Protein AF-A7RXZ3-F1 (afdb_monomer_lite)

Sequence (1093 aa):
VVTPAEFVRKFGGTRVIEKVLIANNGIAAVKCMRSIRRWAYELIGNEKAIKFITMVTPEDLRANAEYIKMADHYSLVPGGSNNNNYANVDLILDVAKRIPVQAVWAGWGHASENPKLPDLLSKNNITFIGPPAEAMWSLGDKIASTIIAQTVGIPTLPWSGSGLVIENHTEVLEQGGVLTVPDELYDQASMNEVTDGLKIARSIGYPVMIKASEGGGGKGIRKANNDDEFTNFFRQVQIEVPSSPIFIMKVAEHSRHLEVQLLVDEYGNAVSLFGRDCSVQRRHQKIIEEAPAAVAKPETLRKMEEDAINLAKVVGYVSAGTVEYLYNPDDDKYFFLELNPRLQVEHPCTEFIADVNLPAAQLQVAMGVPLHRIKDIRVLYGKSAYGSDNIVFEPPPPYKKPKGHVIATRITAENPDEGFKPSSGTVQELNFRSMKDVWGYFSVAASGGLHEYADSQFGHLFAWGEDREDARRNIVLALKEISIRGDFRTTVEYLIKLLEKDSFKSNRFSTNWLDSLIAEREQTEKPEPILGVIAGAIHVADATITKRFANYRDALERGQILPEDCLGNSVDVELIYEGYKYCLTATRLGPNSFFLLMNGSFVEIETHRLSDGGLLLSFEGHSHTSYMKEQIDSYRMTIGGMTWVFQKQNDPTVLRAPSAGKLIGYLVEDGGHVFQGETYAEIEVMKMVMPLTVTESGCLHYVKGGGAVLDPGTKVATLELDDPSRVTQAQLYTGTFPVSETNSIQKGMKLHQVYQIAKENLQNVMDGYCVDEPYLTPRLEENVDVLLKSLRNPALPLLELKEMISSIAGRIPLSVEDAIKRHLANYASNLTSLLSQFPSQQIANVVDAHASTLTKREERDAFFLNTQGIVQLVQRYRNGVRGHLKAVVLALLRKYLQSEILFNEGNFEKCVILLRAQSKSKDLSSVVSTVFSHVNVSKKNKLAITLIDRLCGYEPGLSDELHSILQELTHLNRQEHAKVALRARQALLASQQPSYERRHNQIESLFLSAVDIMGSQFSPESLQKLIYSETAIFDVLPSFFYHKNEAVRKAALEVYVRRSYQAYELTTLYHEMLNENVFIVEFQFSLPSSHPN

Organism: Nematostella vectensis (NCBI:txid45351)

Secondary structure (DSSP, 8-state):
--SHHHHHHHHT-S----EEEE---HHHHHHHHHHHHHHHHHHHS-GGGSEEEEEE-HHHHHTT-HHHHHSSEEEE---SSGGGTTT-HHHHHHHHHHTT-SEEE--SSTTTT-THHHHHHHTTT-EESS--HHHHHHHHSHHHHHHHHHHTT--B-SBTTTT---TTHHHHHHTTPPP---HHHHHHH-B-SHHHHHHHHHHH-SSEEEEETT--TTTTEEEESSHHHHHHHHHHHHHHSTT--EEEEEPPSS-EEEEEEEEE-TTS-EEEEEEEEEEEEETTEEEEEEES-TTS-HHHHHHHHHHHHHHHHHTT--EEEEEEEEEETTTTEEEEEEEESS--TTHHHHHHHHT--HHHHHHHHHTT--GGG-HHHHHHTTS-TT-------SSPPS-PPPSSEEEEEEEESEEGGGTSEE--EEEEEEE----SSEEEEES--TT-EE-TTS-SEEEEEEEEESSHHHHHHHHHHHHHH-EEEESS--SHHHHHHHHHSHHHHTT---TTHHHHHHHTT-PPPPPPHHHHHHHHHHHHHHHHHHHHHHHHHHHHHTT----GGGS-SEEEEEEEETTEEEEEEEEEEETTEEEEEETTEEEEEEEEE-TTS-EEEEETTEEEEEEEEE-SSEEEEEETTEEEEEEP---TTEEE-SS-EEEEEESS-TT-EE-TT-EEEEEEETTEEEEEEPSS-EEEEE-S-TT-EE-TT-EEEEEEES-GGG---PEEP-PPPP---TTTTTTT--HHHHHHHHHHHHHHHHTT--PPTTTHHHHHHHHHHHHHHHHH-THHHHHHHHHHHHHHTTTS-HHHHHHHHHHHHHHHHTTT-TT----HHHHHHHHHHHHHH--SHHHHHHHHHHHHHHHHHHHHTTTHHHHHHHHHHHHHHHHHHHHHGGGSSS-HHHHHHHHHHHS-TT-HHHHHHHHHHHHTHHHHHHHHHHHHHHHHTT-SS--HHHHHHHHHHHT--SGGGHHHHHHHHHHHHHHHSPPHHHHHHHHHHHHHHHS-TT-S---HHHHHHHHS-SS--TTTGGGGGG-SSHHHHHHHHHHHHHHHTTTSEEEEEEEEEEETTEEEEEEEEE--TTS--

Foldseek 3Di:
DQAQVVVCVQLVFDFGFQEEEELDAFPQLVLLLVLQLVVCCVPNVGSNSHAYEYEDEPQCVQLVWPSCVSHPYYDYFYDDALCRGSQPLVVSVVVCVVVVGQEYEHFDDRNQLPLVNLVSCVVVNHFYLFWHSQLSVCFLFQLNLQQLLVQVPFFAFQKQLPPRHDPCLVVCVVVVHADDDDPVSSVSQFDPDLVVVLVSCVVSDDFKWKAFRPAPPLWLIDTDGDSVSSSVSNVVSCVRDPPTTIMMGYDDPQWWKKKWKWAAAQVLDIFTLAMKTQFAAASNHGFKMKPHPVLADPVLRLVVRVSVSVSCRNRSTHAIKMWIWIAHSVVRDIHTRGIGRHHDPCCVQSCQQQVDSRSNSSVCSSSRRHQCSCQSSCVSVVHHSHDDDDDDPPPPPDDDGTQFMKMKGFKFLFDLLVVGDHDWWAWQDWDFDDDPFKDKDFRHHHGGIGDPNDGRGGMMMMGGDNYPVRNLVRVLVRLLPIDTDIPTDICSLVVNVVSPDPCNVVVNGGSCRNVVCSVVVDDRDDPDCVVVVVQVVCVVLVVQQVVLLVVQLVCVLVVHHDDLVSNAQKDWDWWFAPLAIWTWIWGDLFPFKIWIDGLNAIDIWGWDQDPSRWIWIQALNDTKIKDWDDDPQWIWMAISNRIGITGDDDFLQFQWDQAWFAWQAFPADAQGKDAAQDFGTWGQDPNDIDTRGRHATATKHADDHHGDTHHHRHGGIGGDHPDPVPGSNRHYDNDHPDPRVSCVVVVPDDLLRLLVVLLVSLVSVLLQRADDPPVQQVSLLVSLVSNLVSLVQQCNLLVQVVVLLVVLPPLADPQLSVQVVVLSVVLVVCRPPPPRFRPLVSNVCSLVVVLVVDPDPVVSVSSCVSCVSSNVSSVCQVVHSVSNSVVSLLVSLVSNLVLQVLVQDDDPSVSLVVVCVPDDSPPSSVSSSSSSSVSNLLSSLSSLLSSLCVVLVPDQADDPSLLVSLVSLLPRDDPSSVSNNVSSVVSNVVNVAGDLVVLLVVVVVLQVVQQDPVGDDGDVVSCVCLLPPPDPCVVRLVVQCPDPDPSSVVSSVVSVVCNVQVQWAWPDWDWDDPDPPDIDIDTDTHHPPPDPD

InterPro domains:
  IPR000089 Biotin/lipoyl attachment [PF00364] (654-719)
  IPR001882 Biotin-binding site [PS00188] (677-694)
  IPR005479 Carbamoyl phosphate synthase, ATP-binding domain [PF02786] (190-372)
  IPR005479 Carbamoyl phosphate synthase, ATP-binding domain [PS00866] (206-220)
  IPR005479 Carbamoyl phosphate synthase, ATP-binding domain [PS00867] (336-343)
  IPR005481 Biotin carboxylase-like, N-terminal domain [PF00289] (17-136)
  IPR005482 Biotin carboxylase, C-terminal [PF02785] (409-515)
  IPR005482 Biotin carboxylase, C-terminal [SM00878] (408-515)
  IPR011053 Single hybrid motif [SSF51230] (645-716)
  IPR011054 Rudiment single hybrid motif [SSF51246] (403-517)
  IPR011761 ATP-grasp fold [PS50975] (170-367)
  IPR011764 Biotin carboxylation domain [PS50979] (16-519)
  IPR013537 Acetyl-CoA carboxylase, central domain [PF08326] (720-1091)
  IPR013815 ATP-grasp fold, subdomain 1 [G3DSA:3.30.1490.20] (191-252)
  IPR016185 Pre-ATP-grasp domain superfamily [SSF52440] (5-139)
  IPR049074 Acetyl-CoA carboxylase, BT domain [PF21385] (529-646)
  IPR049076 Acetyl-CoA carboxylase [PTHR45728] (4-1092)

Structure (mmCIF, N/CA/C/O backbone):
data_AF-A7RXZ3-F1
#
_entry.id   AF-A7RXZ3-F1
#
loop_
_atom_site.group_PDB
_atom_site.id
_atom_site.type_symbol
_atom_site.label_atom_id
_atom_site.label_alt_id
_atom_site.label_comp_id
_atom_site.label_asym_id
_atom_site.label_entity_id
_atom_site.label_seq_id
_atom_site.pdbx_PDB_ins_code
_atom_site.Cartn_x
_atom_site.Cartn_y
_atom_site.Cartn_z
_atom_site.occupancy
_atom_site.B_iso_or_equiv
_atom_site.auth_seq_id
_atom_site.auth_comp_id
_atom_site.auth_asym_id
_atom_site.auth_atom_id
_atom_site.pdbx_PDB_model_num
ATOM 1 N N . VAL A 1 1 ? 9.336 29.667 -29.980 1.00 62.78 1 VAL A N 1
ATOM 2 C CA . VAL A 1 1 ? 8.964 28.490 -30.786 1.00 62.78 1 VAL A CA 1
ATOM 3 C C . VAL A 1 1 ? 7.537 28.210 -30.411 1.00 62.78 1 VAL A C 1
ATOM 5 O O . VAL A 1 1 ? 7.308 28.004 -29.231 1.00 62.78 1 VAL A O 1
ATOM 8 N N . VAL A 1 2 ? 6.601 28.344 -31.344 1.00 79.62 2 VAL A N 1
ATOM 9 C CA . VAL A 1 2 ? 5.163 28.253 -31.044 1.00 79.62 2 VAL A CA 1
ATOM 10 C C . VAL A 1 2 ? 4.591 26.904 -31.495 1.00 79.62 2 VAL A C 1
ATOM 12 O O . VAL A 1 2 ? 3.573 26.461 -30.972 1.00 79.62 2 VAL A O 1
ATOM 15 N N . THR A 1 3 ? 5.263 26.208 -32.421 1.00 91.06 3 THR A N 1
ATOM 16 C CA . THR A 1 3 ? 4.826 24.905 -32.956 1.00 91.06 3 THR A CA 1
ATOM 17 C C . THR A 1 3 ? 5.983 23.899 -33.075 1.00 91.06 3 THR A C 1
ATOM 19 O O . THR A 1 3 ? 7.146 24.314 -33.163 1.00 91.06 3 THR A O 1
ATOM 22 N N . PRO A 1 4 ? 5.699 22.580 -33.137 1.00 92.12 4 PRO A N 1
ATOM 23 C CA . PRO A 1 4 ? 6.713 21.562 -33.433 1.00 92.12 4 PRO A CA 1
ATOM 24 C C . PRO A 1 4 ? 7.442 21.803 -34.765 1.00 92.12 4 PRO A C 1
ATOM 26 O O . PRO A 1 4 ? 8.654 21.633 -34.843 1.00 92.12 4 PRO A O 1
ATOM 29 N N . ALA A 1 5 ? 6.752 22.282 -35.804 1.00 93.56 5 ALA A N 1
ATOM 30 C CA . ALA A 1 5 ? 7.385 22.595 -37.088 1.00 93.56 5 ALA A CA 1
ATOM 31 C C . ALA A 1 5 ? 8.440 23.714 -36.976 1.00 93.56 5 ALA A C 1
ATOM 33 O O . ALA A 1 5 ? 9.544 23.612 -37.517 1.00 93.56 5 ALA A O 1
ATOM 34 N N . GLU A 1 6 ? 8.131 24.781 -36.232 1.00 93.06 6 GLU A N 1
ATOM 35 C CA . GLU A 1 6 ? 9.102 25.840 -35.950 1.00 93.06 6 GLU A CA 1
ATOM 36 C C . GLU A 1 6 ? 10.270 25.346 -35.099 1.00 93.06 6 GLU A C 1
ATOM 38 O O . GLU A 1 6 ? 11.397 25.804 -35.304 1.00 93.06 6 GLU A O 1
ATOM 43 N N . PHE A 1 7 ? 10.004 24.436 -34.155 1.00 94.31 7 PHE A N 1
ATOM 44 C CA . PHE A 1 7 ? 11.029 23.814 -33.322 1.00 94.31 7 PHE A CA 1
ATOM 45 C C . PHE A 1 7 ? 12.054 23.103 -34.204 1.00 94.31 7 PHE A C 1
ATOM 47 O O . PHE A 1 7 ? 13.232 23.459 -34.191 1.00 94.31 7 PHE A O 1
ATOM 54 N N . VAL A 1 8 ? 11.587 22.169 -35.031 1.00 95.00 8 VAL A N 1
ATOM 55 C CA . VAL A 1 8 ? 12.424 21.355 -35.918 1.00 95.00 8 VAL A CA 1
ATOM 56 C C . VAL A 1 8 ? 13.293 22.248 -36.800 1.00 95.00 8 VAL A C 1
ATOM 58 O O . VAL A 1 8 ? 14.517 22.132 -36.774 1.00 95.00 8 VAL A O 1
ATOM 61 N N . ARG A 1 9 ? 12.698 23.243 -37.470 1.00 93.50 9 ARG A N 1
ATOM 62 C CA . ARG A 1 9 ? 13.451 24.195 -38.301 1.00 93.50 9 ARG A CA 1
ATOM 63 C C . ARG A 1 9 ? 14.494 24.983 -37.503 1.00 93.50 9 ARG A C 1
ATOM 65 O O . ARG A 1 9 ? 15.607 25.182 -37.978 1.00 93.50 9 ARG A O 1
ATOM 72 N N . LYS A 1 10 ? 14.152 25.456 -36.299 1.00 92.44 10 LYS A N 1
ATOM 73 C CA . LYS A 1 10 ? 15.067 26.254 -35.467 1.00 92.44 10 LYS A CA 1
ATOM 74 C C . LYS A 1 10 ? 16.266 25.433 -34.995 1.00 92.44 10 LYS A C 1
ATOM 76 O O . LYS A 1 10 ? 17.381 25.956 -34.963 1.00 92.44 10 LYS A O 1
ATOM 81 N N . PHE A 1 11 ? 16.045 24.179 -34.611 1.00 93.62 11 PHE A N 1
ATOM 82 C CA . PHE A 1 11 ? 17.070 23.310 -34.032 1.00 93.62 11 PHE A CA 1
ATOM 83 C C . PHE A 1 11 ? 17.788 22.424 -35.060 1.00 93.62 11 PHE A C 1
ATOM 85 O O . PHE A 1 11 ? 18.705 21.704 -34.685 1.00 93.62 11 PHE A O 1
ATOM 92 N N . GLY A 1 12 ? 17.470 22.564 -36.352 1.00 92.50 12 GLY A N 1
ATOM 93 C CA . GLY A 1 12 ? 18.158 21.861 -37.438 1.00 92.50 12 GLY A CA 1
ATOM 94 C C . GLY A 1 12 ? 17.688 20.421 -37.633 1.00 92.50 12 GLY A C 1
ATOM 95 O O . GLY A 1 12 ? 18.461 19.602 -38.107 1.00 92.50 12 GLY A O 1
ATOM 96 N N . GLY A 1 13 ? 16.451 20.114 -37.241 1.00 93.94 13 GLY A N 1
ATOM 97 C CA . GLY A 1 13 ? 15.816 18.839 -37.547 1.00 93.94 13 GLY A CA 1
ATOM 98 C C . GLY A 1 13 ? 15.315 18.769 -38.991 1.00 93.94 13 GLY A C 1
ATOM 99 O O . GLY A 1 13 ? 15.098 19.792 -39.645 1.00 93.94 13 GLY A O 1
ATOM 100 N N . THR A 1 14 ? 15.106 17.549 -39.476 1.00 95.50 14 THR A N 1
ATOM 101 C CA . THR A 1 14 ? 14.719 17.253 -40.863 1.00 95.50 14 THR A CA 1
ATOM 102 C C . THR A 1 14 ? 13.252 16.861 -41.004 1.00 95.50 14 THR A C 1
ATOM 104 O O . THR A 1 14 ? 12.706 16.953 -42.103 1.00 95.50 14 THR A O 1
ATOM 107 N N . ARG A 1 15 ? 12.583 16.462 -39.912 1.00 95.44 15 ARG A N 1
ATOM 108 C CA . ARG A 1 15 ? 11.189 16.003 -39.952 1.00 95.44 15 ARG A CA 1
ATOM 109 C C . ARG A 1 15 ? 10.349 16.489 -38.783 1.00 95.44 15 ARG A C 1
ATOM 111 O O . ARG A 1 15 ? 10.803 16.567 -37.647 1.00 95.44 15 ARG A O 1
ATOM 118 N N . VAL A 1 16 ? 9.092 16.806 -39.084 1.00 96.69 16 VAL A N 1
ATOM 119 C CA . VAL A 1 16 ? 8.122 17.312 -38.110 1.00 96.69 16 VAL A CA 1
ATOM 120 C C . VAL A 1 16 ? 7.291 16.155 -37.568 1.00 96.69 16 VAL A C 1
ATOM 122 O O . VAL A 1 16 ? 6.593 15.484 -38.323 1.00 96.69 16 VAL A O 1
ATOM 125 N N . ILE A 1 17 ? 7.342 15.952 -36.251 1.00 97.50 17 ILE A N 1
ATOM 126 C CA . ILE A 1 17 ? 6.517 14.970 -35.542 1.00 97.50 17 ILE A CA 1
ATOM 127 C C . ILE A 1 17 ? 5.537 15.731 -34.646 1.00 97.50 17 ILE A C 1
ATOM 129 O O . ILE A 1 17 ? 5.952 16.439 -33.732 1.00 97.50 17 ILE A O 1
ATOM 133 N N . GLU A 1 18 ? 4.237 15.591 -34.903 1.00 96.12 18 GLU A N 1
ATOM 134 C CA . GLU A 1 18 ? 3.174 16.222 -34.099 1.00 96.12 18 GLU A CA 1
ATOM 135 C C . GLU A 1 18 ? 2.288 15.191 -33.396 1.00 96.12 18 GLU A C 1
ATOM 137 O O . GLU A 1 18 ? 1.652 15.501 -32.391 1.00 96.12 18 GLU A O 1
ATOM 142 N N . LYS A 1 19 ? 2.231 13.965 -33.923 1.00 97.69 19 LYS A N 1
ATOM 143 C CA . LYS A 1 19 ? 1.463 12.843 -33.390 1.00 97.69 19 LYS A CA 1
ATOM 144 C C . LYS A 1 19 ? 2.342 11.609 -33.261 1.00 97.69 19 LYS A C 1
ATOM 146 O O . LYS A 1 19 ? 2.956 11.180 -34.243 1.00 97.69 19 LYS A O 1
ATOM 151 N N . VAL A 1 20 ? 2.327 11.018 -32.073 1.00 98.44 20 VAL A N 1
ATOM 152 C CA . VAL A 1 20 ? 3.065 9.799 -31.740 1.00 98.44 20 VAL A CA 1
ATOM 153 C C . VAL A 1 20 ? 2.078 8.706 -31.346 1.00 98.44 20 VAL A C 1
ATOM 155 O O . VAL A 1 20 ? 1.262 8.908 -30.445 1.00 98.44 20 VAL A O 1
ATOM 158 N N . LEU A 1 21 ? 2.158 7.550 -32.005 1.00 98.50 21 LEU A N 1
ATOM 159 C CA . LEU A 1 21 ? 1.506 6.324 -31.548 1.00 98.50 21 LEU A CA 1
ATOM 160 C C . LEU A 1 21 ? 2.396 5.640 -30.510 1.00 98.50 21 LEU A C 1
ATOM 162 O O . LEU A 1 21 ? 3.550 5.325 -30.786 1.00 98.50 21 LEU A O 1
ATOM 166 N N . ILE A 1 22 ? 1.856 5.389 -29.326 1.00 98.31 22 ILE A N 1
ATOM 167 C CA . ILE A 1 22 ? 2.495 4.594 -28.284 1.00 98.31 22 ILE A CA 1
ATOM 168 C C . ILE A 1 22 ? 2.041 3.144 -28.465 1.00 98.31 22 ILE A C 1
ATOM 170 O O . ILE A 1 22 ? 0.891 2.803 -28.178 1.00 98.31 22 ILE A O 1
ATOM 174 N N . ALA A 1 23 ? 2.959 2.300 -28.933 1.00 97.44 23 ALA A N 1
ATOM 175 C CA . ALA A 1 23 ? 2.780 0.856 -29.073 1.00 97.44 23 ALA A CA 1
ATOM 176 C C . ALA A 1 23 ? 3.193 0.131 -27.778 1.00 97.44 23 ALA A C 1
ATOM 178 O O . ALA A 1 23 ? 4.020 -0.775 -27.785 1.00 97.44 23 ALA A O 1
ATOM 179 N N . ASN A 1 24 ? 2.679 0.606 -26.643 1.00 96.81 24 ASN A N 1
ATOM 180 C CA . ASN A 1 24 ? 2.992 0.098 -25.309 1.00 96.81 24 ASN A CA 1
ATOM 181 C C . ASN A 1 24 ? 1.876 0.488 -24.320 1.00 96.81 24 ASN A C 1
ATOM 183 O O . ASN A 1 24 ? 1.022 1.319 -24.637 1.00 96.81 24 ASN A O 1
ATOM 187 N N . ASN A 1 25 ? 1.907 -0.070 -23.115 1.00 95.06 25 ASN A N 1
ATOM 188 C CA . ASN A 1 25 ? 0.961 0.181 -22.034 1.00 95.06 25 ASN A CA 1
ATOM 189 C C . ASN A 1 25 ? 1.684 0.487 -20.707 1.00 95.06 25 ASN A C 1
ATOM 191 O O . ASN A 1 25 ? 2.870 0.833 -20.676 1.00 95.06 25 ASN A O 1
ATOM 195 N N . GLY A 1 26 ? 0.935 0.434 -19.602 1.00 92.44 26 GLY A N 1
ATOM 196 C CA . GLY A 1 26 ? 1.469 0.504 -18.245 1.00 92.44 26 GLY A CA 1
ATOM 197 C C . GLY A 1 26 ? 2.374 1.713 -17.977 1.00 92.44 26 GLY A C 1
ATOM 198 O O . GLY A 1 26 ? 2.076 2.850 -18.351 1.00 92.44 26 GLY A O 1
ATOM 199 N N . ILE A 1 27 ? 3.490 1.455 -17.294 1.00 92.69 27 ILE A N 1
ATOM 200 C CA . ILE A 1 27 ? 4.454 2.475 -16.869 1.00 92.69 27 ILE A CA 1
ATOM 201 C C . ILE A 1 27 ? 5.117 3.180 -18.062 1.00 92.69 27 ILE A C 1
ATOM 203 O O . ILE A 1 27 ? 5.321 4.397 -18.020 1.00 92.69 27 ILE A O 1
ATOM 207 N N . ALA A 1 28 ? 5.454 2.433 -19.118 1.00 94.94 28 ALA A N 1
ATOM 208 C CA . ALA A 1 28 ? 6.181 2.950 -20.274 1.00 94.94 28 ALA A CA 1
ATOM 209 C C . ALA A 1 28 ? 5.428 4.104 -20.935 1.00 94.94 28 ALA A C 1
ATOM 211 O O . ALA A 1 28 ? 5.975 5.196 -21.122 1.00 94.94 28 ALA A O 1
ATOM 212 N N . ALA A 1 29 ? 4.141 3.883 -21.203 1.00 96.38 29 ALA A N 1
ATOM 213 C CA . ALA A 1 29 ? 3.266 4.881 -21.795 1.00 96.38 29 ALA A CA 1
ATOM 214 C C . ALA A 1 29 ? 3.134 6.132 -20.903 1.00 96.38 29 ALA A C 1
ATOM 216 O O . ALA A 1 29 ? 3.285 7.256 -21.391 1.00 96.38 29 ALA A O 1
ATOM 217 N N . VAL A 1 30 ? 2.927 5.953 -19.589 1.00 95.75 30 VAL A N 1
ATOM 218 C CA . VAL A 1 30 ? 2.845 7.064 -18.619 1.00 95.75 30 VAL A CA 1
ATOM 219 C C . VAL A 1 30 ? 4.130 7.895 -18.630 1.00 95.75 30 VAL A C 1
ATOM 221 O O . VAL A 1 30 ? 4.079 9.124 -18.748 1.00 95.75 30 VAL A O 1
ATOM 224 N N . LYS A 1 31 ? 5.294 7.244 -18.524 1.00 95.88 31 LYS A N 1
ATOM 225 C CA . LYS A 1 31 ? 6.580 7.942 -18.434 1.00 95.88 31 LYS A CA 1
ATOM 226 C C . LYS A 1 31 ? 6.924 8.664 -19.733 1.00 95.88 31 LYS A C 1
ATOM 228 O O . LYS A 1 31 ? 7.345 9.821 -19.666 1.00 95.88 31 LYS A O 1
ATOM 233 N N . CYS A 1 32 ? 6.697 8.047 -20.893 1.00 96.88 32 CYS A N 1
ATOM 234 C CA . CYS A 1 32 ? 6.908 8.683 -22.194 1.00 96.88 32 CYS A CA 1
ATOM 235 C C . CYS A 1 32 ? 6.096 9.979 -22.319 1.00 96.88 32 CYS A C 1
ATOM 237 O O . CYS A 1 32 ? 6.667 11.056 -22.510 1.00 96.88 32 CYS A O 1
ATOM 239 N N . MET A 1 33 ? 4.779 9.896 -22.090 1.00 97.19 33 MET A N 1
ATOM 240 C CA . MET A 1 33 ? 3.888 11.052 -22.187 1.00 97.19 33 MET A CA 1
ATOM 241 C C . MET A 1 33 ? 4.270 12.156 -21.203 1.00 97.19 33 MET A C 1
ATOM 243 O O . MET A 1 33 ? 4.397 13.304 -21.618 1.00 97.19 33 MET A O 1
ATOM 247 N N . ARG A 1 34 ? 4.512 11.848 -19.919 1.00 95.94 34 ARG A N 1
ATOM 248 C CA . ARG A 1 34 ? 4.915 12.877 -18.937 1.00 95.94 34 ARG A CA 1
ATOM 249 C C . ARG A 1 34 ? 6.196 13.588 -19.354 1.00 95.94 34 ARG A C 1
ATOM 251 O O . ARG A 1 34 ? 6.270 14.811 -19.276 1.00 95.94 34 ARG A O 1
ATOM 258 N N . SER A 1 35 ? 7.187 12.827 -19.805 1.00 96.94 35 SER A N 1
ATOM 259 C CA . SER A 1 35 ? 8.514 13.358 -20.119 1.00 96.94 35 SER A CA 1
ATOM 260 C C . SER A 1 35 ? 8.471 14.259 -21.351 1.00 96.94 35 SER A C 1
ATOM 262 O O . SER A 1 35 ? 8.951 15.391 -21.297 1.00 96.94 35 SER A O 1
ATOM 264 N N . ILE A 1 36 ? 7.818 13.819 -22.429 1.00 97.81 36 ILE A N 1
ATOM 265 C CA . ILE A 1 36 ? 7.684 14.625 -23.646 1.00 97.81 36 ILE A CA 1
ATOM 266 C C . ILE A 1 36 ? 6.763 15.827 -23.411 1.00 97.81 36 ILE A C 1
ATOM 268 O O . ILE A 1 36 ? 7.091 16.920 -23.858 1.00 97.81 36 ILE A O 1
ATOM 272 N N . ARG A 1 37 ? 5.647 15.683 -22.681 1.00 97.56 37 ARG A N 1
ATOM 273 C CA . ARG A 1 37 ? 4.757 16.818 -22.370 1.00 97.56 37 ARG A CA 1
ATOM 274 C C . ARG A 1 37 ? 5.443 17.882 -21.526 1.00 97.56 37 ARG A C 1
ATOM 276 O O . ARG A 1 37 ? 5.297 19.066 -21.818 1.00 97.56 37 ARG A O 1
ATOM 283 N N . ARG A 1 38 ? 6.232 17.474 -20.525 1.00 96.81 38 ARG A N 1
ATOM 284 C CA . ARG A 1 38 ? 7.053 18.394 -19.726 1.00 96.81 38 ARG A CA 1
ATOM 285 C C . ARG A 1 38 ? 8.019 19.169 -20.617 1.00 96.81 38 ARG A C 1
ATOM 287 O O . ARG A 1 38 ? 8.038 20.394 -20.570 1.00 96.81 38 ARG A O 1
ATOM 294 N N . TRP A 1 39 ? 8.765 18.468 -21.467 1.00 96.56 39 TRP A N 1
ATOM 295 C CA . TRP A 1 39 ? 9.676 19.094 -22.426 1.00 96.56 39 TRP A CA 1
ATOM 296 C C . TRP A 1 39 ? 8.951 20.041 -23.397 1.00 96.56 39 TRP A C 1
ATOM 298 O O . TRP A 1 39 ? 9.399 21.165 -23.622 1.00 96.56 39 TRP A O 1
ATOM 308 N N . ALA A 1 40 ? 7.804 19.620 -23.934 1.00 95.94 40 ALA A N 1
ATOM 309 C CA . ALA A 1 40 ? 7.000 20.412 -24.857 1.00 95.94 40 ALA A CA 1
ATOM 310 C C . ALA A 1 40 ? 6.476 21.688 -24.187 1.00 95.94 40 ALA A C 1
ATOM 312 O O . ALA A 1 40 ? 6.526 22.767 -24.776 1.00 95.94 40 ALA A O 1
ATOM 313 N N . TYR A 1 41 ? 6.040 21.600 -22.931 1.00 96.06 41 TYR A N 1
ATOM 314 C CA . TYR A 1 41 ? 5.649 22.768 -22.155 1.00 96.06 41 TYR A CA 1
ATOM 315 C C . TYR A 1 41 ? 6.836 23.706 -21.895 1.00 96.06 41 TYR A C 1
ATOM 317 O O . TYR A 1 41 ? 6.722 24.905 -22.129 1.00 96.06 41 TYR A O 1
ATOM 325 N N . GLU A 1 42 ? 7.994 23.173 -21.497 1.00 93.19 42 GLU A N 1
ATOM 326 C CA . GLU A 1 42 ? 9.195 23.972 -21.224 1.00 93.19 42 GLU A CA 1
ATOM 327 C C . GLU A 1 42 ? 9.748 24.697 -22.466 1.00 93.19 42 GLU A C 1
ATOM 329 O O . GLU A 1 42 ? 10.206 25.834 -22.350 1.00 93.19 42 GLU A O 1
ATOM 334 N N . LEU A 1 43 ? 9.736 24.067 -23.650 1.00 90.75 43 LEU A N 1
ATOM 335 C CA . LEU A 1 43 ? 10.340 24.634 -24.869 1.00 90.75 43 LEU A CA 1
ATOM 336 C C . LEU A 1 43 ? 9.356 25.311 -25.828 1.00 90.75 43 LEU A C 1
ATOM 338 O O . LEU A 1 43 ? 9.737 26.262 -26.519 1.00 90.75 43 LEU A O 1
ATOM 342 N N . ILE A 1 44 ? 8.125 24.807 -25.916 1.00 92.19 44 ILE A N 1
ATOM 343 C CA . ILE A 1 44 ? 7.096 25.272 -26.862 1.00 92.19 44 ILE A CA 1
ATOM 344 C C . ILE A 1 44 ? 6.011 26.080 -26.129 1.00 92.19 44 ILE A C 1
ATOM 346 O O . ILE A 1 44 ? 5.326 26.890 -26.748 1.00 92.19 44 ILE A O 1
ATOM 350 N N . GLY A 1 45 ? 5.867 25.921 -24.808 1.00 92.38 45 GLY A N 1
ATOM 351 C CA . GLY A 1 45 ? 4.828 26.590 -24.013 1.00 92.38 45 GLY A CA 1
ATOM 352 C C . GLY A 1 45 ? 3.468 25.888 -24.055 1.00 92.38 45 GLY A C 1
ATOM 353 O O . GLY A 1 45 ? 2.475 26.448 -23.598 1.00 92.38 45 GLY A O 1
ATOM 354 N N . ASN A 1 46 ? 3.399 24.674 -24.613 1.00 93.19 46 ASN A N 1
ATOM 355 C CA . ASN A 1 46 ? 2.174 23.885 -24.716 1.00 93.19 46 ASN A CA 1
ATOM 356 C C . ASN A 1 46 ? 2.477 22.397 -24.497 1.00 93.19 46 ASN A C 1
ATOM 358 O O . ASN A 1 46 ? 3.131 21.767 -25.327 1.00 93.19 46 ASN A O 1
ATOM 362 N N . GLU A 1 47 ? 1.958 21.818 -23.411 1.00 93.88 47 GLU A N 1
ATOM 363 C CA . GLU A 1 47 ? 2.131 20.390 -23.115 1.00 93.88 47 GLU A CA 1
ATOM 364 C C . GLU A 1 47 ? 1.518 19.477 -24.189 1.00 93.88 47 GLU A C 1
ATOM 366 O O . GLU A 1 47 ? 2.011 18.377 -24.408 1.00 93.88 47 GLU A O 1
ATOM 371 N N . LYS A 1 48 ? 0.491 19.940 -24.913 1.00 94.00 48 LYS A N 1
ATOM 372 C CA . LYS A 1 48 ? -0.177 19.197 -25.994 1.00 94.00 48 LYS A CA 1
ATOM 373 C C . LYS A 1 48 ? 0.380 19.514 -27.381 1.00 94.00 48 LYS A C 1
ATOM 375 O O . LYS A 1 48 ? -0.275 19.226 -28.383 1.00 94.00 48 LYS A O 1
ATOM 380 N N . ALA A 1 49 ? 1.565 20.128 -27.467 1.00 94.88 49 ALA A N 1
ATOM 381 C CA . ALA A 1 49 ? 2.221 20.365 -28.754 1.00 94.88 49 ALA A CA 1
ATOM 382 C C . ALA A 1 49 ? 2.513 19.048 -29.497 1.00 94.88 49 ALA A C 1
ATOM 384 O O . ALA A 1 49 ? 2.466 19.021 -30.723 1.00 94.88 49 ALA A O 1
ATOM 385 N N . ILE A 1 50 ? 2.759 17.966 -28.751 1.00 97.00 50 ILE A N 1
ATOM 386 C CA . ILE A 1 50 ? 2.852 16.598 -29.265 1.00 97.00 50 ILE A CA 1
ATOM 387 C C . ILE A 1 50 ? 1.622 15.830 -28.780 1.00 97.00 50 ILE A C 1
ATOM 389 O O . ILE A 1 50 ? 1.379 15.743 -27.577 1.00 97.00 50 ILE A O 1
ATOM 393 N N . LYS A 1 51 ? 0.841 15.292 -29.717 1.00 97.44 51 LYS A N 1
ATOM 394 C CA . LYS A 1 51 ? -0.365 14.509 -29.436 1.00 97.44 51 LYS A CA 1
ATOM 395 C C . LYS A 1 51 ? -0.026 13.031 -29.326 1.00 97.44 51 LYS A C 1
ATOM 397 O O . LYS A 1 51 ? 0.668 12.489 -30.187 1.00 97.44 51 LYS A O 1
ATOM 402 N N . PHE A 1 52 ? -0.587 12.369 -28.324 1.00 98.38 52 PHE A N 1
ATOM 403 C CA . PHE A 1 52 ? -0.377 10.940 -28.105 1.00 98.38 52 PHE A CA 1
ATOM 404 C C . PHE A 1 52 ? -1.603 10.120 -28.477 1.00 98.38 52 PHE A C 1
ATOM 406 O O . PHE A 1 52 ? -2.713 10.405 -28.025 1.00 98.38 52 PHE A O 1
ATOM 413 N N . ILE A 1 53 ? -1.371 9.091 -29.289 1.00 98.00 53 ILE A N 1
ATOM 414 C CA . ILE A 1 53 ? -2.333 8.044 -29.612 1.00 98.00 53 ILE A CA 1
ATOM 415 C C . ILE A 1 53 ? -1.867 6.788 -28.882 1.00 98.00 53 ILE A C 1
ATOM 417 O O . ILE A 1 53 ? -0.706 6.415 -29.018 1.00 98.00 53 ILE A O 1
ATOM 421 N N . THR A 1 54 ? -2.730 6.124 -28.123 1.00 97.81 54 THR A N 1
ATOM 422 C CA . THR A 1 54 ? -2.379 4.875 -27.427 1.00 97.81 54 THR A CA 1
ATOM 423 C C . THR A 1 54 ? -3.185 3.697 -27.956 1.00 97.81 54 THR A C 1
ATOM 425 O O . THR A 1 54 ? -4.354 3.834 -28.319 1.00 97.81 54 THR A O 1
ATOM 428 N N . MET A 1 55 ? -2.564 2.522 -28.012 1.00 97.94 55 MET A N 1
ATOM 429 C CA . MET A 1 55 ? -3.282 1.255 -28.174 1.00 97.94 55 MET A CA 1
ATOM 430 C C . MET A 1 55 ? -3.848 0.838 -26.815 1.00 97.94 55 MET A C 1
ATOM 432 O O . MET A 1 55 ? -3.172 1.022 -25.808 1.00 97.94 55 MET A O 1
ATOM 436 N N . VAL A 1 56 ? -5.082 0.329 -26.775 1.00 97.69 56 VAL A N 1
ATOM 437 C CA . VAL A 1 56 ? -5.763 -0.018 -25.517 1.00 97.69 56 VAL A CA 1
ATOM 438 C C . VAL A 1 56 ? -6.478 -1.356 -25.639 1.00 97.69 56 VAL A C 1
ATOM 440 O O . VAL A 1 56 ? -7.366 -1.519 -26.481 1.00 97.69 56 VAL A O 1
ATOM 443 N N . THR A 1 57 ? -6.107 -2.306 -24.784 1.00 96.12 57 THR A N 1
ATOM 444 C CA . THR A 1 57 ? -6.791 -3.599 -24.661 1.00 96.12 57 THR A CA 1
ATOM 445 C C . THR A 1 57 ? -8.065 -3.482 -23.807 1.00 96.12 57 THR A C 1
ATOM 447 O O . THR A 1 57 ? -8.170 -2.580 -22.964 1.00 96.12 57 THR A O 1
ATOM 450 N N . PRO A 1 58 ? -9.056 -4.379 -23.976 1.00 93.94 58 PRO A N 1
ATOM 451 C CA . PRO A 1 58 ? -10.219 -4.453 -23.090 1.00 93.94 58 PRO A CA 1
ATOM 452 C C . PRO A 1 58 ? -9.853 -4.618 -21.607 1.00 93.94 58 PRO A C 1
ATOM 454 O O . PRO A 1 58 ? -10.569 -4.125 -20.734 1.00 93.94 58 PRO A O 1
ATOM 457 N N . GLU A 1 59 ? -8.756 -5.314 -21.320 1.00 88.62 59 GLU A N 1
ATOM 458 C CA . GLU A 1 59 ? -8.244 -5.580 -19.981 1.00 88.62 59 GLU A CA 1
ATOM 459 C C . GLU A 1 59 ? -7.639 -4.322 -19.348 1.00 88.62 59 GLU A C 1
ATOM 461 O O . GLU A 1 59 ? -8.040 -3.966 -18.239 1.00 88.62 59 GLU A O 1
ATOM 466 N N . ASP A 1 60 ? -6.777 -3.589 -20.067 1.00 92.25 60 ASP A N 1
ATOM 467 C CA . ASP A 1 60 ? -6.227 -2.299 -19.614 1.00 92.25 60 ASP A CA 1
ATOM 468 C C . ASP A 1 60 ? -7.346 -1.274 -19.347 1.00 92.25 60 ASP A C 1
ATOM 470 O O . ASP A 1 60 ? -7.300 -0.512 -18.375 1.00 92.25 60 ASP A O 1
ATOM 474 N N . LEU A 1 61 ? -8.383 -1.271 -20.196 1.00 93.62 61 LEU A N 1
ATOM 475 C CA . LEU A 1 61 ? -9.542 -0.393 -20.042 1.00 93.62 61 LEU A CA 1
ATOM 476 C C . LEU A 1 61 ? -10.352 -0.741 -18.785 1.00 93.62 61 LEU A C 1
ATOM 478 O O . LEU A 1 61 ? -10.712 0.154 -18.021 1.00 93.62 61 LEU A O 1
ATOM 482 N N . ARG A 1 62 ? -10.604 -2.035 -18.539 1.00 88.94 62 ARG A N 1
ATOM 483 C CA . ARG A 1 62 ? -11.301 -2.520 -17.334 1.00 88.94 62 ARG A CA 1
ATOM 484 C C . ARG A 1 62 ? -10.497 -2.249 -16.063 1.00 88.94 62 ARG A C 1
ATOM 486 O O . ARG A 1 62 ? -11.076 -1.908 -15.038 1.00 88.94 62 ARG A O 1
ATOM 493 N N . ALA A 1 63 ? -9.177 -2.377 -16.149 1.00 86.00 63 ALA A N 1
ATOM 494 C CA . ALA A 1 63 ? -8.227 -2.088 -15.081 1.00 86.00 63 ALA A CA 1
ATOM 495 C C . ALA A 1 63 ? -8.068 -0.585 -14.785 1.00 86.00 63 ALA A C 1
ATOM 497 O O . ALA A 1 63 ? -7.418 -0.224 -13.802 1.00 86.00 63 ALA A O 1
ATOM 498 N N . ASN A 1 64 ? -8.676 0.288 -15.600 1.00 92.25 64 ASN A N 1
ATOM 499 C CA . ASN A 1 64 ? -8.617 1.741 -15.465 1.00 92.25 64 ASN A CA 1
ATOM 500 C C . ASN A 1 64 ? -7.175 2.285 -15.525 1.00 92.25 64 ASN A C 1
ATOM 502 O O . ASN A 1 64 ? -6.804 3.165 -14.741 1.00 92.25 64 ASN A O 1
ATOM 506 N N . ALA A 1 65 ? -6.360 1.740 -16.437 1.00 92.00 65 ALA A N 1
ATOM 507 C CA . ALA A 1 65 ? -4.945 2.074 -16.563 1.00 92.00 65 ALA A CA 1
ATOM 508 C C . ALA A 1 65 ? -4.716 3.573 -16.841 1.00 92.00 65 ALA A C 1
ATOM 510 O O . ALA A 1 65 ? -5.380 4.189 -17.679 1.00 92.00 65 ALA A O 1
ATOM 511 N N . GLU A 1 66 ? -3.737 4.170 -16.156 1.00 92.25 66 GLU A N 1
ATOM 512 C CA . GLU A 1 66 ? -3.590 5.632 -16.104 1.00 92.25 66 GLU A CA 1
ATOM 513 C C . GLU A 1 66 ? -3.206 6.248 -17.460 1.00 92.25 66 GLU A C 1
ATOM 515 O O . GLU A 1 66 ? -3.658 7.340 -17.819 1.00 92.25 66 GLU A O 1
ATOM 520 N N . TYR A 1 67 ? -2.431 5.519 -18.267 1.00 95.00 67 TYR A N 1
ATOM 521 C CA . TYR A 1 67 ? -1.989 5.990 -19.581 1.00 95.00 67 TYR A CA 1
ATOM 522 C C . TYR A 1 67 ? -3.160 6.271 -20.542 1.00 95.00 67 TYR A C 1
ATOM 524 O O . TYR A 1 67 ? -3.049 7.139 -21.406 1.00 95.00 67 TYR A O 1
ATOM 532 N N . ILE A 1 68 ? -4.300 5.595 -20.374 1.00 95.50 68 ILE A N 1
ATOM 533 C CA . ILE A 1 68 ? -5.480 5.772 -21.231 1.00 95.50 68 ILE A CA 1
ATOM 534 C C . ILE A 1 68 ? -6.057 7.179 -21.054 1.00 95.50 68 ILE A C 1
ATOM 536 O O . ILE A 1 68 ? -6.369 7.852 -22.032 1.00 95.50 68 ILE A O 1
ATOM 540 N N . LYS A 1 69 ? -6.154 7.647 -19.803 1.00 92.62 69 LYS A N 1
ATOM 541 C CA . LYS A 1 69 ? -6.665 8.987 -19.462 1.00 92.62 69 LYS A CA 1
ATOM 542 C C . LYS A 1 69 ? -5.691 10.088 -19.855 1.00 92.62 69 LYS A C 1
ATOM 544 O O . LYS A 1 69 ? -6.096 11.217 -20.116 1.00 92.62 69 LYS A O 1
ATOM 549 N N . MET A 1 70 ? -4.400 9.764 -19.851 1.00 93.88 70 MET A N 1
ATOM 550 C CA . MET A 1 70 ? -3.358 10.702 -20.232 1.00 93.88 70 MET A CA 1
ATOM 551 C C . MET A 1 70 ? -3.302 10.921 -21.742 1.00 93.88 70 MET A C 1
ATOM 553 O O . MET A 1 70 ? -2.959 12.027 -22.154 1.00 93.88 70 MET A O 1
ATOM 557 N N . ALA A 1 71 ? -3.603 9.914 -22.560 1.00 95.81 71 ALA A N 1
ATOM 558 C CA . ALA A 1 71 ? -3.531 10.016 -24.013 1.00 95.81 71 ALA A CA 1
ATOM 559 C C . ALA A 1 71 ? -4.501 11.068 -24.580 1.00 95.81 71 ALA A C 1
ATOM 561 O O . ALA A 1 71 ? -5.567 11.324 -24.025 1.00 95.81 71 ALA A O 1
ATOM 562 N N . ASP A 1 72 ? -4.143 11.683 -25.711 1.00 97.00 72 ASP A N 1
ATOM 563 C CA . ASP A 1 72 ? -5.042 12.608 -26.416 1.00 97.00 72 ASP A CA 1
ATOM 564 C C . ASP A 1 72 ? -6.094 11.851 -27.240 1.00 97.00 72 ASP A C 1
ATOM 566 O O . ASP A 1 72 ? -7.183 12.363 -27.503 1.00 97.00 72 ASP A O 1
ATOM 570 N N . HIS A 1 73 ? -5.763 10.628 -27.654 1.00 96.38 73 HIS A N 1
ATOM 571 C CA . HIS A 1 73 ? -6.645 9.713 -28.360 1.00 96.38 73 HIS A CA 1
ATOM 572 C C . HIS A 1 73 ? -6.246 8.263 -28.057 1.00 96.38 73 HIS A C 1
ATOM 574 O O . HIS A 1 73 ? -5.075 7.982 -27.812 1.00 96.38 73 HIS A O 1
ATOM 580 N N . TYR A 1 74 ? -7.195 7.332 -28.113 1.00 96.00 74 TYR A N 1
ATOM 581 C CA . TYR A 1 74 ? -6.922 5.907 -27.938 1.00 96.00 74 TYR A CA 1
ATOM 582 C C . TYR A 1 74 ? -7.567 5.082 -29.053 1.00 96.00 74 TYR A C 1
ATOM 584 O O . TYR A 1 74 ? -8.610 5.450 -29.592 1.00 96.00 74 TYR A O 1
ATOM 592 N N . SER A 1 75 ? -6.948 3.952 -29.381 1.00 96.44 75 SER A N 1
ATOM 593 C CA . SER A 1 75 ? -7.439 2.969 -30.341 1.00 96.44 75 SER A CA 1
ATOM 594 C C . SER A 1 75 ? -7.612 1.630 -29.639 1.00 96.44 75 SER A C 1
ATOM 596 O O . SER A 1 75 ? -6.642 1.073 -29.126 1.00 96.44 75 SER A O 1
ATOM 598 N N . LEU A 1 76 ? -8.832 1.091 -29.653 1.00 97.00 76 LEU A N 1
ATOM 599 C CA . LEU A 1 76 ? -9.092 -0.251 -29.134 1.00 97.00 76 LEU A CA 1
ATOM 600 C C . LEU A 1 76 ? -8.404 -1.305 -30.009 1.00 97.00 76 LEU A C 1
ATOM 602 O O . LEU A 1 76 ? -8.455 -1.228 -31.241 1.00 97.00 76 LEU A O 1
ATOM 606 N N . VAL A 1 77 ? -7.769 -2.275 -29.356 1.00 96.75 77 VAL A N 1
ATOM 607 C CA . VAL A 1 77 ? -7.057 -3.400 -29.980 1.00 96.75 77 VAL A CA 1
ATOM 608 C C . VAL A 1 77 ? -7.496 -4.724 -29.340 1.00 96.75 77 VAL A C 1
ATOM 610 O O . VAL A 1 77 ? -8.104 -4.697 -28.268 1.00 96.75 77 VAL A O 1
ATOM 613 N N . PRO A 1 78 ? -7.242 -5.886 -29.970 1.00 95.62 78 PRO A N 1
ATOM 614 C CA . PRO A 1 78 ? -7.604 -7.182 -29.397 1.00 95.62 78 PRO A CA 1
ATOM 615 C C . PRO A 1 78 ? -6.995 -7.415 -28.004 1.00 95.62 78 PRO A C 1
ATOM 617 O O . PRO A 1 78 ? -5.863 -7.014 -27.737 1.00 95.62 78 PRO A O 1
ATOM 620 N N . GLY A 1 79 ? -7.745 -8.077 -27.120 1.00 89.38 79 GLY A N 1
ATOM 621 C CA . GLY A 1 79 ? -7.274 -8.472 -25.787 1.00 89.38 79 GLY A CA 1
ATOM 622 C C . GLY A 1 79 ? -6.398 -9.728 -25.791 1.00 89.38 79 GLY A C 1
ATOM 623 O O . GLY A 1 79 ? -5.951 -10.207 -26.841 1.00 89.38 79 GLY A O 1
ATOM 624 N N . GLY A 1 80 ? -6.182 -10.294 -24.607 1.00 83.62 80 GLY A N 1
ATOM 625 C CA . GLY A 1 80 ? -5.334 -11.470 -24.419 1.00 83.62 80 GLY A CA 1
ATOM 626 C C . GLY A 1 80 ? -3.832 -11.164 -24.420 1.00 83.62 80 GLY A C 1
ATOM 627 O O . GLY A 1 80 ? -3.391 -10.073 -24.056 1.00 83.62 80 GLY A O 1
ATOM 628 N N . SER A 1 81 ? -3.029 -12.152 -24.827 1.00 79.50 81 SER A N 1
ATOM 629 C CA . SER A 1 81 ? -1.566 -12.051 -24.827 1.00 79.50 81 SER A CA 1
ATOM 630 C C . SER A 1 81 ? -1.037 -10.968 -25.773 1.00 79.50 81 SER A C 1
ATOM 632 O O . SER A 1 81 ? -1.669 -10.602 -26.767 1.00 79.50 81 SER A O 1
ATOM 634 N N . ASN A 1 82 ? 0.171 -10.477 -25.483 1.00 82.62 82 ASN A N 1
ATOM 635 C CA . ASN A 1 82 ? 0.756 -9.340 -26.192 1.00 82.62 82 ASN A CA 1
ATOM 636 C C . ASN A 1 82 ? 0.954 -9.557 -27.706 1.00 82.62 82 ASN A C 1
ATOM 638 O O . ASN A 1 82 ? 0.887 -8.597 -28.475 1.00 82.62 82 ASN A O 1
ATOM 642 N N . ASN A 1 83 ? 1.123 -10.806 -28.152 1.00 86.12 83 ASN A N 1
ATOM 643 C CA . ASN A 1 83 ? 1.223 -11.187 -29.568 1.00 86.12 83 ASN A CA 1
ATOM 644 C C . ASN A 1 83 ? -0.011 -10.797 -30.398 1.00 86.12 83 ASN A C 1
ATOM 646 O O . ASN A 1 83 ? 0.086 -10.675 -31.616 1.00 86.12 83 ASN A O 1
ATOM 650 N N . ASN A 1 84 ? -1.161 -10.582 -29.756 1.00 88.50 84 ASN A N 1
ATOM 651 C CA . ASN A 1 84 ? -2.383 -10.138 -30.423 1.00 88.50 84 ASN A CA 1
ATOM 652 C C . ASN A 1 84 ? -2.475 -8.609 -30.539 1.00 88.50 84 ASN A C 1
ATOM 654 O O . ASN A 1 84 ? -3.290 -8.112 -31.314 1.00 88.50 84 ASN A O 1
ATOM 658 N N . ASN A 1 85 ? -1.682 -7.867 -29.756 1.00 95.38 85 ASN A N 1
ATOM 659 C CA . ASN A 1 85 ? -1.806 -6.419 -29.590 1.00 95.38 85 ASN A CA 1
ATOM 660 C C . ASN A 1 85 ? -0.459 -5.676 -29.656 1.00 95.38 85 ASN A C 1
ATOM 662 O O . ASN A 1 85 ? -0.006 -5.348 -30.748 1.00 95.38 85 ASN A O 1
ATOM 666 N N . TYR A 1 86 ? 0.174 -5.374 -28.521 1.00 94.88 86 TYR A N 1
ATOM 667 C CA . TYR A 1 86 ? 1.355 -4.513 -28.416 1.00 94.88 86 TYR A CA 1
ATOM 668 C C . TYR A 1 86 ? 2.614 -5.109 -29.058 1.00 94.88 86 TYR A C 1
ATOM 670 O O . TYR A 1 86 ? 3.540 -4.369 -29.379 1.00 94.88 86 TYR A O 1
ATOM 678 N N . ALA A 1 87 ? 2.678 -6.433 -29.236 1.00 92.31 87 ALA A N 1
ATOM 679 C CA . ALA A 1 87 ? 3.771 -7.109 -29.939 1.00 92.31 87 ALA A CA 1
ATOM 680 C C . ALA A 1 87 ? 3.435 -7.422 -31.412 1.00 92.31 87 ALA A C 1
ATOM 682 O O . ALA A 1 87 ? 4.289 -7.912 -32.152 1.00 92.31 87 ALA A O 1
ATOM 683 N N . ASN A 1 88 ? 2.206 -7.136 -31.857 1.00 96.44 88 ASN A N 1
ATOM 684 C CA . ASN A 1 88 ? 1.759 -7.408 -33.218 1.00 96.44 88 ASN A CA 1
ATOM 685 C C . ASN A 1 88 ? 2.149 -6.259 -34.157 1.00 96.44 88 ASN A C 1
ATOM 687 O O . ASN A 1 88 ? 1.464 -5.240 -34.242 1.00 96.44 88 ASN A O 1
ATOM 691 N N . VAL A 1 89 ? 3.257 -6.438 -34.874 1.00 97.06 89 VAL A N 1
ATOM 692 C CA . VAL A 1 89 ? 3.815 -5.416 -35.769 1.00 97.06 89 VAL A CA 1
ATOM 693 C C . VAL A 1 89 ? 2.841 -5.010 -36.882 1.00 97.06 89 VAL A C 1
ATOM 695 O O . VAL A 1 89 ? 2.691 -3.817 -37.150 1.00 97.06 89 VAL A O 1
ATOM 698 N N . ASP A 1 90 ? 2.146 -5.970 -37.496 1.00 97.06 90 ASP A N 1
ATOM 699 C CA . ASP A 1 90 ? 1.190 -5.696 -38.575 1.00 97.06 90 ASP A CA 1
ATOM 700 C C . ASP A 1 90 ? 0.003 -4.863 -38.077 1.00 97.06 90 ASP A C 1
ATOM 702 O O . ASP A 1 90 ? -0.419 -3.909 -38.733 1.00 97.06 90 ASP A O 1
ATOM 706 N N . LEU A 1 91 ? -0.494 -5.170 -36.875 1.00 97.50 91 LEU A N 1
ATOM 707 C CA . LEU A 1 91 ? -1.551 -4.396 -36.231 1.00 97.50 91 LEU A CA 1
ATOM 708 C C . LEU A 1 91 ? -1.080 -2.987 -35.853 1.00 97.50 91 LEU A C 1
ATOM 710 O O . LEU A 1 91 ? -1.824 -2.029 -36.050 1.00 97.50 91 LEU A O 1
ATOM 714 N N . ILE A 1 92 ? 0.135 -2.835 -35.314 1.00 97.94 92 ILE A N 1
ATOM 715 C CA . ILE A 1 92 ? 0.695 -1.512 -34.992 1.00 97.94 92 ILE A CA 1
ATOM 716 C C . ILE A 1 92 ? 0.747 -0.651 -36.258 1.00 97.94 92 ILE A C 1
ATOM 718 O O . ILE A 1 92 ? 0.340 0.513 -36.230 1.00 97.94 92 ILE A O 1
ATOM 722 N N . LEU A 1 93 ? 1.197 -1.227 -37.377 1.00 97.56 93 LEU A N 1
ATOM 723 C CA . LEU A 1 93 ? 1.223 -0.551 -38.671 1.00 97.56 93 LEU A CA 1
ATOM 724 C C . LEU A 1 93 ? -0.187 -0.184 -39.156 1.00 97.56 93 LEU A C 1
ATOM 726 O O . LEU A 1 93 ? -0.391 0.939 -39.617 1.00 97.56 93 LEU A O 1
ATOM 730 N N . ASP A 1 94 ? -1.156 -1.097 -39.051 1.00 97.12 94 ASP A N 1
ATOM 731 C CA . ASP A 1 94 ? -2.556 -0.830 -39.406 1.00 97.12 94 ASP A CA 1
ATOM 732 C C . ASP A 1 94 ? -3.130 0.340 -38.595 1.00 97.12 94 ASP A C 1
ATOM 734 O O . ASP A 1 94 ? -3.664 1.296 -39.162 1.00 97.12 94 ASP A O 1
ATOM 738 N N . VAL A 1 95 ? -2.932 0.336 -37.273 1.00 96.88 95 VAL A N 1
ATOM 739 C CA . VAL A 1 95 ? -3.376 1.421 -36.386 1.00 96.88 95 VAL A CA 1
ATOM 740 C C . VAL A 1 95 ? -2.703 2.743 -36.761 1.00 96.88 95 VAL A C 1
ATOM 742 O O . VAL A 1 95 ? -3.390 3.764 -36.853 1.00 96.88 95 VAL A O 1
ATOM 745 N N . ALA A 1 96 ? -1.394 2.730 -37.028 1.00 96.69 96 ALA A N 1
ATOM 746 C CA . ALA A 1 96 ? -0.629 3.912 -37.422 1.00 96.69 96 ALA A CA 1
ATOM 747 C C . ALA A 1 96 ? -1.049 4.482 -38.792 1.00 96.69 96 ALA A C 1
ATOM 749 O O . ALA A 1 96 ? -0.920 5.684 -39.031 1.00 96.69 96 ALA A O 1
ATOM 750 N N . LYS A 1 97 ? -1.575 3.639 -39.690 1.00 95.44 97 LYS A N 1
ATOM 751 C CA . LYS A 1 97 ? -2.153 4.056 -40.978 1.00 95.44 97 LYS A CA 1
ATOM 752 C C . LYS A 1 97 ? -3.575 4.582 -40.828 1.00 95.44 97 LYS A C 1
ATOM 754 O O . LYS A 1 97 ? -3.908 5.622 -41.394 1.00 95.44 97 LYS A O 1
ATOM 759 N N . ARG A 1 98 ? -4.416 3.874 -40.066 1.00 94.31 98 ARG A N 1
ATOM 760 C CA . ARG A 1 98 ? -5.821 4.232 -39.824 1.00 94.31 98 ARG A CA 1
ATOM 761 C C . ARG A 1 98 ? -5.941 5.567 -39.100 1.00 94.31 98 ARG A C 1
ATOM 763 O O . ARG A 1 98 ? -6.798 6.382 -39.436 1.00 94.31 98 ARG A O 1
ATOM 770 N N . ILE A 1 99 ? -5.078 5.788 -38.113 1.00 93.62 99 ILE A N 1
ATOM 771 C CA . ILE A 1 99 ? -4.927 7.061 -37.418 1.00 93.62 99 ILE A CA 1
ATOM 772 C C . ILE A 1 99 ? -3.576 7.621 -37.858 1.00 93.62 99 ILE A C 1
ATOM 774 O O . ILE A 1 99 ? -2.570 7.241 -37.269 1.00 93.62 99 ILE A O 1
ATOM 778 N N . PRO A 1 100 ? -3.524 8.504 -38.872 1.00 91.06 100 PRO A N 1
ATOM 779 C CA . PRO A 1 100 ? -2.260 8.928 -39.460 1.00 91.06 100 PRO A CA 1
ATOM 780 C C . PRO A 1 100 ? -1.399 9.646 -38.415 1.00 91.06 100 PRO A C 1
ATOM 782 O O . PRO A 1 100 ? -1.677 10.795 -38.031 1.00 91.06 100 PRO A O 1
ATOM 785 N N . VAL A 1 101 ? -0.369 8.936 -37.955 1.00 96.94 101 VAL A N 1
ATOM 786 C CA . VAL A 1 101 ? 0.687 9.404 -37.051 1.00 96.94 101 VAL A CA 1
ATOM 787 C C . VAL A 1 101 ? 1.987 9.597 -37.825 1.00 96.94 101 VAL A C 1
ATOM 789 O O . VAL A 1 101 ? 2.204 8.959 -38.850 1.00 96.94 101 VAL A O 1
ATOM 792 N N . GLN A 1 102 ? 2.856 10.485 -37.343 1.00 97.88 102 GLN A N 1
ATOM 793 C CA . GLN A 1 102 ? 4.174 10.687 -37.959 1.00 97.88 102 GLN A CA 1
ATOM 794 C C . GLN A 1 102 ? 5.219 9.747 -37.370 1.00 97.88 102 GLN A C 1
ATOM 796 O O . GLN A 1 102 ? 6.208 9.448 -38.034 1.00 97.88 102 GLN A O 1
ATOM 801 N N . ALA A 1 103 ? 5.012 9.293 -36.131 1.00 98.06 103 ALA A N 1
ATOM 802 C CA . ALA A 1 103 ? 5.965 8.427 -35.471 1.00 98.06 103 ALA A CA 1
ATOM 803 C C . ALA A 1 103 ? 5.323 7.398 -34.535 1.00 98.06 103 ALA A C 1
ATOM 805 O O . ALA A 1 103 ? 4.220 7.606 -34.024 1.00 98.06 103 ALA A O 1
ATOM 806 N N . VAL A 1 104 ? 6.050 6.310 -34.285 1.00 98.50 104 VAL A N 1
ATOM 807 C CA . VAL A 1 104 ? 5.694 5.259 -33.323 1.00 98.50 104 VAL A CA 1
ATOM 808 C C . VAL A 1 104 ? 6.776 5.159 -32.253 1.00 98.50 104 VAL A C 1
ATOM 810 O O . VAL A 1 104 ? 7.964 5.097 -32.567 1.00 98.50 104 VAL A O 1
ATOM 813 N N . TRP A 1 105 ? 6.363 5.115 -30.990 1.00 98.50 105 TRP A N 1
ATOM 814 C CA . TRP A 1 105 ? 7.225 4.846 -29.843 1.00 98.50 105 TRP A CA 1
ATOM 815 C C . TRP A 1 105 ? 6.837 3.509 -29.213 1.00 98.50 105 TRP A C 1
ATOM 817 O O . TRP A 1 105 ? 5.684 3.320 -28.822 1.00 98.50 105 TRP A O 1
ATOM 827 N N . ALA A 1 106 ? 7.796 2.590 -29.106 1.00 96.31 106 ALA A N 1
ATOM 828 C CA . ALA A 1 106 ? 7.575 1.259 -28.538 1.00 96.31 106 ALA A CA 1
ATOM 829 C C . ALA A 1 106 ? 8.092 1.111 -27.097 1.00 96.31 106 ALA A C 1
ATOM 831 O O . ALA A 1 106 ? 7.697 0.177 -26.410 1.00 96.31 106 ALA A O 1
ATOM 832 N N . GLY A 1 107 ? 8.929 2.028 -26.601 1.00 94.69 107 GLY A N 1
ATOM 833 C CA . GLY A 1 107 ? 9.456 1.960 -25.235 1.00 94.69 107 GLY A CA 1
ATOM 834 C C . GLY A 1 107 ? 10.268 0.692 -24.981 1.00 94.69 107 GLY A C 1
ATOM 835 O O . GLY A 1 107 ? 11.282 0.484 -25.639 1.00 94.69 107 GLY A O 1
ATOM 836 N N . TRP A 1 108 ? 9.822 -0.130 -24.028 1.00 92.25 108 TRP A N 1
ATOM 837 C CA . TRP A 1 108 ? 10.420 -1.425 -23.695 1.00 92.25 108 TRP A CA 1
ATOM 838 C C . TRP A 1 108 ? 9.385 -2.547 -23.642 1.00 92.25 108 TRP A C 1
ATOM 840 O O . TRP A 1 108 ? 8.222 -2.315 -23.310 1.00 92.25 108 TRP A O 1
ATOM 850 N N . GLY A 1 109 ? 9.834 -3.772 -23.908 1.00 88.25 109 GLY A N 1
ATOM 851 C CA . GLY A 1 109 ? 8.958 -4.932 -24.026 1.00 88.25 109 GLY A CA 1
ATOM 852 C C . GLY A 1 109 ? 8.117 -4.900 -25.304 1.00 88.25 109 GLY A C 1
ATOM 853 O O . GLY A 1 109 ? 8.215 -3.995 -26.134 1.00 88.25 109 GLY A O 1
ATOM 854 N N . HIS A 1 110 ? 7.263 -5.909 -25.466 1.00 92.44 110 HIS A N 1
ATOM 855 C CA . HIS A 1 110 ? 6.409 -6.058 -26.648 1.00 92.44 110 HIS A CA 1
ATOM 856 C C . HIS A 1 110 ? 7.217 -6.021 -27.960 1.00 92.44 110 HIS A C 1
ATOM 858 O O . HIS A 1 110 ? 8.143 -6.809 -28.118 1.00 92.44 110 HIS A O 1
ATOM 864 N N . ALA A 1 111 ? 6.888 -5.130 -28.902 1.00 93.06 111 ALA A N 1
ATOM 865 C CA . ALA A 1 111 ? 7.595 -4.989 -30.175 1.00 93.06 111 ALA A CA 1
ATOM 866 C C . ALA A 1 111 ? 8.839 -4.071 -30.121 1.00 93.06 111 ALA A C 1
ATOM 868 O O . ALA A 1 111 ? 9.376 -3.737 -31.176 1.00 93.06 111 ALA A O 1
ATOM 869 N N . SER A 1 112 ? 9.308 -3.640 -28.940 1.00 91.62 112 SER A N 1
ATOM 870 C CA . SER A 1 112 ? 10.415 -2.671 -28.826 1.00 91.62 112 SER A CA 1
ATOM 871 C C . SER A 1 112 ? 11.751 -3.148 -29.399 1.00 91.62 112 SER A C 1
ATOM 873 O O . SER A 1 112 ? 12.568 -2.320 -29.780 1.00 91.62 112 SER A O 1
ATOM 875 N N . GLU A 1 113 ? 11.972 -4.462 -29.426 1.00 88.38 113 GLU A N 1
ATOM 876 C CA . GLU A 1 113 ? 13.202 -5.108 -29.912 1.00 88.38 113 GLU A CA 1
ATOM 877 C C . GLU A 1 113 ? 12.963 -5.880 -31.224 1.00 88.38 113 GLU A C 1
ATOM 879 O O . GLU A 1 113 ? 13.812 -6.647 -31.660 1.00 88.38 113 GLU A O 1
ATOM 884 N N . ASN A 1 114 ? 11.793 -5.719 -31.857 1.00 90.12 114 ASN A N 1
ATOM 885 C CA . ASN A 1 114 ? 11.461 -6.444 -33.081 1.00 90.12 114 ASN A CA 1
ATOM 886 C C . ASN A 1 114 ? 11.870 -5.629 -34.324 1.00 90.12 114 ASN A C 1
ATOM 888 O O . ASN A 1 114 ? 11.170 -4.663 -34.650 1.00 90.12 114 ASN A O 1
ATOM 892 N N . PRO A 1 115 ? 12.912 -6.031 -35.082 1.00 92.25 115 PRO A N 1
ATOM 893 C CA . PRO A 1 115 ? 13.425 -5.255 -36.215 1.00 92.25 115 PRO A CA 1
ATOM 894 C C . PRO A 1 115 ? 12.417 -5.110 -37.365 1.00 92.25 115 PRO A C 1
ATOM 896 O O . PRO A 1 115 ? 12.517 -4.174 -38.160 1.00 92.25 115 PRO A O 1
ATOM 899 N N . LYS A 1 116 ? 11.383 -5.965 -37.433 1.00 94.50 116 LYS A N 1
ATOM 900 C CA . LYS A 1 116 ? 10.303 -5.832 -38.426 1.00 94.50 116 LYS A CA 1
ATOM 901 C C . LYS A 1 116 ? 9.488 -4.552 -38.234 1.00 94.50 116 LYS A C 1
ATOM 903 O O . LYS A 1 116 ? 8.944 -4.034 -39.206 1.00 94.50 116 LYS A O 1
ATOM 908 N N . LEU A 1 117 ? 9.391 -4.037 -37.005 1.00 95.69 117 LEU A N 1
ATOM 909 C CA . LEU A 1 117 ? 8.627 -2.826 -36.710 1.00 95.69 117 LEU A CA 1
ATOM 910 C C . LEU A 1 117 ? 9.225 -1.578 -37.382 1.00 95.69 117 LEU A C 1
ATOM 912 O O . LEU A 1 117 ? 8.519 -0.975 -38.193 1.00 95.69 117 LEU A O 1
ATOM 916 N N . PRO A 1 118 ? 10.486 -1.178 -37.120 1.00 96.25 118 PRO A N 1
ATOM 917 C CA . PRO A 1 118 ? 11.084 -0.043 -37.816 1.00 96.25 118 PRO A CA 1
ATOM 918 C C . PRO A 1 118 ? 11.153 -0.245 -39.337 1.00 96.25 118 PRO A C 1
ATOM 920 O O . PRO A 1 118 ? 10.907 0.712 -40.072 1.00 96.25 118 PRO A O 1
ATOM 923 N N . ASP A 1 119 ? 11.411 -1.466 -39.821 1.00 96.06 119 ASP A N 1
ATOM 924 C CA . ASP A 1 119 ? 11.444 -1.766 -41.261 1.00 96.06 119 ASP A CA 1
ATOM 925 C C . ASP A 1 119 ? 10.095 -1.467 -41.939 1.00 96.06 119 ASP A C 1
ATOM 927 O O . ASP A 1 119 ? 10.023 -0.655 -42.869 1.00 96.06 119 ASP A O 1
ATOM 931 N N . LEU A 1 120 ? 8.999 -2.044 -41.430 1.00 96.31 120 LEU A N 1
ATOM 932 C CA . LEU A 1 120 ? 7.666 -1.836 -41.996 1.00 96.31 120 LEU A CA 1
ATOM 933 C C . LEU A 1 120 ? 7.172 -0.394 -41.839 1.00 96.31 120 LEU A C 1
ATOM 935 O O . LEU A 1 120 ? 6.522 0.124 -42.750 1.00 96.31 120 LEU A O 1
ATOM 939 N N . LEU A 1 121 ? 7.475 0.273 -40.724 1.00 96.94 121 LEU A N 1
ATOM 940 C CA . LEU A 1 121 ? 7.118 1.681 -40.538 1.00 96.94 121 LEU A CA 1
ATOM 941 C C . LEU A 1 121 ? 7.848 2.581 -41.546 1.00 96.94 121 LEU A C 1
ATOM 943 O O . LEU A 1 121 ? 7.200 3.415 -42.187 1.00 96.94 121 LEU A O 1
ATOM 947 N N . SER A 1 122 ? 9.151 2.360 -41.768 1.00 94.62 122 SER A N 1
ATOM 948 C CA . SER A 1 122 ? 9.947 3.152 -42.718 1.00 94.62 122 SER A CA 1
ATOM 949 C C . SER A 1 122 ? 9.425 3.026 -44.155 1.00 94.62 122 SER A C 1
ATOM 951 O O . SER A 1 122 ? 9.220 4.039 -44.825 1.00 94.62 122 SER A O 1
ATOM 953 N N . LYS A 1 123 ? 9.065 1.805 -44.585 1.00 95.81 123 LYS A N 1
ATOM 954 C CA . LYS A 1 123 ? 8.451 1.515 -45.897 1.00 95.81 123 LYS A CA 1
ATOM 955 C C . LYS A 1 123 ? 7.117 2.234 -46.114 1.00 95.81 123 LYS A C 1
ATOM 957 O O . LYS A 1 123 ? 6.649 2.339 -47.244 1.00 95.81 123 LYS A O 1
ATOM 962 N N . ASN A 1 124 ? 6.496 2.726 -45.042 1.00 95.81 124 ASN A N 1
ATOM 963 C CA . ASN A 1 124 ? 5.231 3.451 -45.064 1.00 95.81 124 ASN A CA 1
ATOM 964 C C . ASN A 1 124 ? 5.373 4.925 -44.640 1.00 95.81 124 ASN A C 1
ATOM 966 O O . ASN A 1 124 ? 4.365 5.565 -44.348 1.00 95.81 124 ASN A O 1
ATOM 970 N N . ASN A 1 125 ? 6.593 5.478 -44.647 1.00 95.38 125 ASN A N 1
ATOM 971 C CA . ASN A 1 125 ? 6.899 6.865 -44.272 1.00 95.38 125 ASN A CA 1
ATOM 972 C C . ASN A 1 125 ? 6.473 7.240 -42.839 1.00 95.38 125 ASN A C 1
ATOM 974 O O . ASN A 1 125 ? 6.098 8.384 -42.578 1.00 95.38 125 ASN A O 1
ATOM 978 N N . ILE A 1 126 ? 6.525 6.285 -41.908 1.00 97.62 126 ILE A N 1
ATOM 979 C CA . ILE A 1 126 ? 6.279 6.514 -40.481 1.00 97.62 126 ILE A CA 1
ATOM 980 C C . ILE A 1 126 ? 7.608 6.349 -39.742 1.00 97.62 126 ILE A C 1
ATOM 982 O O . ILE A 1 126 ? 8.293 5.340 -39.889 1.00 97.62 126 ILE A O 1
ATOM 986 N N . THR A 1 127 ? 7.995 7.343 -38.944 1.00 97.50 127 THR A N 1
ATOM 987 C CA . THR A 1 127 ? 9.264 7.318 -38.208 1.00 97.50 127 THR A CA 1
ATOM 988 C C . THR A 1 127 ? 9.166 6.414 -36.980 1.00 97.50 127 THR A C 1
ATOM 990 O O . THR A 1 127 ? 8.248 6.533 -36.170 1.00 97.50 127 THR A O 1
ATOM 993 N N . PHE A 1 128 ? 10.140 5.534 -36.780 1.00 98.00 128 PHE A N 1
ATOM 994 C CA . PHE A 1 128 ? 10.281 4.821 -35.516 1.00 98.00 128 PHE A CA 1
ATOM 995 C C . PHE A 1 128 ? 11.133 5.642 -34.541 1.00 98.00 128 PHE A C 1
ATOM 997 O O . PHE A 1 128 ? 12.205 6.121 -34.901 1.00 98.00 128 PHE A O 1
ATOM 1004 N N . ILE A 1 129 ? 10.661 5.834 -33.307 1.00 97.88 129 ILE A N 1
ATOM 1005 C CA . ILE A 1 129 ? 11.416 6.530 -32.256 1.00 97.88 129 ILE A CA 1
ATOM 1006 C C . ILE A 1 129 ? 12.300 5.507 -31.529 1.00 97.88 129 ILE A C 1
ATOM 1008 O O . ILE A 1 129 ? 11.994 5.067 -30.421 1.00 97.88 129 ILE A O 1
ATOM 1012 N N . GLY A 1 130 ? 13.396 5.121 -32.175 1.00 95.75 130 GLY A N 1
ATOM 1013 C CA . GLY A 1 130 ? 14.322 4.075 -31.740 1.00 95.75 130 GLY A CA 1
ATOM 1014 C C . GLY A 1 130 ? 15.372 3.793 -32.823 1.00 95.75 130 GLY A C 1
ATOM 1015 O O . GLY A 1 130 ? 15.424 4.543 -33.801 1.00 95.75 130 GLY A O 1
ATOM 1016 N N . PRO A 1 131 ? 16.203 2.752 -32.667 1.00 95.19 131 PRO A N 1
ATOM 1017 C CA . PRO A 1 131 ? 17.187 2.394 -33.683 1.00 95.19 131 PRO A CA 1
ATOM 1018 C C . PRO A 1 131 ? 16.527 1.829 -34.955 1.00 95.19 131 PRO A C 1
ATOM 1020 O O . PRO A 1 131 ? 15.424 1.273 -34.886 1.00 95.19 131 PRO A O 1
ATOM 1023 N N . PRO A 1 132 ? 17.182 1.953 -36.125 1.00 93.88 132 PRO A N 1
ATOM 1024 C CA . PRO A 1 132 ? 16.721 1.337 -37.369 1.00 93.88 132 PRO A CA 1
ATOM 1025 C C . PRO A 1 132 ? 16.798 -0.197 -37.310 1.00 93.88 132 PRO A C 1
ATOM 1027 O O . PRO A 1 132 ? 17.472 -0.760 -36.451 1.00 93.88 132 PRO A O 1
ATOM 1030 N N . ALA A 1 133 ? 16.126 -0.876 -38.247 1.00 93.12 133 ALA A N 1
ATOM 1031 C CA . ALA A 1 133 ? 16.007 -2.338 -38.266 1.00 93.12 133 ALA A CA 1
ATOM 1032 C C . ALA A 1 133 ? 17.362 -3.066 -38.283 1.00 93.12 133 ALA A C 1
ATOM 1034 O O . ALA A 1 133 ? 17.551 -4.003 -37.513 1.00 93.12 133 ALA A O 1
ATOM 1035 N N . GLU A 1 134 ? 18.304 -2.610 -39.113 1.00 89.31 134 GLU A N 1
ATOM 1036 C CA . GLU A 1 134 ? 19.645 -3.203 -39.215 1.00 89.31 134 GLU A CA 1
ATOM 1037 C C . GLU A 1 134 ? 20.420 -3.074 -37.899 1.00 89.31 134 GLU A C 1
ATOM 1039 O O . GLU A 1 134 ? 20.880 -4.076 -37.362 1.00 89.31 134 GLU A O 1
ATOM 1044 N N . ALA A 1 135 ? 20.482 -1.872 -37.313 1.00 90.69 135 ALA A N 1
ATOM 1045 C CA . ALA A 1 135 ? 21.151 -1.655 -36.028 1.00 90.69 135 ALA A CA 1
ATOM 1046 C C . ALA A 1 135 ? 20.473 -2.424 -34.881 1.00 90.69 135 ALA A C 1
ATOM 1048 O O . ALA A 1 135 ? 21.150 -2.949 -33.999 1.00 90.69 135 ALA A O 1
ATOM 1049 N N . MET A 1 136 ? 19.137 -2.505 -34.893 1.00 90.62 136 MET A N 1
ATOM 1050 C CA . MET A 1 136 ? 18.361 -3.258 -33.907 1.00 90.62 136 MET A CA 1
ATOM 1051 C C . MET A 1 136 ? 18.658 -4.758 -33.979 1.00 90.62 136 MET A C 1
ATOM 1053 O O . MET A 1 136 ? 18.779 -5.386 -32.934 1.00 90.62 136 MET A O 1
ATOM 1057 N N . TRP A 1 137 ? 18.803 -5.328 -35.178 1.00 87.81 137 TRP A N 1
ATOM 1058 C CA . TRP A 1 137 ? 19.167 -6.735 -35.343 1.00 87.81 137 TRP A CA 1
ATOM 1059 C C . TRP A 1 137 ? 20.633 -6.990 -34.974 1.00 87.81 137 TRP A C 1
ATOM 1061 O O . TRP A 1 137 ? 20.901 -7.824 -34.113 1.00 87.81 137 TRP A O 1
ATOM 1071 N N . SER A 1 138 ? 21.566 -6.212 -35.541 1.00 85.38 138 SER A N 1
ATOM 1072 C CA . SER A 1 138 ? 23.013 -6.378 -35.333 1.00 85.38 138 SER A CA 1
ATOM 1073 C C . SER A 1 138 ? 23.428 -6.299 -33.862 1.00 85.38 138 SER A C 1
ATOM 1075 O O . SER A 1 138 ? 24.396 -6.940 -33.463 1.00 85.38 138 SER A O 1
ATOM 1077 N N . LEU A 1 139 ? 22.719 -5.507 -33.053 1.00 80.00 139 LEU A N 1
ATOM 1078 C CA . LEU A 1 139 ? 23.034 -5.322 -31.636 1.00 80.00 139 LEU A CA 1
ATOM 1079 C C . LEU A 1 139 ? 22.061 -5.992 -30.667 1.00 80.00 139 LEU A C 1
ATOM 1081 O O . LEU A 1 139 ? 22.447 -6.258 -29.531 1.00 80.00 139 LEU A O 1
ATOM 1085 N N . GLY A 1 140 ? 20.815 -6.225 -31.083 1.00 76.00 140 GLY A N 1
ATOM 1086 C CA . GLY A 1 140 ? 19.811 -6.884 -30.251 1.00 76.00 140 GLY A CA 1
ATOM 1087 C C . GLY A 1 140 ? 20.015 -8.394 -30.171 1.00 76.00 140 GLY A C 1
ATOM 1088 O O . GLY A 1 140 ? 19.716 -8.997 -29.143 1.00 76.00 140 GLY A O 1
ATOM 1089 N N . ASP A 1 141 ? 20.560 -9.010 -31.223 1.00 85.12 141 ASP A N 1
ATOM 1090 C CA . ASP A 1 141 ? 20.963 -10.412 -31.186 1.00 85.12 141 ASP A CA 1
ATOM 1091 C C . ASP A 1 141 ? 22.281 -10.581 -30.403 1.00 85.12 141 ASP A C 1
ATOM 1093 O O . ASP A 1 141 ? 23.282 -9.903 -30.651 1.00 85.12 141 ASP A O 1
ATOM 1097 N N . LYS A 1 142 ? 22.293 -11.497 -29.429 1.00 87.44 142 LYS A N 1
ATOM 1098 C CA . LYS A 1 142 ? 23.429 -11.696 -28.511 1.00 87.44 142 LYS A CA 1
ATOM 1099 C C . LYS A 1 142 ? 24.654 -12.277 -29.207 1.00 87.44 142 LYS A C 1
ATOM 1101 O O . LYS A 1 142 ? 25.774 -11.954 -28.821 1.00 87.44 142 LYS A O 1
ATOM 1106 N N . ILE A 1 143 ? 24.468 -13.117 -30.218 1.00 91.25 143 ILE A N 1
ATOM 1107 C CA . ILE A 1 143 ? 25.567 -13.705 -30.983 1.00 91.25 143 ILE A CA 1
ATOM 1108 C C . ILE A 1 143 ? 26.182 -12.627 -31.877 1.00 91.25 143 ILE A C 1
ATOM 1110 O O . ILE A 1 143 ? 27.386 -12.370 -31.794 1.00 91.25 143 ILE A O 1
ATOM 1114 N N . ALA A 1 144 ? 25.350 -11.947 -32.671 1.00 91.06 144 ALA A N 1
ATOM 1115 C CA . ALA A 1 144 ? 25.796 -10.909 -33.593 1.00 91.06 144 ALA A CA 1
ATOM 1116 C C . ALA A 1 144 ? 26.488 -9.754 -32.852 1.00 91.06 144 ALA A C 1
ATOM 1118 O O . ALA A 1 144 ? 27.611 -9.374 -33.195 1.00 91.06 144 ALA A O 1
ATOM 1119 N N . SER A 1 145 ? 25.876 -9.259 -31.773 1.00 91.00 145 SER A N 1
ATOM 1120 C CA . SER A 1 145 ? 26.432 -8.163 -30.974 1.00 91.00 145 SER A CA 1
ATOM 1121 C C . SER A 1 145 ? 27.768 -8.523 -30.330 1.00 91.00 145 SER A C 1
ATOM 1123 O O . SER A 1 145 ? 28.675 -7.691 -30.304 1.00 91.00 145 SER A O 1
ATOM 1125 N N . THR A 1 146 ? 27.942 -9.769 -29.877 1.00 93.00 146 THR A N 1
ATOM 1126 C CA . THR A 1 146 ? 29.207 -10.220 -29.281 1.00 93.00 146 THR A CA 1
ATOM 1127 C C . THR A 1 146 ? 30.318 -10.337 -30.330 1.00 93.00 146 THR A C 1
ATOM 1129 O O . THR A 1 146 ? 31.454 -9.959 -30.049 1.00 93.00 146 THR A O 1
ATOM 1132 N N . ILE A 1 147 ? 30.018 -10.785 -31.556 1.00 94.00 147 ILE A N 1
ATOM 1133 C CA . ILE A 1 147 ? 30.993 -10.803 -32.666 1.00 94.00 147 ILE A CA 1
ATOM 1134 C C . ILE A 1 147 ? 31.433 -9.377 -33.023 1.00 94.00 147 ILE A C 1
ATOM 1136 O O . ILE A 1 147 ? 32.626 -9.120 -33.208 1.00 94.00 147 ILE A O 1
ATOM 1140 N N . ILE A 1 148 ? 30.494 -8.429 -33.077 1.00 92.94 148 ILE A N 1
ATOM 1141 C CA . ILE A 1 148 ? 30.805 -7.019 -33.345 1.00 92.94 148 ILE A CA 1
ATOM 1142 C C . ILE A 1 148 ? 31.659 -6.441 -32.211 1.00 92.94 148 ILE A C 1
ATOM 1144 O O . ILE A 1 148 ? 32.682 -5.819 -32.489 1.00 92.94 148 ILE A O 1
ATOM 1148 N N . ALA A 1 149 ? 31.306 -6.706 -30.949 1.00 93.81 149 ALA A N 1
ATOM 1149 C CA . ALA A 1 149 ? 32.087 -6.286 -29.787 1.00 93.81 149 ALA A CA 1
ATOM 1150 C C . ALA A 1 149 ? 33.537 -6.809 -29.848 1.00 93.81 149 ALA A C 1
ATOM 1152 O O . ALA A 1 149 ? 34.473 -6.029 -29.674 1.00 93.81 149 ALA A O 1
ATOM 1153 N N . GLN A 1 150 ? 33.737 -8.090 -30.190 1.00 94.31 150 GLN A N 1
ATOM 1154 C CA . GLN A 1 150 ? 35.074 -8.672 -30.393 1.00 94.31 150 GLN A CA 1
ATOM 1155 C C . GLN A 1 150 ? 35.830 -8.006 -31.544 1.00 94.31 150 GLN A C 1
ATOM 1157 O O . GLN A 1 150 ? 37.021 -7.727 -31.415 1.00 94.31 150 GLN A O 1
ATOM 1162 N N . THR A 1 151 ? 35.139 -7.730 -32.653 1.00 92.94 151 THR A N 1
ATOM 1163 C CA . THR A 1 151 ? 35.719 -7.093 -33.845 1.00 92.94 151 THR A CA 1
ATOM 1164 C C . THR A 1 151 ? 36.292 -5.714 -33.517 1.00 92.94 151 THR A C 1
ATOM 1166 O O . THR A 1 151 ? 37.359 -5.363 -34.009 1.00 92.94 151 THR A O 1
ATOM 1169 N N . VAL A 1 152 ? 35.630 -4.954 -32.640 1.00 91.44 152 VAL A N 1
ATOM 1170 C CA . VAL A 1 152 ? 36.086 -3.616 -32.221 1.00 91.44 152 VAL A CA 1
ATOM 1171 C C . VAL A 1 152 ? 36.924 -3.617 -30.935 1.00 91.44 152 VAL A C 1
ATOM 1173 O O . VAL A 1 152 ? 37.221 -2.555 -30.392 1.00 91.44 152 VAL A O 1
ATOM 1176 N N . GLY A 1 153 ? 37.345 -4.795 -30.462 1.00 92.50 153 GLY A N 1
ATOM 1177 C CA . GLY A 1 153 ? 38.283 -4.947 -29.346 1.00 92.50 153 GLY A CA 1
ATOM 1178 C C . GLY A 1 153 ? 37.680 -4.804 -27.945 1.00 92.50 153 GLY A C 1
ATOM 1179 O O . GLY A 1 153 ? 38.434 -4.663 -26.979 1.00 92.50 153 GLY A O 1
ATOM 1180 N N . ILE A 1 154 ? 36.353 -4.859 -27.809 1.00 94.75 154 ILE A N 1
ATOM 1181 C CA . ILE A 1 154 ? 35.671 -4.807 -26.510 1.00 94.75 154 ILE A CA 1
ATOM 1182 C C . ILE A 1 154 ? 35.768 -6.192 -25.850 1.00 94.75 154 ILE A C 1
ATOM 1184 O O . ILE A 1 154 ? 35.450 -7.197 -26.494 1.00 94.75 154 ILE A O 1
ATOM 1188 N N . PRO A 1 155 ? 36.190 -6.293 -24.576 1.00 94.56 155 PRO A N 1
ATOM 1189 C CA . PRO A 1 155 ? 36.321 -7.583 -23.905 1.00 94.56 155 PRO A CA 1
ATOM 1190 C C . PRO A 1 155 ? 34.983 -8.326 -23.808 1.00 94.56 155 PRO A C 1
ATOM 1192 O O . PRO A 1 155 ? 33.991 -7.759 -23.361 1.00 94.56 155 PRO A O 1
ATOM 1195 N N . THR A 1 156 ? 34.963 -9.616 -24.137 1.00 94.69 156 THR A N 1
ATOM 1196 C CA . THR A 1 156 ? 33.803 -10.511 -23.987 1.00 94.69 156 THR A CA 1
ATOM 1197 C C . THR A 1 156 ? 34.165 -11.692 -23.086 1.00 94.69 156 THR A C 1
ATOM 1199 O O . THR A 1 156 ? 35.337 -12.053 -22.945 1.00 94.69 156 THR A O 1
ATOM 1202 N N . LEU A 1 157 ? 33.172 -12.297 -22.426 1.00 92.75 157 LEU A N 1
ATOM 1203 C CA . LEU A 1 157 ? 33.403 -13.545 -21.691 1.00 92.75 157 LEU A CA 1
ATOM 1204 C C . LEU A 1 157 ? 33.700 -14.691 -22.665 1.00 92.75 157 LEU A C 1
ATOM 1206 O O . LEU A 1 157 ? 33.176 -14.675 -23.776 1.00 92.75 157 LEU A O 1
ATOM 1210 N N . PRO A 1 158 ? 34.455 -15.726 -22.252 1.00 94.69 158 PRO A N 1
ATOM 1211 C CA . PRO A 1 158 ? 34.618 -16.928 -23.062 1.00 94.69 158 PRO A CA 1
ATOM 1212 C C . PRO A 1 158 ? 33.260 -17.529 -23.447 1.00 94.69 158 PRO A C 1
ATOM 1214 O O . PRO A 1 158 ? 32.418 -17.777 -22.579 1.00 94.69 158 PRO A O 1
ATOM 1217 N N . TRP A 1 159 ? 33.041 -17.760 -24.736 1.00 95.19 159 TRP A N 1
ATOM 1218 C CA . TRP A 1 159 ? 31.784 -18.249 -25.295 1.00 95.19 159 TRP A CA 1
ATOM 1219 C C . TRP A 1 159 ? 32.024 -19.047 -26.585 1.00 95.19 159 TRP A C 1
ATOM 1221 O O . TRP A 1 159 ? 33.155 -19.142 -27.060 1.00 95.19 159 TRP A O 1
ATOM 1231 N N . SER A 1 160 ? 30.978 -19.654 -27.147 1.00 94.06 160 SER A N 1
ATOM 1232 C CA . SER A 1 160 ? 31.073 -20.511 -28.339 1.00 94.06 160 SER A CA 1
ATOM 1233 C C . SER A 1 160 ? 31.648 -19.805 -29.571 1.00 94.06 160 SER A C 1
ATOM 1235 O O . SER A 1 160 ? 32.291 -20.462 -30.381 1.00 94.06 160 SER A O 1
ATOM 1237 N N . GLY A 1 161 ? 31.478 -18.485 -29.685 1.00 93.06 161 GLY A N 1
ATOM 1238 C CA . GLY A 1 161 ? 32.054 -17.654 -30.747 1.00 93.06 161 GLY A CA 1
ATOM 1239 C C . GLY A 1 161 ? 33.319 -16.880 -30.350 1.00 93.06 161 GLY A C 1
ATOM 1240 O O . GLY A 1 161 ? 33.651 -15.875 -30.986 1.00 93.06 161 GLY A O 1
ATOM 1241 N N . SER A 1 162 ? 34.021 -17.278 -29.283 1.00 93.75 162 SER A N 1
ATOM 1242 C CA . SER A 1 162 ? 35.261 -16.608 -28.873 1.00 93.75 162 SER A CA 1
ATOM 1243 C C . SER A 1 162 ? 36.318 -16.632 -29.981 1.00 93.75 162 SER A C 1
ATOM 1245 O O . SER A 1 162 ? 36.714 -17.695 -30.449 1.00 93.75 162 SER A O 1
ATOM 1247 N N . GLY A 1 163 ? 36.812 -15.449 -30.358 1.00 90.69 163 GLY A N 1
ATOM 1248 C CA . GLY A 1 163 ? 37.827 -15.274 -31.406 1.00 90.69 163 GLY A CA 1
ATOM 1249 C C . GLY A 1 163 ? 37.269 -15.017 -32.809 1.00 90.69 163 GLY A C 1
ATOM 1250 O O . GLY A 1 163 ? 38.047 -14.705 -33.706 1.00 90.69 163 GLY A O 1
ATOM 1251 N N . LEU A 1 164 ? 35.948 -15.088 -32.999 1.00 93.06 164 LEU A N 1
ATOM 1252 C CA . LEU A 1 164 ? 35.304 -14.714 -34.258 1.00 93.06 164 LEU A CA 1
ATOM 1253 C C . LEU A 1 164 ? 35.288 -13.187 -34.420 1.00 93.06 164 LEU A C 1
ATOM 1255 O O . LEU A 1 164 ? 34.759 -12.468 -33.566 1.00 93.06 164 LEU A O 1
ATOM 1259 N N . VAL A 1 165 ? 35.866 -12.700 -35.517 1.00 91.81 165 VAL A N 1
ATOM 1260 C CA . VAL A 1 165 ? 35.946 -11.276 -35.876 1.00 91.81 165 VAL A CA 1
ATOM 1261 C C . VAL A 1 165 ? 35.651 -11.088 -37.362 1.00 91.81 165 VAL A C 1
ATOM 1263 O O . VAL A 1 165 ? 35.892 -11.985 -38.168 1.00 91.81 165 VAL A O 1
ATOM 1266 N N . ILE A 1 166 ? 35.140 -9.918 -37.739 1.00 90.25 166 ILE A N 1
ATOM 1267 C CA . ILE A 1 166 ? 34.878 -9.577 -39.143 1.00 90.25 166 ILE A CA 1
ATOM 1268 C C . ILE A 1 166 ? 36.196 -9.120 -39.787 1.00 90.25 166 ILE A C 1
ATOM 1270 O O . ILE A 1 166 ? 36.699 -8.052 -39.458 1.00 90.25 166 ILE A O 1
ATOM 1274 N N . GLU A 1 167 ? 36.777 -9.896 -40.706 1.00 83.31 167 GLU A N 1
ATOM 1275 C CA . GLU A 1 167 ? 38.132 -9.630 -41.235 1.00 83.31 167 GLU A CA 1
ATOM 1276 C C . GLU A 1 167 ? 38.265 -8.274 -41.962 1.00 83.31 167 GLU A C 1
ATOM 1278 O O . GLU A 1 167 ? 39.228 -7.550 -41.725 1.00 83.31 167 GLU A O 1
ATOM 1283 N N . ASN A 1 168 ? 37.264 -7.865 -42.754 1.00 80.31 168 ASN A N 1
ATOM 1284 C CA . ASN A 1 168 ? 37.296 -6.627 -43.559 1.00 80.31 168 ASN A CA 1
ATOM 1285 C C . ASN A 1 168 ? 36.707 -5.389 -42.844 1.00 80.31 168 ASN A C 1
ATOM 1287 O O . ASN A 1 168 ? 36.327 -4.413 -43.492 1.00 80.31 168 ASN A O 1
ATOM 1291 N N . HIS A 1 169 ? 36.572 -5.418 -41.514 1.00 82.38 169 HIS A N 1
ATOM 1292 C CA . HIS A 1 169 ? 35.879 -4.366 -40.756 1.00 82.38 169 HIS A CA 1
ATOM 1293 C C . HIS A 1 169 ? 36.508 -2.971 -40.911 1.00 82.38 169 HIS A C 1
ATOM 1295 O O . HIS A 1 169 ? 35.780 -1.984 -40.994 1.00 82.38 169 HIS A O 1
ATOM 1301 N N . THR A 1 170 ? 37.837 -2.870 -40.982 1.00 81.00 170 THR A N 1
ATOM 1302 C CA . THR A 1 170 ? 38.552 -1.594 -41.151 1.00 81.00 170 THR A CA 1
ATOM 1303 C C . THR A 1 170 ? 38.216 -0.917 -42.475 1.00 81.00 170 THR A C 1
ATOM 1305 O O . THR A 1 170 ? 37.888 0.265 -42.482 1.00 81.00 170 THR A O 1
ATOM 1308 N N . GLU A 1 171 ? 38.216 -1.662 -43.581 1.00 81.56 171 GLU A N 1
ATOM 1309 C CA . GLU A 1 171 ? 37.891 -1.123 -44.908 1.00 81.56 171 GLU A CA 1
ATOM 1310 C C . GLU A 1 171 ? 36.432 -0.648 -44.991 1.00 81.56 171 GLU A C 1
ATOM 1312 O O . GLU A 1 171 ? 36.152 0.405 -45.563 1.00 81.56 171 GLU A O 1
ATOM 1317 N N . VAL A 1 172 ? 35.500 -1.394 -44.383 1.00 81.62 172 VAL A N 1
ATOM 1318 C CA . VAL A 1 172 ? 34.072 -1.030 -44.336 1.00 81.62 172 VAL A CA 1
ATOM 1319 C C . VAL A 1 172 ? 33.865 0.274 -43.566 1.00 81.62 172 VAL A C 1
ATOM 1321 O O . VAL A 1 172 ? 33.152 1.163 -44.036 1.00 81.62 172 VAL A O 1
ATOM 1324 N N . LEU A 1 173 ? 34.513 0.415 -42.408 1.00 81.38 173 LEU A N 1
ATOM 1325 C CA . LEU A 1 173 ? 34.408 1.611 -41.572 1.00 81.38 173 LEU A CA 1
ATOM 1326 C C . LEU A 1 173 ? 35.077 2.833 -42.223 1.00 81.38 173 LEU A C 1
ATOM 1328 O O . LEU A 1 173 ? 34.523 3.929 -42.168 1.00 81.38 173 LEU A O 1
ATOM 1332 N N . GLU A 1 174 ? 36.223 2.660 -42.893 1.00 80.88 174 GLU A N 1
ATOM 1333 C CA . GLU A 1 174 ? 36.899 3.734 -43.641 1.00 80.88 174 GLU A CA 1
ATOM 1334 C C . GLU A 1 174 ? 36.066 4.247 -44.827 1.00 80.88 174 GLU A C 1
ATOM 1336 O O . GLU A 1 174 ? 36.120 5.431 -45.163 1.00 80.88 174 GLU A O 1
ATOM 1341 N N . GLN A 1 175 ? 35.247 3.382 -45.431 1.00 79.88 175 GLN A N 1
ATOM 1342 C CA . GLN A 1 175 ? 34.289 3.750 -46.480 1.00 79.88 175 GLN A CA 1
ATOM 1343 C C . GLN A 1 175 ? 32.991 4.371 -45.930 1.00 79.88 175 GLN A C 1
ATOM 1345 O O . GLN A 1 175 ? 32.109 4.735 -46.709 1.00 79.88 175 GLN A O 1
ATOM 1350 N N . GLY A 1 176 ? 32.867 4.522 -44.606 1.00 71.81 176 GLY A N 1
ATOM 1351 C CA . GLY A 1 176 ? 31.674 5.055 -43.944 1.00 71.81 176 GLY A CA 1
ATOM 1352 C C . GLY A 1 176 ? 30.495 4.078 -43.895 1.00 71.81 176 GLY A C 1
ATOM 1353 O O . GLY A 1 176 ? 29.357 4.511 -43.720 1.00 71.81 176 GLY A O 1
ATOM 1354 N N . GLY A 1 177 ? 30.749 2.780 -44.087 1.00 79.38 177 GLY A N 1
ATOM 1355 C CA . GLY A 1 177 ? 29.756 1.717 -43.954 1.00 79.38 177 GLY A CA 1
ATOM 1356 C C . GLY A 1 177 ? 29.509 1.310 -42.498 1.00 79.38 177 GLY A C 1
ATOM 1357 O O . GLY A 1 177 ? 30.277 1.648 -41.598 1.00 79.38 177 GLY A O 1
ATOM 1358 N N . VAL A 1 178 ? 28.433 0.554 -42.277 1.00 84.56 178 VAL A N 1
ATOM 1359 C CA . VAL A 1 178 ? 28.104 -0.066 -40.983 1.00 84.56 178 VAL A CA 1
ATOM 1360 C C . VAL A 1 178 ? 28.495 -1.542 -40.982 1.00 84.56 178 VAL A C 1
ATOM 1362 O O . VAL A 1 178 ? 28.422 -2.218 -42.010 1.00 84.56 178 VAL A O 1
ATOM 1365 N N . LEU A 1 179 ? 28.905 -2.058 -39.826 1.00 86.88 179 LEU A N 1
ATOM 1366 C CA . LEU A 1 179 ? 29.233 -3.467 -39.653 1.00 86.88 179 LEU A CA 1
ATOM 1367 C C . LEU A 1 179 ? 27.960 -4.312 -39.582 1.00 86.88 179 LEU A C 1
ATOM 1369 O O . LEU A 1 179 ? 27.045 -4.041 -38.804 1.00 86.88 179 LEU A O 1
ATOM 1373 N N . THR A 1 180 ? 27.944 -5.378 -40.375 1.00 85.31 180 THR A N 1
ATOM 1374 C CA . THR A 1 180 ? 26.930 -6.434 -40.355 1.00 85.31 180 THR A CA 1
ATOM 1375 C C . THR A 1 180 ? 27.638 -7.773 -40.208 1.00 85.31 180 THR A C 1
ATOM 1377 O O . THR A 1 180 ? 28.737 -7.960 -40.734 1.00 85.31 180 THR A O 1
ATOM 1380 N N . VAL A 1 181 ? 27.049 -8.689 -39.440 1.00 88.12 181 VAL A N 1
ATOM 1381 C CA . VAL A 1 181 ? 27.630 -10.018 -39.215 1.00 88.12 181 VAL A CA 1
ATOM 1382 C C . VAL A 1 181 ? 27.212 -10.937 -40.366 1.00 88.12 181 VAL A C 1
ATOM 1384 O O . VAL A 1 181 ? 26.013 -11.113 -40.566 1.00 88.12 181 VAL A O 1
ATOM 1387 N N . PRO A 1 182 ? 28.158 -11.521 -41.123 1.00 89.81 182 PRO A N 1
ATOM 1388 C CA . PRO A 1 182 ? 27.849 -12.526 -42.137 1.00 89.81 182 PRO A CA 1
ATOM 1389 C C . PRO A 1 182 ? 27.233 -13.788 -41.521 1.00 89.81 182 PRO A C 1
ATOM 1391 O O . PRO A 1 182 ? 27.709 -14.250 -40.481 1.00 89.81 182 PRO A O 1
ATOM 1394 N N . ASP A 1 183 ? 26.263 -14.396 -42.211 1.00 88.38 183 ASP A N 1
ATOM 1395 C CA . ASP A 1 183 ? 25.580 -15.622 -41.760 1.00 88.38 183 ASP A CA 1
ATOM 1396 C C . ASP A 1 183 ? 26.568 -16.759 -41.440 1.00 88.38 183 ASP A C 1
ATOM 1398 O O . ASP A 1 183 ? 26.411 -17.460 -40.449 1.00 88.38 183 ASP A O 1
ATOM 1402 N N . GLU A 1 184 ? 27.658 -16.889 -42.204 1.00 89.56 184 GLU A N 1
ATOM 1403 C CA . GLU A 1 184 ? 28.684 -17.913 -41.959 1.00 89.56 184 GLU A CA 1
ATOM 1404 C C . GLU A 1 184 ? 29.382 -17.748 -40.595 1.00 89.56 184 GLU A C 1
ATOM 1406 O O . GLU A 1 184 ? 29.613 -18.735 -39.896 1.00 89.56 184 GLU A O 1
ATOM 1411 N N . LEU A 1 185 ? 29.694 -16.511 -40.183 1.00 90.06 185 LEU A N 1
ATOM 1412 C CA . LEU A 1 185 ? 30.285 -16.238 -38.864 1.00 90.06 185 LEU A CA 1
ATOM 1413 C C . LEU A 1 185 ? 29.259 -16.430 -37.743 1.00 90.06 185 LEU A C 1
ATOM 1415 O O . LEU A 1 185 ? 29.599 -16.913 -36.662 1.00 90.06 185 LEU A O 1
ATOM 1419 N N . TYR A 1 186 ? 28.007 -16.067 -38.008 1.00 90.69 186 TYR A N 1
ATOM 1420 C CA . TYR A 1 186 ? 26.899 -16.260 -37.083 1.00 90.69 186 TYR A CA 1
ATOM 1421 C C . TYR A 1 186 ? 26.639 -17.753 -36.807 1.00 90.69 186 TYR A C 1
ATOM 1423 O O . TYR A 1 186 ? 26.527 -18.173 -35.650 1.00 90.69 186 TYR A O 1
ATOM 1431 N N . ASP A 1 187 ? 26.616 -18.573 -37.857 1.00 90.00 187 ASP A N 1
ATOM 1432 C CA . ASP A 1 187 ? 26.388 -20.015 -37.778 1.00 90.00 187 ASP A CA 1
ATOM 1433 C C . ASP A 1 187 ? 27.524 -20.737 -37.044 1.00 90.00 187 ASP A C 1
ATOM 1435 O O . ASP A 1 187 ? 27.267 -21.653 -36.265 1.00 90.00 187 ASP A O 1
ATOM 1439 N N . GLN A 1 188 ? 28.778 -20.295 -37.209 1.00 89.62 188 GLN A N 1
ATOM 1440 C CA . GLN A 1 188 ? 29.928 -20.855 -36.481 1.00 89.62 188 GLN A CA 1
ATOM 1441 C C . GLN A 1 188 ? 29.824 -20.674 -34.960 1.00 89.62 188 GLN A C 1
ATOM 1443 O O . GLN A 1 188 ? 30.282 -21.528 -34.198 1.00 89.62 188 GLN A O 1
ATOM 1448 N N . ALA A 1 189 ? 29.221 -19.575 -34.504 1.00 89.31 189 ALA A N 1
ATOM 1449 C CA . ALA A 1 189 ? 29.007 -19.309 -33.085 1.00 89.31 189 ALA A CA 1
ATOM 1450 C C . ALA A 1 189 ? 27.789 -20.053 -32.503 1.00 89.31 189 ALA A C 1
ATOM 1452 O O . ALA A 1 189 ? 27.670 -20.178 -31.275 1.00 89.31 189 ALA A O 1
ATOM 1453 N N . SER A 1 190 ? 26.900 -20.537 -33.375 1.00 91.69 190 SER A N 1
ATOM 1454 C CA . SER A 1 190 ? 25.600 -21.120 -33.051 1.00 91.69 190 SER A CA 1
ATOM 1455 C C . SER A 1 190 ? 25.673 -22.641 -32.896 1.00 91.69 190 SER A C 1
ATOM 1457 O O . SER A 1 190 ? 26.199 -23.370 -33.731 1.00 91.69 190 SER A O 1
ATOM 1459 N N . MET A 1 191 ? 25.110 -23.151 -31.807 1.00 90.94 191 MET A N 1
ATOM 1460 C CA . MET A 1 191 ? 25.077 -24.562 -31.443 1.00 90.94 191 MET A CA 1
ATOM 1461 C C . MET A 1 191 ? 23.705 -25.144 -31.780 1.00 90.94 191 MET A C 1
ATOM 1463 O O . MET A 1 191 ? 22.719 -24.871 -31.098 1.00 90.94 191 MET A O 1
ATOM 1467 N N . ASN A 1 192 ? 23.649 -25.987 -32.808 1.00 84.00 192 ASN A N 1
ATOM 1468 C CA . ASN A 1 192 ? 22.407 -26.651 -33.220 1.00 84.00 192 ASN A CA 1
ATOM 1469 C C . ASN A 1 192 ? 22.202 -28.000 -32.513 1.00 84.00 192 ASN A C 1
ATOM 1471 O O . ASN A 1 192 ? 21.076 -28.382 -32.198 1.00 84.00 192 ASN A O 1
ATOM 1475 N N . GLU A 1 193 ? 23.300 -28.696 -32.211 1.00 88.31 193 GLU A N 1
ATOM 1476 C CA . GLU A 1 193 ? 23.293 -30.038 -31.632 1.00 88.31 193 GLU A CA 1
ATOM 1477 C C . GLU A 1 193 ? 23.881 -30.050 -30.217 1.00 88.31 193 GLU A C 1
ATOM 1479 O O . GLU A 1 193 ? 24.925 -29.451 -29.940 1.00 88.31 193 GLU A O 1
ATOM 1484 N N . VAL A 1 194 ? 23.253 -30.818 -29.318 1.00 91.00 194 VAL A N 1
ATOM 1485 C CA . VAL A 1 194 ? 23.697 -30.964 -27.916 1.00 91.00 194 VAL A CA 1
ATOM 1486 C C . VAL A 1 194 ? 25.145 -31.465 -27.839 1.00 91.00 194 VAL A C 1
ATOM 1488 O O . VAL A 1 194 ? 25.894 -31.080 -26.942 1.00 91.00 194 VAL A O 1
ATOM 1491 N N . THR A 1 195 ? 25.558 -32.323 -28.779 1.00 91.19 195 THR A N 1
ATOM 1492 C CA . THR A 1 195 ? 26.906 -32.908 -28.818 1.00 91.19 195 THR A CA 1
ATOM 1493 C C . THR A 1 195 ? 27.994 -31.873 -29.052 1.00 91.19 195 THR A C 1
ATOM 1495 O O . THR A 1 195 ? 29.061 -31.971 -28.447 1.00 91.19 195 THR A O 1
ATOM 1498 N N . ASP A 1 196 ? 27.742 -30.891 -29.916 1.00 89.50 196 ASP A N 1
ATOM 1499 C CA . ASP A 1 196 ? 28.706 -29.828 -30.196 1.00 89.50 196 ASP A CA 1
ATOM 1500 C C . ASP A 1 196 ? 28.706 -28.806 -29.065 1.00 89.50 196 ASP A C 1
ATOM 1502 O O . ASP A 1 196 ? 29.775 -28.410 -28.594 1.00 89.50 196 ASP A O 1
ATOM 1506 N N . GLY A 1 197 ? 27.525 -28.531 -28.503 1.00 90.69 197 GLY A N 1
ATOM 1507 C CA . GLY A 1 197 ? 27.410 -27.734 -27.293 1.00 90.69 197 GLY A CA 1
ATOM 1508 C C . GLY A 1 197 ? 28.207 -28.302 -26.110 1.00 90.69 197 GLY A C 1
ATOM 1509 O O . GLY A 1 197 ? 28.946 -27.569 -25.460 1.00 90.69 197 GLY A O 1
ATOM 1510 N N . LEU A 1 198 ? 28.155 -29.616 -25.867 1.00 93.00 198 LEU A N 1
ATOM 1511 C CA . LEU A 1 198 ? 28.932 -30.271 -24.803 1.00 93.00 198 LEU A CA 1
ATOM 1512 C C . LEU A 1 198 ? 30.450 -30.133 -24.995 1.00 93.00 198 LEU A C 1
ATOM 1514 O O . LEU A 1 198 ? 31.178 -29.916 -24.025 1.00 93.00 198 LEU A O 1
ATOM 1518 N N . LYS A 1 199 ? 30.953 -30.253 -26.233 1.00 92.81 199 LYS A N 1
ATOM 1519 C CA . LYS A 1 199 ? 32.390 -30.075 -26.522 1.00 92.81 199 LYS A CA 1
ATOM 1520 C C . LYS A 1 199 ? 32.837 -28.657 -26.170 1.00 92.81 199 LYS A C 1
ATOM 1522 O O . LYS A 1 199 ? 33.853 -28.484 -25.498 1.00 92.81 199 LYS A O 1
ATOM 1527 N N . ILE A 1 200 ? 32.054 -27.661 -26.582 1.00 92.94 200 ILE A N 1
ATOM 1528 C CA . ILE A 1 200 ? 32.326 -26.252 -26.297 1.00 92.94 200 ILE A CA 1
ATOM 1529 C C . ILE A 1 200 ? 32.204 -25.954 -24.798 1.00 92.94 200 ILE A C 1
ATOM 1531 O O . ILE A 1 200 ? 33.089 -25.311 -24.236 1.00 92.94 200 ILE A O 1
ATOM 1535 N N . ALA A 1 201 ? 31.184 -26.481 -24.116 1.00 93.62 201 ALA A N 1
ATOM 1536 C CA . ALA A 1 201 ? 31.015 -26.331 -22.671 1.00 93.62 201 ALA A CA 1
ATOM 1537 C C . ALA A 1 201 ? 32.231 -26.852 -21.886 1.00 93.62 201 ALA A C 1
ATOM 1539 O O . ALA A 1 201 ? 32.712 -26.179 -20.974 1.00 93.62 201 ALA A O 1
ATOM 1540 N N . ARG A 1 202 ? 32.790 -28.005 -22.284 1.00 93.44 202 ARG A N 1
ATOM 1541 C CA . ARG A 1 202 ? 34.028 -28.552 -21.700 1.00 93.44 202 ARG A CA 1
ATOM 1542 C C . ARG A 1 202 ? 35.254 -27.683 -21.986 1.00 93.44 202 ARG A C 1
ATOM 1544 O O . ARG A 1 202 ? 36.100 -27.549 -21.109 1.00 93.44 202 ARG A O 1
ATOM 1551 N N . SER A 1 203 ? 35.338 -27.084 -23.177 1.00 93.75 203 SER A N 1
ATOM 1552 C CA . SER A 1 203 ? 36.430 -26.173 -23.553 1.00 93.75 203 SER A CA 1
ATOM 1553 C C . SER A 1 203 ? 36.393 -24.853 -22.777 1.00 93.75 203 SER A C 1
ATOM 1555 O O . SER A 1 203 ? 37.434 -24.364 -22.350 1.00 93.75 203 SER A O 1
ATOM 1557 N N . ILE A 1 204 ? 35.204 -24.273 -22.589 1.00 94.12 204 ILE A N 1
ATOM 1558 C CA . ILE A 1 204 ? 34.990 -23.059 -21.783 1.00 94.12 204 ILE A CA 1
ATOM 1559 C C . ILE A 1 204 ? 35.194 -23.360 -20.285 1.00 94.12 204 ILE A C 1
ATOM 1561 O O . ILE A 1 204 ? 35.679 -22.523 -19.519 1.00 94.12 204 ILE A O 1
ATOM 1565 N N . GLY A 1 205 ? 34.824 -24.572 -19.869 1.00 93.88 205 GLY A N 1
ATOM 1566 C CA . GLY A 1 205 ? 34.861 -25.048 -18.495 1.00 93.88 205 GLY A CA 1
ATOM 1567 C C . GLY A 1 205 ? 33.619 -24.637 -17.703 1.00 93.88 205 GLY A C 1
ATOM 1568 O O . GLY A 1 205 ? 33.144 -23.503 -17.784 1.00 93.88 205 GLY A O 1
ATOM 1569 N N . TYR A 1 206 ? 33.117 -25.544 -16.868 1.00 91.25 206 TYR A N 1
ATOM 1570 C CA . TYR A 1 206 ? 31.954 -25.296 -16.015 1.00 91.25 206 TYR A CA 1
ATOM 1571 C C . TYR A 1 206 ? 32.242 -24.298 -14.872 1.00 91.25 206 TYR A C 1
ATOM 1573 O O . TYR A 1 206 ? 33.406 -24.113 -14.500 1.00 91.25 206 TYR A O 1
ATOM 1581 N N . PRO A 1 207 ? 31.210 -23.628 -14.326 1.00 93.44 207 PRO A N 1
ATOM 1582 C CA . PRO A 1 207 ? 29.829 -23.607 -14.820 1.00 93.44 207 PRO A CA 1
ATOM 1583 C C . PRO A 1 207 ? 29.666 -22.750 -16.095 1.00 93.44 207 PRO A C 1
ATOM 1585 O O . PRO A 1 207 ? 30.393 -21.774 -16.301 1.00 93.44 207 PRO A O 1
ATOM 1588 N N . VAL A 1 208 ? 28.704 -23.119 -16.950 1.00 94.00 208 VAL A N 1
ATOM 1589 C CA . VAL A 1 208 ? 28.383 -22.425 -18.217 1.00 94.00 208 VAL A CA 1
ATOM 1590 C C . VAL A 1 208 ? 26.901 -22.050 -18.289 1.00 94.00 208 VAL A C 1
ATOM 1592 O O . VAL A 1 208 ? 26.055 -22.691 -17.665 1.00 94.00 208 VAL A O 1
ATOM 1595 N N . MET A 1 209 ? 26.581 -21.011 -19.059 1.00 91.88 209 MET A N 1
ATOM 1596 C CA . MET A 1 209 ? 25.216 -20.632 -19.416 1.00 91.88 209 MET A CA 1
ATOM 1597 C C . MET A 1 209 ? 24.907 -21.084 -20.839 1.00 91.88 209 MET A C 1
ATOM 1599 O O . MET A 1 209 ? 25.656 -20.781 -21.765 1.00 91.88 209 MET A O 1
ATOM 1603 N N . ILE A 1 210 ? 23.767 -21.742 -21.001 1.00 92.62 210 ILE A N 1
ATOM 1604 C CA . ILE A 1 210 ? 23.140 -22.056 -22.282 1.00 92.62 210 ILE A CA 1
ATOM 1605 C C . ILE A 1 210 ? 22.117 -20.959 -22.549 1.00 92.62 210 ILE A C 1
ATOM 1607 O O . ILE A 1 210 ? 21.258 -20.722 -21.695 1.00 92.62 210 ILE A O 1
ATOM 1611 N N . LYS A 1 211 ? 22.222 -20.269 -23.686 1.00 90.44 211 LYS A N 1
ATOM 1612 C CA . LYS A 1 211 ? 21.359 -19.134 -24.022 1.00 90.44 211 LYS A CA 1
ATOM 1613 C C . LYS A 1 211 ? 20.837 -19.255 -25.448 1.00 90.44 211 LYS A C 1
ATOM 1615 O O . LYS A 1 211 ? 21.624 -19.441 -26.367 1.00 90.44 211 LYS A O 1
ATOM 1620 N N . ALA A 1 212 ? 19.531 -19.102 -25.628 1.00 88.12 212 ALA A N 1
ATOM 1621 C CA . ALA A 1 212 ? 18.945 -18.802 -26.929 1.00 88.12 212 ALA A CA 1
ATOM 1622 C C . ALA A 1 212 ? 19.227 -17.335 -27.294 1.00 88.12 212 ALA A C 1
ATOM 1624 O O . ALA A 1 212 ? 19.129 -16.453 -26.432 1.00 88.12 212 ALA A O 1
ATOM 1625 N N . SER A 1 213 ? 19.570 -17.069 -28.553 1.00 84.50 213 SER A N 1
ATOM 1626 C CA . SER A 1 213 ? 19.920 -15.724 -29.016 1.00 84.50 213 SER A CA 1
ATOM 1627 C C . SER A 1 213 ? 18.715 -14.782 -29.013 1.00 84.50 213 SER A C 1
ATOM 1629 O O . SER A 1 213 ? 18.800 -13.657 -28.529 1.00 84.50 213 SER A O 1
ATOM 1631 N N . GLU A 1 214 ? 17.550 -15.291 -29.419 1.00 76.81 214 GLU A N 1
ATOM 1632 C CA . GLU A 1 214 ? 16.284 -14.541 -29.490 1.00 76.81 214 GLU A CA 1
ATOM 1633 C C . GLU A 1 214 ? 15.489 -14.600 -28.166 1.00 76.81 214 GLU A C 1
ATOM 1635 O O . GLU A 1 214 ? 14.333 -14.181 -28.075 1.00 76.81 214 GLU A O 1
ATOM 1640 N N . GLY A 1 215 ? 16.096 -15.151 -27.109 1.00 65.50 215 GLY A N 1
ATOM 1641 C CA . GLY A 1 215 ? 15.503 -15.250 -25.780 1.00 65.50 215 GLY A CA 1
ATOM 1642 C C . GLY A 1 215 ? 15.515 -13.909 -25.041 1.00 65.50 215 GLY A C 1
ATOM 1643 O O . GLY A 1 215 ? 16.520 -13.536 -24.426 1.00 65.50 215 GLY A O 1
ATOM 1644 N N . GLY A 1 216 ? 14.388 -13.192 -25.067 1.00 59.31 216 GLY A N 1
ATOM 1645 C CA . GLY A 1 216 ? 14.171 -11.960 -24.298 1.00 59.31 216 GLY A CA 1
ATOM 1646 C C . GLY A 1 216 ? 13.709 -12.211 -22.853 1.00 59.31 216 GLY A C 1
ATOM 1647 O O . GLY A 1 216 ? 12.985 -13.169 -22.570 1.00 59.31 216 GLY A O 1
ATOM 1648 N N . GLY A 1 217 ? 14.106 -11.338 -21.917 1.00 57.75 217 GLY A N 1
ATOM 1649 C CA . GLY A 1 217 ? 13.559 -11.305 -20.548 1.00 57.75 217 GLY A CA 1
ATOM 1650 C C . GLY A 1 217 ? 13.803 -12.562 -19.698 1.00 57.75 217 GLY A C 1
ATOM 1651 O O . GLY A 1 217 ? 12.947 -12.931 -18.900 1.00 57.75 217 GLY A O 1
ATOM 1652 N N . GLY A 1 218 ? 14.937 -13.246 -19.887 1.00 61.97 218 GLY A N 1
ATOM 1653 C CA . GLY A 1 218 ? 15.303 -14.450 -19.125 1.00 61.97 218 GLY A CA 1
ATOM 1654 C C . GLY A 1 218 ? 14.810 -15.776 -19.717 1.00 61.97 218 GLY A C 1
ATOM 1655 O O . GLY A 1 218 ? 15.156 -16.834 -19.189 1.00 61.97 218 GLY A O 1
ATOM 1656 N N . LYS A 1 219 ? 14.045 -15.744 -20.818 1.00 66.31 219 LYS A N 1
ATOM 1657 C CA . LYS A 1 219 ? 13.604 -16.950 -21.532 1.00 66.31 219 LYS A CA 1
ATOM 1658 C C . LYS A 1 219 ? 14.740 -17.598 -22.314 1.00 66.31 219 LYS A C 1
ATOM 1660 O O . LYS A 1 219 ? 15.559 -16.906 -22.912 1.00 66.31 219 LYS A O 1
ATOM 1665 N N . GLY A 1 220 ? 14.770 -18.927 -22.328 1.00 79.69 220 GLY A N 1
ATOM 1666 C CA . GLY A 1 220 ? 15.780 -19.700 -23.056 1.00 79.69 220 GLY A CA 1
ATOM 1667 C C . GLY A 1 220 ? 17.182 -19.593 -22.452 1.00 79.69 220 GLY A C 1
ATOM 1668 O O . GLY A 1 220 ? 18.169 -19.688 -23.174 1.00 79.69 220 GLY A O 1
ATOM 1669 N N . ILE A 1 221 ? 17.283 -19.366 -21.139 1.00 85.56 221 ILE A N 1
ATOM 1670 C CA . ILE A 1 221 ? 18.552 -19.253 -20.413 1.00 85.56 221 ILE A CA 1
ATOM 1671 C C . ILE A 1 221 ? 18.615 -20.331 -19.328 1.00 85.56 221 ILE A C 1
ATOM 1673 O O . ILE A 1 221 ? 17.689 -20.464 -18.525 1.00 85.56 221 ILE A O 1
ATOM 1677 N N . ARG A 1 222 ? 19.704 -21.105 -19.273 1.00 88.19 222 ARG A N 1
ATOM 1678 C CA . ARG A 1 222 ? 19.946 -22.108 -18.221 1.00 88.19 222 ARG A CA 1
ATOM 1679 C C . ARG A 1 222 ? 21.409 -22.138 -17.795 1.00 88.19 222 ARG A C 1
ATOM 1681 O O . ARG A 1 222 ? 22.297 -22.095 -18.638 1.00 88.19 222 ARG A O 1
ATOM 1688 N N . LYS A 1 223 ? 21.653 -22.264 -16.490 1.00 90.12 223 LYS A N 1
ATOM 1689 C CA . LYS A 1 223 ? 22.984 -22.519 -15.923 1.00 90.12 223 LYS A CA 1
ATOM 1690 C C . LYS A 1 223 ? 23.198 -24.026 -15.814 1.00 90.12 223 LYS A C 1
ATOM 1692 O O . LYS A 1 223 ? 22.381 -24.693 -15.192 1.00 90.12 223 LYS A O 1
ATOM 1697 N N . ALA A 1 224 ? 24.292 -24.537 -16.366 1.00 92.31 224 ALA A N 1
ATOM 1698 C CA . ALA A 1 224 ? 24.714 -25.926 -16.211 1.00 92.31 224 ALA A CA 1
ATOM 1699 C C . ALA A 1 224 ? 26.031 -25.989 -15.430 1.00 92.31 224 ALA A C 1
ATOM 1701 O O . ALA A 1 224 ? 26.974 -25.252 -15.737 1.00 92.31 224 ALA A O 1
ATOM 1702 N N . ASN A 1 225 ? 26.105 -26.870 -14.431 1.00 93.06 225 ASN A N 1
ATOM 1703 C CA . ASN A 1 225 ? 27.310 -27.067 -13.618 1.00 93.06 225 ASN A CA 1
ATOM 1704 C C . ASN A 1 225 ? 28.133 -28.289 -14.052 1.00 93.06 225 ASN A C 1
ATOM 1706 O O . ASN A 1 225 ? 29.288 -28.421 -13.657 1.00 93.06 225 ASN A O 1
ATOM 1710 N N . ASN A 1 226 ? 27.544 -29.185 -14.844 1.00 94.75 226 ASN A N 1
ATOM 1711 C CA . ASN A 1 226 ? 28.160 -30.416 -15.333 1.00 94.75 226 ASN A CA 1
ATOM 1712 C C . ASN A 1 226 ? 27.500 -30.874 -16.651 1.00 94.75 226 ASN A C 1
ATOM 1714 O O . ASN A 1 226 ? 26.513 -30.287 -17.100 1.00 94.75 226 ASN A O 1
ATOM 1718 N N . ASP A 1 227 ? 28.047 -31.933 -17.254 1.00 94.88 227 ASP A N 1
ATOM 1719 C CA . ASP A 1 227 ? 27.599 -32.479 -18.545 1.00 94.88 227 ASP A CA 1
ATOM 1720 C C . ASP A 1 227 ? 26.156 -33.030 -18.523 1.00 94.88 227 ASP A C 1
ATOM 1722 O O . ASP A 1 227 ? 25.422 -32.893 -19.509 1.00 94.88 227 ASP A O 1
ATOM 1726 N N . ASP A 1 228 ? 25.729 -33.632 -17.408 1.00 91.81 228 ASP A N 1
ATOM 1727 C CA . ASP A 1 228 ? 24.395 -34.235 -17.278 1.00 91.81 228 ASP A CA 1
ATOM 1728 C C . ASP A 1 228 ? 23.308 -33.151 -17.243 1.00 91.81 228 ASP A C 1
ATOM 1730 O O . ASP A 1 228 ? 22.316 -33.208 -17.979 1.00 91.81 228 ASP A O 1
ATOM 1734 N N . GLU A 1 229 ? 23.529 -32.112 -16.431 1.00 93.06 229 GLU A N 1
ATOM 1735 C CA . GLU A 1 229 ? 22.696 -30.910 -16.397 1.00 93.06 229 GLU A CA 1
ATOM 1736 C C . GLU A 1 229 ? 22.671 -30.219 -17.759 1.00 93.06 229 GLU A C 1
ATOM 1738 O O . GLU A 1 229 ? 21.596 -29.867 -18.246 1.00 93.06 229 GLU A O 1
ATOM 1743 N N . PHE A 1 230 ? 23.834 -30.070 -18.403 1.00 94.81 230 PHE A N 1
ATOM 1744 C CA . PHE A 1 230 ? 23.949 -29.412 -19.701 1.00 94.81 230 PHE A CA 1
ATOM 1745 C C . PHE A 1 230 ? 23.057 -30.077 -20.753 1.00 94.81 230 PHE A C 1
ATOM 1747 O O . PHE A 1 230 ? 22.289 -29.398 -21.433 1.00 94.81 230 PHE A O 1
ATOM 1754 N N . THR A 1 231 ? 23.102 -31.407 -20.850 1.00 92.38 231 THR A N 1
ATOM 1755 C CA . THR A 1 231 ? 22.320 -32.181 -21.828 1.00 92.38 231 THR A CA 1
ATOM 1756 C C . THR A 1 231 ? 20.817 -31.944 -21.669 1.00 92.38 231 THR A C 1
ATOM 1758 O O . THR A 1 231 ? 20.098 -31.743 -22.653 1.00 92.38 231 THR A O 1
ATOM 1761 N N . ASN A 1 232 ? 20.334 -31.939 -20.426 1.00 92.06 232 ASN A N 1
ATOM 1762 C CA . ASN A 1 232 ? 18.924 -31.714 -20.121 1.00 92.06 232 ASN A CA 1
ATOM 1763 C C . ASN A 1 232 ? 18.519 -30.257 -20.363 1.00 92.06 232 ASN A C 1
ATOM 1765 O O . ASN A 1 232 ? 17.496 -29.990 -20.996 1.00 92.06 232 ASN A O 1
ATOM 1769 N N . PHE A 1 233 ? 19.326 -29.310 -19.889 1.00 93.00 233 PHE A N 1
ATOM 1770 C CA . PHE A 1 233 ? 19.042 -27.886 -19.998 1.00 93.00 233 PHE A CA 1
ATOM 1771 C C . PHE A 1 233 ? 19.132 -27.366 -21.432 1.00 93.00 233 PHE A C 1
ATOM 1773 O O . PHE A 1 233 ? 18.321 -26.522 -21.801 1.00 93.00 233 PHE A O 1
ATOM 1780 N N . PHE A 1 234 ? 20.016 -27.911 -22.269 1.00 92.75 234 PHE A N 1
ATOM 1781 C CA . PHE A 1 234 ? 20.072 -27.567 -23.691 1.00 92.75 234 PHE A CA 1
ATOM 1782 C C . PHE A 1 234 ? 18.756 -27.899 -24.399 1.00 92.75 234 PHE A C 1
ATOM 1784 O O . PHE A 1 234 ? 18.175 -27.050 -25.071 1.00 92.75 234 PHE A O 1
ATOM 1791 N N . ARG A 1 235 ? 18.223 -29.107 -24.173 1.00 89.75 235 ARG A N 1
ATOM 1792 C CA . ARG A 1 235 ? 16.923 -29.522 -24.725 1.00 89.75 235 ARG A CA 1
ATOM 1793 C C . ARG A 1 235 ? 15.778 -28.663 -24.198 1.00 89.75 235 ARG A C 1
ATOM 1795 O O . ARG A 1 235 ? 14.874 -28.326 -24.953 1.00 89.75 235 ARG A O 1
ATOM 1802 N N . GLN A 1 236 ? 15.813 -28.287 -22.918 1.00 87.19 236 GLN A N 1
ATOM 1803 C CA . GLN A 1 236 ? 14.820 -27.364 -22.363 1.00 87.19 236 GLN A CA 1
ATOM 1804 C C . GLN A 1 236 ? 14.860 -26.004 -23.062 1.00 87.19 236 GLN A C 1
ATOM 1806 O O . GLN A 1 236 ? 13.800 -25.486 -23.391 1.00 87.19 236 GLN A O 1
ATOM 1811 N N . VAL A 1 237 ? 16.049 -25.452 -23.323 1.00 87.50 237 VAL A N 1
ATOM 1812 C CA . VAL A 1 237 ? 16.196 -24.185 -24.057 1.00 87.50 237 VAL A CA 1
ATOM 1813 C C . VAL A 1 237 ? 15.654 -24.311 -25.485 1.00 87.50 237 VAL A C 1
ATOM 1815 O O . VAL A 1 237 ? 14.899 -23.439 -25.904 1.00 87.50 237 VAL A O 1
ATOM 1818 N N . GLN A 1 238 ? 15.936 -25.415 -26.191 1.00 87.12 238 GLN A N 1
ATOM 1819 C CA . GLN A 1 238 ? 15.383 -25.676 -27.532 1.00 87.12 238 GLN A CA 1
ATOM 1820 C C . GLN A 1 238 ? 13.849 -25.747 -27.548 1.00 87.12 238 GLN A C 1
ATOM 1822 O O . GLN A 1 238 ? 13.216 -25.281 -28.490 1.00 87.12 238 GLN A O 1
ATOM 1827 N N . ILE A 1 239 ? 13.244 -26.348 -26.521 1.00 85.62 239 ILE A N 1
ATOM 1828 C CA . ILE A 1 239 ? 11.783 -26.438 -26.397 1.00 85.62 239 ILE A CA 1
ATOM 1829 C C . ILE A 1 239 ? 11.185 -25.075 -26.028 1.00 85.62 239 ILE A C 1
ATOM 1831 O O . ILE A 1 239 ? 10.115 -24.718 -26.514 1.00 85.62 239 ILE A O 1
ATOM 1835 N N . GLU A 1 240 ? 11.854 -24.328 -25.149 1.00 80.38 240 GLU A N 1
ATOM 1836 C CA . GLU A 1 240 ? 11.378 -23.039 -24.646 1.00 80.38 240 GLU A CA 1
ATOM 1837 C C . GLU A 1 240 ? 11.417 -21.947 -25.718 1.00 80.38 240 GLU A C 1
ATOM 1839 O O . GLU A 1 240 ? 10.488 -21.141 -25.802 1.00 80.38 240 GLU A O 1
ATOM 1844 N N . VAL A 1 241 ? 12.467 -21.935 -26.543 1.00 80.94 241 VAL A N 1
ATOM 1845 C CA . VAL A 1 241 ? 12.617 -21.011 -27.671 1.00 80.94 241 VAL A CA 1
ATOM 1846 C C . VAL A 1 241 ? 12.894 -21.818 -28.946 1.00 80.94 241 VAL A C 1
ATOM 1848 O O . VAL A 1 241 ? 14.047 -21.944 -29.369 1.00 80.94 241 VAL A O 1
ATOM 1851 N N . PRO A 1 242 ? 11.846 -22.399 -29.562 1.00 79.81 242 PRO A N 1
ATOM 1852 C CA . PRO A 1 242 ? 11.994 -23.185 -30.780 1.00 79.81 242 PRO A CA 1
ATOM 1853 C C . PRO A 1 242 ? 12.647 -22.365 -31.890 1.00 79.81 242 PRO A C 1
ATOM 1855 O O . PRO A 1 242 ? 12.369 -21.176 -32.023 1.00 79.81 242 PRO A O 1
ATOM 1858 N N . SER A 1 243 ? 13.478 -23.012 -32.712 1.00 82.31 243 SER A N 1
ATOM 1859 C CA . SER A 1 243 ? 14.196 -22.424 -33.861 1.00 82.31 243 SER A CA 1
ATOM 1860 C C . SER A 1 243 ? 15.193 -21.298 -33.561 1.00 82.31 243 SER A C 1
ATOM 1862 O O . SER A 1 243 ? 15.876 -20.869 -34.485 1.00 82.31 243 SER A O 1
ATOM 1864 N N . SER A 1 244 ? 15.334 -20.861 -32.306 1.00 86.69 244 SER A N 1
ATOM 1865 C CA . SER A 1 244 ? 16.325 -19.846 -31.960 1.00 86.69 244 SER A CA 1
ATOM 1866 C C . SER A 1 244 ? 17.730 -20.456 -31.877 1.00 86.69 244 SER A C 1
ATOM 1868 O O . SER A 1 244 ? 17.899 -21.505 -31.243 1.00 86.69 244 SER A O 1
ATOM 1870 N N . PRO A 1 245 ? 18.746 -19.804 -32.465 1.00 90.69 245 PRO A N 1
ATOM 1871 C CA . PRO A 1 245 ? 20.142 -20.198 -32.317 1.00 90.69 245 PRO A CA 1
ATOM 1872 C C . PRO A 1 245 ? 20.556 -20.228 -30.844 1.00 90.69 245 PRO A C 1
ATOM 1874 O O . PRO A 1 245 ? 20.254 -19.307 -30.083 1.00 90.69 245 PRO A O 1
ATOM 1877 N N . ILE A 1 246 ? 21.246 -21.289 -30.424 1.00 92.62 246 ILE A N 1
ATOM 1878 C CA . ILE A 1 246 ? 21.732 -21.434 -29.047 1.00 92.62 246 ILE A CA 1
ATOM 1879 C C . ILE A 1 246 ? 23.228 -21.174 -29.017 1.00 92.62 246 ILE A C 1
ATOM 1881 O O . ILE A 1 246 ? 23.969 -21.705 -29.828 1.00 92.62 246 ILE A O 1
ATOM 1885 N N . PHE A 1 247 ? 23.704 -20.425 -28.036 1.00 93.75 247 PHE A N 1
ATOM 1886 C CA . PHE A 1 247 ? 25.126 -20.237 -27.796 1.00 93.75 247 PHE A CA 1
ATOM 1887 C C . PHE A 1 247 ? 25.460 -20.517 -26.330 1.00 93.75 247 PHE A C 1
ATOM 1889 O O . PHE A 1 247 ? 24.587 -20.560 -25.454 1.00 93.75 247 PHE A O 1
ATOM 1896 N N . ILE A 1 248 ? 26.742 -20.755 -26.061 1.00 94.38 248 ILE A N 1
ATOM 1897 C CA . ILE A 1 248 ? 27.221 -21.143 -24.732 1.00 94.38 248 ILE A CA 1
ATOM 1898 C C . ILE A 1 248 ? 28.221 -20.108 -24.274 1.00 94.38 248 ILE A C 1
ATOM 1900 O O . ILE A 1 248 ? 29.150 -19.801 -25.009 1.00 94.38 248 ILE A O 1
ATOM 1904 N N . MET A 1 249 ? 28.061 -19.598 -23.059 1.00 93.19 249 MET A N 1
ATOM 1905 C CA . MET A 1 249 ? 28.987 -18.629 -22.478 1.00 93.19 249 MET A CA 1
ATOM 1906 C C . MET A 1 249 ? 29.397 -19.020 -21.062 1.00 93.19 249 MET A C 1
ATOM 1908 O O . MET A 1 249 ? 28.648 -19.677 -20.337 1.00 93.19 249 MET A O 1
ATOM 1912 N N . LYS A 1 250 ? 30.589 -18.601 -20.645 1.00 94.00 250 LYS A N 1
ATOM 1913 C CA . LYS A 1 250 ? 31.078 -18.780 -19.280 1.00 94.00 250 LYS A CA 1
ATOM 1914 C C . LYS A 1 250 ? 30.177 -18.035 -18.294 1.00 94.00 250 LYS A C 1
ATOM 1916 O O . LYS A 1 250 ? 29.757 -16.908 -18.550 1.00 94.00 250 LYS A O 1
ATOM 1921 N N . VAL A 1 251 ? 29.904 -18.644 -17.141 1.00 89.06 251 VAL A N 1
ATOM 1922 C CA . VAL A 1 251 ? 29.272 -17.932 -16.021 1.00 89.06 251 VAL A CA 1
ATOM 1923 C C . VAL A 1 251 ? 30.313 -17.021 -15.372 1.00 89.06 251 VAL A C 1
ATOM 1925 O O . VAL A 1 251 ? 31.352 -17.502 -14.925 1.00 89.06 251 VAL A O 1
ATOM 1928 N N . ALA A 1 252 ? 30.026 -15.722 -15.285 1.00 85.38 252 ALA A N 1
ATOM 1929 C CA . ALA A 1 252 ? 30.790 -14.816 -14.433 1.00 85.38 252 ALA A CA 1
ATOM 1930 C C . ALA A 1 252 ? 30.313 -14.955 -12.984 1.00 85.38 252 ALA A C 1
ATOM 1932 O O . ALA A 1 252 ? 29.149 -14.694 -12.675 1.00 85.38 252 ALA A O 1
ATOM 1933 N N . GLU A 1 253 ? 31.207 -15.379 -12.099 1.00 80.75 253 GLU A N 1
ATOM 1934 C CA . GLU A 1 253 ? 30.938 -15.449 -10.665 1.00 80.75 253 GLU A CA 1
ATOM 1935 C C . GLU A 1 253 ? 31.313 -14.125 -9.993 1.00 80.75 253 GLU A C 1
ATOM 1937 O O . GLU A 1 253 ? 32.212 -13.423 -10.449 1.00 80.75 253 GLU A O 1
ATOM 1942 N N . HIS A 1 254 ? 30.595 -13.767 -8.924 1.00 81.31 254 HIS A N 1
ATOM 1943 C CA . HIS A 1 254 ? 30.837 -12.562 -8.116 1.00 81.31 254 HIS A CA 1
ATOM 1944 C C . HIS A 1 254 ? 30.851 -11.224 -8.882 1.00 81.31 254 HIS A C 1
ATOM 1946 O O . HIS A 1 254 ? 31.358 -10.223 -8.381 1.00 81.31 254 HIS A O 1
ATOM 1952 N N . SER A 1 255 ? 30.228 -11.166 -10.061 1.00 91.44 255 SER A N 1
ATOM 1953 C CA . SER A 1 255 ? 30.197 -9.952 -10.871 1.00 91.44 255 SER A CA 1
ATOM 1954 C C . SER A 1 255 ? 29.089 -8.977 -10.465 1.00 91.44 255 SER A C 1
ATOM 1956 O O . SER A 1 255 ? 28.054 -9.328 -9.883 1.00 91.44 255 SER A O 1
ATOM 1958 N N . ARG A 1 256 ? 29.321 -7.719 -10.821 1.00 95.12 256 ARG A N 1
ATOM 1959 C CA . ARG A 1 256 ? 28.357 -6.628 -10.895 1.00 95.12 256 ARG A CA 1
ATOM 1960 C C . ARG A 1 256 ? 27.791 -6.561 -12.304 1.00 95.12 256 ARG A C 1
ATOM 1962 O O . ARG A 1 256 ? 28.500 -6.822 -13.273 1.00 95.12 256 ARG A O 1
ATOM 1969 N N . HIS A 1 257 ? 26.529 -6.182 -12.405 1.00 95.75 257 HIS A N 1
ATOM 1970 C CA . HIS A 1 257 ? 25.884 -5.866 -13.668 1.00 95.75 257 HIS A CA 1
ATOM 1971 C C . HIS A 1 257 ? 25.865 -4.346 -13.804 1.00 95.75 257 HIS A C 1
ATOM 1973 O O . HIS A 1 257 ? 25.090 -3.671 -13.123 1.00 95.75 257 HIS A O 1
ATOM 1979 N N . LEU A 1 258 ? 26.748 -3.820 -14.647 1.00 97.38 258 LEU A N 1
ATOM 1980 C CA . LEU A 1 258 ? 26.889 -2.390 -14.890 1.00 97.38 258 LEU A CA 1
ATOM 1981 C C . LEU A 1 258 ? 26.404 -2.048 -16.289 1.00 97.38 258 LEU A C 1
ATOM 1983 O O . LEU A 1 258 ? 26.506 -2.852 -17.205 1.00 97.38 258 LEU A O 1
ATOM 1987 N N . GLU A 1 259 ? 25.924 -0.832 -16.464 1.00 97.44 259 GLU A N 1
ATOM 1988 C CA . GLU A 1 259 ? 25.362 -0.386 -17.730 1.00 97.44 259 GLU A CA 1
ATOM 1989 C C . GLU A 1 259 ? 25.904 0.975 -18.113 1.00 97.44 259 GLU A C 1
ATOM 1991 O O . GLU A 1 259 ? 26.190 1.780 -17.233 1.00 97.44 259 GLU A O 1
ATOM 1996 N N . VAL A 1 260 ? 25.964 1.266 -19.408 1.00 97.00 260 VAL A N 1
ATOM 1997 C CA . VAL A 1 260 ? 26.229 2.606 -19.936 1.00 97.00 260 VAL A CA 1
ATOM 1998 C C . VAL A 1 260 ? 25.029 3.061 -20.753 1.00 97.00 260 VAL A C 1
ATOM 2000 O O . VAL A 1 260 ? 24.627 2.403 -21.715 1.00 97.00 260 VAL A O 1
ATOM 2003 N N . GLN A 1 261 ? 24.464 4.214 -20.388 1.00 97.56 261 GLN A N 1
ATOM 2004 C CA . GLN A 1 261 ? 23.403 4.836 -21.171 1.00 97.56 261 GLN A CA 1
ATOM 2005 C C . GLN A 1 261 ? 24.003 5.535 -22.387 1.00 97.56 261 GLN A C 1
ATOM 2007 O O . GLN A 1 261 ? 24.817 6.445 -22.239 1.00 97.56 261 GLN A O 1
ATOM 2012 N N . LEU A 1 262 ? 23.526 5.179 -23.574 1.00 95.94 262 LEU A N 1
ATOM 2013 C CA . LEU A 1 262 ? 23.894 5.828 -24.825 1.00 95.94 262 LEU A CA 1
ATOM 2014 C C . LEU A 1 262 ? 22.762 6.701 -25.355 1.00 95.94 262 LEU A C 1
ATOM 2016 O O . LEU A 1 262 ? 21.578 6.396 -25.169 1.00 95.94 262 LEU A O 1
ATOM 2020 N N . LEU A 1 263 ? 23.142 7.764 -26.055 1.00 96.94 263 LEU A N 1
ATOM 2021 C CA . LEU A 1 263 ? 22.261 8.546 -26.910 1.00 96.94 263 LEU A CA 1
ATOM 2022 C C . LEU A 1 263 ? 22.999 8.868 -28.211 1.00 96.94 263 LEU A C 1
ATOM 2024 O O . LEU A 1 263 ? 24.099 9.418 -28.175 1.00 96.94 263 LEU A O 1
ATOM 2028 N N . VAL A 1 264 ? 22.389 8.527 -29.344 1.00 96.56 264 VAL A N 1
ATOM 2029 C CA . VAL A 1 264 ? 23.007 8.652 -30.671 1.00 96.56 264 VAL A CA 1
ATOM 2030 C C . VAL A 1 264 ? 22.062 9.381 -31.621 1.00 96.56 264 VAL A C 1
ATOM 2032 O O . VAL A 1 264 ? 20.863 9.094 -31.621 1.00 96.56 264 VAL A O 1
ATOM 2035 N N . ASP A 1 265 ? 22.569 10.342 -32.397 1.00 96.19 265 ASP A N 1
ATOM 2036 C CA . ASP A 1 265 ? 21.800 10.995 -33.464 1.00 96.19 265 ASP A CA 1
ATOM 2037 C C . ASP A 1 265 ? 21.976 10.316 -34.830 1.00 96.19 265 ASP A C 1
ATOM 2039 O O . ASP A 1 265 ? 22.764 9.394 -35.004 1.00 96.19 265 ASP A O 1
ATOM 2043 N N . GLU A 1 266 ? 21.233 10.788 -35.830 1.00 93.94 266 GLU A N 1
ATOM 2044 C CA . GLU A 1 266 ? 21.256 10.234 -37.193 1.00 93.94 266 GLU A CA 1
ATOM 2045 C C . GLU A 1 266 ? 22.507 10.603 -38.000 1.00 93.94 266 GLU A C 1
ATOM 2047 O O . GLU A 1 266 ? 22.639 10.206 -39.154 1.00 93.94 266 GLU A O 1
ATOM 2052 N N . TYR A 1 267 ? 23.408 11.393 -37.416 1.00 92.81 267 TYR A N 1
ATOM 2053 C CA . TYR A 1 267 ? 24.605 11.911 -38.072 1.00 92.81 267 TYR A CA 1
ATOM 2054 C C . TYR A 1 267 ? 25.878 11.216 -37.568 1.00 92.81 267 TYR A C 1
ATOM 2056 O O . TYR A 1 267 ? 26.982 11.673 -37.860 1.00 92.81 267 TYR A O 1
ATOM 2064 N N . GLY A 1 268 ? 25.729 10.134 -36.795 1.00 87.69 268 GLY A N 1
ATOM 2065 C CA . GLY A 1 268 ? 26.834 9.358 -36.234 1.00 87.69 268 GLY A CA 1
ATOM 2066 C C . GLY A 1 268 ? 27.452 9.962 -34.970 1.00 87.69 268 GLY A C 1
ATOM 2067 O O . GLY A 1 268 ? 28.488 9.477 -34.509 1.00 87.69 268 GLY A O 1
ATOM 2068 N N . ASN A 1 269 ? 26.851 11.004 -34.379 1.00 92.69 269 ASN A N 1
ATOM 2069 C CA . ASN A 1 269 ? 27.297 11.505 -33.081 1.00 92.69 269 ASN A CA 1
ATOM 2070 C C . ASN A 1 269 ? 26.690 10.642 -31.976 1.00 92.69 269 ASN A C 1
ATOM 2072 O O . ASN A 1 269 ? 25.470 10.516 -31.889 1.00 92.69 269 ASN A O 1
ATOM 2076 N N . ALA A 1 270 ? 27.537 10.113 -31.098 1.00 93.06 270 ALA A N 1
ATOM 2077 C CA . ALA A 1 270 ? 27.148 9.283 -29.965 1.00 93.06 270 ALA A CA 1
ATOM 2078 C C . ALA A 1 270 ? 27.740 9.851 -28.670 1.00 93.06 270 ALA A C 1
ATOM 2080 O O . ALA A 1 270 ? 28.875 10.331 -28.661 1.00 93.06 270 ALA A O 1
ATOM 2081 N N . VAL A 1 271 ? 26.971 9.800 -27.582 1.00 93.44 271 VAL A N 1
ATOM 2082 C CA . VAL A 1 271 ? 27.414 10.214 -26.242 1.00 93.44 271 VAL A CA 1
ATOM 2083 C C . VAL A 1 271 ? 27.018 9.187 -25.185 1.00 93.44 271 VAL A C 1
ATOM 2085 O O . VAL A 1 271 ? 25.949 8.577 -25.276 1.00 93.44 271 VAL A O 1
ATOM 2088 N N . SER A 1 272 ? 27.859 9.043 -24.159 1.00 93.62 272 SER A N 1
ATOM 2089 C CA . SER A 1 272 ? 27.519 8.369 -22.906 1.00 93.62 272 SER A CA 1
ATOM 2090 C C . SER A 1 272 ? 26.830 9.351 -21.951 1.00 93.62 272 SER A C 1
ATOM 2092 O O . SER A 1 272 ? 27.178 10.531 -21.873 1.00 93.62 272 SER A O 1
ATOM 2094 N N . LEU A 1 273 ? 25.834 8.873 -21.207 1.00 93.56 273 LEU A N 1
ATOM 2095 C CA . LEU A 1 273 ? 25.118 9.632 -20.176 1.00 93.56 273 LEU A CA 1
ATOM 2096 C C . LEU A 1 273 ? 25.347 8.995 -18.802 1.00 93.56 273 LEU A C 1
ATOM 2098 O O . LEU A 1 273 ? 24.404 8.781 -18.045 1.00 93.56 273 LEU A O 1
ATOM 2102 N N . PHE A 1 274 ? 26.611 8.692 -18.494 1.00 93.88 274 PHE A N 1
ATOM 2103 C CA . PHE A 1 274 ? 27.030 7.907 -17.330 1.00 93.88 274 PHE A CA 1
ATOM 2104 C C . PHE A 1 274 ? 26.503 6.464 -17.347 1.00 93.88 274 PHE A C 1
ATOM 2106 O O . PHE A 1 274 ? 25.850 6.010 -18.295 1.00 93.88 274 PHE A O 1
ATOM 2113 N N . GLY A 1 275 ? 26.807 5.738 -16.271 1.00 92.31 275 GLY A N 1
ATOM 2114 C CA . GLY A 1 275 ? 26.397 4.356 -16.090 1.00 92.31 275 GLY A CA 1
ATOM 2115 C C . GLY A 1 275 ? 25.448 4.104 -14.926 1.00 92.31 275 GLY A C 1
ATOM 2116 O O . GLY A 1 275 ? 25.276 4.949 -14.044 1.00 92.31 275 GLY A O 1
ATOM 2117 N N . ARG A 1 276 ? 24.856 2.911 -14.925 1.00 97.81 276 ARG A N 1
ATOM 2118 C CA . ARG A 1 276 ? 23.993 2.388 -13.860 1.00 97.81 276 ARG A CA 1
ATOM 2119 C C . ARG A 1 276 ? 24.574 1.107 -13.276 1.00 97.81 276 ARG A C 1
ATOM 2121 O O . ARG A 1 276 ? 25.325 0.402 -13.944 1.00 97.81 276 ARG A O 1
ATOM 2128 N N . ASP A 1 277 ? 24.225 0.819 -12.032 1.00 97.38 277 ASP A N 1
ATOM 2129 C CA . ASP A 1 277 ? 24.479 -0.462 -11.384 1.00 97.38 277 ASP A CA 1
ATOM 2130 C C . ASP A 1 277 ? 23.144 -1.157 -11.117 1.00 97.38 277 ASP A C 1
ATOM 2132 O O . ASP A 1 277 ? 22.333 -0.700 -10.311 1.00 97.38 277 ASP A O 1
ATOM 2136 N N . CYS A 1 278 ? 22.924 -2.264 -11.816 1.00 96.19 278 CYS A N 1
ATOM 2137 C CA . CYS A 1 278 ? 21.707 -3.063 -11.753 1.00 96.19 278 CYS A CA 1
ATOM 2138 C C . CYS A 1 278 ? 21.996 -4.443 -11.155 1.00 96.19 278 CYS A C 1
ATOM 2140 O O . CYS A 1 278 ? 21.338 -5.419 -11.509 1.00 96.19 278 CYS A O 1
ATOM 2142 N N . SER A 1 279 ? 23.009 -4.555 -10.287 1.00 95.81 279 SER A N 1
ATOM 2143 C CA . SER A 1 279 ? 23.473 -5.845 -9.762 1.00 95.81 279 SER A CA 1
ATOM 2144 C C . SER A 1 279 ? 22.476 -6.529 -8.827 1.00 95.81 279 SER A C 1
ATOM 2146 O O . SER A 1 279 ? 22.563 -7.738 -8.649 1.00 95.81 279 SER A O 1
ATOM 2148 N N . VAL A 1 280 ? 21.532 -5.808 -8.213 1.00 95.31 280 VAL A N 1
ATOM 2149 C CA . VAL A 1 280 ? 20.507 -6.438 -7.366 1.00 95.31 280 VAL A CA 1
ATOM 2150 C C . VAL A 1 280 ? 19.406 -7.016 -8.254 1.00 95.31 280 VAL A C 1
ATOM 2152 O O . VAL A 1 280 ? 18.463 -6.324 -8.650 1.00 95.31 280 VAL A O 1
ATOM 2155 N N . GLN A 1 281 ? 19.542 -8.305 -8.561 1.00 91.06 281 GLN A N 1
ATOM 2156 C CA . GLN A 1 281 ? 18.645 -9.043 -9.446 1.00 91.06 281 GLN A CA 1
ATOM 2157 C C . GLN A 1 281 ? 18.129 -10.310 -8.771 1.00 91.06 281 GLN A C 1
ATOM 2159 O O . GLN A 1 281 ? 18.840 -10.937 -7.995 1.00 91.06 281 GLN A O 1
ATOM 2164 N N . ARG A 1 282 ? 16.898 -10.703 -9.092 1.00 85.38 282 ARG A N 1
ATOM 2165 C CA . ARG A 1 282 ? 16.302 -11.978 -8.684 1.00 85.38 282 ARG A CA 1
ATOM 2166 C C . ARG A 1 282 ? 15.970 -12.779 -9.925 1.00 85.38 282 ARG A C 1
ATOM 2168 O O . ARG A 1 282 ? 15.129 -12.327 -10.701 1.00 85.38 282 ARG A O 1
ATOM 2175 N N . ARG A 1 283 ? 16.558 -13.964 -10.111 1.00 76.56 283 ARG A N 1
ATOM 2176 C CA . ARG A 1 283 ? 16.330 -14.796 -11.311 1.00 76.56 283 ARG A CA 1
ATOM 2177 C C . ARG A 1 283 ? 16.434 -13.973 -12.605 1.00 76.56 283 ARG A C 1
ATOM 2179 O O . ARG A 1 283 ? 15.585 -14.076 -13.486 1.00 76.56 283 ARG A O 1
ATOM 2186 N N . HIS A 1 284 ? 17.451 -13.111 -12.672 1.00 76.25 284 HIS A N 1
ATOM 2187 C CA . HIS A 1 284 ? 17.715 -12.172 -13.774 1.00 76.25 284 HIS A CA 1
ATOM 2188 C C . HIS A 1 284 ? 16.698 -11.028 -13.965 1.00 76.25 284 HIS A C 1
ATOM 2190 O O . HIS A 1 284 ? 16.787 -10.284 -14.938 1.00 76.25 284 HIS A O 1
ATOM 2196 N N . GLN A 1 285 ? 15.762 -10.826 -13.036 1.00 81.31 285 GLN A N 1
ATOM 2197 C CA . GLN A 1 285 ? 14.903 -9.643 -12.995 1.00 81.31 285 GLN A CA 1
ATOM 2198 C C . GLN A 1 285 ? 15.540 -8.569 -12.111 1.00 81.31 285 GLN A C 1
ATOM 2200 O O . GLN A 1 285 ? 15.841 -8.827 -10.947 1.00 81.31 285 GLN A O 1
ATOM 2205 N N . LYS A 1 286 ? 15.743 -7.364 -12.647 1.00 92.56 286 LYS A N 1
ATOM 2206 C CA . LYS A 1 286 ? 16.283 -6.212 -11.904 1.00 92.56 286 LYS A CA 1
ATOM 2207 C C . LYS A 1 286 ? 15.263 -5.726 -10.871 1.00 92.56 286 LYS A C 1
ATOM 2209 O O . LYS A 1 286 ? 14.076 -5.678 -11.181 1.00 92.56 286 LYS A O 1
ATOM 2214 N N . ILE A 1 287 ? 15.716 -5.410 -9.657 1.00 94.00 287 ILE A N 1
ATOM 2215 C CA . ILE A 1 287 ? 14.848 -5.026 -8.526 1.00 94.00 287 ILE A CA 1
ATOM 2216 C C . ILE A 1 287 ? 15.234 -3.661 -7.945 1.00 94.00 287 ILE A C 1
ATOM 2218 O O . ILE A 1 287 ? 14.350 -2.851 -7.651 1.00 94.00 287 ILE A O 1
ATOM 2222 N N . ILE A 1 288 ? 16.539 -3.440 -7.755 1.00 97.38 288 ILE A N 1
ATOM 2223 C CA . ILE A 1 288 ? 17.115 -2.176 -7.285 1.00 97.38 288 ILE A CA 1
ATOM 2224 C C . ILE A 1 288 ? 18.167 -1.746 -8.300 1.00 97.38 288 ILE A C 1
ATOM 2226 O O . ILE A 1 288 ? 19.050 -2.532 -8.658 1.00 97.38 288 ILE A O 1
ATOM 2230 N N . GLU A 1 289 ? 18.078 -0.497 -8.731 1.00 97.38 289 GLU A N 1
ATOM 2231 C CA . GLU A 1 289 ? 18.974 0.106 -9.706 1.00 97.38 289 GLU A CA 1
ATOM 2232 C C . GLU A 1 289 ? 19.570 1.389 -9.139 1.00 97.38 289 GLU A C 1
ATOM 2234 O O . GLU A 1 289 ? 18.880 2.181 -8.499 1.00 97.38 289 GLU A O 1
ATOM 2239 N N . GLU A 1 290 ? 20.852 1.624 -9.393 1.00 97.31 290 GLU A N 1
ATOM 2240 C CA . GLU A 1 290 ? 21.546 2.812 -8.906 1.00 97.31 290 GLU A CA 1
ATOM 2241 C C . GLU A 1 290 ? 22.254 3.561 -10.033 1.00 97.31 290 GLU A C 1
ATOM 2243 O O . GLU A 1 290 ? 22.700 2.959 -11.007 1.00 97.31 290 GLU A O 1
ATOM 2248 N N . ALA A 1 291 ? 22.393 4.879 -9.899 1.00 96.94 291 ALA A N 1
ATOM 2249 C CA . ALA A 1 291 ? 23.196 5.695 -10.804 1.00 96.94 291 ALA A CA 1
ATOM 2250 C C . ALA A 1 291 ? 23.904 6.821 -10.030 1.00 96.94 291 ALA A C 1
ATOM 2252 O O . ALA A 1 291 ? 23.240 7.514 -9.259 1.00 96.94 291 ALA A O 1
ATOM 2253 N N . PRO A 1 292 ? 25.206 7.076 -10.252 1.00 95.25 292 PRO A N 1
ATOM 2254 C CA . PRO A 1 292 ? 26.121 6.367 -11.154 1.00 95.25 292 PRO A CA 1
ATOM 2255 C C . PRO A 1 292 ? 26.554 4.977 -10.641 1.00 95.25 292 PRO A C 1
ATOM 2257 O O . PRO A 1 292 ? 26.334 4.624 -9.483 1.00 95.25 292 PRO A O 1
ATOM 2260 N N . ALA A 1 293 ? 27.257 4.214 -11.483 1.00 93.31 293 ALA A N 1
ATOM 2261 C CA . ALA A 1 293 ? 27.912 2.952 -11.122 1.00 93.31 293 ALA A CA 1
ATOM 2262 C C . ALA A 1 293 ? 29.113 3.149 -10.163 1.00 93.31 293 ALA A C 1
ATOM 2264 O O . ALA A 1 293 ? 30.274 3.068 -10.556 1.00 93.31 293 ALA A O 1
ATOM 2265 N N . ALA A 1 294 ? 28.838 3.401 -8.880 1.00 91.19 294 ALA A N 1
ATOM 2266 C CA . ALA A 1 294 ? 29.837 3.795 -7.876 1.00 91.19 294 ALA A CA 1
ATOM 2267 C C . ALA A 1 294 ? 30.876 2.714 -7.498 1.00 91.19 294 ALA A C 1
ATOM 2269 O O . ALA A 1 294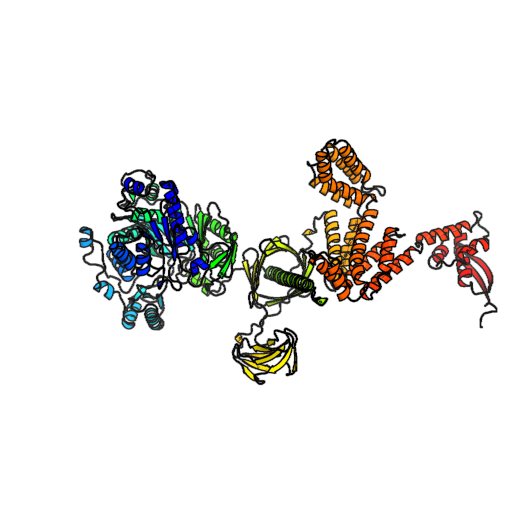 ? 31.844 3.020 -6.805 1.00 91.19 294 ALA A O 1
ATOM 2270 N N . VAL A 1 295 ? 30.672 1.454 -7.901 1.00 93.88 295 VAL A N 1
ATOM 2271 C CA . VAL A 1 295 ? 31.558 0.323 -7.559 1.00 93.88 295 VAL A CA 1
ATOM 2272 C C . VAL A 1 295 ? 32.821 0.252 -8.429 1.00 93.88 295 VAL A C 1
ATOM 2274 O O . VAL A 1 295 ? 33.839 -0.278 -7.985 1.00 93.88 295 VAL A O 1
ATOM 2277 N N . ALA A 1 296 ? 32.769 0.772 -9.657 1.00 92.69 296 ALA A N 1
ATOM 2278 C CA . ALA A 1 296 ? 33.884 0.724 -10.598 1.00 92.69 296 ALA A CA 1
ATOM 2279 C C . ALA A 1 296 ? 34.780 1.963 -10.477 1.00 92.69 296 ALA A C 1
ATOM 2281 O O . ALA A 1 296 ? 34.327 3.058 -10.132 1.00 92.69 296 ALA A O 1
ATOM 2282 N N . LYS A 1 297 ? 36.075 1.803 -10.774 1.00 92.44 297 LYS A N 1
ATOM 2283 C CA . LYS A 1 297 ? 37.014 2.932 -10.767 1.00 92.44 297 LYS A CA 1
ATOM 2284 C C . LYS A 1 297 ? 36.690 3.907 -11.912 1.00 92.44 297 LYS A C 1
ATOM 2286 O O . LYS A 1 297 ? 36.277 3.464 -12.984 1.00 92.44 297 LYS A O 1
ATOM 2291 N N . PRO A 1 298 ? 36.935 5.223 -11.750 1.00 89.81 298 PRO A N 1
ATOM 2292 C CA . PRO A 1 298 ? 36.630 6.214 -12.788 1.00 89.81 298 PRO A CA 1
ATOM 2293 C C . PRO A 1 298 ? 37.307 5.958 -14.144 1.00 89.81 298 PRO A C 1
ATOM 2295 O O . PRO A 1 298 ? 36.740 6.281 -15.183 1.00 89.81 298 PRO A O 1
ATOM 2298 N N . GLU A 1 299 ? 38.513 5.384 -14.145 1.00 90.44 299 GLU A N 1
ATOM 2299 C CA . GLU A 1 299 ? 39.244 5.034 -15.373 1.00 90.44 299 GLU A CA 1
ATOM 2300 C C . GLU A 1 299 ? 38.575 3.870 -16.111 1.00 90.44 299 GLU A C 1
ATOM 2302 O O . GLU A 1 299 ? 38.353 3.953 -17.318 1.00 90.44 299 GLU A O 1
ATOM 2307 N N . THR A 1 300 ? 38.181 2.828 -15.375 1.00 93.38 300 THR A N 1
ATOM 2308 C CA . THR A 1 300 ? 37.445 1.678 -15.907 1.00 93.38 300 THR A CA 1
ATOM 2309 C C . THR A 1 300 ? 36.093 2.108 -16.473 1.00 93.38 300 THR A C 1
ATOM 2311 O O . THR A 1 300 ? 35.768 1.750 -17.601 1.00 93.38 300 THR A O 1
ATOM 2314 N N . LEU A 1 301 ? 35.346 2.950 -15.746 1.00 91.62 301 LEU A N 1
ATOM 2315 C CA . LEU A 1 301 ? 34.075 3.511 -16.222 1.00 91.62 301 LEU A CA 1
ATOM 2316 C C . LEU A 1 301 ? 34.244 4.314 -17.510 1.00 91.62 301 LEU A C 1
ATOM 2318 O O . LEU A 1 301 ? 33.471 4.125 -18.443 1.00 91.62 301 LEU A O 1
ATOM 2322 N N . ARG A 1 302 ? 35.272 5.168 -17.596 1.00 89.56 302 ARG A N 1
ATOM 2323 C CA . ARG A 1 302 ? 35.554 5.914 -18.829 1.00 89.56 302 ARG A CA 1
ATOM 2324 C C . ARG A 1 302 ? 35.789 4.965 -19.999 1.00 89.56 302 ARG A C 1
ATOM 2326 O O . ARG A 1 302 ? 35.237 5.186 -21.069 1.00 89.56 302 ARG A O 1
ATOM 2333 N N . LYS A 1 303 ? 36.567 3.903 -19.789 1.00 92.81 303 LYS A N 1
ATOM 2334 C CA . LYS A 1 303 ? 36.821 2.923 -20.842 1.00 92.81 303 LYS A CA 1
ATOM 2335 C C . LYS A 1 303 ? 35.535 2.204 -21.270 1.00 92.81 303 LYS A C 1
ATOM 2337 O O . LYS A 1 303 ? 35.305 2.043 -22.456 1.00 92.81 303 LYS A O 1
ATOM 2342 N N . MET A 1 304 ? 34.673 1.828 -20.323 1.00 94.50 304 MET A N 1
ATOM 2343 C CA . MET A 1 304 ? 33.360 1.238 -20.628 1.00 94.50 304 MET A CA 1
ATOM 2344 C C . MET A 1 304 ? 32.470 2.191 -21.441 1.00 94.50 304 MET A C 1
ATOM 2346 O O . MET A 1 304 ? 31.726 1.745 -22.314 1.00 94.50 304 MET A O 1
ATOM 2350 N N . GLU A 1 305 ? 32.528 3.495 -21.152 1.00 93.06 305 GLU A N 1
ATOM 2351 C CA . GLU A 1 305 ? 31.812 4.526 -21.906 1.00 93.06 305 GLU A CA 1
ATOM 2352 C C . GLU A 1 305 ? 32.367 4.703 -23.326 1.00 93.06 305 GLU A C 1
ATOM 2354 O O . GLU A 1 305 ? 31.586 4.767 -24.273 1.00 93.06 305 GLU A O 1
ATOM 2359 N N . GLU A 1 306 ? 33.693 4.740 -23.482 1.00 92.75 306 GLU A N 1
ATOM 2360 C CA . GLU A 1 306 ? 34.377 4.798 -24.782 1.00 92.75 306 GLU A CA 1
ATOM 2361 C C . GLU A 1 306 ? 34.034 3.582 -25.651 1.00 92.75 306 GLU A C 1
ATOM 2363 O O . GLU A 1 306 ? 33.611 3.742 -26.798 1.00 92.75 306 GLU A O 1
ATOM 2368 N N . ASP A 1 307 ? 34.125 2.381 -25.079 1.00 94.69 307 ASP A N 1
ATOM 2369 C CA . ASP A 1 307 ? 33.779 1.123 -25.739 1.00 94.69 307 ASP A CA 1
ATOM 2370 C C . ASP A 1 307 ? 32.299 1.102 -26.160 1.00 94.69 307 ASP A C 1
ATOM 2372 O O . ASP A 1 307 ? 31.971 0.727 -27.287 1.00 94.69 307 ASP A O 1
ATOM 2376 N N . ALA A 1 308 ? 31.394 1.585 -25.299 1.00 94.38 308 ALA A N 1
ATOM 2377 C CA . ALA A 1 308 ? 29.966 1.651 -25.604 1.00 94.38 308 ALA A CA 1
ATOM 2378 C C . ALA A 1 308 ? 29.657 2.637 -26.747 1.00 94.38 308 ALA A C 1
ATOM 2380 O O . ALA A 1 308 ? 28.846 2.338 -27.626 1.00 94.38 308 ALA A O 1
ATOM 2381 N N . ILE A 1 309 ? 30.311 3.805 -26.759 1.00 93.06 309 ILE A N 1
ATOM 2382 C CA . ILE A 1 309 ? 30.189 4.800 -27.836 1.00 93.06 309 ILE A CA 1
ATOM 2383 C C . ILE A 1 309 ? 30.695 4.214 -29.156 1.00 93.06 309 ILE A C 1
ATOM 2385 O O . ILE A 1 309 ? 30.008 4.326 -30.174 1.00 93.06 309 ILE A O 1
ATOM 2389 N N . ASN A 1 310 ? 31.865 3.569 -29.138 1.00 92.00 310 ASN A N 1
ATOM 2390 C CA . ASN A 1 310 ? 32.453 2.950 -30.321 1.00 92.00 310 ASN A CA 1
ATOM 2391 C C . ASN A 1 310 ? 31.525 1.871 -30.900 1.00 92.00 310 ASN A C 1
ATOM 2393 O O . ASN A 1 310 ? 31.206 1.900 -32.089 1.00 92.00 310 ASN A O 1
ATOM 2397 N N . LEU A 1 311 ? 30.998 0.987 -30.043 1.00 92.81 311 LEU A N 1
ATOM 2398 C CA . LEU A 1 311 ? 30.070 -0.074 -30.440 1.00 92.81 311 LEU A CA 1
ATOM 2399 C C . LEU A 1 311 ? 28.817 0.469 -31.141 1.00 92.81 311 LEU A C 1
ATOM 2401 O O . LEU A 1 311 ? 28.393 -0.062 -32.164 1.00 92.81 311 LEU A O 1
ATOM 2405 N N . ALA A 1 312 ? 28.229 1.545 -30.617 1.00 92.25 312 ALA A N 1
ATOM 2406 C CA . ALA A 1 312 ? 27.034 2.137 -31.208 1.00 92.25 312 ALA A CA 1
ATOM 2407 C C . ALA A 1 312 ? 27.301 2.848 -32.544 1.00 92.25 312 ALA A C 1
ATOM 2409 O O . ALA A 1 312 ? 26.422 2.885 -33.406 1.00 92.25 312 ALA A O 1
ATOM 2410 N N . LYS A 1 313 ? 28.506 3.387 -32.748 1.00 90.38 313 LYS A N 1
ATOM 2411 C CA . LYS A 1 313 ? 28.887 4.031 -34.011 1.00 90.38 313 LYS A CA 1
ATOM 2412 C C . LYS A 1 313 ? 29.072 3.033 -35.144 1.00 90.38 313 LYS A C 1
ATOM 2414 O O . LYS A 1 313 ? 28.534 3.252 -36.227 1.00 90.38 313 LYS A O 1
ATOM 2419 N N . VAL A 1 314 ? 29.791 1.936 -34.898 1.00 91.25 314 VAL A N 1
ATOM 2420 C CA . VAL A 1 314 ? 30.160 0.979 -35.959 1.00 91.25 314 VAL A CA 1
ATOM 2421 C C . VAL A 1 314 ? 28.965 0.261 -36.588 1.00 91.25 314 VAL A C 1
ATOM 2423 O O . VAL A 1 314 ? 29.065 -0.246 -37.697 1.00 91.25 314 VAL A O 1
ATOM 2426 N N . VAL A 1 315 ? 27.821 0.249 -35.912 1.00 90.06 315 VAL A N 1
ATOM 2427 C CA . VAL A 1 315 ? 26.553 -0.350 -36.367 1.00 90.06 315 VAL A CA 1
ATOM 2428 C C . VAL A 1 315 ? 25.499 0.682 -36.781 1.00 90.06 315 VAL A C 1
ATOM 2430 O O . VAL A 1 315 ? 24.360 0.314 -37.055 1.00 90.06 315 VAL A O 1
ATOM 2433 N N . GLY A 1 316 ? 25.841 1.976 -36.787 1.00 91.62 316 GLY A N 1
ATOM 2434 C CA . GLY A 1 316 ? 24.899 3.041 -37.142 1.00 91.62 316 GLY A CA 1
ATOM 2435 C C . GLY A 1 316 ? 23.685 3.117 -36.210 1.00 91.62 316 GLY A C 1
ATOM 2436 O O . GLY A 1 316 ? 22.555 3.290 -36.670 1.00 91.62 316 GLY A O 1
ATOM 2437 N N . TYR A 1 317 ? 23.893 2.946 -34.901 1.00 94.69 317 TYR A N 1
ATOM 2438 C CA . TYR A 1 317 ? 22.817 3.033 -33.917 1.00 94.69 317 TYR A CA 1
ATOM 2439 C C . TYR A 1 317 ? 22.205 4.442 -33.883 1.00 94.69 317 TYR A C 1
ATOM 2441 O O . TYR A 1 317 ? 22.885 5.435 -34.119 1.00 94.69 317 TYR A O 1
ATOM 2449 N N . VAL A 1 318 ? 20.916 4.546 -33.553 1.00 95.88 318 VAL A N 1
ATOM 2450 C CA . VAL A 1 318 ? 20.190 5.823 -33.440 1.00 95.88 318 VAL A CA 1
ATOM 2451 C C . VAL A 1 318 ? 19.271 5.760 -32.225 1.00 95.88 318 VAL A C 1
ATOM 2453 O O . VAL A 1 318 ? 18.740 4.698 -31.905 1.00 95.88 318 VAL A O 1
ATOM 2456 N N . SER A 1 319 ? 19.019 6.908 -31.589 1.00 96.75 319 SER A N 1
ATOM 2457 C CA . SER A 1 319 ? 18.178 7.060 -30.394 1.00 96.75 319 SER A CA 1
ATOM 2458 C C . SER A 1 319 ? 18.896 6.627 -29.107 1.00 96.75 319 SER A C 1
ATOM 2460 O O . SER A 1 319 ? 20.124 6.623 -29.025 1.00 96.75 319 SER A O 1
ATOM 2462 N N . ALA A 1 320 ? 18.129 6.363 -28.049 1.00 96.62 320 ALA A N 1
ATOM 2463 C CA . ALA A 1 320 ? 18.647 5.862 -26.782 1.00 96.62 320 ALA A CA 1
ATOM 2464 C C . ALA A 1 320 ? 18.915 4.350 -26.856 1.00 96.62 320 ALA A C 1
ATOM 2466 O O . ALA A 1 320 ? 18.121 3.598 -27.424 1.00 96.62 320 ALA A O 1
ATOM 2467 N N . GLY A 1 321 ? 20.013 3.910 -26.251 1.00 95.12 321 GLY A N 1
ATOM 2468 C CA . GLY A 1 321 ? 20.382 2.500 -26.115 1.00 95.12 321 GLY A CA 1
ATOM 2469 C C . GLY A 1 321 ? 21.126 2.268 -24.810 1.00 95.12 321 GLY A C 1
ATOM 2470 O O . GLY A 1 321 ? 21.512 3.224 -24.135 1.00 95.12 321 GLY A O 1
ATOM 2471 N N . THR A 1 322 ? 21.294 1.018 -24.405 1.00 96.62 322 THR A N 1
ATOM 2472 C CA . THR A 1 322 ? 22.070 0.688 -23.203 1.00 96.62 322 THR A CA 1
ATOM 2473 C C . THR A 1 322 ? 23.020 -0.451 -23.503 1.00 96.62 322 THR A C 1
ATOM 2475 O O . THR A 1 322 ? 22.570 -1.508 -23.929 1.00 96.62 322 THR A O 1
ATOM 2478 N N . VAL A 1 323 ? 24.310 -0.234 -23.258 1.00 96.50 323 VAL A N 1
ATOM 2479 C CA . VAL A 1 323 ? 25.305 -1.309 -23.271 1.00 96.50 323 VAL A CA 1
ATOM 2480 C C . VAL A 1 323 ? 25.416 -1.873 -21.867 1.00 96.50 323 VAL A C 1
ATOM 2482 O O . VAL A 1 323 ? 25.650 -1.121 -20.921 1.00 96.50 323 VAL A O 1
ATOM 2485 N N . GLU A 1 324 ? 25.240 -3.180 -21.740 1.00 95.75 324 GLU A N 1
ATOM 2486 C CA . GLU A 1 324 ? 25.347 -3.908 -20.483 1.00 95.75 324 GLU A CA 1
ATOM 2487 C C . GLU A 1 324 ? 26.701 -4.620 -20.398 1.00 95.75 324 GLU A C 1
ATOM 2489 O O . GLU A 1 324 ? 27.191 -5.216 -21.361 1.00 95.75 324 GLU A O 1
ATOM 2494 N N . TYR A 1 325 ? 27.299 -4.572 -19.213 1.00 96.06 325 TYR A N 1
ATOM 2495 C CA . TYR A 1 325 ? 28.592 -5.149 -18.893 1.00 96.06 325 TYR A CA 1
ATOM 2496 C C . TYR A 1 325 ? 28.517 -5.970 -17.605 1.00 96.06 325 TYR A C 1
ATOM 2498 O O . TYR A 1 325 ? 27.823 -5.628 -16.645 1.00 96.06 325 TYR A O 1
ATOM 2506 N N . LEU A 1 326 ? 29.320 -7.027 -17.545 1.00 95.19 326 LEU A N 1
ATOM 2507 C CA . LEU A 1 326 ? 29.632 -7.746 -16.316 1.00 95.19 326 LEU A CA 1
ATOM 2508 C C . LEU A 1 326 ? 30.986 -7.268 -15.804 1.00 95.19 326 LEU A C 1
ATOM 2510 O O . LEU A 1 326 ? 31.997 -7.474 -16.465 1.00 95.19 326 LEU A O 1
ATOM 2514 N N . TYR A 1 327 ? 31.005 -6.640 -14.633 1.00 95.56 327 TYR A N 1
ATOM 2515 C CA . TYR A 1 327 ? 32.205 -6.089 -14.006 1.00 95.56 327 TYR A CA 1
ATOM 2516 C C . TYR A 1 327 ? 32.589 -6.900 -12.773 1.00 95.56 327 TYR A C 1
ATOM 2518 O O . TYR A 1 327 ? 31.750 -7.145 -11.912 1.00 95.56 327 TYR A O 1
ATOM 2526 N N . ASN A 1 328 ? 33.848 -7.301 -12.659 1.00 93.88 328 ASN A N 1
ATOM 2527 C CA . ASN A 1 328 ? 34.377 -7.948 -11.470 1.00 93.88 328 ASN A CA 1
ATOM 2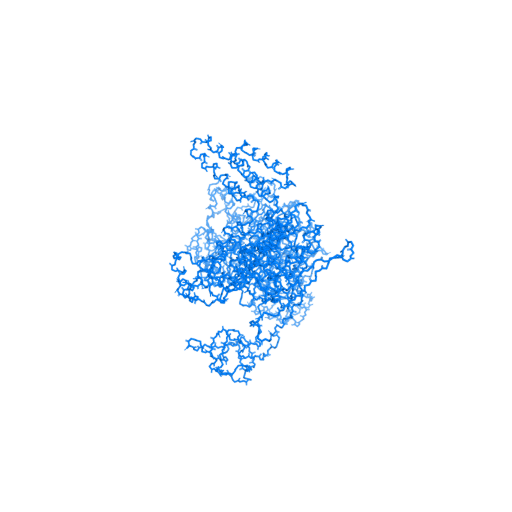528 C C . ASN A 1 328 ? 35.151 -6.926 -10.615 1.00 93.88 328 ASN A C 1
ATOM 2530 O O . ASN A 1 328 ? 36.197 -6.439 -11.051 1.00 93.88 328 ASN A O 1
ATOM 2534 N N . PRO A 1 329 ? 34.676 -6.604 -9.396 1.00 91.31 329 PRO A N 1
ATOM 2535 C CA . PRO A 1 329 ? 35.362 -5.664 -8.513 1.00 91.31 329 PRO A CA 1
ATOM 2536 C C . PRO A 1 329 ? 36.749 -6.127 -8.047 1.00 91.31 329 PRO A C 1
ATOM 2538 O O . PRO A 1 329 ? 37.573 -5.276 -7.715 1.00 91.31 329 PRO A O 1
ATOM 2541 N N . ASP A 1 330 ? 37.006 -7.440 -8.007 1.00 90.38 330 ASP A N 1
ATOM 2542 C CA . ASP A 1 330 ? 38.233 -7.995 -7.422 1.00 90.38 330 ASP A CA 1
ATOM 2543 C C . ASP A 1 330 ? 39.457 -7.814 -8.332 1.00 90.38 330 ASP A C 1
ATOM 2545 O O . ASP A 1 330 ? 40.554 -7.528 -7.847 1.00 90.38 330 ASP A O 1
ATOM 2549 N N . ASP A 1 331 ? 39.283 -7.959 -9.650 1.00 90.50 331 ASP A N 1
ATOM 2550 C CA . ASP A 1 331 ? 40.353 -7.808 -10.644 1.00 90.50 331 ASP A CA 1
ATOM 2551 C C . ASP A 1 331 ? 40.170 -6.611 -11.592 1.00 90.50 331 ASP A C 1
ATOM 2553 O O . ASP A 1 331 ? 40.997 -6.421 -12.484 1.00 90.50 331 ASP A O 1
ATOM 2557 N N . ASP A 1 332 ? 39.144 -5.778 -11.360 1.00 93.12 332 ASP A N 1
ATOM 2558 C CA . ASP A 1 332 ? 38.851 -4.531 -12.090 1.00 93.12 332 ASP A CA 1
ATOM 2559 C C . ASP A 1 332 ? 38.700 -4.743 -13.607 1.00 93.12 332 ASP A C 1
ATOM 2561 O O . ASP A 1 332 ? 39.105 -3.916 -14.427 1.00 93.12 332 ASP A O 1
ATOM 2565 N N . LYS A 1 333 ? 38.121 -5.887 -13.992 1.00 93.75 333 LYS A N 1
ATOM 2566 C CA . LYS A 1 333 ? 37.811 -6.223 -15.387 1.00 93.75 333 LYS A CA 1
ATOM 2567 C C . LYS A 1 333 ? 36.319 -6.159 -15.645 1.00 93.75 333 LYS A C 1
ATOM 2569 O O . LYS A 1 333 ? 35.513 -6.553 -14.806 1.00 93.75 333 LYS A O 1
ATOM 2574 N N . TYR A 1 334 ? 35.959 -5.721 -16.844 1.00 95.69 334 TYR A N 1
ATOM 2575 C CA . TYR A 1 334 ? 34.596 -5.797 -17.350 1.00 95.69 334 TYR A CA 1
ATOM 2576 C C . TYR A 1 334 ? 34.547 -6.584 -18.654 1.00 95.69 334 TYR A C 1
ATOM 2578 O O . TYR A 1 334 ? 35.538 -6.671 -19.378 1.00 95.69 334 TYR A O 1
ATOM 2586 N N . PHE A 1 335 ? 33.375 -7.135 -18.941 1.00 95.56 335 PHE A N 1
ATOM 2587 C CA . PHE A 1 335 ? 33.086 -7.890 -20.149 1.00 95.56 335 PHE A CA 1
ATOM 2588 C C . PHE A 1 335 ? 31.728 -7.463 -20.693 1.00 95.56 335 PHE A C 1
ATOM 2590 O O . PHE A 1 335 ? 30.773 -7.337 -19.927 1.00 95.56 335 PHE A O 1
ATOM 2597 N N . PHE A 1 336 ? 31.641 -7.236 -21.997 1.00 95.38 336 PHE A N 1
ATOM 2598 C CA . PHE A 1 336 ? 30.397 -6.961 -22.702 1.00 95.38 336 PHE A CA 1
ATOM 2599 C C . PHE A 1 336 ? 29.411 -8.118 -22.524 1.00 95.38 336 PHE A C 1
ATOM 2601 O O . PHE A 1 336 ? 29.795 -9.291 -22.590 1.00 95.38 336 PHE A O 1
ATOM 2608 N N . LEU A 1 337 ? 28.149 -7.772 -22.270 1.00 90.31 337 LEU A N 1
ATOM 2609 C CA . LEU A 1 337 ? 27.053 -8.720 -22.122 1.00 90.31 337 LEU A CA 1
ATOM 2610 C C . LEU A 1 337 ? 26.093 -8.646 -23.310 1.00 90.31 337 LEU A C 1
ATOM 2612 O O . LEU A 1 337 ? 25.862 -9.664 -23.956 1.00 90.31 337 LEU A O 1
ATOM 2616 N N . GLU A 1 338 ? 25.524 -7.467 -23.554 1.00 90.19 338 GLU A N 1
ATOM 2617 C CA . GLU A 1 338 ? 24.606 -7.185 -24.660 1.00 90.19 338 GLU A CA 1
ATOM 2618 C C . GLU A 1 338 ? 24.429 -5.668 -24.836 1.00 90.19 338 GLU A C 1
ATOM 2620 O O . GLU A 1 338 ? 24.820 -4.876 -23.973 1.00 90.19 338 GLU A O 1
ATOM 2625 N N . LEU A 1 339 ? 23.811 -5.251 -25.943 1.00 91.56 339 LEU A N 1
ATOM 2626 C CA . LEU A 1 339 ? 23.297 -3.895 -26.107 1.00 91.56 339 LEU A CA 1
ATOM 2627 C C . LEU A 1 339 ? 21.786 -3.975 -26.286 1.00 91.56 339 LEU A C 1
ATOM 2629 O O . LEU A 1 339 ? 21.292 -4.469 -27.291 1.00 91.56 339 LEU A O 1
ATOM 2633 N N . ASN A 1 340 ? 21.046 -3.439 -25.322 1.00 92.25 340 ASN A N 1
ATOM 2634 C CA . ASN A 1 340 ? 19.594 -3.394 -25.374 1.00 92.25 340 ASN A CA 1
ATOM 2635 C C . ASN A 1 340 ? 19.135 -2.252 -26.304 1.00 92.25 340 ASN A C 1
ATOM 2637 O O . ASN A 1 340 ? 19.335 -1.079 -25.948 1.00 92.25 340 ASN A O 1
ATOM 2641 N N . PRO A 1 341 ? 18.522 -2.545 -27.478 1.00 93.19 341 PRO A N 1
ATOM 2642 C CA . PRO A 1 341 ? 18.285 -1.568 -28.542 1.00 93.19 341 PRO A CA 1
ATOM 2643 C C . PRO A 1 341 ? 17.028 -0.711 -28.286 1.00 93.19 341 PRO A C 1
ATOM 2645 O O . PRO A 1 341 ? 16.182 -0.500 -29.157 1.00 93.19 341 PRO A O 1
ATOM 2648 N N . ARG A 1 342 ? 16.860 -0.258 -27.042 1.00 93.75 342 ARG A N 1
ATOM 2649 C CA . ARG A 1 342 ? 15.668 0.434 -26.551 1.00 93.75 342 ARG A CA 1
ATOM 2650 C C . ARG A 1 342 ? 15.962 1.292 -25.324 1.00 93.75 342 ARG A C 1
ATOM 2652 O O . ARG A 1 342 ? 17.014 1.194 -24.695 1.00 93.75 342 ARG A O 1
ATOM 2659 N N . LEU A 1 343 ? 14.975 2.096 -24.933 1.00 95.44 343 LEU A N 1
ATOM 2660 C CA . LEU A 1 343 ? 14.985 2.764 -23.634 1.00 95.44 343 LEU A CA 1
ATOM 2661 C C . LEU A 1 343 ? 14.696 1.740 -22.526 1.00 95.44 343 LEU A C 1
ATOM 2663 O O . LEU A 1 343 ? 13.758 0.954 -22.640 1.00 95.44 343 LEU A O 1
ATOM 2667 N N . GLN A 1 344 ? 15.468 1.751 -21.445 1.00 94.81 344 GLN A N 1
ATOM 2668 C CA . GLN A 1 344 ? 15.218 0.893 -20.283 1.00 94.81 344 GLN A CA 1
ATOM 2669 C C . GLN A 1 344 ? 14.235 1.528 -19.287 1.00 94.81 344 GLN A C 1
ATOM 2671 O O . GLN A 1 344 ? 14.031 2.742 -19.290 1.00 94.81 344 GLN A O 1
ATOM 2676 N N . VAL A 1 345 ? 13.610 0.729 -18.416 1.00 95.00 345 VAL A N 1
ATOM 2677 C CA . VAL A 1 345 ? 12.600 1.233 -17.461 1.00 95.00 345 VAL A CA 1
ATOM 2678 C C . VAL A 1 345 ? 13.232 2.086 -16.351 1.00 95.00 345 VAL A C 1
ATOM 2680 O O . VAL A 1 345 ? 12.636 3.059 -15.893 1.00 95.00 345 VAL A O 1
ATOM 2683 N N . GLU A 1 346 ? 14.473 1.777 -15.989 1.00 96.31 346 GLU A N 1
ATOM 2684 C CA . GLU A 1 346 ? 15.336 2.442 -15.010 1.00 96.31 346 GLU A CA 1
ATOM 2685 C C . GLU A 1 346 ? 16.055 3.694 -15.553 1.00 96.31 346 GLU A C 1
ATOM 2687 O O . GLU A 1 346 ? 16.812 4.345 -14.832 1.00 96.31 346 GLU A O 1
ATOM 2692 N N . HIS A 1 347 ? 15.773 4.107 -16.797 1.00 96.88 347 HIS A N 1
ATOM 2693 C CA . HIS A 1 347 ? 16.343 5.321 -17.393 1.00 96.88 347 HIS A CA 1
ATOM 2694 C C . HIS A 1 347 ? 16.229 6.600 -16.536 1.00 96.88 347 HIS A C 1
ATOM 2696 O O . HIS A 1 347 ? 17.137 7.429 -16.638 1.00 96.88 347 HIS A O 1
ATOM 2702 N N . PRO A 1 348 ? 15.203 6.808 -15.675 1.00 96.69 348 PRO A N 1
ATOM 2703 C CA . PRO A 1 348 ? 15.138 8.018 -14.866 1.00 96.69 348 PRO A CA 1
ATOM 2704 C C . PRO A 1 348 ? 16.272 8.139 -13.846 1.00 96.69 348 PRO A C 1
ATOM 2706 O O . PRO A 1 348 ? 16.598 9.257 -13.460 1.00 96.69 348 PRO A O 1
ATOM 2709 N N . CYS A 1 349 ? 16.933 7.039 -13.464 1.00 96.62 349 CYS A N 1
ATOM 2710 C CA . CYS A 1 349 ? 18.163 7.112 -12.672 1.00 96.62 349 CYS A CA 1
ATOM 2711 C C . CYS A 1 349 ? 19.217 7.960 -13.390 1.00 96.62 349 CYS A C 1
ATOM 2713 O O . CYS A 1 349 ? 19.788 8.884 -12.812 1.00 96.62 349 CYS A O 1
ATOM 2715 N N . THR A 1 350 ? 19.408 7.692 -14.684 1.00 96.69 350 THR A N 1
ATOM 2716 C CA . THR A 1 350 ? 20.309 8.453 -15.547 1.00 96.69 350 THR A CA 1
ATOM 2717 C C . THR A 1 350 ? 19.801 9.870 -15.800 1.00 96.69 350 THR A C 1
ATOM 2719 O O . THR A 1 350 ? 20.593 10.808 -15.732 1.00 96.69 350 THR A O 1
ATOM 2722 N N . GLU A 1 351 ? 18.499 10.057 -16.051 1.00 96.00 351 GLU A N 1
ATOM 2723 C CA . GLU A 1 351 ? 17.936 11.392 -16.317 1.00 96.00 351 GLU A CA 1
ATOM 2724 C C . GLU A 1 351 ? 18.266 12.398 -15.210 1.00 96.00 351 GLU A C 1
ATOM 2726 O O . GLU A 1 351 ? 18.549 13.554 -15.506 1.00 96.00 351 GLU A O 1
ATOM 2731 N N . PHE A 1 352 ? 18.270 11.967 -13.946 1.00 92.94 352 PHE A N 1
ATOM 2732 C CA . PHE A 1 352 ? 18.546 12.837 -12.801 1.00 92.94 352 PHE A CA 1
ATOM 2733 C C . PHE A 1 352 ? 20.025 13.198 -12.661 1.00 92.94 352 PHE A C 1
ATOM 2735 O O . PHE A 1 352 ? 20.352 14.370 -12.471 1.00 92.94 352 PHE A O 1
ATOM 2742 N N . ILE A 1 353 ? 20.927 12.220 -12.781 1.00 94.25 353 ILE A N 1
ATOM 2743 C CA . ILE A 1 353 ? 22.367 12.492 -12.649 1.00 94.25 353 ILE A CA 1
ATOM 2744 C C . ILE A 1 353 ? 22.942 13.217 -13.874 1.00 94.25 353 ILE A C 1
ATOM 2746 O O . ILE A 1 353 ? 23.930 13.944 -13.739 1.00 94.25 353 ILE A O 1
ATOM 2750 N N . ALA A 1 354 ? 22.319 13.038 -15.047 1.00 93.62 354 ALA A N 1
ATOM 2751 C CA . ALA A 1 354 ? 22.699 13.680 -16.302 1.00 93.62 354 ALA A CA 1
ATOM 2752 C C . ALA A 1 354 ? 21.932 14.980 -16.582 1.00 93.62 354 ALA A C 1
ATOM 2754 O O . ALA A 1 354 ? 22.418 15.801 -17.357 1.00 93.62 354 ALA A O 1
ATOM 2755 N N . ASP A 1 355 ? 20.780 15.198 -15.939 1.00 93.44 355 ASP A N 1
ATOM 2756 C CA . ASP A 1 355 ? 19.852 16.301 -16.233 1.00 93.44 355 ASP A CA 1
ATOM 2757 C C . ASP A 1 355 ? 19.394 16.284 -17.705 1.00 93.44 355 ASP A C 1
ATOM 2759 O O . ASP A 1 355 ? 19.403 17.297 -18.404 1.00 93.44 355 ASP A O 1
ATOM 2763 N N . VAL A 1 356 ? 19.050 15.084 -18.189 1.00 95.81 356 VAL A N 1
ATOM 2764 C CA . VAL A 1 356 ? 18.637 14.822 -19.576 1.00 95.81 356 VAL A CA 1
ATOM 2765 C C . VAL A 1 356 ? 17.286 14.135 -19.597 1.00 95.81 356 VAL A C 1
ATOM 2767 O O . VAL A 1 356 ? 17.135 13.054 -19.043 1.00 95.81 356 VAL A O 1
ATOM 2770 N N . ASN A 1 357 ? 16.310 14.721 -20.288 1.00 97.56 357 ASN A N 1
ATOM 2771 C CA . ASN A 1 357 ? 15.019 14.086 -20.523 1.00 97.56 357 ASN A CA 1
ATOM 2772 C C . ASN A 1 357 ? 15.127 13.101 -21.696 1.00 97.56 357 ASN A C 1
ATOM 2774 O O . ASN A 1 357 ? 15.101 13.498 -22.864 1.00 97.56 357 ASN A O 1
ATOM 2778 N N . LEU A 1 358 ? 15.257 11.811 -21.391 1.00 97.94 358 LEU A N 1
ATOM 2779 C CA . LEU A 1 358 ? 15.583 10.781 -22.375 1.00 97.94 358 LEU A CA 1
ATOM 2780 C C . LEU A 1 358 ? 14.461 10.560 -23.402 1.00 97.94 358 LEU A C 1
ATOM 2782 O O . LEU A 1 358 ? 14.768 10.615 -24.593 1.00 97.94 358 LEU A O 1
ATOM 2786 N N . PRO A 1 359 ? 13.171 10.399 -23.036 1.00 98.12 359 PRO A N 1
ATOM 2787 C CA . PRO A 1 359 ? 12.105 10.276 -24.033 1.00 98.12 359 PRO A CA 1
ATOM 2788 C C . PRO A 1 359 ? 11.991 11.499 -24.955 1.00 98.12 359 PRO A C 1
ATOM 2790 O O . PRO A 1 359 ? 11.738 11.356 -26.152 1.00 98.12 359 PRO A O 1
ATOM 2793 N N . ALA A 1 360 ? 12.210 12.711 -24.432 1.00 97.88 360 ALA A N 1
ATOM 2794 C CA . ALA A 1 360 ? 12.230 13.915 -25.258 1.00 97.88 360 ALA A CA 1
ATOM 2795 C C . ALA A 1 360 ? 13.474 13.992 -26.154 1.00 97.88 360 ALA A C 1
ATOM 2797 O O . ALA A 1 360 ? 13.389 14.490 -27.278 1.00 97.88 360 ALA A O 1
ATOM 2798 N N . ALA A 1 361 ? 14.628 13.513 -25.688 1.00 98.06 361 ALA A N 1
ATOM 2799 C CA . ALA A 1 361 ? 15.832 13.398 -26.503 1.00 98.06 361 ALA A CA 1
ATOM 2800 C C . ALA A 1 361 ? 15.631 12.392 -27.647 1.00 98.06 361 ALA A C 1
ATOM 2802 O O . ALA A 1 361 ? 15.940 12.722 -28.789 1.00 98.06 361 ALA A O 1
ATOM 2803 N N . GLN A 1 362 ? 15.013 11.233 -27.382 1.00 98.25 362 GLN A N 1
ATOM 2804 C CA . GLN A 1 362 ? 14.639 10.268 -28.422 1.00 98.25 362 GLN A CA 1
ATOM 2805 C C . GLN A 1 362 ? 13.721 10.899 -29.478 1.00 98.25 362 GLN A C 1
ATOM 2807 O O . GLN A 1 362 ? 13.947 10.724 -30.672 1.00 98.25 362 GLN A O 1
ATOM 2812 N N . LEU A 1 363 ? 12.707 11.666 -29.054 1.00 98.19 363 LEU A N 1
ATOM 2813 C CA . LEU A 1 363 ? 11.812 12.371 -29.975 1.00 98.19 363 LEU A CA 1
ATOM 2814 C C . LEU A 1 363 ? 12.568 13.391 -30.840 1.00 98.19 363 LEU A C 1
ATOM 2816 O O . LEU A 1 363 ? 12.338 13.457 -32.043 1.00 98.19 363 LEU A O 1
ATOM 2820 N N . GLN A 1 364 ? 13.463 14.182 -30.246 1.00 98.06 364 GLN A N 1
ATOM 2821 C CA . GLN A 1 364 ? 14.262 15.175 -30.971 1.00 98.06 364 GLN A CA 1
ATOM 2822 C C . GLN A 1 364 ? 15.206 14.514 -31.982 1.00 98.06 364 GLN A C 1
ATOM 2824 O O . GLN A 1 364 ? 15.269 14.958 -33.128 1.00 98.06 364 GLN A O 1
ATOM 2829 N N . VAL A 1 365 ? 15.875 13.425 -31.596 1.00 97.94 365 VAL A N 1
ATOM 2830 C CA . VAL A 1 365 ? 16.686 12.613 -32.514 1.00 97.94 365 VAL A CA 1
ATOM 2831 C C . VAL A 1 365 ? 15.825 12.074 -33.655 1.00 97.94 365 VAL A C 1
ATOM 2833 O O . VAL A 1 365 ? 16.190 12.228 -34.814 1.00 97.94 365 VAL A O 1
ATOM 2836 N N . ALA A 1 366 ? 14.638 11.540 -33.356 1.00 97.56 366 ALA A N 1
ATOM 2837 C CA . ALA A 1 366 ? 13.704 11.069 -34.375 1.00 97.56 366 ALA A CA 1
ATOM 2838 C C . ALA A 1 366 ? 13.175 12.203 -35.274 1.00 97.56 366 ALA A C 1
ATOM 2840 O O . ALA A 1 366 ? 12.811 11.949 -36.416 1.00 97.56 366 ALA A O 1
ATOM 2841 N N . MET A 1 367 ? 13.162 13.459 -34.814 1.00 97.88 367 MET A N 1
ATOM 2842 C CA . MET A 1 367 ? 12.912 14.647 -35.648 1.00 97.88 367 MET A CA 1
ATOM 2843 C C . MET A 1 367 ? 14.123 15.042 -36.524 1.00 97.88 367 MET A C 1
ATOM 2845 O O . MET A 1 367 ? 14.044 16.006 -37.292 1.00 97.88 367 MET A O 1
ATOM 2849 N N . GLY A 1 368 ? 15.243 14.326 -36.421 1.00 97.31 368 GLY A N 1
ATOM 2850 C CA . GLY A 1 368 ? 16.508 14.611 -37.096 1.00 97.31 368 GLY A CA 1
ATOM 2851 C C . GLY A 1 368 ? 17.319 15.728 -36.436 1.00 97.31 368 GLY A C 1
ATOM 2852 O O . GLY A 1 368 ? 18.175 16.321 -37.088 1.00 97.31 368 GLY A O 1
ATOM 2853 N N . VAL A 1 369 ? 17.031 16.098 -35.183 1.00 97.12 369 VAL A N 1
ATOM 2854 C CA . VAL A 1 369 ? 17.799 17.132 -34.470 1.00 97.12 369 VAL A CA 1
ATOM 2855 C C . VAL A 1 369 ? 19.150 16.546 -34.035 1.00 97.12 369 VAL A C 1
ATOM 2857 O O . VAL A 1 369 ? 19.156 15.548 -33.313 1.00 97.12 369 VAL A O 1
ATOM 2860 N N . PRO A 1 370 ? 20.291 17.152 -34.416 1.00 96.50 370 PRO A N 1
ATOM 2861 C CA . PRO A 1 370 ? 21.608 16.649 -34.025 1.00 96.50 370 PRO A CA 1
ATOM 2862 C C . PRO A 1 370 ? 21.882 16.863 -32.527 1.00 96.50 370 PRO A C 1
ATOM 2864 O O . PRO A 1 370 ? 21.416 17.844 -31.935 1.00 96.50 370 PRO A O 1
ATOM 2867 N N . LEU A 1 371 ? 22.694 15.995 -31.909 1.00 95.62 371 LEU A N 1
ATOM 2868 C CA . LEU A 1 371 ? 22.938 15.982 -30.456 1.00 95.62 371 LEU A CA 1
ATOM 2869 C C . LEU A 1 371 ? 23.403 17.336 -29.917 1.00 95.62 371 LEU A C 1
ATOM 2871 O O . LEU A 1 371 ? 22.927 17.798 -28.879 1.00 95.62 371 LEU A O 1
ATOM 2875 N N . HIS A 1 372 ? 24.284 18.026 -30.647 1.00 95.00 372 HIS A N 1
ATOM 2876 C CA . HIS A 1 372 ? 24.812 19.329 -30.234 1.00 95.00 372 HIS A CA 1
ATOM 2877 C C . HIS A 1 372 ? 23.751 20.446 -30.211 1.00 95.00 372 HIS A C 1
ATOM 2879 O O . HIS A 1 372 ? 24.050 21.561 -29.783 1.00 95.00 372 HIS A O 1
ATOM 2885 N N . ARG A 1 373 ? 22.520 20.185 -30.671 1.00 95.75 373 ARG A N 1
ATOM 2886 C CA . ARG A 1 373 ? 21.379 21.116 -30.659 1.00 95.75 373 ARG A CA 1
ATOM 2887 C C . ARG A 1 373 ? 20.314 20.745 -29.628 1.00 95.75 373 ARG A C 1
ATOM 2889 O O . ARG A 1 373 ? 19.440 21.571 -29.367 1.00 95.75 373 ARG A O 1
ATOM 2896 N N . ILE A 1 374 ? 20.410 19.573 -29.000 1.00 96.12 374 ILE A N 1
ATOM 2897 C CA . ILE A 1 374 ? 19.517 19.159 -27.913 1.00 96.12 374 ILE A CA 1
ATOM 2898 C C . ILE A 1 374 ? 19.891 19.935 -26.646 1.00 96.12 374 ILE A C 1
ATOM 2900 O O . ILE A 1 374 ? 21.007 19.807 -26.143 1.00 96.12 374 ILE A O 1
ATOM 2904 N N . LYS A 1 375 ? 18.952 20.737 -26.124 1.00 94.69 375 LYS A N 1
ATOM 2905 C CA . LYS A 1 375 ? 19.137 21.611 -24.946 1.00 94.69 375 LYS A CA 1
ATOM 2906 C C . LYS A 1 375 ? 19.869 20.900 -23.805 1.00 94.69 375 LYS A C 1
ATOM 2908 O O . LYS A 1 375 ? 20.868 21.416 -23.309 1.00 94.69 375 LYS A O 1
ATOM 2913 N N . ASP A 1 376 ? 19.375 19.731 -23.419 1.00 95.00 376 ASP A N 1
ATOM 2914 C CA . ASP A 1 376 ? 19.846 19.014 -22.237 1.00 95.00 376 ASP A CA 1
ATOM 2915 C C . ASP A 1 376 ? 21.290 18.520 -22.417 1.00 95.00 376 ASP A C 1
ATOM 2917 O O . ASP A 1 376 ? 22.134 18.728 -21.548 1.00 95.00 376 ASP A O 1
ATOM 2921 N N . ILE A 1 377 ? 21.624 17.998 -23.604 1.00 94.44 377 ILE A N 1
ATOM 2922 C CA . ILE A 1 377 ? 22.996 17.607 -23.959 1.00 94.44 377 ILE A CA 1
ATOM 2923 C C . ILE A 1 377 ? 23.921 18.823 -23.949 1.00 94.44 377 ILE A C 1
ATOM 2925 O O . ILE A 1 377 ? 25.017 18.775 -23.400 1.00 94.44 377 ILE A O 1
ATOM 2929 N N . ARG A 1 378 ? 23.486 19.966 -24.482 1.00 93.31 378 ARG A N 1
ATOM 2930 C CA . ARG A 1 378 ? 24.301 21.189 -24.449 1.00 93.31 378 ARG A CA 1
ATOM 2931 C C . ARG A 1 378 ? 24.617 21.623 -23.020 1.00 93.31 378 ARG A C 1
ATOM 2933 O O . ARG A 1 378 ? 25.769 21.948 -22.730 1.00 93.31 378 ARG A O 1
ATOM 2940 N N . VAL A 1 379 ? 23.624 21.599 -22.132 1.00 92.38 379 VAL A N 1
ATOM 2941 C CA . VAL A 1 379 ? 23.795 21.945 -20.714 1.00 92.38 379 VAL A CA 1
ATOM 2942 C C . VAL A 1 379 ? 24.720 20.948 -20.015 1.00 92.38 379 VAL A C 1
ATOM 2944 O O . VAL A 1 379 ? 25.652 21.377 -19.334 1.00 92.38 379 VAL A O 1
ATOM 2947 N N . LEU A 1 380 ? 24.549 19.642 -20.250 1.00 90.62 380 LEU A N 1
ATOM 2948 C CA . LEU A 1 380 ? 25.454 18.598 -19.756 1.00 90.62 380 LEU A CA 1
ATOM 2949 C C . LEU A 1 380 ? 26.904 18.853 -20.202 1.00 90.62 380 LEU A C 1
ATOM 2951 O O . LEU A 1 380 ? 27.853 18.709 -19.426 1.00 90.62 380 LEU A O 1
ATOM 2955 N N . TYR A 1 381 ? 27.095 19.325 -21.435 1.00 89.44 381 TYR A N 1
ATOM 2956 C CA . TYR A 1 381 ? 28.405 19.677 -21.981 1.00 89.44 381 TYR A CA 1
ATOM 2957 C C . TYR A 1 381 ? 28.904 21.080 -21.576 1.00 89.44 381 TYR A C 1
ATOM 2959 O O . TYR A 1 381 ? 30.015 21.454 -21.947 1.00 89.44 381 TYR A O 1
ATOM 2967 N N . GLY A 1 382 ? 28.179 21.814 -20.723 1.00 88.75 382 GLY A N 1
ATOM 2968 C CA . GLY A 1 382 ? 28.578 23.134 -20.212 1.00 88.75 382 GLY A CA 1
ATOM 2969 C C . GLY A 1 382 ? 28.434 24.264 -21.235 1.00 88.75 382 GLY A C 1
ATOM 2970 O O . GLY A 1 382 ? 29.071 25.309 -21.111 1.00 88.75 382 GLY A O 1
ATOM 2971 N N . LYS A 1 383 ? 27.626 24.051 -22.276 1.00 91.81 383 LYS A N 1
ATOM 2972 C CA . LYS A 1 383 ? 27.339 25.020 -23.335 1.00 91.81 383 LYS A CA 1
ATOM 2973 C C . LYS A 1 383 ? 26.027 25.754 -23.066 1.00 91.81 383 LYS A C 1
ATOM 2975 O O . LYS A 1 383 ? 25.168 25.292 -22.321 1.00 91.81 383 LYS A O 1
ATOM 2980 N N . SER A 1 384 ? 25.845 26.902 -23.723 1.00 93.50 384 SER A N 1
ATOM 2981 C CA . SER A 1 384 ? 24.579 27.644 -23.659 1.00 93.50 384 SER A CA 1
ATOM 2982 C C . SER A 1 384 ? 23.430 26.798 -24.212 1.00 93.50 384 SER A C 1
ATOM 2984 O O . SER A 1 384 ? 23.518 26.320 -25.347 1.00 93.50 384 SER A O 1
ATOM 2986 N N . ALA A 1 385 ? 22.347 26.670 -23.442 1.00 91.00 385 ALA A N 1
ATOM 2987 C CA . ALA A 1 385 ? 21.169 25.848 -23.738 1.00 91.00 385 ALA A CA 1
ATOM 2988 C C . ALA A 1 385 ? 20.583 26.055 -25.149 1.00 91.00 385 ALA A C 1
ATOM 2990 O O . ALA A 1 385 ? 20.112 25.106 -25.767 1.00 91.00 385 ALA A O 1
ATOM 2991 N N . TYR A 1 386 ? 20.643 27.282 -25.677 1.00 89.81 386 TYR A N 1
ATOM 2992 C CA . TYR A 1 386 ? 20.054 27.656 -26.972 1.00 89.81 386 TYR A CA 1
ATOM 2993 C C . TYR A 1 386 ? 21.083 28.064 -28.031 1.00 89.81 386 TYR A C 1
ATOM 2995 O O . TYR A 1 386 ? 20.709 28.604 -29.072 1.00 89.81 386 TYR A O 1
ATOM 3003 N N . GLY A 1 387 ? 22.373 27.849 -27.764 1.00 90.75 387 GLY A N 1
ATOM 3004 C CA . GLY A 1 387 ? 23.421 28.104 -28.748 1.00 90.75 387 GLY A CA 1
ATOM 3005 C C . GLY A 1 387 ? 23.354 27.142 -29.940 1.00 90.75 387 GLY A C 1
ATOM 3006 O O . GLY A 1 387 ? 22.676 26.114 -29.911 1.00 90.75 387 GLY A O 1
ATOM 3007 N N . SER A 1 388 ? 24.073 27.490 -31.001 1.00 91.31 388 SER A N 1
ATOM 3008 C CA . SER A 1 388 ? 24.198 26.683 -32.219 1.00 91.31 388 SER A CA 1
ATOM 3009 C C . SER A 1 388 ? 25.640 26.281 -32.522 1.00 91.31 388 SER A C 1
ATOM 3011 O O . SER A 1 388 ? 25.888 25.709 -33.579 1.00 91.31 388 SER A O 1
ATOM 3013 N N . ASP A 1 389 ? 26.588 26.585 -31.628 1.00 91.56 389 ASP A N 1
ATOM 3014 C CA . ASP A 1 389 ? 27.969 26.126 -31.759 1.00 91.56 389 ASP A CA 1
ATOM 3015 C C . ASP A 1 389 ? 28.021 24.597 -31.759 1.00 91.56 389 ASP A C 1
ATOM 3017 O O . ASP A 1 389 ? 27.248 23.930 -31.056 1.00 91.56 389 ASP A O 1
ATOM 3021 N N . ASN A 1 390 ? 28.918 24.059 -32.584 1.00 88.12 390 ASN A N 1
ATOM 3022 C CA . ASN A 1 390 ? 29.149 22.628 -32.642 1.00 88.12 390 ASN A CA 1
ATOM 3023 C C . ASN A 1 390 ? 29.827 22.150 -31.347 1.00 88.12 390 ASN A C 1
ATOM 3025 O O . ASN A 1 390 ? 30.604 22.888 -30.733 1.00 88.12 390 ASN A O 1
ATOM 3029 N N . ILE A 1 391 ? 29.525 20.923 -30.933 1.00 88.88 391 ILE A N 1
ATOM 3030 C CA . ILE A 1 391 ? 30.151 20.278 -29.779 1.00 88.88 391 ILE A CA 1
ATOM 3031 C C . ILE A 1 391 ? 30.961 19.110 -30.316 1.00 88.88 391 ILE A C 1
ATOM 3033 O O . ILE A 1 391 ? 30.419 18.219 -30.959 1.00 88.88 391 ILE A O 1
ATOM 3037 N N . VAL A 1 392 ? 32.263 19.134 -30.054 1.00 85.19 392 VAL A N 1
ATOM 3038 C CA . VAL A 1 392 ? 33.122 17.985 -30.310 1.00 85.19 392 VAL A CA 1
ATOM 3039 C C . VAL A 1 392 ? 32.919 17.016 -29.151 1.00 85.19 392 VAL A C 1
ATOM 3041 O O . VAL A 1 392 ? 33.253 17.337 -28.011 1.00 85.19 392 VAL A O 1
ATOM 3044 N N . PHE A 1 393 ? 32.312 15.869 -29.442 1.00 85.69 393 PHE A N 1
ATOM 3045 C CA . PHE A 1 393 ? 32.076 14.813 -28.457 1.00 85.69 393 PHE A CA 1
ATOM 3046 C C . PHE A 1 393 ? 33.297 13.897 -28.275 1.00 85.69 393 PHE A C 1
ATOM 3048 O O . PHE A 1 393 ? 33.344 13.163 -27.292 1.00 85.69 393 PHE A O 1
ATOM 3055 N N . GLU A 1 394 ? 34.282 13.976 -29.184 1.00 73.75 394 GLU A N 1
ATOM 3056 C CA . GLU A 1 394 ? 35.445 13.084 -29.236 1.00 73.75 394 GLU A CA 1
ATOM 3057 C C . GLU A 1 394 ? 36.800 13.817 -29.254 1.00 73.75 394 GLU A C 1
ATOM 3059 O O . GLU A 1 394 ? 36.999 14.720 -30.069 1.00 73.75 394 GLU A O 1
ATOM 3064 N N . PRO A 1 395 ? 37.768 13.404 -28.414 1.00 67.62 395 PRO A N 1
ATOM 3065 C CA . PRO A 1 395 ? 37.630 12.390 -27.365 1.00 67.62 395 PRO A CA 1
ATOM 3066 C C . PRO A 1 395 ? 36.642 12.847 -26.274 1.00 67.62 395 PRO A C 1
ATOM 3068 O O . PRO A 1 395 ? 36.413 14.056 -26.135 1.00 67.62 395 PRO A O 1
ATOM 3071 N N . PRO A 1 396 ? 36.039 11.912 -25.516 1.00 65.12 396 PRO A N 1
ATOM 3072 C CA . PRO A 1 396 ? 35.117 12.272 -24.450 1.00 65.12 396 PRO A CA 1
ATOM 3073 C C . PRO A 1 396 ? 35.777 13.281 -23.496 1.00 65.12 396 PRO A C 1
ATOM 3075 O O . PRO A 1 396 ? 36.965 13.160 -23.174 1.00 65.12 396 PRO A O 1
ATOM 3078 N N . PRO A 1 397 ? 35.045 14.323 -23.059 1.00 65.38 397 PRO A N 1
ATOM 3079 C CA . PRO A 1 397 ? 35.606 15.352 -22.193 1.00 65.38 397 PRO A CA 1
ATOM 3080 C C . PRO A 1 397 ? 36.092 14.748 -20.860 1.00 65.38 397 PRO A C 1
ATOM 3082 O O . PRO A 1 397 ? 35.636 13.670 -20.470 1.00 65.38 397 PRO A O 1
ATOM 3085 N N . PRO A 1 398 ? 36.982 15.435 -20.111 1.00 64.94 398 PRO A N 1
ATOM 3086 C CA . PRO A 1 398 ? 37.425 14.964 -18.799 1.00 64.94 398 PRO A CA 1
ATOM 3087 C C . PRO A 1 398 ? 36.223 14.603 -17.915 1.00 64.94 398 PRO A C 1
ATOM 3089 O O . PRO A 1 398 ? 35.229 15.334 -17.898 1.00 64.94 398 PRO A O 1
ATOM 3092 N N . TYR A 1 399 ? 36.332 13.462 -17.216 1.00 64.12 399 TYR A N 1
ATOM 3093 C CA . TYR A 1 399 ? 35.219 12.805 -16.511 1.00 64.12 399 TYR A CA 1
ATOM 3094 C C . TYR A 1 399 ? 34.454 13.814 -15.657 1.00 64.12 399 TYR A C 1
ATOM 3096 O O . TYR A 1 399 ? 34.995 14.383 -14.703 1.00 64.12 399 TYR A O 1
ATOM 3104 N N . LYS A 1 400 ? 33.200 14.065 -16.036 1.00 69.25 400 LYS A N 1
ATOM 3105 C CA . LYS A 1 400 ? 32.347 15.009 -15.326 1.00 69.25 400 LYS A CA 1
ATOM 3106 C C . LYS A 1 400 ? 31.755 14.312 -14.120 1.00 69.25 400 LYS A C 1
ATOM 3108 O O . LYS A 1 400 ? 31.254 13.199 -14.219 1.00 69.25 400 LYS A O 1
ATOM 3113 N N . LYS A 1 401 ? 31.800 14.980 -12.971 1.00 79.12 401 LYS A N 1
ATOM 3114 C CA . LYS A 1 401 ? 31.184 14.442 -11.765 1.00 79.12 401 LYS A CA 1
ATOM 3115 C C . LYS A 1 401 ? 29.656 14.394 -11.971 1.00 79.12 401 LYS A C 1
ATOM 3117 O O . LYS A 1 401 ? 29.088 15.440 -12.298 1.00 79.12 401 LYS A O 1
ATOM 3122 N N . PRO A 1 402 ? 29.002 13.233 -11.799 1.00 87.56 402 PRO A N 1
ATOM 3123 C CA . PRO A 1 402 ? 27.546 13.137 -11.861 1.00 87.56 402 PRO A CA 1
ATOM 3124 C C . PRO A 1 402 ? 26.897 14.020 -10.787 1.00 87.56 402 PRO A C 1
ATOM 3126 O O . PRO A 1 402 ? 27.487 14.273 -9.729 1.00 87.56 402 PRO A O 1
ATOM 3129 N N . LYS A 1 403 ? 25.688 14.526 -11.064 1.00 90.12 403 LYS A N 1
ATOM 3130 C CA . LYS A 1 403 ? 24.944 15.403 -10.146 1.00 90.12 403 LYS A CA 1
ATOM 3131 C C . LYS A 1 403 ? 24.257 14.585 -9.042 1.00 90.12 403 LYS A C 1
ATOM 3133 O O . LYS A 1 403 ? 23.051 14.358 -9.094 1.00 90.12 403 LYS A O 1
ATOM 3138 N N . GLY A 1 404 ? 25.027 14.170 -8.040 1.00 94.44 404 GLY A N 1
ATOM 3139 C CA . GLY A 1 404 ? 24.543 13.352 -6.922 1.00 94.44 404 GLY A CA 1
ATOM 3140 C C . GLY A 1 404 ? 24.429 11.868 -7.276 1.00 94.44 404 GLY A C 1
ATOM 3141 O O . GLY A 1 404 ? 25.095 11.393 -8.199 1.00 94.44 404 GLY A O 1
ATOM 3142 N N . HIS A 1 405 ? 23.588 11.150 -6.534 1.00 97.31 405 HIS A N 1
ATOM 3143 C CA . HIS A 1 405 ? 23.333 9.716 -6.682 1.00 97.31 405 HIS A CA 1
ATOM 3144 C C . HIS A 1 405 ? 21.829 9.443 -6.673 1.00 97.31 405 HIS A C 1
ATOM 3146 O O . HIS A 1 405 ? 21.070 10.147 -6.008 1.00 97.31 405 HIS A O 1
ATOM 3152 N N . VAL A 1 406 ? 21.394 8.417 -7.395 1.00 98.12 406 VAL A N 1
ATOM 3153 C CA . VAL A 1 406 ? 20.002 7.969 -7.435 1.00 98.12 406 VAL A CA 1
ATOM 3154 C C . VAL A 1 406 ? 19.935 6.488 -7.119 1.00 98.12 406 VAL A C 1
ATOM 3156 O O . VAL A 1 406 ? 20.691 5.704 -7.686 1.00 98.12 406 VAL A O 1
ATOM 3159 N N . ILE A 1 407 ? 19.003 6.112 -6.246 1.00 98.31 407 ILE A N 1
ATOM 3160 C CA . ILE A 1 407 ? 18.600 4.725 -6.017 1.00 98.31 407 ILE A CA 1
ATOM 3161 C C . ILE A 1 407 ? 17.138 4.593 -6.417 1.00 98.31 407 ILE A C 1
ATOM 3163 O O . ILE A 1 407 ? 16.282 5.350 -5.952 1.00 98.31 407 ILE A O 1
ATOM 3167 N N . ALA A 1 408 ? 16.856 3.624 -7.274 1.00 97.94 408 ALA A N 1
ATOM 3168 C CA . ALA A 1 408 ? 15.522 3.275 -7.703 1.00 97.94 408 ALA A CA 1
ATOM 3169 C C . ALA A 1 408 ? 15.124 1.891 -7.208 1.00 97.94 408 ALA A C 1
ATOM 3171 O O . ALA A 1 408 ? 15.962 1.021 -6.978 1.00 97.94 408 ALA A O 1
ATOM 3172 N N . THR A 1 409 ? 13.822 1.712 -7.009 1.00 97.75 409 THR A N 1
ATOM 3173 C CA . THR A 1 409 ? 13.243 0.436 -6.593 1.00 97.75 409 THR A CA 1
ATOM 3174 C C . THR A 1 409 ? 11.990 0.133 -7.397 1.00 97.75 409 THR A C 1
ATOM 3176 O O . THR A 1 409 ? 11.087 0.972 -7.533 1.00 97.75 409 THR A O 1
ATOM 3179 N N . ARG A 1 410 ? 11.915 -1.093 -7.918 1.00 96.12 410 ARG A N 1
ATOM 3180 C CA . ARG A 1 410 ? 10.728 -1.590 -8.616 1.00 96.12 410 ARG A CA 1
ATOM 3181 C C . ARG A 1 410 ? 9.685 -2.061 -7.619 1.00 96.12 410 ARG A C 1
ATOM 3183 O O . ARG A 1 410 ? 9.940 -2.956 -6.819 1.00 96.12 410 ARG A O 1
ATOM 3190 N N . ILE A 1 411 ? 8.485 -1.500 -7.713 1.00 95.00 411 ILE A N 1
ATOM 3191 C CA . ILE A 1 411 ? 7.350 -1.923 -6.895 1.00 95.00 411 ILE A CA 1
ATOM 3192 C C . ILE A 1 411 ? 6.521 -2.914 -7.708 1.00 95.00 411 ILE A C 1
ATOM 3194 O O . ILE A 1 411 ? 5.888 -2.541 -8.703 1.00 95.00 411 ILE A O 1
ATOM 3198 N N . THR A 1 412 ? 6.552 -4.180 -7.290 1.00 91.12 412 THR A N 1
ATOM 3199 C CA . THR A 1 412 ? 5.896 -5.293 -7.987 1.00 91.12 412 THR A CA 1
ATOM 3200 C C . THR A 1 412 ? 4.741 -5.874 -7.175 1.00 91.12 412 THR A C 1
ATOM 3202 O O . THR A 1 412 ? 4.728 -5.799 -5.945 1.00 91.12 412 THR A O 1
ATOM 3205 N N . ALA A 1 413 ? 3.759 -6.452 -7.867 1.00 86.94 413 ALA A N 1
ATOM 3206 C CA . ALA A 1 413 ? 2.619 -7.173 -7.304 1.00 86.94 413 ALA A CA 1
ATOM 3207 C C . ALA A 1 413 ? 2.957 -8.654 -7.051 1.00 86.94 413 ALA A C 1
ATOM 3209 O O . ALA A 1 413 ? 2.252 -9.565 -7.490 1.00 86.94 413 ALA A O 1
ATOM 3210 N N . GLU A 1 414 ? 4.091 -8.898 -6.400 1.00 83.44 414 GLU A N 1
ATOM 3211 C CA . GLU A 1 414 ? 4.622 -10.231 -6.118 1.00 83.44 414 GLU A CA 1
ATOM 3212 C C . GLU A 1 414 ? 4.616 -10.491 -4.614 1.00 83.44 414 GLU A C 1
ATOM 3214 O O . GLU A 1 414 ? 4.815 -9.571 -3.821 1.00 83.44 414 GLU A O 1
ATOM 3219 N N . ASN A 1 415 ? 4.408 -11.747 -4.215 1.00 81.31 415 ASN A N 1
ATOM 3220 C CA . ASN A 1 415 ? 4.416 -12.147 -2.809 1.00 81.31 415 ASN A CA 1
ATOM 3221 C C . ASN A 1 415 ? 5.767 -12.779 -2.406 1.00 81.31 415 ASN A C 1
ATOM 3223 O O . ASN A 1 415 ? 5.990 -13.943 -2.756 1.00 81.31 415 ASN A O 1
ATOM 3227 N N . PRO A 1 416 ? 6.645 -12.086 -1.648 1.00 80.94 416 PRO A N 1
ATOM 3228 C CA . PRO A 1 416 ? 7.924 -12.646 -1.197 1.00 80.94 416 PRO A CA 1
ATOM 3229 C C . PRO A 1 416 ? 7.779 -13.963 -0.421 1.00 80.94 416 PRO A C 1
ATOM 3231 O O . PRO A 1 416 ? 8.574 -14.879 -0.626 1.00 80.94 416 PRO A O 1
ATOM 3234 N N . ASP A 1 417 ? 6.722 -14.099 0.389 1.00 74.56 417 ASP A N 1
ATOM 3235 C CA . ASP A 1 417 ? 6.485 -15.276 1.240 1.00 74.56 417 ASP A CA 1
ATOM 3236 C C . ASP A 1 417 ? 6.148 -16.541 0.429 1.00 74.56 417 ASP A C 1
ATOM 3238 O O . ASP A 1 417 ? 6.377 -17.658 0.883 1.00 74.56 417 ASP A O 1
ATOM 3242 N N . GLU A 1 418 ? 5.623 -16.380 -0.789 1.00 69.56 418 GLU A N 1
ATOM 3243 C CA . GLU A 1 418 ? 5.270 -17.482 -1.697 1.00 69.56 418 GLU A CA 1
ATOM 3244 C C . GLU A 1 418 ? 6.302 -17.670 -2.820 1.00 69.56 418 GLU A C 1
ATOM 3246 O O . GLU A 1 418 ? 5.993 -18.197 -3.893 1.00 69.56 418 GLU A O 1
ATOM 3251 N N . GLY A 1 419 ? 7.540 -17.221 -2.603 1.00 70.88 419 GLY A N 1
ATOM 3252 C CA . GLY A 1 419 ? 8.600 -17.311 -3.606 1.00 70.88 419 GLY A CA 1
ATOM 3253 C C . GLY A 1 419 ? 8.404 -16.339 -4.771 1.00 70.88 419 GLY A C 1
ATOM 3254 O O . GLY A 1 419 ? 8.764 -16.660 -5.903 1.00 70.88 419 GLY A O 1
ATOM 3255 N N . PHE A 1 420 ? 7.840 -15.162 -4.482 1.00 74.62 420 PHE A N 1
ATOM 3256 C CA . PHE A 1 420 ? 7.593 -14.063 -5.418 1.00 74.62 420 PHE A CA 1
ATOM 3257 C C . PHE A 1 420 ? 6.639 -14.392 -6.568 1.00 74.62 420 PHE A C 1
ATOM 3259 O O . PHE A 1 420 ? 6.797 -13.906 -7.687 1.00 74.62 420 PHE A O 1
ATOM 3266 N N . LYS A 1 421 ? 5.608 -15.197 -6.298 1.00 69.25 421 LYS A N 1
ATOM 3267 C CA . LYS A 1 421 ? 4.525 -15.399 -7.266 1.00 69.25 421 LYS A CA 1
ATOM 3268 C C . LYS A 1 421 ? 3.801 -14.070 -7.535 1.00 69.25 421 LYS A C 1
ATOM 3270 O O . LYS A 1 421 ? 3.417 -13.402 -6.567 1.00 69.25 421 LYS A O 1
ATOM 3275 N N . PRO A 1 422 ? 3.606 -13.677 -8.807 1.00 71.25 422 PRO A N 1
ATOM 3276 C CA . PRO A 1 422 ? 2.819 -12.500 -9.150 1.00 71.25 422 PRO A CA 1
ATOM 3277 C C . PRO A 1 422 ? 1.334 -12.750 -8.872 1.00 71.25 422 PRO A C 1
ATOM 3279 O O . PRO A 1 422 ? 0.856 -13.884 -8.934 1.00 71.25 422 PRO A O 1
ATOM 3282 N N . SER A 1 423 ? 0.594 -11.695 -8.548 1.00 70.50 423 SER A N 1
ATOM 3283 C CA . SER A 1 423 ? -0.844 -11.758 -8.282 1.00 70.50 423 SER A CA 1
ATOM 3284 C C . SER A 1 423 ? -1.573 -10.585 -8.930 1.00 70.50 423 SER A C 1
ATOM 3286 O O . SER A 1 423 ? -1.118 -9.446 -8.867 1.00 70.50 423 SER A O 1
ATOM 3288 N N . SER A 1 424 ? -2.732 -10.865 -9.520 1.00 73.06 424 SER A N 1
ATOM 3289 C CA . SER A 1 424 ? -3.641 -9.868 -10.089 1.00 73.06 424 SER A CA 1
ATOM 3290 C C . SER A 1 424 ? -4.693 -9.420 -9.070 1.00 73.06 424 SER A C 1
ATOM 3292 O O . SER A 1 424 ? -4.935 -10.086 -8.061 1.00 73.06 424 SER A O 1
ATOM 3294 N N . GLY A 1 425 ? -5.361 -8.303 -9.354 1.00 81.06 425 GLY A N 1
ATOM 3295 C CA . GLY A 1 425 ? -6.519 -7.830 -8.599 1.00 81.06 425 GLY A CA 1
ATOM 3296 C C . GLY A 1 425 ? -6.581 -6.311 -8.461 1.00 81.06 425 GLY A C 1
ATOM 3297 O O . GLY A 1 425 ? -5.818 -5.574 -9.083 1.00 81.06 425 GLY A O 1
ATOM 3298 N N . THR A 1 426 ? -7.533 -5.829 -7.673 1.00 82.62 426 THR A N 1
ATOM 3299 C CA . THR A 1 426 ? -7.851 -4.401 -7.552 1.00 82.62 426 THR A CA 1
ATOM 3300 C C . THR A 1 426 ? -6.964 -3.676 -6.542 1.00 82.62 426 THR A C 1
ATOM 3302 O O . THR A 1 426 ? -6.493 -4.260 -5.562 1.00 82.62 426 THR A O 1
ATOM 3305 N N . VAL A 1 427 ? -6.746 -2.381 -6.777 1.00 86.62 427 VAL A N 1
ATOM 3306 C CA . VAL A 1 427 ? -6.053 -1.470 -5.860 1.00 86.62 427 VAL A CA 1
ATOM 3307 C C . VAL A 1 427 ? -7.093 -0.653 -5.102 1.00 86.62 427 VAL A C 1
ATOM 3309 O O . VAL A 1 427 ? -7.825 0.148 -5.687 1.00 86.62 427 VAL A O 1
ATOM 3312 N N . GLN A 1 428 ? -7.144 -0.850 -3.787 1.00 83.75 428 GLN A N 1
ATOM 3313 C CA . GLN A 1 428 ? -8.055 -0.142 -2.888 1.00 83.75 428 GLN A CA 1
ATOM 3314 C C . GLN A 1 428 ? -7.476 1.214 -2.481 1.00 83.75 428 GLN A C 1
ATOM 3316 O O . GLN A 1 428 ? -8.161 2.230 -2.554 1.00 83.75 428 GLN A O 1
ATOM 3321 N N . GLU A 1 429 ? -6.197 1.237 -2.108 1.00 87.00 429 GLU A N 1
ATOM 3322 C CA . GLU A 1 429 ? -5.468 2.451 -1.761 1.00 87.00 429 GLU A CA 1
ATOM 3323 C C . GLU A 1 429 ? -4.074 2.419 -2.384 1.00 87.00 429 GLU A C 1
ATOM 3325 O O . GLU A 1 429 ? -3.361 1.419 -2.312 1.00 87.00 429 GLU A O 1
ATOM 3330 N N . LEU A 1 430 ? -3.676 3.550 -2.956 1.00 89.56 430 LEU A N 1
ATOM 3331 C CA . LEU A 1 430 ? -2.307 3.829 -3.349 1.00 89.56 430 LEU A CA 1
ATOM 3332 C C . LEU A 1 430 ? -1.998 5.265 -2.936 1.00 89.56 430 LEU A C 1
ATOM 3334 O O . LEU A 1 430 ? -2.423 6.212 -3.597 1.00 89.56 430 LEU A O 1
ATOM 3338 N N . ASN A 1 431 ? -1.285 5.417 -1.826 1.00 89.19 431 ASN A N 1
ATOM 3339 C CA . ASN A 1 431 ? -0.873 6.707 -1.305 1.00 89.19 431 ASN A CA 1
ATOM 3340 C C . ASN A 1 431 ? 0.652 6.759 -1.226 1.00 89.19 431 ASN A C 1
ATOM 3342 O O . ASN A 1 431 ? 1.272 6.134 -0.365 1.00 89.19 431 ASN A O 1
ATOM 3346 N N . PHE A 1 432 ? 1.244 7.513 -2.147 1.00 90.31 432 PHE A N 1
ATOM 3347 C CA . PHE A 1 432 ? 2.669 7.801 -2.170 1.00 90.31 432 PHE A CA 1
ATOM 3348 C C . PHE A 1 432 ? 2.890 9.270 -1.810 1.00 90.31 432 PHE A C 1
ATOM 3350 O O . PHE A 1 432 ? 2.450 10.173 -2.525 1.00 90.31 432 PHE A O 1
ATOM 3357 N N . ARG A 1 433 ? 3.574 9.505 -0.688 1.00 87.00 433 ARG A N 1
ATOM 3358 C CA . ARG A 1 433 ? 3.925 10.845 -0.214 1.00 87.00 433 ARG A CA 1
ATOM 3359 C C . ARG A 1 433 ? 5.235 11.274 -0.860 1.00 87.00 433 ARG A C 1
ATOM 3361 O O . ARG A 1 433 ? 6.311 10.952 -0.370 1.00 87.00 433 ARG A O 1
ATOM 3368 N N . SER A 1 434 ? 5.135 11.983 -1.980 1.00 82.81 434 SER A N 1
ATOM 3369 C CA . SER A 1 434 ? 6.315 12.530 -2.652 1.00 82.81 434 SER A CA 1
ATOM 3370 C C . SER A 1 434 ? 7.086 13.461 -1.717 1.00 82.81 434 SER A C 1
ATOM 3372 O O . SER A 1 434 ? 6.508 14.364 -1.108 1.00 82.81 434 SER A O 1
ATOM 3374 N N . MET A 1 435 ? 8.399 13.272 -1.655 1.00 87.31 435 MET A N 1
ATOM 3375 C CA . MET A 1 435 ? 9.329 14.174 -0.980 1.00 87.31 435 MET A CA 1
ATOM 3376 C C . MET A 1 435 ? 10.071 14.997 -2.037 1.00 87.31 435 MET A C 1
ATOM 3378 O O . MET A 1 435 ? 9.983 14.718 -3.230 1.00 87.31 435 MET A O 1
ATOM 3382 N N . LYS A 1 436 ? 10.816 16.027 -1.626 1.00 86.38 436 LYS A N 1
ATOM 3383 C CA . LYS A 1 436 ? 11.597 16.837 -2.576 1.00 86.38 436 LYS A CA 1
ATOM 3384 C C . LYS A 1 436 ? 12.576 15.975 -3.385 1.00 86.38 436 LYS A C 1
ATOM 3386 O O . LYS A 1 436 ? 12.671 16.137 -4.597 1.00 86.38 436 LYS A O 1
ATOM 3391 N N . ASP A 1 437 ? 13.245 15.052 -2.700 1.00 92.31 437 ASP A N 1
ATOM 3392 C CA . ASP A 1 437 ? 14.305 14.220 -3.268 1.00 92.31 437 ASP A CA 1
ATOM 3393 C C . ASP A 1 437 ? 13.820 12.802 -3.612 1.00 92.31 437 ASP A C 1
ATOM 3395 O O . ASP A 1 437 ? 14.587 12.004 -4.140 1.00 92.31 437 ASP A O 1
ATOM 3399 N N . VAL A 1 438 ? 12.544 12.476 -3.355 1.00 94.56 438 VAL A N 1
ATOM 3400 C CA . VAL A 1 438 ? 11.963 11.161 -3.665 1.00 94.56 438 VAL A CA 1
ATOM 3401 C C . VAL A 1 438 ? 10.667 11.307 -4.435 1.00 94.56 438 VAL A C 1
ATOM 3403 O O . VAL A 1 438 ? 9.713 11.940 -3.984 1.00 94.56 438 VAL A O 1
ATOM 3406 N N . TRP A 1 439 ? 10.609 10.653 -5.585 1.00 92.06 439 TRP A N 1
ATOM 3407 C CA . TRP A 1 439 ? 9.452 10.667 -6.460 1.00 92.06 439 TRP A CA 1
ATOM 3408 C C . TRP A 1 439 ? 9.193 9.271 -7.015 1.00 92.06 439 TRP A C 1
ATOM 3410 O O . TRP A 1 439 ? 10.004 8.355 -6.903 1.00 92.06 439 TRP A O 1
ATOM 3420 N N . GLY A 1 440 ? 8.030 9.100 -7.621 1.00 92.19 440 GLY A N 1
ATOM 3421 C CA . GLY A 1 440 ? 7.646 7.835 -8.205 1.00 92.19 440 GLY A CA 1
ATOM 3422 C C . GLY A 1 440 ? 6.435 7.986 -9.095 1.00 92.19 440 GLY A C 1
ATOM 3423 O O . GLY A 1 440 ? 5.748 9.013 -9.100 1.00 92.19 440 GLY A O 1
ATOM 3424 N N . TYR A 1 441 ? 6.181 6.955 -9.878 1.00 91.56 441 TYR A N 1
ATOM 3425 C CA . TYR A 1 441 ? 4.983 6.857 -10.692 1.00 91.56 441 TYR A CA 1
ATOM 3426 C C . TYR A 1 441 ? 4.469 5.427 -10.680 1.00 91.56 441 TYR A C 1
ATOM 3428 O O . TYR A 1 441 ? 5.218 4.473 -10.468 1.00 91.56 441 TYR A O 1
ATOM 3436 N N . PHE A 1 442 ? 3.174 5.310 -10.941 1.00 92.62 442 PHE A N 1
ATOM 3437 C CA . PHE A 1 442 ? 2.445 4.056 -10.953 1.00 92.62 442 PHE A CA 1
ATOM 3438 C C . PHE A 1 442 ? 1.612 3.979 -12.233 1.00 92.62 442 PHE A C 1
ATOM 3440 O O . PHE A 1 442 ? 1.165 5.009 -12.742 1.00 92.62 442 PHE A O 1
ATOM 3447 N N . SER A 1 443 ? 1.422 2.774 -12.770 1.00 90.06 443 SER A N 1
ATOM 3448 C CA . SER A 1 443 ? 0.548 2.526 -13.929 1.00 90.06 443 SER A CA 1
ATOM 3449 C C . SER A 1 443 ? -0.936 2.452 -13.563 1.00 90.06 443 SER A C 1
ATOM 3451 O O . SER A 1 443 ? -1.795 2.569 -14.440 1.00 90.06 443 SER A O 1
ATOM 3453 N N . VAL A 1 444 ? -1.229 2.279 -12.274 1.00 88.06 444 VAL A N 1
ATOM 3454 C CA . VAL A 1 444 ? -2.570 2.111 -11.708 1.00 88.06 444 VAL A CA 1
ATOM 3455 C C . VAL A 1 444 ? -2.849 3.197 -10.669 1.00 88.06 444 VAL A C 1
ATOM 3457 O O . VAL A 1 444 ? -1.947 3.630 -9.953 1.00 88.06 444 VAL A O 1
ATOM 3460 N N . ALA A 1 445 ? -4.105 3.634 -10.587 1.00 85.50 445 ALA A N 1
ATOM 3461 C CA . ALA A 1 445 ? -4.585 4.585 -9.583 1.00 85.50 445 ALA A CA 1
ATOM 3462 C C . ALA A 1 445 ? -5.430 3.878 -8.506 1.00 85.50 445 ALA A C 1
ATOM 3464 O O . ALA A 1 445 ? -5.788 2.707 -8.653 1.00 85.50 445 ALA A O 1
ATOM 3465 N N . ALA A 1 446 ? -5.805 4.600 -7.443 1.00 78.19 446 ALA A N 1
ATOM 3466 C CA . ALA A 1 446 ? -6.832 4.130 -6.510 1.00 78.19 446 ALA A CA 1
ATOM 3467 C C . ALA A 1 446 ? -8.131 3.849 -7.290 1.00 78.19 446 ALA A C 1
ATOM 3469 O O . ALA A 1 446 ? -8.539 4.698 -8.083 1.00 78.19 446 ALA A O 1
ATOM 3470 N N . SER A 1 447 ? -8.751 2.678 -7.091 1.00 79.81 447 SER A N 1
ATOM 3471 C CA . SER A 1 447 ? -9.855 2.087 -7.889 1.00 79.81 447 SER A CA 1
ATOM 3472 C C . SER A 1 447 ? -9.488 1.441 -9.235 1.00 79.81 447 SER A C 1
ATOM 3474 O O . SER A 1 447 ? -10.377 0.975 -9.947 1.00 79.81 447 SER A O 1
ATOM 3476 N N . GLY A 1 448 ? -8.205 1.390 -9.596 1.00 86.12 448 GLY A N 1
ATOM 3477 C CA . GLY A 1 448 ? -7.720 0.579 -10.714 1.00 86.12 448 GLY A CA 1
ATOM 3478 C C . GLY A 1 448 ? -7.450 -0.873 -10.314 1.00 86.12 448 GLY A C 1
ATOM 3479 O O . GLY A 1 448 ? -7.813 -1.330 -9.227 1.00 86.12 448 GLY A O 1
ATOM 3480 N N . GLY A 1 449 ? -6.766 -1.609 -11.183 1.00 83.81 449 GLY A N 1
ATOM 3481 C CA . GLY A 1 449 ? -6.316 -2.962 -10.876 1.00 83.81 449 GLY A CA 1
ATOM 3482 C C . GLY A 1 449 ? -5.212 -3.448 -11.801 1.00 83.81 449 GLY A C 1
ATOM 3483 O O . GLY A 1 449 ? -4.862 -2.790 -12.774 1.00 83.81 449 GLY A O 1
ATOM 3484 N N . LEU A 1 450 ? -4.675 -4.618 -11.483 1.00 79.50 450 LEU A N 1
ATOM 3485 C CA . LEU A 1 450 ? -3.765 -5.374 -12.333 1.00 79.50 450 LEU A CA 1
ATOM 3486 C C . LEU A 1 450 ? -4.500 -6.602 -12.854 1.00 79.50 450 LEU A C 1
ATOM 3488 O O . LEU A 1 450 ? -5.080 -7.355 -12.071 1.00 79.50 450 LEU A O 1
ATOM 3492 N N . HIS A 1 451 ? -4.484 -6.782 -14.170 1.00 79.00 451 HIS A N 1
ATOM 3493 C CA . HIS A 1 451 ? -5.029 -7.959 -14.843 1.00 79.00 451 HIS A CA 1
ATOM 3494 C C . HIS A 1 451 ? -3.917 -8.976 -15.137 1.00 79.00 451 HIS A C 1
ATOM 3496 O O . HIS A 1 451 ? -2.732 -8.678 -15.015 1.00 79.00 451 HIS A O 1
ATOM 3502 N N . GLU A 1 452 ? -4.296 -10.179 -15.546 1.00 77.38 452 GLU A N 1
ATOM 3503 C CA . GLU A 1 452 ? -3.415 -11.334 -15.747 1.00 77.38 452 GLU A CA 1
ATOM 3504 C C . GLU A 1 452 ? -2.343 -11.155 -16.839 1.00 77.38 452 GLU A C 1
ATOM 3506 O O . GLU A 1 452 ? -1.326 -11.844 -16.822 1.00 77.38 452 GLU A O 1
ATOM 3511 N N . TYR A 1 453 ? -2.557 -10.229 -17.776 1.00 75.81 453 TYR A N 1
ATOM 3512 C CA . TYR A 1 453 ? -1.619 -9.908 -18.863 1.00 75.81 453 TYR A CA 1
ATOM 3513 C C . TYR A 1 453 ? -0.780 -8.649 -18.590 1.00 75.81 453 TYR A C 1
ATOM 3515 O O . TYR A 1 453 ? 0.019 -8.258 -19.440 1.00 75.81 453 TYR A O 1
ATOM 3523 N N . ALA A 1 454 ? -0.991 -7.982 -17.451 1.00 75.06 454 ALA A N 1
ATOM 3524 C CA . ALA A 1 454 ? -0.207 -6.815 -17.066 1.00 75.06 454 ALA A CA 1
ATOM 3525 C C . ALA A 1 454 ? 1.163 -7.234 -16.513 1.00 75.06 454 ALA A C 1
ATOM 3527 O O . ALA A 1 454 ? 1.334 -8.343 -16.006 1.00 75.06 454 ALA A O 1
ATOM 3528 N N . ASP A 1 455 ? 2.134 -6.322 -16.575 1.00 82.06 455 ASP A N 1
ATOM 3529 C CA . ASP A 1 455 ? 3.405 -6.498 -15.871 1.00 82.06 455 ASP A CA 1
ATOM 3530 C C . ASP A 1 455 ? 3.163 -6.543 -14.349 1.00 82.06 455 ASP A C 1
ATOM 3532 O O . ASP A 1 455 ? 2.312 -5.813 -13.826 1.00 82.06 455 ASP A O 1
ATOM 3536 N N . SER A 1 456 ? 3.915 -7.384 -13.629 1.00 82.31 456 SER A N 1
ATOM 3537 C CA . SER A 1 456 ? 3.873 -7.394 -12.167 1.00 82.31 456 SER A CA 1
ATOM 3538 C C . SER A 1 456 ? 4.400 -6.073 -11.606 1.00 82.31 456 SER A C 1
ATOM 3540 O O . SER A 1 456 ? 3.956 -5.653 -10.537 1.00 82.31 456 SER A O 1
ATOM 3542 N N . GLN A 1 457 ? 5.300 -5.383 -12.317 1.00 90.88 457 GLN A N 1
ATOM 3543 C CA . GLN A 1 457 ? 5.731 -4.038 -11.967 1.00 90.88 457 GLN A CA 1
ATOM 3544 C C . GLN A 1 457 ? 4.643 -3.011 -12.295 1.00 90.88 457 GLN A C 1
ATOM 3546 O O . GLN A 1 457 ? 4.413 -2.641 -13.446 1.00 90.88 457 GLN A O 1
ATOM 3551 N N . PHE A 1 458 ? 4.039 -2.455 -11.249 1.00 90.25 458 PHE A N 1
ATOM 3552 C CA . PHE A 1 458 ? 3.025 -1.408 -11.377 1.00 90.25 458 PHE A CA 1
ATOM 3553 C C . PHE A 1 458 ? 3.488 -0.060 -10.824 1.00 90.25 458 PHE A C 1
ATOM 3555 O O . PHE A 1 458 ? 2.804 0.942 -11.027 1.00 90.25 458 PHE A O 1
ATOM 3562 N N . GLY A 1 459 ? 4.649 -0.016 -10.159 1.00 93.44 459 GLY A N 1
ATOM 3563 C CA . GLY A 1 459 ? 5.271 1.208 -9.670 1.00 93.44 459 GLY A CA 1
ATOM 3564 C C . GLY A 1 459 ? 6.789 1.221 -9.815 1.00 93.44 459 GLY A C 1
ATOM 3565 O O . GLY A 1 459 ? 7.450 0.182 -9.883 1.00 93.44 459 GLY A O 1
ATOM 3566 N N . HIS A 1 460 ? 7.349 2.424 -9.849 1.00 95.94 460 HIS A N 1
ATOM 3567 C CA . HIS A 1 460 ? 8.791 2.641 -9.803 1.00 95.94 460 HIS A CA 1
ATOM 3568 C C . HIS A 1 460 ? 9.068 3.888 -8.962 1.00 95.94 460 HIS A C 1
ATOM 3570 O O . HIS A 1 460 ? 8.532 4.963 -9.253 1.00 95.94 460 HIS A O 1
ATOM 3576 N N . LEU A 1 461 ? 9.859 3.728 -7.901 1.00 96.56 461 LEU A N 1
ATOM 3577 C CA . LEU A 1 461 ? 10.275 4.818 -7.023 1.00 96.56 461 LEU A CA 1
ATOM 3578 C C . LEU A 1 461 ? 11.740 5.158 -7.267 1.00 96.56 461 LEU A C 1
ATOM 3580 O O . LEU A 1 461 ? 12.545 4.260 -7.488 1.00 96.56 461 LEU A O 1
ATOM 3584 N N . PHE A 1 462 ? 12.073 6.440 -7.175 1.00 97.19 462 PHE A N 1
ATOM 3585 C CA . PHE A 1 462 ? 13.405 6.990 -7.391 1.00 97.19 462 PHE A CA 1
ATOM 3586 C C . PHE A 1 462 ? 13.717 7.977 -6.269 1.00 97.19 462 PHE A C 1
ATOM 3588 O O . PHE A 1 462 ? 12.969 8.936 -6.060 1.00 97.19 462 PHE A O 1
ATOM 3595 N N . ALA A 1 463 ? 14.828 7.769 -5.574 1.00 97.81 463 ALA A N 1
ATOM 3596 C CA . ALA A 1 463 ? 15.345 8.696 -4.579 1.00 97.81 463 ALA A CA 1
ATOM 3597 C C . ALA A 1 463 ? 16.691 9.246 -5.025 1.00 97.81 463 ALA A C 1
ATOM 3599 O O . ALA A 1 463 ? 17.606 8.484 -5.326 1.00 97.81 463 ALA A O 1
ATOM 3600 N N . TRP A 1 464 ? 16.803 10.564 -5.031 1.00 97.62 464 TRP A N 1
ATOM 3601 C CA . TRP A 1 464 ? 18.039 11.294 -5.243 1.00 97.62 464 TRP A CA 1
ATOM 3602 C C . TRP A 1 464 ? 18.691 11.650 -3.894 1.00 97.62 464 TRP A C 1
ATOM 3604 O O . TRP A 1 464 ? 18.009 11.795 -2.875 1.00 97.62 464 TRP A O 1
ATOM 3614 N N . GLY A 1 465 ? 20.013 11.791 -3.884 1.00 96.81 465 GLY A N 1
ATOM 3615 C CA . GLY A 1 465 ? 20.803 12.279 -2.754 1.00 96.81 465 GLY A CA 1
ATOM 3616 C C . GLY A 1 465 ? 22.131 12.879 -3.216 1.00 96.81 465 GLY A C 1
ATOM 3617 O O . GLY A 1 465 ? 22.541 12.686 -4.364 1.00 96.81 465 GLY A O 1
ATOM 3618 N N . GLU A 1 466 ? 22.819 13.614 -2.337 1.00 94.94 466 GLU A N 1
ATOM 3619 C CA . GLU A 1 466 ? 24.149 14.159 -2.655 1.00 94.94 466 GLU A CA 1
ATOM 3620 C C . GLU A 1 466 ? 25.190 13.042 -2.823 1.00 94.94 466 GLU A C 1
ATOM 3622 O O . GLU A 1 466 ? 26.084 13.136 -3.670 1.00 94.94 466 GLU A O 1
ATOM 3627 N N . ASP A 1 467 ? 25.026 11.960 -2.061 1.00 95.38 467 ASP A N 1
ATOM 3628 C CA . ASP A 1 467 ? 25.770 10.714 -2.176 1.00 95.38 467 ASP A CA 1
ATOM 3629 C C . ASP A 1 467 ? 24.846 9.479 -2.131 1.00 95.38 467 ASP A C 1
ATOM 3631 O O . ASP A 1 467 ? 23.616 9.573 -2.031 1.00 95.38 467 ASP A O 1
ATOM 3635 N N . ARG A 1 468 ? 25.451 8.291 -2.242 1.00 96.38 468 ARG A N 1
ATOM 3636 C CA . ARG A 1 468 ? 24.737 7.009 -2.244 1.00 96.38 468 ARG A CA 1
ATOM 3637 C C . ARG A 1 468 ? 23.977 6.744 -0.942 1.00 96.38 468 ARG A C 1
ATOM 3639 O O . ARG A 1 468 ? 22.890 6.170 -0.984 1.00 96.38 468 ARG A O 1
ATOM 3646 N N . GLU A 1 469 ? 24.533 7.125 0.205 1.00 96.62 469 GLU A N 1
ATOM 3647 C CA . GLU A 1 469 ? 23.921 6.849 1.507 1.00 96.62 469 GLU A CA 1
ATOM 3648 C C . GLU A 1 469 ? 22.738 7.785 1.775 1.00 96.62 469 GLU A C 1
ATOM 3650 O O . GLU A 1 469 ? 21.728 7.358 2.338 1.00 96.62 469 GLU A O 1
ATOM 3655 N N . ASP A 1 470 ? 22.810 9.033 1.315 1.00 96.56 470 ASP A N 1
ATOM 3656 C CA . ASP A 1 470 ? 21.680 9.962 1.306 1.00 96.56 470 ASP A CA 1
ATOM 3657 C C . ASP A 1 470 ? 20.526 9.430 0.455 1.00 96.56 470 ASP A C 1
ATOM 3659 O O . ASP A 1 470 ? 19.400 9.315 0.946 1.00 96.56 470 ASP A O 1
ATOM 3663 N N . ALA A 1 471 ? 20.805 9.007 -0.783 1.00 97.06 471 ALA A N 1
ATOM 3664 C CA . ALA A 1 471 ? 19.797 8.411 -1.660 1.00 97.06 471 ALA A CA 1
ATOM 3665 C C . ALA A 1 471 ? 19.169 7.147 -1.034 1.00 97.06 471 ALA A C 1
ATOM 3667 O O . ALA A 1 471 ? 17.948 6.967 -1.082 1.00 97.06 471 ALA A O 1
ATOM 3668 N N . ARG A 1 472 ? 19.978 6.303 -0.371 1.00 97.44 472 ARG A N 1
ATOM 3669 C CA . ARG A 1 472 ? 19.515 5.104 0.353 1.00 97.44 472 ARG A CA 1
ATOM 3670 C C . ARG A 1 472 ? 18.588 5.452 1.516 1.00 97.44 472 ARG A C 1
ATOM 3672 O O . ARG A 1 472 ? 17.527 4.846 1.661 1.00 97.44 472 ARG A O 1
ATOM 3679 N N . ARG A 1 473 ? 18.965 6.413 2.362 1.00 96.56 473 ARG A N 1
ATOM 3680 C CA . ARG A 1 473 ? 18.127 6.849 3.492 1.00 96.56 473 ARG A CA 1
ATOM 3681 C C . ARG A 1 473 ? 16.803 7.429 3.000 1.00 96.56 473 ARG A C 1
ATOM 3683 O O . ARG A 1 473 ? 15.755 7.073 3.536 1.00 96.56 473 ARG A O 1
ATOM 3690 N N . ASN A 1 474 ? 16.852 8.235 1.943 1.00 96.50 474 ASN A N 1
ATOM 3691 C CA . ASN A 1 474 ? 15.679 8.842 1.325 1.00 96.50 474 ASN A CA 1
ATOM 3692 C C . ASN A 1 474 ? 14.704 7.784 0.779 1.00 96.50 474 ASN A C 1
ATOM 3694 O O . ASN A 1 474 ? 13.515 7.834 1.101 1.00 96.50 474 ASN A O 1
ATOM 3698 N N . ILE A 1 475 ? 15.183 6.785 0.022 1.00 96.75 475 ILE A N 1
ATOM 3699 C CA . ILE A 1 475 ? 14.298 5.732 -0.507 1.00 96.75 475 ILE A CA 1
ATOM 3700 C C . ILE A 1 475 ? 13.707 4.862 0.610 1.00 96.75 475 ILE A C 1
ATOM 3702 O O . ILE A 1 475 ? 12.530 4.516 0.547 1.00 96.75 475 ILE A O 1
ATOM 3706 N N . VAL A 1 476 ? 14.472 4.552 1.666 1.00 95.69 476 VAL A N 1
ATOM 3707 C CA . VAL A 1 476 ? 13.973 3.758 2.805 1.00 95.69 476 VAL A CA 1
ATOM 3708 C C . VAL A 1 476 ? 12.854 4.492 3.541 1.00 95.69 476 VAL A C 1
ATOM 3710 O O . VAL A 1 476 ? 11.840 3.877 3.865 1.00 95.69 476 VAL A O 1
ATOM 3713 N N . LEU A 1 477 ? 13.003 5.798 3.783 1.00 93.62 477 LEU A N 1
ATOM 3714 C CA . LEU A 1 477 ? 11.952 6.605 4.407 1.00 93.62 477 LEU A CA 1
ATOM 3715 C C . LEU A 1 477 ? 10.687 6.639 3.543 1.00 93.62 477 LEU A C 1
ATOM 3717 O O . LEU A 1 477 ? 9.594 6.393 4.047 1.00 93.62 477 LEU A O 1
ATOM 3721 N N . ALA A 1 478 ? 10.832 6.847 2.234 1.00 94.62 478 ALA A N 1
ATOM 3722 C CA . ALA A 1 478 ? 9.693 6.861 1.322 1.00 94.62 478 ALA A CA 1
ATOM 3723 C C . ALA A 1 478 ? 8.981 5.500 1.223 1.00 94.62 478 ALA A C 1
ATOM 3725 O O . ALA A 1 478 ? 7.753 5.455 1.175 1.00 94.62 478 ALA A O 1
ATOM 3726 N N . LEU A 1 479 ? 9.726 4.389 1.238 1.00 93.69 479 LEU A N 1
ATOM 3727 C CA . LEU A 1 479 ? 9.159 3.037 1.270 1.00 93.69 479 LEU A CA 1
ATOM 3728 C C . LEU A 1 479 ? 8.463 2.722 2.603 1.00 93.69 479 LEU A C 1
ATOM 3730 O O . LEU A 1 479 ? 7.505 1.960 2.608 1.00 93.69 479 LEU A O 1
ATOM 3734 N N . LYS A 1 480 ? 8.900 3.299 3.729 1.00 90.75 480 LYS A N 1
ATOM 3735 C CA . LYS A 1 480 ? 8.198 3.161 5.019 1.00 90.75 480 LYS A CA 1
ATOM 3736 C C . LYS A 1 480 ? 6.907 3.987 5.075 1.00 90.75 480 LYS A C 1
ATOM 3738 O O . LYS A 1 480 ? 5.986 3.624 5.800 1.00 90.75 480 LYS A O 1
ATOM 3743 N N . GLU A 1 481 ? 6.829 5.084 4.323 1.00 90.25 481 GLU A N 1
ATOM 3744 C CA . GLU A 1 481 ? 5.655 5.968 4.286 1.00 90.25 481 GLU A CA 1
ATOM 3745 C C . GLU A 1 481 ? 4.630 5.626 3.196 1.00 90.25 481 GLU A C 1
ATOM 3747 O O . GLU A 1 481 ? 3.497 6.119 3.248 1.00 90.25 481 GLU A O 1
ATOM 3752 N N . ILE A 1 482 ? 4.999 4.814 2.200 1.00 90.50 482 ILE A N 1
ATOM 3753 C CA . ILE A 1 482 ? 4.080 4.428 1.129 1.00 90.50 482 ILE A CA 1
ATOM 3754 C C . ILE A 1 482 ? 3.003 3.471 1.658 1.00 90.50 482 ILE A C 1
ATOM 3756 O O . ILE A 1 482 ? 3.298 2.439 2.257 1.00 90.50 482 ILE A O 1
ATOM 3760 N N . SER A 1 483 ? 1.734 3.792 1.397 1.00 88.38 483 SER A N 1
ATOM 3761 C CA . SER A 1 483 ? 0.606 2.899 1.685 1.00 88.38 483 SER A CA 1
ATOM 3762 C C . SER A 1 483 ? 0.074 2.329 0.378 1.00 88.38 483 SER A C 1
ATOM 3764 O O . SER A 1 483 ? -0.451 3.066 -0.460 1.00 88.38 483 SER A O 1
ATOM 3766 N N . ILE A 1 484 ? 0.214 1.015 0.197 1.00 88.94 484 ILE A N 1
ATOM 3767 C CA . ILE A 1 484 ? -0.377 0.288 -0.929 1.00 88.94 484 ILE A CA 1
ATOM 3768 C C . ILE A 1 484 ? -1.273 -0.813 -0.370 1.00 88.94 484 ILE A C 1
ATOM 3770 O O . ILE A 1 484 ? -0.784 -1.791 0.193 1.00 88.94 484 ILE A O 1
ATOM 3774 N N . ARG A 1 485 ? -2.589 -0.667 -0.548 1.00 84.38 485 ARG A N 1
ATOM 3775 C CA . ARG A 1 485 ? -3.588 -1.683 -0.196 1.00 84.38 485 ARG A CA 1
ATOM 3776 C C . ARG A 1 485 ? -4.301 -2.156 -1.454 1.00 84.38 485 ARG A C 1
ATOM 3778 O O . ARG A 1 485 ? -4.882 -1.365 -2.192 1.00 84.38 485 ARG A O 1
ATOM 3785 N N . GLY A 1 486 ? -4.302 -3.460 -1.681 1.00 81.25 486 GLY A N 1
ATOM 3786 C CA . GLY A 1 486 ? -4.969 -4.074 -2.824 1.00 81.25 486 GLY A CA 1
ATOM 3787 C C . GLY A 1 486 ? -5.221 -5.555 -2.607 1.00 81.25 486 GLY A C 1
ATOM 3788 O O . GLY A 1 486 ? -4.959 -6.099 -1.534 1.00 81.25 486 GLY A O 1
ATOM 3789 N N . ASP A 1 487 ? -5.750 -6.227 -3.618 1.00 77.88 487 ASP A N 1
ATOM 3790 C CA . ASP A 1 487 ? -5.980 -7.670 -3.568 1.00 77.88 487 ASP A CA 1
ATOM 3791 C C . ASP A 1 487 ? -4.664 -8.457 -3.537 1.00 77.88 487 ASP A C 1
ATOM 3793 O O . ASP A 1 487 ? -4.544 -9.424 -2.780 1.00 77.88 487 ASP A O 1
ATOM 3797 N N . PHE A 1 488 ? -3.658 -7.976 -4.264 1.00 79.75 488 PHE A N 1
ATOM 3798 C CA . PHE A 1 488 ? -2.316 -8.545 -4.349 1.00 79.75 488 PHE A CA 1
ATOM 3799 C C . PHE A 1 488 ? -1.389 -8.082 -3.210 1.00 79.75 488 PHE A C 1
ATOM 3801 O O . PHE A 1 488 ? -1.704 -7.152 -2.464 1.00 79.75 488 PHE A O 1
ATOM 3808 N N . ARG A 1 489 ? -0.243 -8.760 -3.066 1.00 82.12 489 ARG A N 1
ATOM 3809 C CA . ARG A 1 489 ? 0.857 -8.349 -2.175 1.00 82.12 489 ARG A CA 1
ATOM 3810 C C . ARG A 1 489 ? 1.912 -7.558 -2.933 1.00 82.12 489 ARG A C 1
ATOM 3812 O O . ARG A 1 489 ? 1.969 -7.631 -4.155 1.00 82.12 489 ARG A O 1
ATOM 3819 N N . THR A 1 490 ? 2.735 -6.819 -2.197 1.00 89.19 490 THR A N 1
ATOM 3820 C CA . THR A 1 490 ? 3.825 -6.025 -2.763 1.00 89.19 490 THR A CA 1
ATOM 3821 C C . THR A 1 490 ? 5.172 -6.419 -2.171 1.00 89.19 490 THR A C 1
ATOM 3823 O O . THR A 1 490 ? 5.258 -7.036 -1.109 1.00 89.19 490 THR A O 1
ATOM 3826 N N . THR A 1 491 ? 6.242 -6.024 -2.853 1.00 90.50 491 THR A N 1
ATOM 3827 C CA . THR A 1 491 ? 7.629 -6.278 -2.441 1.00 90.50 491 THR A CA 1
ATOM 3828 C C . THR A 1 491 ? 8.214 -5.211 -1.511 1.00 90.50 491 THR A C 1
ATOM 3830 O O . THR A 1 491 ? 9.360 -5.346 -1.090 1.00 90.50 491 THR A O 1
ATOM 3833 N N . VAL A 1 492 ? 7.443 -4.177 -1.146 1.00 92.56 492 VAL A N 1
ATOM 3834 C CA . VAL A 1 492 ? 7.900 -3.000 -0.375 1.00 92.56 492 VAL A CA 1
ATOM 3835 C C . VAL A 1 492 ? 8.596 -3.385 0.933 1.00 92.56 492 VAL A C 1
ATOM 3837 O O . VAL A 1 492 ? 9.706 -2.924 1.192 1.00 92.56 492 VAL A O 1
ATOM 3840 N N . GLU A 1 493 ? 7.991 -4.267 1.731 1.00 88.88 493 GLU A N 1
ATOM 3841 C CA . GLU A 1 493 ? 8.557 -4.705 3.017 1.00 88.88 493 GLU A CA 1
ATOM 3842 C C . GLU A 1 493 ? 9.922 -5.385 2.835 1.00 88.88 493 GLU A C 1
ATOM 3844 O O . GLU A 1 493 ? 10.874 -5.122 3.572 1.00 88.88 493 GLU A O 1
ATOM 3849 N N . TYR A 1 494 ? 10.040 -6.218 1.799 1.00 90.25 494 TYR A N 1
ATOM 3850 C CA . TYR A 1 494 ? 11.280 -6.919 1.484 1.00 90.25 494 TYR A CA 1
ATOM 3851 C C . TYR A 1 494 ? 12.350 -5.961 0.937 1.00 90.25 494 TYR A C 1
ATOM 3853 O O . TYR A 1 494 ? 13.520 -6.075 1.296 1.00 90.25 494 TYR A O 1
ATOM 3861 N N . LEU A 1 495 ? 11.961 -4.965 0.132 1.00 94.00 495 LEU A N 1
ATOM 3862 C CA . LEU A 1 495 ? 12.862 -3.917 -0.361 1.00 94.00 495 LEU A CA 1
ATOM 3863 C C . LEU A 1 495 ? 13.483 -3.111 0.785 1.00 94.00 495 LEU A C 1
ATOM 3865 O O . LEU A 1 495 ? 14.693 -2.892 0.779 1.00 94.00 495 LEU A O 1
ATOM 3869 N N . ILE A 1 496 ? 12.686 -2.716 1.787 1.00 93.38 496 ILE A N 1
ATOM 3870 C CA . ILE A 1 496 ? 13.185 -2.011 2.982 1.00 93.38 496 ILE A CA 1
ATOM 3871 C C . ILE A 1 496 ? 14.272 -2.845 3.666 1.00 93.38 496 ILE A C 1
ATOM 3873 O O . ILE A 1 496 ? 15.357 -2.331 3.939 1.00 93.38 496 ILE A O 1
ATOM 3877 N N . LYS A 1 497 ? 14.019 -4.145 3.864 1.00 90.94 497 LYS A N 1
ATOM 3878 C CA . LYS A 1 497 ? 14.990 -5.068 4.460 1.00 90.94 497 LYS A CA 1
ATOM 3879 C C . LYS A 1 497 ? 16.290 -5.129 3.653 1.00 90.94 497 LYS A C 1
ATOM 3881 O O . LYS A 1 497 ? 17.369 -5.003 4.230 1.00 90.94 497 LYS A O 1
ATOM 3886 N N . LEU A 1 498 ? 16.206 -5.300 2.330 1.00 93.06 498 LEU A N 1
ATOM 3887 C CA . LEU A 1 498 ? 17.387 -5.361 1.459 1.00 93.06 498 LEU A CA 1
ATOM 3888 C C . LEU A 1 498 ? 18.230 -4.081 1.549 1.00 93.06 498 LEU A C 1
ATOM 3890 O O . LEU A 1 498 ? 19.452 -4.161 1.656 1.00 93.06 498 LEU A O 1
ATOM 3894 N N . LEU A 1 499 ? 17.580 -2.915 1.560 1.00 95.62 499 LEU A N 1
ATOM 3895 C CA . LEU A 1 499 ? 18.229 -1.604 1.655 1.00 95.62 499 LEU A CA 1
ATOM 3896 C C . LEU A 1 499 ? 18.828 -1.315 3.043 1.00 95.62 499 LEU A C 1
ATOM 3898 O O . LEU A 1 499 ? 19.694 -0.444 3.171 1.00 95.62 499 LEU A O 1
ATOM 3902 N N . GLU A 1 500 ? 18.373 -2.001 4.093 1.00 94.56 500 GLU A N 1
ATOM 3903 C CA . GLU A 1 500 ? 18.901 -1.874 5.457 1.00 94.56 500 GLU A CA 1
ATOM 3904 C C . GLU A 1 500 ? 20.002 -2.900 5.787 1.00 94.56 500 GLU A C 1
ATOM 3906 O O . GLU A 1 500 ? 20.676 -2.743 6.809 1.00 94.56 500 GLU A O 1
ATOM 3911 N N . LYS A 1 501 ? 20.275 -3.880 4.912 1.00 93.50 501 LYS A N 1
ATOM 3912 C CA . LYS A 1 501 ? 21.374 -4.842 5.100 1.00 93.50 501 LYS A CA 1
ATOM 3913 C C . LYS A 1 501 ? 22.758 -4.202 5.006 1.00 93.50 501 LYS A C 1
ATOM 3915 O O . LYS A 1 501 ? 23.032 -3.362 4.148 1.00 93.50 501 LYS A O 1
ATOM 3920 N N . ASP A 1 502 ? 23.682 -4.700 5.826 1.00 94.50 502 ASP A N 1
ATOM 3921 C CA . ASP A 1 502 ? 25.069 -4.223 5.856 1.00 94.50 502 ASP A CA 1
ATOM 3922 C C . ASP A 1 502 ? 25.824 -4.487 4.548 1.00 94.50 502 ASP A C 1
ATOM 3924 O O . ASP A 1 502 ? 26.642 -3.666 4.130 1.00 94.50 502 ASP A O 1
ATOM 3928 N N . SER A 1 503 ? 25.510 -5.579 3.844 1.00 93.81 503 SER A N 1
ATOM 3929 C CA . SER A 1 503 ? 26.049 -5.859 2.506 1.00 93.81 503 SER A CA 1
ATOM 3930 C C . SER A 1 503 ? 25.658 -4.777 1.495 1.00 93.81 503 SER A C 1
ATOM 3932 O O . SER A 1 503 ? 26.499 -4.326 0.720 1.00 93.81 503 SER A O 1
ATOM 3934 N N . PHE A 1 504 ? 24.414 -4.287 1.535 1.00 95.62 504 PHE A N 1
ATOM 3935 C CA . PHE A 1 504 ? 23.968 -3.202 0.662 1.00 95.62 504 PHE A CA 1
ATOM 3936 C C . PHE A 1 504 ? 24.568 -1.853 1.081 1.00 95.62 504 PHE A C 1
ATOM 3938 O O . PHE A 1 504 ? 25.071 -1.120 0.228 1.00 95.62 504 PHE A O 1
ATOM 3945 N N . LYS A 1 505 ? 24.594 -1.537 2.384 1.00 95.62 505 LYS A N 1
ATOM 3946 C CA . LYS A 1 505 ? 25.206 -0.304 2.926 1.00 95.62 505 LYS A CA 1
ATOM 3947 C C . LYS A 1 505 ? 26.687 -0.185 2.561 1.00 95.62 505 LYS A C 1
ATOM 3949 O O . LYS A 1 505 ? 27.125 0.854 2.084 1.00 95.62 505 LYS A O 1
ATOM 3954 N N . SER A 1 506 ? 27.441 -1.273 2.711 1.00 94.75 506 SER A N 1
ATOM 3955 C CA . SER A 1 506 ? 28.872 -1.330 2.381 1.00 94.75 506 SER A CA 1
ATOM 3956 C C . SER A 1 506 ? 29.174 -1.494 0.884 1.00 94.75 506 SER A C 1
ATOM 3958 O O . SER A 1 506 ? 30.343 -1.581 0.513 1.00 94.75 506 SER A O 1
ATOM 3960 N N . ASN A 1 507 ? 28.145 -1.524 0.025 1.00 95.00 507 ASN A N 1
ATOM 3961 C CA . ASN A 1 507 ? 28.244 -1.759 -1.420 1.00 95.00 507 ASN A CA 1
ATOM 3962 C C . ASN A 1 507 ? 28.937 -3.092 -1.793 1.00 95.00 507 ASN A C 1
ATOM 3964 O O . ASN A 1 507 ? 29.638 -3.189 -2.797 1.00 95.00 507 ASN A O 1
ATOM 3968 N N . ARG A 1 508 ? 28.743 -4.133 -0.971 1.00 92.38 508 ARG A N 1
ATOM 3969 C CA . ARG A 1 508 ? 29.310 -5.482 -1.133 1.00 92.38 508 ARG A CA 1
ATOM 3970 C C . ARG A 1 508 ? 28.220 -6.485 -1.494 1.00 92.38 508 ARG A C 1
ATOM 3972 O O . ARG A 1 508 ? 27.715 -7.214 -0.644 1.00 92.38 508 ARG A O 1
ATOM 3979 N N . PHE A 1 509 ? 27.847 -6.510 -2.765 1.00 93.38 509 PHE A N 1
ATOM 3980 C CA . PHE A 1 509 ? 26.888 -7.471 -3.314 1.00 93.38 509 PHE A CA 1
ATOM 3981 C C . PHE A 1 509 ? 27.254 -7.834 -4.757 1.00 93.38 509 PHE A C 1
ATOM 3983 O O . PHE A 1 509 ? 28.064 -7.160 -5.389 1.00 93.38 509 PHE A O 1
ATOM 3990 N N . SER A 1 510 ? 26.666 -8.904 -5.275 1.00 93.19 510 SER A N 1
ATOM 3991 C CA . SER A 1 510 ? 26.845 -9.374 -6.653 1.00 93.19 510 SER A CA 1
ATOM 3992 C C . SER A 1 510 ? 25.486 -9.710 -7.260 1.00 93.19 510 SER A C 1
ATOM 3994 O O . SER A 1 510 ? 24.477 -9.698 -6.553 1.00 93.19 510 SER A O 1
ATOM 3996 N N . THR A 1 511 ? 25.466 -10.057 -8.542 1.00 90.19 511 THR A N 1
ATOM 3997 C CA . THR A 1 511 ? 24.263 -10.511 -9.262 1.00 90.19 511 THR A CA 1
ATOM 3998 C C . THR A 1 511 ? 23.545 -11.694 -8.605 1.00 90.19 511 THR A C 1
ATOM 4000 O O . THR A 1 511 ? 22.325 -11.775 -8.686 1.00 90.19 511 THR A O 1
ATOM 4003 N N . ASN A 1 512 ? 24.266 -12.556 -7.880 1.00 88.38 512 ASN A N 1
ATOM 4004 C CA . ASN A 1 512 ? 23.690 -13.714 -7.183 1.00 88.38 512 ASN A CA 1
ATOM 4005 C C . ASN A 1 512 ? 23.257 -13.415 -5.736 1.00 88.38 512 ASN A C 1
ATOM 4007 O O . ASN A 1 512 ? 22.704 -14.289 -5.075 1.00 88.38 512 ASN A O 1
ATOM 4011 N N . TRP A 1 513 ? 23.528 -12.212 -5.211 1.00 91.31 513 TRP A N 1
ATOM 4012 C CA . TRP A 1 513 ? 23.328 -11.897 -3.790 1.00 91.31 513 TRP A CA 1
ATOM 4013 C C . TRP A 1 513 ? 21.882 -12.116 -3.341 1.00 91.31 513 TRP A C 1
ATOM 4015 O O . TRP A 1 513 ? 21.640 -12.792 -2.347 1.00 91.31 513 TRP A O 1
ATOM 4025 N N . LEU A 1 514 ? 20.923 -11.577 -4.092 1.00 89.38 514 LEU A N 1
ATOM 4026 C CA . LEU A 1 514 ? 19.507 -11.670 -3.756 1.00 89.38 514 LEU A CA 1
ATOM 4027 C C . LEU A 1 514 ? 18.968 -13.101 -3.921 1.00 89.38 514 LEU A C 1
ATOM 4029 O O . LEU A 1 514 ? 18.214 -13.564 -3.069 1.00 89.38 514 LEU A O 1
ATOM 4033 N N . ASP A 1 515 ? 19.393 -13.827 -4.957 1.00 86.00 515 ASP A N 1
ATOM 4034 C CA . ASP A 1 515 ? 19.006 -15.230 -5.143 1.00 86.00 515 ASP A CA 1
ATOM 4035 C C . ASP A 1 515 ? 19.508 -16.123 -3.988 1.00 86.00 515 ASP A C 1
ATOM 4037 O O . ASP A 1 515 ? 18.761 -16.987 -3.522 1.00 86.00 515 ASP A O 1
ATOM 4041 N N . SER A 1 516 ? 20.710 -15.868 -3.450 1.00 87.06 516 SER A N 1
ATOM 4042 C CA . SER A 1 516 ? 21.213 -16.556 -2.249 1.00 87.06 516 SER A CA 1
ATOM 4043 C C . SER A 1 516 ? 20.360 -16.270 -1.008 1.00 87.06 516 SER A C 1
ATOM 4045 O O . SER A 1 516 ? 19.990 -17.201 -0.297 1.00 87.06 516 SER A O 1
ATOM 4047 N N . LEU A 1 517 ? 19.968 -15.009 -0.780 1.00 86.12 517 LEU A N 1
ATOM 4048 C CA . LEU A 1 517 ? 19.110 -14.640 0.359 1.00 86.12 517 LEU A CA 1
ATOM 4049 C C . LEU A 1 517 ? 17.733 -15.318 0.306 1.00 86.12 517 LEU A C 1
ATOM 4051 O O . LEU A 1 517 ? 17.155 -15.672 1.335 1.00 86.12 517 LEU A O 1
ATOM 4055 N N . ILE A 1 518 ? 17.194 -15.504 -0.899 1.00 83.62 518 ILE A N 1
ATOM 4056 C CA . ILE A 1 518 ? 15.913 -16.187 -1.105 1.00 83.62 518 ILE A CA 1
ATOM 4057 C C . ILE A 1 518 ? 16.060 -17.691 -0.855 1.00 83.62 518 ILE A C 1
ATOM 4059 O O . ILE A 1 518 ? 15.178 -18.296 -0.242 1.00 83.62 518 ILE A O 1
ATOM 4063 N N . ALA A 1 519 ? 17.171 -18.297 -1.287 1.00 82.88 519 ALA A N 1
ATOM 4064 C CA . ALA A 1 519 ? 17.465 -19.706 -1.025 1.00 82.88 519 ALA A CA 1
ATOM 4065 C C . ALA A 1 519 ? 17.602 -20.002 0.481 1.00 82.88 519 ALA A C 1
ATOM 4067 O O . ALA A 1 519 ? 17.141 -21.044 0.944 1.00 82.88 519 ALA A O 1
ATOM 4068 N N . GLU A 1 520 ? 18.142 -19.054 1.250 1.00 81.94 520 GLU A N 1
ATOM 4069 C CA . GLU A 1 520 ? 18.248 -19.110 2.715 1.00 81.94 520 GLU A CA 1
ATOM 4070 C C . GLU A 1 520 ? 16.899 -18.911 3.443 1.00 81.94 520 GLU A C 1
ATOM 4072 O O . GLU A 1 520 ? 16.834 -19.042 4.664 1.00 81.94 520 GLU A O 1
ATOM 4077 N N . ARG A 1 521 ? 15.801 -18.646 2.711 1.00 71.75 521 ARG A N 1
ATOM 4078 C CA . ARG A 1 521 ? 14.441 -18.393 3.239 1.00 71.75 521 ARG A CA 1
ATOM 4079 C C . ARG A 1 521 ? 14.394 -17.302 4.308 1.00 71.75 521 ARG A C 1
ATOM 4081 O O . ARG A 1 521 ? 13.633 -17.384 5.272 1.00 71.75 521 ARG A O 1
ATOM 4088 N N . GLU A 1 522 ? 15.196 -16.263 4.136 1.00 68.19 522 GLU A N 1
ATOM 4089 C CA . GLU A 1 522 ? 15.346 -15.240 5.157 1.00 68.19 522 GLU A CA 1
ATOM 4090 C C . GLU A 1 522 ? 14.116 -14.312 5.228 1.00 68.19 522 GLU A C 1
ATOM 4092 O O . GLU A 1 522 ? 13.986 -13.352 4.461 1.00 68.19 522 GLU A O 1
ATOM 4097 N N . GLN A 1 523 ? 13.213 -14.577 6.175 1.00 66.56 523 GLN A N 1
ATOM 4098 C CA . GLN A 1 523 ? 11.974 -13.814 6.373 1.00 66.56 523 GLN A CA 1
ATOM 4099 C C . GLN A 1 523 ? 12.223 -12.416 6.956 1.00 66.56 523 GLN A C 1
ATOM 4101 O O . GLN A 1 523 ? 13.247 -12.159 7.592 1.00 66.56 523 GLN A O 1
ATOM 4106 N N . THR A 1 524 ? 11.302 -11.483 6.718 1.00 65.69 524 THR A N 1
ATOM 4107 C CA . THR A 1 524 ? 11.327 -10.151 7.340 1.00 65.69 524 THR A CA 1
ATOM 4108 C C . THR A 1 524 ? 11.176 -10.289 8.854 1.00 65.69 524 THR A C 1
ATOM 4110 O O . THR A 1 524 ? 10.242 -10.947 9.306 1.00 65.69 524 THR A O 1
ATOM 4113 N N . GLU A 1 525 ? 12.081 -9.688 9.634 1.00 64.62 525 GLU A N 1
ATOM 4114 C CA . GLU A 1 525 ? 11.949 -9.659 11.093 1.00 64.62 525 GLU A CA 1
ATOM 4115 C C . GLU A 1 525 ? 10.670 -8.908 11.463 1.00 64.62 525 GLU A C 1
ATOM 4117 O O . GLU A 1 525 ? 10.497 -7.734 11.123 1.00 64.62 525 GLU A O 1
ATOM 4122 N N . LYS A 1 526 ? 9.754 -9.609 12.129 1.00 70.19 526 LYS A N 1
ATOM 4123 C CA . LYS A 1 526 ? 8.517 -9.031 12.640 1.00 70.19 526 LYS A CA 1
ATOM 4124 C C . LYS A 1 526 ? 8.674 -8.731 14.132 1.00 70.19 526 LYS A C 1
ATOM 4126 O O . LYS A 1 526 ? 9.404 -9.445 14.820 1.00 70.19 526 LYS A O 1
ATOM 4131 N N . PRO A 1 527 ? 7.996 -7.688 14.643 1.00 69.94 527 PRO A N 1
ATOM 4132 C CA . PRO A 1 527 ? 7.857 -7.451 16.074 1.00 69.94 527 PRO A CA 1
ATOM 4133 C C . PRO A 1 527 ? 7.284 -8.670 16.804 1.00 69.94 527 PRO A C 1
ATOM 4135 O O . PRO A 1 527 ? 6.826 -9.628 16.183 1.00 69.94 527 PRO A O 1
ATOM 4138 N N . GLU A 1 528 ? 7.248 -8.608 18.133 1.00 77.56 528 GLU A N 1
ATOM 4139 C CA . GLU A 1 528 ? 6.659 -9.673 18.943 1.00 77.56 528 GLU A CA 1
ATOM 4140 C C . GLU A 1 528 ? 5.227 -10.030 18.461 1.00 77.56 528 GLU A C 1
ATOM 4142 O O . GLU A 1 528 ? 4.397 -9.127 18.288 1.00 77.56 528 GLU A O 1
ATOM 4147 N N . PRO A 1 529 ? 4.896 -11.327 18.260 1.00 85.12 529 PRO A N 1
ATOM 4148 C CA . PRO A 1 529 ? 3.625 -11.752 17.662 1.00 85.12 529 PRO A CA 1
ATOM 4149 C C . PRO A 1 529 ? 2.370 -11.282 18.401 1.00 85.12 529 PRO A C 1
ATOM 4151 O O . PRO A 1 529 ? 1.290 -11.224 17.817 1.00 85.12 529 PRO A O 1
ATOM 4154 N N . ILE A 1 530 ? 2.500 -10.937 19.682 1.00 89.38 530 ILE A N 1
ATOM 4155 C CA . ILE A 1 530 ? 1.387 -10.591 20.567 1.00 89.38 530 ILE A CA 1
ATOM 4156 C C . ILE A 1 530 ? 0.620 -9.365 20.064 1.00 89.38 530 ILE A C 1
ATOM 4158 O O . ILE A 1 530 ? -0.609 -9.391 20.068 1.00 89.38 530 ILE A O 1
ATOM 4162 N N . LEU A 1 531 ? 1.301 -8.332 19.551 1.00 90.06 531 LEU A N 1
ATOM 4163 C CA . LEU A 1 531 ? 0.622 -7.174 18.952 1.00 90.06 531 LEU A CA 1
ATOM 4164 C C . LEU A 1 531 ? -0.212 -7.592 17.730 1.00 90.06 531 LEU A C 1
ATOM 4166 O O . LEU A 1 531 ? -1.351 -7.149 17.569 1.00 90.06 531 LEU A O 1
ATOM 4170 N N . GLY A 1 532 ? 0.340 -8.481 16.899 1.00 90.62 532 GLY A N 1
ATOM 4171 C CA . GLY A 1 532 ? -0.363 -9.093 15.776 1.00 90.62 532 GLY A CA 1
ATOM 4172 C C . GLY A 1 532 ? -1.612 -9.851 16.223 1.00 90.62 532 GLY A C 1
ATOM 4173 O O . GLY A 1 532 ? -2.690 -9.665 15.667 1.00 90.62 532 GLY A O 1
ATOM 4174 N N . VAL A 1 533 ? -1.496 -10.670 17.264 1.00 92.69 533 VAL A N 1
ATOM 4175 C CA . VAL A 1 533 ? -2.612 -11.455 17.806 1.00 92.69 533 VAL A CA 1
ATOM 4176 C C . VAL A 1 533 ? -3.695 -10.553 18.413 1.00 92.69 533 VAL A C 1
ATOM 4178 O O . VAL A 1 533 ? -4.876 -10.760 18.138 1.00 92.69 533 VAL A O 1
ATOM 4181 N N . ILE A 1 534 ? -3.315 -9.519 19.173 1.00 92.94 534 ILE A N 1
ATOM 4182 C CA . ILE A 1 534 ? -4.233 -8.525 19.757 1.00 92.94 534 ILE A CA 1
ATOM 4183 C C . ILE A 1 534 ? -5.028 -7.815 18.659 1.00 92.94 534 ILE A C 1
ATOM 4185 O O . ILE A 1 534 ? -6.260 -7.794 18.691 1.00 92.94 534 ILE A O 1
ATOM 4189 N N . ALA A 1 535 ? -4.330 -7.254 17.670 1.00 93.50 535 ALA A N 1
ATOM 4190 C CA . ALA A 1 535 ? -4.963 -6.533 16.574 1.00 93.50 535 ALA A CA 1
ATOM 4191 C C . ALA A 1 535 ? -5.868 -7.458 15.745 1.00 93.50 535 ALA A C 1
ATOM 4193 O O . ALA A 1 535 ? -7.002 -7.090 15.439 1.00 93.50 535 ALA A O 1
ATOM 4194 N N . GLY A 1 536 ? -5.409 -8.678 15.441 1.00 93.44 536 GLY A N 1
ATOM 4195 C CA . GLY A 1 536 ? -6.188 -9.673 14.706 1.00 93.44 536 GLY A CA 1
ATOM 4196 C C . GLY A 1 536 ? -7.467 -10.061 15.447 1.00 93.44 536 GLY A C 1
ATOM 4197 O O . GLY A 1 536 ? -8.544 -10.070 14.851 1.00 93.44 536 GLY A O 1
ATOM 4198 N N . ALA A 1 537 ? -7.373 -10.298 16.759 1.00 94.81 537 ALA A N 1
ATOM 4199 C CA . ALA A 1 537 ? -8.522 -10.642 17.589 1.00 94.81 537 ALA A CA 1
ATOM 4200 C C . ALA A 1 537 ? -9.561 -9.516 17.623 1.00 94.81 537 ALA A C 1
ATOM 4202 O O . ALA A 1 537 ? -10.755 -9.773 17.470 1.00 94.81 537 ALA A O 1
ATOM 4203 N N . ILE A 1 538 ? -9.110 -8.265 17.746 1.00 95.06 538 ILE A N 1
ATOM 4204 C CA . ILE A 1 538 ? -9.987 -7.091 17.722 1.00 95.06 538 ILE A CA 1
ATOM 4205 C C . ILE A 1 538 ? -10.658 -6.930 16.359 1.00 95.06 538 ILE A C 1
ATOM 4207 O O . ILE A 1 538 ? -11.864 -6.714 16.320 1.00 95.06 538 ILE A O 1
ATOM 4211 N N . HIS A 1 539 ? -9.932 -7.069 15.245 1.00 94.69 539 HIS A N 1
ATOM 4212 C CA . HIS A 1 539 ? -10.529 -6.969 13.906 1.00 94.69 539 HIS A CA 1
ATOM 4213 C C . HIS A 1 539 ? -11.612 -8.030 13.680 1.00 94.69 539 HIS A C 1
ATOM 4215 O O . HIS A 1 539 ? -12.704 -7.703 13.210 1.00 94.69 539 HIS A O 1
ATOM 4221 N N . VAL A 1 540 ? -11.344 -9.288 14.046 1.00 93.75 540 VAL A N 1
ATOM 4222 C CA . VAL A 1 540 ? -12.326 -10.381 13.937 1.00 93.75 540 VAL A CA 1
ATOM 4223 C C . VAL A 1 540 ? -13.535 -10.119 14.838 1.00 93.75 540 VAL A C 1
ATOM 4225 O O . VAL A 1 540 ? -14.679 -10.254 14.390 1.00 93.75 540 VAL A O 1
ATOM 4228 N N . ALA A 1 541 ? -13.310 -9.704 16.086 1.00 94.31 541 ALA A N 1
ATOM 4229 C CA . ALA A 1 541 ? -14.378 -9.416 17.036 1.00 94.31 541 ALA A CA 1
ATOM 4230 C C . ALA A 1 541 ? -15.233 -8.219 16.599 1.00 94.31 541 ALA A C 1
ATOM 4232 O O . ALA A 1 541 ? -16.458 -8.313 16.579 1.00 94.31 541 ALA A O 1
ATOM 4233 N N . ASP A 1 542 ? -14.613 -7.115 16.187 1.00 93.75 542 ASP A N 1
ATOM 4234 C CA . ASP A 1 542 ? -15.293 -5.900 15.743 1.00 93.75 542 ASP A CA 1
ATOM 4235 C C . ASP A 1 542 ? -16.109 -6.141 14.465 1.00 93.75 542 ASP A C 1
ATOM 4237 O O . ASP A 1 542 ? -17.277 -5.747 14.393 1.00 93.75 542 ASP A O 1
ATOM 4241 N N . ALA A 1 543 ? -15.557 -6.866 13.485 1.00 91.88 543 ALA A N 1
ATOM 4242 C CA . ALA A 1 543 ? -16.293 -7.274 12.290 1.00 91.88 543 ALA A CA 1
ATOM 4243 C C . ALA A 1 543 ? -17.494 -8.172 12.639 1.00 91.88 543 ALA A C 1
ATOM 4245 O O . ALA A 1 543 ? -18.606 -7.938 12.156 1.00 91.88 543 ALA A O 1
ATOM 4246 N N . THR A 1 544 ? -17.299 -9.156 13.522 1.00 92.25 544 THR A N 1
ATOM 4247 C CA . THR A 1 544 ? -18.346 -10.103 13.937 1.00 92.25 544 THR A CA 1
ATOM 4248 C C . THR A 1 544 ? -19.464 -9.411 14.715 1.00 92.25 544 THR A C 1
ATOM 4250 O O . THR A 1 544 ? -20.639 -9.589 14.392 1.00 92.25 544 THR A O 1
ATOM 4253 N N . ILE A 1 545 ? -19.125 -8.578 15.702 1.00 92.69 545 ILE A N 1
ATOM 4254 C CA . ILE A 1 545 ? -20.094 -7.825 16.510 1.00 92.69 545 ILE A CA 1
ATOM 4255 C C . ILE A 1 545 ? -20.836 -6.821 15.626 1.00 92.69 545 ILE A C 1
ATOM 4257 O O . ILE A 1 545 ? -22.064 -6.775 15.652 1.00 92.69 545 ILE A O 1
ATOM 4261 N N . THR A 1 546 ? -20.133 -6.071 14.773 1.00 91.56 546 THR A N 1
ATOM 4262 C CA . THR A 1 546 ? -20.781 -5.128 13.847 1.00 91.56 546 THR A CA 1
ATOM 4263 C C . THR A 1 546 ? -21.759 -5.849 12.916 1.00 91.56 546 THR A C 1
ATOM 4265 O O . THR A 1 546 ? -22.878 -5.375 12.711 1.00 91.56 546 THR A O 1
ATOM 4268 N N . LYS A 1 547 ? -21.388 -7.031 12.403 1.00 91.56 547 LYS A N 1
ATOM 4269 C CA . LYS A 1 547 ? -22.263 -7.868 11.573 1.00 91.56 547 LYS A CA 1
ATOM 4270 C C . LYS A 1 547 ? -23.480 -8.380 12.347 1.00 91.56 547 LYS A C 1
ATOM 4272 O O . LYS A 1 547 ? -24.577 -8.346 11.803 1.00 91.56 547 LYS A O 1
ATOM 4277 N N . ARG A 1 548 ? -23.331 -8.797 13.611 1.00 92.38 548 ARG A N 1
ATOM 4278 C CA . ARG A 1 548 ? -24.459 -9.196 14.480 1.00 92.38 548 ARG A CA 1
ATOM 4279 C C . ARG A 1 548 ? -25.472 -8.060 14.651 1.00 92.38 548 ARG A C 1
ATOM 4281 O O . ARG A 1 548 ? -26.661 -8.264 14.416 1.00 92.38 548 ARG A O 1
ATOM 4288 N N . PHE A 1 549 ? -25.000 -6.855 14.976 1.00 91.94 549 PHE A N 1
ATOM 4289 C CA . PHE A 1 549 ? -25.858 -5.676 15.140 1.00 91.94 549 PHE A CA 1
ATOM 4290 C C . PHE A 1 549 ? -26.543 -5.269 13.826 1.00 91.94 549 PHE A C 1
ATOM 4292 O O . PHE A 1 549 ? -27.741 -4.981 13.825 1.00 91.94 549 PHE A O 1
ATOM 4299 N N . ALA A 1 550 ? -25.820 -5.291 12.700 1.00 91.62 550 ALA A N 1
ATOM 4300 C CA . ALA A 1 550 ? -26.391 -5.020 11.380 1.00 91.62 550 ALA A CA 1
ATOM 4301 C C . ALA A 1 550 ? -27.447 -6.066 10.987 1.00 91.62 550 ALA A C 1
ATOM 4303 O O . ALA A 1 550 ? -28.554 -5.698 10.607 1.00 91.62 550 ALA A O 1
ATOM 4304 N N . ASN A 1 551 ? -27.158 -7.357 11.171 1.00 91.62 551 ASN A N 1
ATOM 4305 C CA . ASN A 1 551 ? -28.095 -8.444 10.884 1.00 91.62 551 ASN A CA 1
ATOM 4306 C C . ASN A 1 551 ? -29.391 -8.312 11.694 1.00 91.62 551 ASN A C 1
ATOM 4308 O O . ASN A 1 551 ? -30.476 -8.501 11.144 1.00 91.62 551 ASN A O 1
ATOM 4312 N N . TYR A 1 552 ? -29.289 -7.969 12.983 1.00 91.38 552 TYR A N 1
ATOM 4313 C CA . TYR A 1 552 ? -30.459 -7.755 13.833 1.00 91.38 552 TYR A CA 1
ATOM 4314 C C . TYR A 1 552 ? -31.271 -6.540 13.380 1.00 91.38 552 TYR A C 1
ATOM 4316 O O . TYR A 1 552 ? -32.494 -6.619 13.272 1.00 91.38 552 TYR A O 1
ATOM 4324 N N . ARG A 1 553 ? -30.603 -5.426 13.056 1.00 90.81 553 ARG A N 1
ATOM 4325 C CA . ARG A 1 553 ? -31.256 -4.226 12.517 1.00 90.81 553 ARG A CA 1
ATOM 4326 C C . ARG A 1 553 ? -31.997 -4.528 11.214 1.00 90.81 553 ARG A C 1
ATOM 4328 O O . ARG A 1 553 ? -33.157 -4.152 11.081 1.00 90.81 553 ARG A O 1
ATOM 4335 N N . ASP A 1 554 ? -31.353 -5.221 10.282 1.00 89.88 554 ASP A N 1
ATOM 4336 C CA . ASP A 1 554 ? -31.922 -5.528 8.969 1.00 89.88 554 ASP A CA 1
ATOM 4337 C C . ASP A 1 554 ? -33.081 -6.540 9.086 1.00 89.88 554 ASP A C 1
ATOM 4339 O O . ASP A 1 554 ? -34.072 -6.456 8.358 1.00 89.88 554 ASP A O 1
ATOM 4343 N N . ALA A 1 555 ? -33.003 -7.487 10.030 1.00 89.50 555 ALA A N 1
ATOM 4344 C CA . ALA A 1 555 ? -34.124 -8.363 10.373 1.00 89.50 555 ALA A CA 1
ATOM 4345 C C . ALA A 1 555 ? -35.304 -7.562 10.946 1.00 89.50 555 ALA A C 1
ATOM 4347 O O . ALA A 1 555 ? -36.436 -7.715 10.478 1.00 89.50 555 ALA A O 1
ATOM 4348 N N . LEU A 1 556 ? -35.035 -6.643 11.878 1.00 89.12 556 LEU A N 1
ATOM 4349 C CA . LEU A 1 556 ? -36.047 -5.777 12.479 1.00 89.12 556 LEU A CA 1
ATOM 4350 C C . LEU A 1 556 ? -36.702 -4.855 11.441 1.00 89.12 556 LEU A C 1
ATOM 4352 O O . LEU A 1 556 ? -37.913 -4.635 11.484 1.00 89.12 556 LEU A O 1
ATOM 4356 N N . GLU A 1 557 ? -35.938 -4.357 10.466 1.00 87.25 557 GLU A N 1
ATOM 4357 C CA . GLU A 1 557 ? -36.457 -3.579 9.337 1.00 87.25 557 GLU A CA 1
ATOM 4358 C C . GLU A 1 557 ? -37.464 -4.394 8.515 1.00 87.25 557 GLU A C 1
ATOM 4360 O O . GLU A 1 557 ? -38.565 -3.909 8.240 1.00 87.25 557 GLU A O 1
ATOM 4365 N N . ARG A 1 558 ? -37.158 -5.672 8.247 1.00 88.69 558 ARG A N 1
ATOM 4366 C CA . ARG A 1 558 ? -38.076 -6.638 7.613 1.00 88.69 558 ARG A CA 1
ATOM 4367 C C . ARG A 1 558 ? -39.234 -7.086 8.515 1.00 88.69 558 ARG A C 1
ATOM 4369 O O . ARG A 1 558 ? -40.105 -7.823 8.062 1.00 88.69 558 ARG A O 1
ATOM 4376 N N . GLY A 1 559 ? -39.276 -6.643 9.772 1.00 85.38 559 GLY A N 1
ATOM 4377 C CA . GLY A 1 559 ? -40.293 -7.026 10.754 1.00 85.38 559 GLY A CA 1
ATOM 4378 C C . GLY A 1 559 ? -40.085 -8.404 11.379 1.00 85.38 559 GLY A C 1
ATOM 4379 O O . GLY A 1 559 ? -41.023 -8.950 11.950 1.00 85.38 559 GLY A O 1
ATOM 4380 N N . GLN A 1 560 ? -38.876 -8.953 11.275 1.00 86.94 560 GLN A N 1
ATOM 4381 C CA . GLN A 1 560 ? -38.461 -10.192 11.923 1.00 86.94 560 GLN A CA 1
ATOM 4382 C C . GLN A 1 560 ? -37.752 -9.867 13.241 1.00 86.94 560 GLN A C 1
ATOM 4384 O O . GLN A 1 560 ? -36.921 -8.962 13.298 1.00 86.94 560 GLN A O 1
ATOM 4389 N N . ILE A 1 561 ? -38.061 -10.617 14.295 1.00 87.31 561 ILE A N 1
ATOM 4390 C CA . ILE A 1 561 ? -37.390 -10.509 15.594 1.00 87.31 561 ILE A CA 1
ATOM 4391 C C . ILE A 1 561 ? -36.478 -11.720 15.719 1.00 87.31 561 ILE A C 1
ATOM 4393 O O . ILE A 1 561 ? -36.929 -12.852 15.552 1.00 87.31 561 ILE A O 1
ATOM 4397 N N . LEU A 1 562 ? -35.191 -11.473 15.943 1.00 87.88 562 LEU A N 1
ATOM 4398 C CA . LEU A 1 562 ? -34.221 -12.537 16.174 1.00 87.88 562 LEU A CA 1
ATOM 4399 C C . LEU A 1 562 ? -34.155 -12.876 17.675 1.00 87.88 562 LEU A C 1
ATOM 4401 O O . LEU A 1 562 ? -34.518 -12.033 18.497 1.00 87.88 562 LEU A O 1
ATOM 4405 N N . PRO A 1 563 ? -33.671 -14.077 18.040 1.00 85.88 563 PRO A N 1
ATOM 4406 C CA . PRO A 1 563 ? -33.442 -14.453 19.434 1.00 85.88 563 PRO A CA 1
ATOM 4407 C C . PRO A 1 563 ? -32.491 -13.502 20.178 1.00 85.88 563 PRO A C 1
ATOM 4409 O O . PRO A 1 563 ? -31.608 -12.894 19.567 1.00 85.88 563 PRO A O 1
ATOM 4412 N N . GLU A 1 564 ? -32.631 -13.443 21.506 1.00 76.31 564 GLU A N 1
ATOM 4413 C CA . GLU A 1 564 ? -31.832 -12.600 22.416 1.00 76.31 564 GLU A CA 1
ATOM 4414 C C . GLU A 1 564 ? -30.314 -12.827 22.260 1.00 76.31 564 GLU A C 1
ATOM 4416 O O . GLU A 1 564 ? -29.541 -11.869 22.190 1.00 76.31 564 GLU A O 1
ATOM 4421 N N . ASP A 1 565 ? -29.894 -14.081 22.064 1.00 76.38 565 ASP A N 1
ATOM 4422 C CA . ASP A 1 565 ? -28.484 -14.488 21.948 1.00 76.38 565 ASP A CA 1
ATOM 4423 C C . ASP A 1 565 ? -27.776 -13.959 20.686 1.00 76.38 565 ASP A C 1
ATOM 4425 O O . ASP A 1 565 ? -26.548 -13.999 20.576 1.00 76.38 565 ASP A O 1
ATOM 4429 N N . CYS A 1 566 ? -28.527 -13.435 19.711 1.00 83.31 566 CYS A N 1
ATOM 4430 C CA . CYS A 1 566 ? -27.947 -12.895 18.481 1.00 83.31 566 CYS A CA 1
ATOM 4431 C C . CYS A 1 566 ? -27.161 -11.592 18.717 1.00 83.31 566 CYS A C 1
ATOM 4433 O O . CYS A 1 566 ? -26.315 -11.236 17.892 1.00 83.31 566 CYS A O 1
ATOM 4435 N N . LEU A 1 567 ? -27.416 -10.885 19.826 1.00 87.00 567 LEU A N 1
ATOM 4436 C CA . LEU A 1 567 ? -26.797 -9.602 20.181 1.00 87.00 567 LEU A CA 1
ATOM 4437 C C . LEU A 1 567 ? -25.755 -9.745 21.304 1.00 87.00 567 LEU A C 1
ATOM 4439 O O . LEU A 1 567 ? -25.828 -9.092 22.341 1.00 87.00 567 LEU A O 1
ATOM 4443 N N . GLY A 1 568 ? -24.742 -10.583 21.084 1.00 87.69 568 GLY A N 1
ATOM 4444 C CA . GLY A 1 568 ? -23.592 -10.701 21.986 1.00 87.69 568 GLY A CA 1
ATOM 4445 C C . GLY A 1 568 ? -22.474 -9.693 21.688 1.00 87.69 568 GLY A C 1
ATOM 4446 O O . GLY A 1 568 ? -22.101 -9.503 20.527 1.00 87.69 568 GLY A O 1
ATOM 4447 N N . ASN A 1 569 ? -21.880 -9.116 22.739 1.00 92.81 569 ASN A N 1
ATOM 4448 C CA . ASN A 1 569 ? -20.682 -8.262 22.681 1.00 92.81 569 ASN A CA 1
ATOM 4449 C C . ASN A 1 569 ? -19.363 -9.027 22.892 1.00 92.81 569 ASN A C 1
ATOM 4451 O O . ASN A 1 569 ? -18.311 -8.392 22.924 1.00 92.81 569 ASN A O 1
ATOM 4455 N N . SER A 1 570 ? -19.415 -10.354 23.044 1.00 93.31 570 SER A N 1
ATOM 4456 C CA . SER A 1 570 ? -18.247 -11.230 23.183 1.00 93.31 570 SER A CA 1
ATOM 4457 C C . SER A 1 570 ? -18.123 -12.184 21.992 1.00 93.31 570 SER A C 1
ATOM 4459 O O . SER A 1 570 ? -19.130 -12.630 21.420 1.00 93.31 570 SER A O 1
ATOM 4461 N N . VAL A 1 571 ? -16.883 -12.448 21.585 1.00 94.00 571 VAL A N 1
ATOM 4462 C CA . VAL A 1 571 ? -16.523 -13.334 20.476 1.00 94.00 571 VAL A CA 1
ATOM 4463 C C . VAL A 1 571 ? -15.289 -14.135 20.870 1.00 94.00 571 VAL A C 1
ATOM 4465 O O . VAL A 1 571 ? -14.259 -13.553 21.208 1.00 94.00 571 VAL A O 1
ATOM 4468 N N . ASP A 1 572 ? -15.384 -15.457 20.775 1.00 93.38 572 ASP A N 1
ATOM 4469 C CA . ASP A 1 572 ? -14.214 -16.327 20.830 1.00 93.38 572 ASP A CA 1
ATOM 4470 C C . ASP A 1 572 ? -13.518 -16.310 19.469 1.00 93.38 572 ASP A C 1
ATOM 4472 O O . ASP A 1 572 ? -14.135 -16.537 18.424 1.00 93.38 572 ASP A O 1
ATOM 4476 N N . VAL A 1 573 ? -12.234 -15.976 19.488 1.00 92.69 573 VAL A N 1
ATOM 4477 C CA . VAL A 1 573 ? -11.395 -15.795 18.315 1.00 92.69 573 VAL A CA 1
ATOM 4478 C C . VAL A 1 573 ? -10.238 -16.777 18.374 1.00 92.69 573 VAL A C 1
ATOM 4480 O O . VAL A 1 573 ? -9.488 -16.842 19.348 1.00 92.69 573 VAL A O 1
ATOM 4483 N N . GLU A 1 574 ? -10.074 -17.515 17.285 1.00 91.00 574 GLU A N 1
ATOM 4484 C CA . GLU A 1 574 ? -8.970 -18.441 17.093 1.00 91.00 574 GLU A CA 1
ATOM 4485 C C . GLU A 1 574 ? -8.103 -17.956 15.933 1.00 91.00 574 GLU A C 1
ATOM 4487 O O . GLU A 1 574 ? -8.594 -17.748 14.822 1.00 91.00 574 GLU A O 1
ATOM 4492 N N . LEU A 1 575 ? -6.810 -17.769 16.191 1.00 91.00 575 LEU A N 1
ATOM 4493 C CA . LEU A 1 575 ? -5.839 -17.319 15.196 1.00 91.00 575 LEU A CA 1
ATOM 4494 C C . LEU A 1 575 ? -4.646 -18.262 15.198 1.00 91.00 575 LEU A C 1
ATOM 4496 O O . LEU A 1 575 ? -4.073 -18.527 16.253 1.00 91.00 575 LEU A O 1
ATOM 4500 N N . ILE A 1 576 ? -4.248 -18.754 14.028 1.00 90.00 576 ILE A N 1
ATOM 4501 C CA . ILE A 1 576 ? -3.039 -19.568 13.891 1.00 90.00 576 ILE A CA 1
ATOM 4502 C C . ILE A 1 576 ? -1.942 -18.709 13.268 1.00 90.00 576 ILE A C 1
ATOM 4504 O O . ILE A 1 576 ? -2.106 -18.191 12.164 1.00 90.00 576 ILE A O 1
ATOM 4508 N N . TYR A 1 577 ? -0.821 -18.559 13.969 1.00 88.75 577 TYR A N 1
ATOM 4509 C CA . TYR A 1 577 ? 0.341 -17.803 13.506 1.00 88.75 577 TYR A CA 1
ATOM 4510 C C . TYR A 1 577 ? 1.624 -18.576 13.816 1.00 88.75 577 TYR A C 1
ATOM 4512 O O . TYR A 1 577 ? 1.794 -19.053 14.933 1.00 88.75 577 TYR A O 1
ATOM 4520 N N . GLU A 1 578 ? 2.499 -18.741 12.817 1.00 83.69 578 GLU A N 1
ATOM 4521 C CA . GLU A 1 578 ? 3.785 -19.460 12.940 1.00 83.69 578 GLU A CA 1
ATOM 4522 C C . GLU A 1 578 ? 3.677 -20.843 13.619 1.00 83.69 578 GLU A C 1
ATOM 4524 O O . GLU A 1 578 ? 4.532 -21.258 14.395 1.00 83.69 578 GLU A O 1
ATOM 4529 N N . GLY A 1 579 ? 2.598 -21.576 13.327 1.00 82.31 579 GLY A N 1
ATOM 4530 C CA . GLY A 1 579 ? 2.353 -22.907 13.888 1.00 82.31 579 GLY A CA 1
ATOM 4531 C C . GLY A 1 579 ? 1.780 -22.916 15.308 1.00 82.31 579 GLY A C 1
ATOM 4532 O O . GLY A 1 579 ? 1.488 -23.996 15.815 1.00 82.31 579 GLY A O 1
ATOM 4533 N N . TYR A 1 580 ? 1.549 -21.755 15.926 1.00 88.75 580 TYR A N 1
ATOM 4534 C CA . TYR A 1 580 ? 0.873 -21.632 17.215 1.00 88.75 580 TYR A CA 1
ATOM 4535 C C . TYR A 1 580 ? -0.593 -21.221 17.048 1.00 88.75 580 TYR A C 1
ATOM 4537 O O . TYR A 1 580 ? -0.906 -20.261 16.344 1.00 88.75 580 TYR A O 1
ATOM 4545 N N . LYS A 1 581 ? -1.502 -21.933 17.722 1.00 90.19 581 LYS A N 1
ATOM 4546 C CA . LYS A 1 581 ? -2.922 -21.594 17.844 1.00 90.19 581 LYS A CA 1
ATOM 4547 C C . LYS A 1 581 ? -3.124 -20.702 19.067 1.00 90.19 581 LYS A C 1
ATOM 4549 O O . LYS A 1 581 ? -2.960 -21.148 20.201 1.00 90.19 581 LYS A O 1
ATOM 4554 N N . TYR A 1 582 ? -3.539 -19.468 18.829 1.00 92.31 582 TYR A N 1
ATOM 4555 C CA . TYR A 1 582 ? -3.935 -18.507 19.848 1.00 92.31 582 TYR A CA 1
ATOM 4556 C C . TYR A 1 582 ? -5.455 -18.546 20.008 1.00 92.31 582 TYR A C 1
ATOM 4558 O O . TYR A 1 582 ? -6.184 -18.376 19.032 1.00 92.31 582 TYR A O 1
ATOM 4566 N N . CYS A 1 583 ? -5.925 -18.778 21.233 1.00 92.88 583 CYS A N 1
ATOM 4567 C CA . CYS A 1 583 ? -7.346 -18.774 21.579 1.00 92.88 583 CYS A CA 1
ATOM 4568 C C . CYS A 1 583 ? -7.618 -17.580 22.489 1.00 92.88 583 CYS A C 1
ATOM 4570 O O . CYS A 1 583 ? -7.061 -17.502 23.585 1.00 92.88 583 CYS A O 1
ATOM 4572 N N . LEU A 1 584 ? -8.450 -16.652 22.025 1.00 94.25 584 LEU A N 1
ATOM 4573 C CA . LEU A 1 584 ? -8.775 -15.427 22.740 1.00 94.25 584 LEU A CA 1
ATOM 4574 C C . LEU A 1 584 ? -10.282 -15.269 22.858 1.00 94.25 584 LEU A C 1
ATOM 4576 O O . LEU A 1 584 ? -11.006 -15.556 21.914 1.00 94.25 584 LEU A O 1
ATOM 4580 N N . THR A 1 585 ? -10.741 -14.701 23.963 1.00 95.75 585 THR A N 1
ATOM 4581 C CA . THR A 1 585 ? -12.105 -14.175 24.061 1.00 95.75 585 THR A CA 1
ATOM 4582 C C . THR A 1 585 ? -12.030 -12.656 24.011 1.00 95.75 585 THR A C 1
ATOM 4584 O O . THR A 1 585 ? -11.411 -12.025 24.869 1.00 95.75 585 THR A O 1
ATOM 4587 N N . ALA A 1 586 ? -12.642 -12.061 22.993 1.00 96.00 586 ALA A N 1
ATOM 4588 C CA . ALA A 1 586 ? -12.658 -10.625 22.762 1.00 96.00 586 ALA A CA 1
ATOM 4589 C C . ALA A 1 586 ? -14.041 -10.051 23.088 1.00 96.00 586 ALA A C 1
ATOM 4591 O O . ALA A 1 586 ? -15.026 -10.337 22.408 1.00 96.00 586 ALA A O 1
ATOM 4592 N N . THR A 1 587 ? -14.114 -9.220 24.128 1.00 95.69 587 THR A N 1
ATOM 4593 C CA . THR A 1 587 ? -15.353 -8.584 24.592 1.00 95.69 587 THR A CA 1
ATOM 4594 C C . THR A 1 587 ? -15.317 -7.079 24.370 1.00 95.69 587 THR A C 1
ATOM 4596 O O . THR A 1 587 ? -14.408 -6.393 24.830 1.00 95.69 587 THR A O 1
ATOM 4599 N N . ARG A 1 588 ? -16.341 -6.528 23.720 1.00 95.06 588 ARG A N 1
ATOM 4600 C CA . ARG A 1 588 ? -16.507 -5.082 23.556 1.00 95.06 588 ARG A CA 1
ATOM 4601 C C . ARG A 1 588 ? -17.052 -4.459 24.845 1.00 95.06 588 ARG A C 1
ATOM 4603 O O . ARG A 1 588 ? -18.151 -4.804 25.285 1.00 95.06 588 ARG A O 1
ATOM 4610 N N . LEU A 1 589 ? -16.283 -3.542 25.433 1.00 92.06 589 LEU A N 1
ATOM 4611 C CA . LEU A 1 589 ? -16.587 -2.829 26.685 1.00 92.06 589 LEU A CA 1
ATOM 4612 C C . LEU A 1 589 ? -17.299 -1.487 26.468 1.00 92.06 589 LEU A C 1
ATOM 4614 O O . LEU A 1 589 ? -17.849 -0.912 27.405 1.00 92.06 589 LEU A O 1
ATOM 4618 N N . GLY A 1 590 ? -17.293 -0.991 25.239 1.00 90.12 590 GLY A N 1
ATOM 4619 C CA . GLY A 1 590 ? -17.956 0.239 24.842 1.00 90.12 590 GLY A CA 1
ATOM 4620 C C . GLY A 1 590 ? -17.752 0.498 23.351 1.00 90.12 590 GLY A C 1
ATOM 4621 O O . GLY A 1 590 ? -17.266 -0.373 22.624 1.00 90.12 590 GLY A O 1
ATOM 4622 N N . PRO A 1 591 ? -18.088 1.697 22.857 1.00 85.81 591 PRO A N 1
ATOM 4623 C CA . PRO A 1 591 ? -17.908 2.028 21.448 1.00 85.81 591 PRO A CA 1
ATOM 4624 C C . PRO A 1 591 ? -16.458 1.876 20.969 1.00 85.81 591 PRO A C 1
ATOM 4626 O O . PRO A 1 591 ? -16.250 1.361 19.874 1.00 85.81 591 PRO A O 1
ATOM 4629 N N . ASN A 1 592 ? -15.487 2.240 21.813 1.00 88.81 592 ASN A N 1
ATOM 4630 C CA . ASN A 1 592 ? -14.071 2.353 21.449 1.00 88.81 592 ASN A CA 1
ATOM 4631 C C . ASN A 1 592 ? -13.142 1.505 22.334 1.00 88.81 592 ASN A C 1
ATOM 4633 O O . ASN A 1 592 ? -11.954 1.792 22.417 1.00 88.81 592 ASN A O 1
ATOM 4637 N N . SER A 1 593 ? -13.654 0.502 23.049 1.00 91.62 593 SER A N 1
ATOM 4638 C CA . SER A 1 593 ? -12.841 -0.280 23.987 1.00 91.62 593 SER A CA 1
ATOM 4639 C C . SER A 1 593 ? -13.137 -1.772 23.917 1.00 91.62 593 SER A C 1
ATOM 4641 O O . SER A 1 593 ? -14.296 -2.200 23.863 1.00 91.62 593 SER A O 1
ATOM 4643 N N . PHE A 1 594 ? -12.068 -2.564 23.953 1.00 94.06 594 PHE A N 1
ATOM 4644 C CA . PHE A 1 594 ? -12.107 -4.021 23.950 1.00 94.06 594 PHE A CA 1
ATOM 4645 C C . PHE A 1 594 ? -11.322 -4.590 25.129 1.00 94.06 594 PHE A C 1
ATOM 4647 O O . PHE A 1 594 ? -10.271 -4.081 25.507 1.00 94.06 594 PHE A O 1
ATOM 4654 N N . PHE A 1 595 ? -11.848 -5.676 25.680 1.00 93.81 595 PHE A N 1
ATOM 4655 C CA . PHE A 1 595 ? -11.223 -6.526 26.679 1.00 93.81 595 PHE A CA 1
ATOM 4656 C C . PHE A 1 595 ? -10.875 -7.856 26.021 1.00 93.81 595 PHE A C 1
ATOM 4658 O O . PHE A 1 595 ? -11.764 -8.538 25.509 1.00 93.81 595 PHE A O 1
ATOM 4665 N N . LEU A 1 596 ? -9.597 -8.215 26.017 1.00 94.44 596 LEU A N 1
ATOM 4666 C CA . LEU A 1 596 ? -9.113 -9.474 25.465 1.00 94.44 596 LEU A CA 1
ATOM 4667 C C . LEU A 1 596 ? -8.667 -10.386 26.601 1.00 94.44 596 LEU A C 1
ATOM 4669 O O . LEU A 1 596 ? -7.873 -9.971 27.441 1.00 94.44 596 LEU A O 1
ATOM 4673 N N . LEU A 1 597 ? -9.141 -11.627 26.596 1.00 93.94 597 LEU A N 1
ATOM 4674 C CA . LEU A 1 597 ? -8.772 -12.671 27.547 1.00 93.94 597 LEU A CA 1
ATOM 4675 C C . LEU A 1 597 ? -8.019 -13.786 26.818 1.00 93.94 597 LEU A C 1
ATOM 4677 O O . LEU A 1 597 ? -8.509 -14.304 25.819 1.00 93.94 597 LEU A O 1
ATOM 4681 N N . MET A 1 598 ? -6.855 -14.177 27.334 1.00 92.94 598 MET A N 1
ATOM 4682 C CA . MET A 1 598 ? -6.052 -15.289 26.822 1.00 92.94 598 MET A CA 1
ATOM 4683 C C . MET A 1 598 ? -5.338 -15.981 27.985 1.00 92.94 598 MET A C 1
ATOM 4685 O O . MET A 1 598 ? -4.632 -15.335 28.762 1.00 92.94 598 MET A O 1
ATOM 4689 N N . ASN A 1 599 ? -5.513 -17.299 28.116 1.00 90.06 599 ASN A N 1
ATOM 4690 C CA . ASN A 1 599 ? -4.812 -18.139 29.101 1.00 90.06 599 ASN A CA 1
ATOM 4691 C C . ASN A 1 599 ? -4.873 -17.614 30.555 1.00 90.06 599 ASN A C 1
ATOM 4693 O O . ASN A 1 599 ? -3.898 -17.682 31.297 1.00 90.06 599 ASN A O 1
ATOM 4697 N N . GLY A 1 600 ? -6.017 -17.049 30.964 1.00 85.38 600 GLY A N 1
ATOM 4698 C CA . GLY A 1 600 ? -6.223 -16.482 32.307 1.00 85.38 600 GLY A CA 1
ATOM 4699 C C . GLY A 1 600 ? -5.630 -15.082 32.528 1.00 85.38 600 GLY A C 1
ATOM 4700 O O . GLY A 1 600 ? -5.841 -14.496 33.590 1.00 85.38 600 GLY A O 1
ATOM 4701 N N . SER A 1 601 ? -4.942 -14.523 31.530 1.00 91.12 601 SER A N 1
ATOM 4702 C CA . SER A 1 601 ? -4.468 -13.134 31.494 1.00 91.12 601 SER A CA 1
ATOM 4703 C C . SER A 1 601 ? -5.367 -12.268 30.617 1.00 91.12 601 SER A C 1
ATOM 4705 O O . SER A 1 601 ? -5.975 -12.773 29.673 1.00 91.12 601 SER A O 1
ATOM 4707 N N . PHE A 1 602 ? -5.447 -10.967 30.898 1.00 90.88 602 PHE A N 1
ATOM 4708 C CA . PHE A 1 602 ? -6.258 -10.045 30.108 1.00 90.88 602 PHE A CA 1
ATOM 4709 C C . PHE A 1 602 ? -5.525 -8.747 29.776 1.00 90.88 602 PHE A C 1
ATOM 4711 O O . PHE A 1 602 ? -4.609 -8.339 30.487 1.00 90.88 602 PHE A O 1
ATOM 4718 N N . VAL A 1 603 ? -5.968 -8.091 28.706 1.00 90.94 603 VAL A N 1
ATOM 4719 C CA . VAL A 1 603 ? -5.523 -6.755 28.308 1.00 90.94 603 VAL A CA 1
ATOM 4720 C C . VAL A 1 603 ? -6.708 -5.934 27.807 1.00 90.94 603 VAL A C 1
ATOM 4722 O O . VAL A 1 603 ? -7.643 -6.463 27.204 1.00 90.94 603 VAL A O 1
ATOM 4725 N N . GLU A 1 604 ? -6.669 -4.631 28.064 1.00 89.12 604 GLU A N 1
ATOM 4726 C CA . GLU A 1 604 ? -7.647 -3.672 27.559 1.00 89.12 604 GLU A CA 1
ATOM 4727 C C . GLU A 1 604 ? -7.020 -2.779 26.511 1.00 89.12 604 GLU A C 1
ATOM 4729 O O . GLU A 1 604 ? -5.938 -2.232 26.721 1.00 89.12 604 GLU A O 1
ATOM 4734 N N . ILE A 1 605 ? -7.722 -2.632 25.394 1.00 90.88 605 ILE A N 1
ATOM 4735 C CA . ILE A 1 605 ? -7.244 -1.892 24.236 1.00 90.88 605 ILE A CA 1
ATOM 4736 C C . ILE A 1 605 ? -8.295 -0.866 23.846 1.00 90.88 605 ILE A C 1
ATOM 4738 O O . ILE A 1 605 ? -9.472 -1.193 23.659 1.00 90.88 605 ILE A O 1
ATOM 4742 N N . GLU A 1 606 ? -7.853 0.379 23.703 1.00 89.69 606 GLU A N 1
ATOM 4743 C CA . GLU A 1 606 ? -8.652 1.434 23.098 1.00 89.69 606 GLU A CA 1
ATOM 4744 C C . GLU A 1 606 ? -8.513 1.365 21.574 1.00 89.69 606 GLU A C 1
ATOM 4746 O O . GLU A 1 606 ? -7.410 1.253 21.029 1.00 89.69 606 GLU A O 1
ATOM 4751 N N . THR A 1 607 ? -9.649 1.409 20.888 1.00 91.62 607 THR A N 1
ATOM 4752 C CA . THR A 1 607 ? -9.766 1.239 19.442 1.00 91.62 607 THR A CA 1
ATOM 4753 C C . THR A 1 607 ? -10.594 2.366 18.852 1.00 91.62 607 THR A C 1
ATOM 4755 O O . THR A 1 607 ? -11.732 2.577 19.271 1.00 91.62 607 THR A O 1
ATOM 4758 N N . HIS A 1 608 ? -10.091 3.016 17.809 1.00 91.69 608 HIS A N 1
ATOM 4759 C CA . HIS A 1 608 ? -10.851 3.997 17.037 1.00 91.69 608 HIS A CA 1
ATOM 4760 C C . HIS A 1 608 ? -10.953 3.554 15.587 1.00 91.69 608 HIS A C 1
ATOM 4762 O O . HIS A 1 608 ? -9.945 3.256 14.947 1.00 91.69 608 HIS A O 1
ATOM 4768 N N . ARG A 1 609 ? -12.172 3.518 15.048 1.00 90.00 609 ARG A N 1
ATOM 4769 C CA . ARG A 1 609 ? -12.378 3.192 13.637 1.00 90.00 609 ARG A CA 1
ATOM 4770 C C . ARG A 1 609 ? -12.062 4.405 12.765 1.00 90.00 609 ARG A C 1
ATOM 4772 O O . ARG A 1 609 ? -12.616 5.484 12.968 1.00 90.00 609 ARG A O 1
ATOM 4779 N N . LEU A 1 610 ? -11.183 4.209 11.791 1.00 90.44 610 LEU A N 1
ATOM 4780 C CA . LEU A 1 610 ? -10.784 5.221 10.822 1.00 90.44 610 LEU A CA 1
ATOM 4781 C C . LEU A 1 610 ? -11.791 5.292 9.664 1.00 90.44 610 LEU A C 1
ATOM 4783 O O . LEU A 1 610 ? -12.523 4.341 9.380 1.00 90.44 610 LEU A O 1
ATOM 4787 N N . SER A 1 611 ? -11.832 6.435 8.977 1.00 87.56 611 SER A N 1
ATOM 4788 C CA . SER A 1 611 ? -12.754 6.677 7.856 1.00 87.56 611 SER A CA 1
ATOM 4789 C C . SER A 1 611 ? -12.484 5.795 6.634 1.00 87.56 611 SER A C 1
ATOM 4791 O O . SER A 1 611 ? -13.379 5.586 5.820 1.00 87.56 611 SER A O 1
ATOM 4793 N N . ASP A 1 612 ? -11.271 5.267 6.509 1.00 81.12 612 ASP A N 1
ATOM 4794 C CA . ASP A 1 612 ? -10.809 4.403 5.422 1.00 81.12 612 ASP A CA 1
ATOM 4795 C C . ASP A 1 612 ? -10.972 2.899 5.726 1.00 81.12 612 ASP A C 1
ATOM 4797 O O . ASP A 1 612 ? -10.402 2.046 5.038 1.00 81.12 612 ASP A O 1
ATOM 4801 N N . GLY A 1 613 ? -11.726 2.574 6.781 1.00 82.06 613 GLY A N 1
ATOM 4802 C CA . GLY A 1 613 ? -12.025 1.210 7.207 1.00 82.06 613 GLY A CA 1
ATOM 4803 C C . GLY A 1 613 ? -10.973 0.562 8.112 1.00 82.06 613 GLY A C 1
ATOM 4804 O O . GLY A 1 613 ? -11.187 -0.573 8.532 1.00 82.06 613 GLY A O 1
ATOM 4805 N N . GLY A 1 614 ? -9.866 1.243 8.430 1.00 88.12 614 GLY A N 1
ATOM 4806 C CA . GLY A 1 614 ? -8.869 0.756 9.389 1.00 88.12 614 GLY A CA 1
ATOM 4807 C C . GLY A 1 614 ? -9.278 0.900 10.855 1.00 88.12 614 GLY A C 1
ATOM 4808 O O . GLY A 1 614 ? -10.247 1.582 11.193 1.00 88.12 614 GLY A O 1
ATOM 4809 N N . LEU A 1 615 ? -8.486 0.292 11.740 1.00 92.19 615 LEU A N 1
ATOM 4810 C CA . LEU A 1 615 ? -8.560 0.488 13.189 1.00 92.19 615 LEU A CA 1
ATOM 4811 C C . LEU A 1 615 ? -7.262 1.118 13.702 1.00 92.19 615 LEU A C 1
ATOM 4813 O O . LEU A 1 615 ? -6.164 0.656 13.384 1.00 92.19 615 LEU A O 1
ATOM 4817 N N . LEU A 1 616 ? -7.399 2.153 14.527 1.00 93.38 616 LEU A N 1
ATOM 4818 C CA . LEU A 1 616 ? -6.324 2.744 15.312 1.00 93.38 616 LEU A CA 1
ATOM 4819 C C . LEU A 1 616 ? -6.354 2.146 16.719 1.00 93.38 616 LEU A C 1
ATOM 4821 O O . LEU A 1 616 ? -7.322 2.336 17.453 1.00 93.38 616 LEU A O 1
ATOM 4825 N N . LEU A 1 617 ? -5.298 1.424 17.070 1.00 91.25 617 LEU A N 1
ATOM 4826 C CA . LEU A 1 617 ? -5.126 0.721 18.336 1.00 91.25 617 LEU A CA 1
ATOM 4827 C C . LEU A 1 617 ? -4.175 1.509 19.235 1.00 91.25 617 LEU A C 1
ATOM 4829 O O . LEU A 1 617 ? -3.120 1.938 18.766 1.00 91.25 617 LEU A O 1
ATOM 4833 N N . SER A 1 618 ? -4.505 1.646 20.517 1.00 88.75 618 SER A N 1
ATOM 4834 C CA . SER A 1 618 ? -3.555 2.107 21.532 1.00 88.75 618 SER A CA 1
ATOM 4835 C C . SER A 1 618 ? -3.079 0.932 22.385 1.00 88.75 618 SER A C 1
ATOM 4837 O O . SER A 1 618 ? -3.883 0.297 23.065 1.00 88.75 618 SER A O 1
ATOM 4839 N N . PHE A 1 619 ? -1.779 0.637 22.341 1.00 84.69 619 PHE A N 1
ATOM 4840 C CA . PHE A 1 619 ? -1.153 -0.434 23.119 1.00 84.69 619 PHE A CA 1
ATOM 4841 C C . PHE A 1 619 ? 0.203 0.038 23.653 1.00 84.69 619 PHE A C 1
ATOM 4843 O O . PHE A 1 619 ? 0.978 0.644 22.919 1.00 84.69 619 PHE A O 1
ATOM 4850 N N . GLU A 1 620 ? 0.465 -0.174 24.947 1.00 78.06 620 GLU A N 1
ATOM 4851 C CA . GLU A 1 620 ? 1.714 0.232 25.624 1.00 78.06 620 GLU A CA 1
ATOM 4852 C C . GLU A 1 620 ? 2.127 1.700 25.386 1.00 78.06 620 GLU A C 1
ATOM 4854 O O . GLU A 1 620 ? 3.303 2.020 25.234 1.00 78.06 620 GLU A O 1
ATOM 4859 N N . GLY A 1 621 ? 1.153 2.616 25.311 1.00 76.50 621 GLY A N 1
ATOM 4860 C CA . GLY A 1 621 ? 1.395 4.045 25.063 1.00 76.50 621 GLY A CA 1
ATOM 4861 C C . GLY A 1 621 ? 1.713 4.407 23.606 1.00 76.50 621 GLY A C 1
ATOM 4862 O O . GLY A 1 621 ? 1.923 5.581 23.302 1.00 76.50 621 GLY A O 1
ATOM 4863 N N . HIS A 1 622 ? 1.699 3.433 22.696 1.00 83.44 622 HIS A N 1
ATOM 4864 C CA . HIS A 1 622 ? 1.930 3.618 21.268 1.00 83.44 622 HIS A CA 1
ATOM 4865 C C . HIS A 1 622 ? 0.621 3.505 20.485 1.00 83.44 622 HIS A C 1
ATOM 4867 O O . HIS A 1 622 ? -0.327 2.831 20.891 1.00 83.44 622 HIS A O 1
ATOM 4873 N N . SER A 1 623 ? 0.558 4.209 19.354 1.00 90.06 623 SER A N 1
ATOM 4874 C CA . SER A 1 623 ? -0.576 4.162 18.430 1.00 90.06 623 SER A CA 1
ATOM 4875 C C . SER A 1 623 ? -0.215 3.324 17.211 1.00 90.06 623 SER A C 1
ATOM 4877 O O . SER A 1 623 ? 0.769 3.614 16.531 1.00 90.06 623 SER A O 1
ATOM 4879 N N . HIS A 1 624 ? -1.029 2.318 16.911 1.00 90.06 624 HIS A N 1
ATOM 4880 C CA . HIS A 1 624 ? -0.821 1.409 15.790 1.00 90.06 624 HIS A CA 1
ATOM 4881 C C . HIS A 1 624 ? -2.017 1.450 14.845 1.00 90.06 624 HIS A C 1
ATOM 4883 O O . HIS A 1 624 ? -3.150 1.173 15.236 1.00 90.06 624 HIS A O 1
ATOM 4889 N N . THR A 1 625 ? -1.772 1.779 13.580 1.00 91.31 625 THR A N 1
ATOM 4890 C CA . THR A 1 625 ? -2.774 1.645 12.521 1.00 91.31 625 THR A CA 1
ATOM 4891 C C . THR A 1 625 ? -2.782 0.213 12.011 1.00 91.31 625 THR A C 1
ATOM 4893 O O . THR A 1 625 ? -1.728 -0.367 11.737 1.00 91.31 625 THR A O 1
ATOM 4896 N N . SER A 1 626 ? -3.975 -0.367 11.899 1.00 92.25 626 SER A N 1
ATOM 4897 C CA . SER A 1 626 ? -4.158 -1.754 11.488 1.00 92.25 626 SER A CA 1
ATOM 4898 C C . SER A 1 626 ? -5.301 -1.917 10.488 1.00 92.25 626 SER A C 1
ATOM 4900 O O . SER A 1 626 ? -6.361 -1.304 10.623 1.00 92.25 626 SER A O 1
ATOM 4902 N N . TYR A 1 627 ? -5.096 -2.781 9.498 1.00 91.00 627 TYR A N 1
ATOM 4903 C CA . TYR A 1 627 ? -6.075 -3.099 8.458 1.00 91.00 627 TYR A CA 1
ATOM 4904 C C . TYR A 1 627 ? -6.166 -4.603 8.289 1.00 91.00 627 TYR A C 1
ATOM 4906 O O . TYR A 1 627 ? -5.135 -5.234 8.092 1.00 91.00 627 TYR A O 1
ATOM 4914 N N . MET A 1 628 ? -7.369 -5.172 8.299 1.00 90.19 628 MET A N 1
ATOM 4915 C CA . MET A 1 628 ? -7.570 -6.598 8.054 1.00 90.19 628 MET A CA 1
ATOM 4916 C C . MET A 1 628 ? -8.390 -6.823 6.787 1.00 90.19 628 MET A C 1
ATOM 4918 O O . MET A 1 628 ? -9.419 -6.190 6.563 1.00 90.19 628 MET A O 1
ATOM 4922 N N . LYS A 1 629 ? -7.941 -7.778 5.976 1.00 85.81 629 LYS A N 1
ATOM 4923 C CA . LYS A 1 629 ? -8.681 -8.350 4.862 1.00 85.81 629 LYS A CA 1
ATOM 4924 C C . LYS A 1 629 ? -8.866 -9.843 5.103 1.00 85.81 629 LYS A C 1
ATOM 4926 O O . LYS A 1 629 ? -7.901 -10.596 5.223 1.00 85.81 629 LYS A O 1
ATOM 4931 N N . GLU A 1 630 ? -10.119 -10.268 5.139 1.00 84.19 630 GLU A N 1
ATOM 4932 C CA . GLU A 1 630 ? -10.473 -11.678 5.228 1.00 84.19 630 GLU A CA 1
ATOM 4933 C C . GLU A 1 630 ? -10.279 -12.371 3.869 1.00 84.19 630 GLU A C 1
ATOM 4935 O O . GLU A 1 630 ? -10.735 -11.883 2.832 1.00 84.19 630 GLU A O 1
ATOM 4940 N N . GLN A 1 631 ? -9.575 -13.501 3.881 1.00 77.38 631 GLN A N 1
ATOM 4941 C CA . GLN A 1 631 ? -9.464 -14.449 2.775 1.00 77.38 631 GLN A CA 1
ATOM 4942 C C . GLN A 1 631 ? -10.214 -15.742 3.143 1.00 77.38 631 GLN A C 1
ATOM 4944 O O . GLN A 1 631 ? -10.714 -15.887 4.262 1.00 77.38 631 GLN A O 1
ATOM 4949 N N . ILE A 1 632 ? -10.314 -16.682 2.198 1.00 70.94 632 ILE A N 1
ATOM 4950 C CA . ILE A 1 632 ? -11.050 -17.944 2.393 1.00 70.94 632 ILE A CA 1
ATOM 4951 C C . ILE A 1 632 ? -10.465 -18.715 3.587 1.00 70.94 632 ILE A C 1
ATOM 4953 O O . ILE A 1 632 ? -11.176 -18.934 4.566 1.00 70.94 632 ILE A O 1
ATOM 4957 N N . ASP A 1 633 ? -9.155 -18.975 3.566 1.00 75.44 633 ASP A N 1
ATOM 4958 C CA . ASP A 1 633 ? -8.463 -19.801 4.570 1.00 75.44 633 ASP A CA 1
ATOM 4959 C C . ASP A 1 633 ? -7.610 -19.004 5.572 1.00 75.44 633 ASP A C 1
ATOM 4961 O O . ASP A 1 633 ? -6.960 -19.574 6.448 1.00 75.44 633 ASP A O 1
ATOM 4965 N N . SER A 1 634 ? -7.568 -17.674 5.464 1.00 83.94 634 SER A N 1
ATOM 4966 C CA . SER A 1 634 ? -6.722 -16.847 6.331 1.00 83.94 634 SER A CA 1
ATOM 4967 C C . SER A 1 634 ? -7.260 -15.429 6.529 1.00 83.94 634 SER A C 1
ATOM 4969 O O . SER A 1 634 ? -8.141 -14.959 5.809 1.00 83.94 634 SER A O 1
ATOM 4971 N N . TYR A 1 635 ? -6.716 -14.733 7.520 1.00 89.06 635 TYR A N 1
ATOM 4972 C CA . TYR A 1 635 ? -6.852 -13.300 7.721 1.00 89.06 635 TYR A CA 1
ATOM 4973 C C . TYR A 1 635 ? -5.520 -12.637 7.391 1.00 89.06 635 TYR A C 1
ATOM 4975 O O . TYR A 1 635 ? -4.508 -12.879 8.052 1.00 89.06 635 TYR A O 1
ATOM 4983 N N . ARG A 1 636 ? -5.519 -11.774 6.376 1.00 88.38 636 ARG A N 1
ATOM 4984 C CA . ARG A 1 636 ? -4.359 -10.951 6.039 1.00 88.38 636 ARG A CA 1
ATOM 4985 C C . ARG A 1 636 ? -4.514 -9.604 6.716 1.00 88.38 636 ARG A C 1
ATOM 4987 O O . ARG A 1 636 ? -5.461 -8.879 6.427 1.00 88.38 636 ARG A O 1
ATOM 4994 N N . MET A 1 637 ? -3.583 -9.255 7.583 1.00 89.75 637 MET A N 1
ATOM 4995 C CA . MET A 1 637 ? -3.600 -8.000 8.314 1.00 89.75 637 MET A CA 1
ATOM 4996 C C . MET A 1 637 ? -2.330 -7.198 8.043 1.00 89.75 637 MET A C 1
ATOM 4998 O O . MET A 1 637 ? -1.273 -7.771 7.835 1.00 89.75 637 MET A O 1
ATOM 5002 N N . THR A 1 638 ? -2.413 -5.875 8.062 1.00 88.19 638 THR A N 1
ATOM 5003 C CA . THR A 1 638 ? -1.254 -4.983 8.000 1.00 88.19 638 THR A CA 1
ATOM 5004 C C . THR A 1 638 ? -1.256 -4.111 9.247 1.00 88.19 638 THR A C 1
ATOM 5006 O O . THR A 1 638 ? -2.269 -3.471 9.514 1.00 88.19 638 THR A O 1
ATOM 5009 N N . ILE A 1 639 ? -0.157 -4.081 10.005 1.00 87.94 639 ILE A N 1
ATOM 5010 C CA . ILE A 1 639 ? 0.014 -3.254 11.212 1.00 87.94 639 ILE A CA 1
ATOM 5011 C C . ILE A 1 639 ? 1.258 -2.395 11.026 1.00 87.94 639 ILE A C 1
ATOM 5013 O O . ILE A 1 639 ? 2.342 -2.937 10.828 1.00 87.94 639 ILE A O 1
ATOM 5017 N N . GLY A 1 640 ? 1.117 -1.068 11.074 1.00 77.88 640 GLY A N 1
ATOM 5018 C CA . GLY A 1 640 ? 2.264 -0.157 10.945 1.00 77.88 640 GLY A CA 1
ATOM 5019 C C . GLY A 1 640 ? 3.084 -0.358 9.662 1.00 77.88 640 GLY A C 1
ATOM 5020 O O . GLY A 1 640 ? 4.297 -0.185 9.682 1.00 77.88 640 GLY A O 1
ATOM 5021 N N . GLY A 1 641 ? 2.437 -0.777 8.568 1.00 75.75 641 GLY A N 1
ATOM 5022 C CA . GLY A 1 641 ? 3.089 -1.070 7.286 1.00 75.75 641 GLY A CA 1
ATOM 5023 C C . GLY A 1 641 ? 3.675 -2.481 7.146 1.00 75.75 641 GLY A C 1
ATOM 5024 O O . GLY A 1 641 ? 4.198 -2.791 6.085 1.00 75.75 641 GLY A O 1
ATOM 5025 N N . MET A 1 642 ? 3.570 -3.340 8.168 1.00 82.12 642 MET A N 1
ATOM 5026 C CA . MET A 1 642 ? 4.031 -4.736 8.122 1.00 82.12 642 MET A CA 1
ATOM 5027 C C . MET A 1 642 ? 2.871 -5.712 7.949 1.00 82.12 642 MET A C 1
ATOM 5029 O O . MET A 1 642 ? 1.849 -5.577 8.628 1.00 82.12 642 MET A O 1
ATOM 5033 N N . THR A 1 643 ? 3.036 -6.728 7.103 1.00 85.94 643 THR A N 1
ATOM 5034 C CA . THR A 1 643 ? 1.990 -7.709 6.798 1.00 85.94 643 THR A CA 1
ATOM 5035 C C . THR A 1 643 ? 2.068 -8.949 7.694 1.00 85.94 643 THR A C 1
ATOM 5037 O O . THR A 1 643 ? 3.087 -9.629 7.819 1.00 85.94 643 THR A O 1
ATOM 5040 N N . TRP A 1 644 ? 0.926 -9.293 8.273 1.00 86.81 644 TRP A N 1
ATOM 5041 C CA . TRP A 1 644 ? 0.658 -10.437 9.131 1.00 86.81 644 TRP A CA 1
ATOM 5042 C C . TRP A 1 644 ? -0.375 -11.344 8.468 1.00 86.81 644 TRP A C 1
ATOM 5044 O O . TRP A 1 644 ? -1.314 -10.876 7.824 1.00 86.81 644 TRP A O 1
ATOM 5054 N N . VAL A 1 645 ? -0.212 -12.654 8.619 1.00 87.69 645 VAL A N 1
ATOM 5055 C CA . VAL A 1 645 ? -1.112 -13.644 8.022 1.00 87.69 645 VAL A CA 1
ATOM 5056 C C . VAL A 1 645 ? -1.484 -14.634 9.103 1.00 87.69 645 VAL A C 1
ATOM 5058 O O . VAL A 1 645 ? -0.637 -15.401 9.551 1.00 87.69 645 VAL A O 1
ATOM 5061 N N . PHE A 1 646 ? -2.743 -14.607 9.515 1.00 88.75 646 PHE A N 1
ATOM 5062 C CA . PHE A 1 646 ? -3.286 -15.555 10.476 1.00 88.75 646 PHE A CA 1
ATOM 5063 C C . PHE A 1 646 ? -4.067 -16.608 9.715 1.00 88.75 646 PHE A C 1
ATOM 5065 O O . PHE A 1 646 ? -5.037 -16.290 9.032 1.00 88.75 646 PHE A O 1
ATOM 5072 N N . GLN A 1 647 ? -3.651 -17.860 9.803 1.00 84.88 647 GLN A N 1
ATOM 5073 C CA . GLN A 1 647 ? -4.403 -18.955 9.210 1.00 84.88 647 GLN A CA 1
ATOM 5074 C C . GLN A 1 647 ? -5.676 -19.193 10.026 1.00 84.88 647 GLN A C 1
ATOM 5076 O O . GLN A 1 647 ? -5.673 -19.099 11.258 1.00 84.88 647 GLN A O 1
ATOM 5081 N N . LYS A 1 648 ? -6.773 -19.490 9.329 1.00 80.75 648 LYS A N 1
ATOM 5082 C CA . LYS A 1 648 ? -7.978 -20.027 9.957 1.00 80.75 648 LYS A CA 1
ATOM 5083 C C . LYS A 1 648 ? -7.730 -21.498 10.259 1.00 80.75 648 LYS A C 1
ATOM 5085 O O . LYS A 1 648 ? -7.015 -22.173 9.520 1.00 80.75 648 LYS A O 1
ATOM 5090 N N . GLN A 1 649 ? -8.326 -22.009 11.332 1.00 71.00 649 GLN A N 1
ATOM 5091 C CA . GLN A 1 649 ? -8.273 -23.441 11.581 1.00 71.00 649 GLN A CA 1
ATOM 5092 C C . GLN A 1 649 ? -9.013 -24.173 10.455 1.00 71.00 649 GLN A C 1
ATOM 5094 O O . GLN A 1 649 ? -10.238 -24.119 10.372 1.00 71.00 649 GLN A O 1
ATOM 5099 N N . ASN A 1 650 ? -8.257 -24.865 9.610 1.00 66.12 650 ASN A N 1
ATOM 5100 C CA . ASN A 1 650 ? -8.781 -25.768 8.601 1.00 66.12 650 ASN A CA 1
ATOM 5101 C C . ASN A 1 650 ? -8.146 -27.138 8.846 1.00 66.12 650 ASN A C 1
ATOM 5103 O O . ASN A 1 650 ? -6.975 -27.348 8.544 1.00 66.12 650 ASN A O 1
ATOM 5107 N N . ASP A 1 651 ? -8.900 -28.026 9.491 1.00 68.69 651 ASP A N 1
ATOM 5108 C CA . ASP A 1 651 ? -8.509 -29.420 9.677 1.00 68.69 651 ASP A CA 1
ATOM 5109 C C . ASP A 1 651 ? -9.287 -30.265 8.659 1.00 68.69 651 ASP A C 1
ATOM 5111 O O . ASP A 1 651 ? -10.440 -30.621 8.930 1.00 68.69 651 ASP A O 1
ATOM 5115 N N . PRO A 1 652 ? -8.699 -30.566 7.485 1.00 73.06 652 PRO A N 1
ATOM 5116 C CA . PRO A 1 652 ? -9.382 -31.321 6.440 1.00 73.06 652 PRO A CA 1
ATOM 5117 C C . PRO A 1 652 ? -9.695 -32.764 6.861 1.00 73.06 652 PRO A C 1
ATOM 5119 O O . PRO A 1 652 ? -10.545 -33.399 6.242 1.00 73.06 652 PRO A O 1
ATOM 5122 N N . THR A 1 653 ? -9.092 -33.272 7.947 1.00 79.75 653 THR A N 1
ATOM 5123 C CA . THR A 1 653 ? -9.448 -34.585 8.516 1.00 79.75 653 THR A CA 1
ATOM 5124 C C . THR A 1 653 ? -10.803 -34.577 9.218 1.00 79.75 653 THR A C 1
ATOM 5126 O O . THR A 1 653 ? -11.337 -35.630 9.567 1.00 79.75 653 THR A O 1
ATOM 5129 N N . VAL A 1 654 ? -11.385 -33.400 9.461 1.00 83.00 654 VAL A N 1
ATOM 5130 C CA . VAL A 1 654 ? -12.641 -33.241 10.188 1.00 83.00 654 VAL A CA 1
ATOM 5131 C C . VAL A 1 654 ? -13.678 -32.595 9.280 1.00 83.00 654 VAL A C 1
ATOM 5133 O O . VAL A 1 654 ? -13.722 -31.378 9.114 1.00 83.00 654 VAL A O 1
ATOM 5136 N N . LEU A 1 655 ? -14.591 -33.412 8.757 1.00 86.25 655 LEU A N 1
ATOM 5137 C CA . LEU A 1 655 ? -15.683 -32.946 7.912 1.00 86.25 655 LEU A CA 1
ATOM 5138 C C . LEU A 1 655 ? -16.816 -32.404 8.784 1.00 86.25 655 LEU A C 1
ATOM 5140 O O . LEU A 1 655 ? -17.412 -33.121 9.598 1.00 86.25 655 LEU A O 1
ATOM 5144 N N . ARG A 1 656 ? -17.103 -31.110 8.634 1.00 83.56 656 ARG A N 1
ATOM 5145 C CA . ARG A 1 656 ? -18.090 -30.382 9.440 1.00 83.56 656 ARG A CA 1
ATOM 5146 C C . ARG A 1 656 ? -19.291 -29.966 8.604 1.00 83.56 656 ARG A C 1
ATOM 5148 O O . ARG A 1 656 ? -19.153 -29.620 7.435 1.00 83.56 656 ARG A O 1
ATOM 5155 N N . ALA A 1 657 ? -20.468 -29.958 9.222 1.00 78.56 657 ALA A N 1
ATOM 5156 C CA . ALA A 1 657 ? -21.689 -29.474 8.596 1.00 78.56 657 ALA A CA 1
ATOM 5157 C C . ALA A 1 657 ? -21.613 -27.943 8.418 1.00 78.56 657 ALA A C 1
ATOM 5159 O O . ALA A 1 657 ? -21.429 -27.236 9.409 1.00 78.56 657 ALA A O 1
ATOM 5160 N N . PRO A 1 658 ? -21.776 -27.395 7.203 1.00 73.50 658 PRO A N 1
ATOM 5161 C CA . PRO A 1 658 ? -21.749 -25.949 6.972 1.00 73.50 658 PRO A CA 1
ATOM 5162 C C . PRO A 1 658 ? -23.045 -25.252 7.414 1.00 73.50 658 PRO A C 1
ATOM 5164 O O . PRO A 1 658 ? -23.074 -24.035 7.571 1.00 73.50 658 PRO A O 1
ATOM 5167 N N . SER A 1 659 ? -24.125 -26.012 7.605 1.00 70.00 659 SER A N 1
ATOM 5168 C CA . SER A 1 659 ? -25.448 -25.505 7.959 1.00 70.00 659 SER A CA 1
ATOM 5169 C C . SER A 1 659 ? -26.140 -26.444 8.941 1.00 70.00 659 SER A C 1
ATOM 5171 O O . SER A 1 659 ? -25.817 -27.632 9.005 1.00 70.00 659 SER A O 1
ATOM 5173 N N . ALA A 1 660 ? -27.113 -25.905 9.673 1.00 68.50 660 ALA A N 1
ATOM 5174 C CA . ALA A 1 660 ? -27.999 -26.695 10.511 1.00 68.50 660 ALA A CA 1
ATOM 5175 C C . ALA A 1 660 ? -29.007 -27.450 9.634 1.00 68.50 660 ALA A C 1
ATOM 5177 O O . ALA A 1 660 ? -29.564 -26.873 8.696 1.00 68.50 660 ALA A O 1
ATOM 5178 N N . GLY A 1 661 ? -29.272 -28.716 9.935 1.00 72.06 661 GLY A N 1
ATOM 5179 C CA . GLY A 1 661 ? -30.176 -29.542 9.136 1.00 72.06 661 GLY A CA 1
ATOM 5180 C C . GLY A 1 661 ? -30.216 -30.991 9.592 1.00 72.06 661 GLY A C 1
ATOM 5181 O O . GLY A 1 661 ? -29.476 -31.397 10.485 1.00 72.06 661 GLY A O 1
ATOM 5182 N N . LYS A 1 662 ? -31.086 -31.795 8.985 1.00 71.50 662 LYS A N 1
ATOM 5183 C CA . LYS A 1 662 ? -31.137 -33.236 9.256 1.00 71.50 662 LYS A CA 1
ATOM 5184 C C . LYS A 1 662 ? -30.216 -33.967 8.287 1.00 71.50 662 LYS A C 1
ATOM 5186 O O . LYS A 1 662 ? -30.363 -33.806 7.083 1.00 71.50 662 LYS A O 1
ATOM 5191 N N . LEU A 1 663 ? -29.306 -34.801 8.781 1.00 86.94 663 LEU A N 1
ATOM 5192 C CA . LEU A 1 663 ? -28.517 -35.690 7.930 1.00 86.94 663 LEU A CA 1
ATOM 5193 C C . LEU A 1 663 ? -29.446 -36.710 7.271 1.00 86.94 663 LEU A C 1
ATOM 5195 O O . LEU A 1 663 ? -30.014 -37.550 7.964 1.00 86.94 663 LEU A O 1
ATOM 5199 N N . ILE A 1 664 ? -29.633 -36.627 5.955 1.00 84.12 664 ILE A N 1
ATOM 5200 C CA . ILE A 1 664 ? -30.483 -37.568 5.212 1.00 84.12 664 ILE A CA 1
ATOM 5201 C C . ILE A 1 664 ? -29.775 -38.919 5.168 1.00 84.12 664 ILE A C 1
ATOM 5203 O O . ILE A 1 664 ? -30.349 -39.943 5.535 1.00 84.12 664 ILE A O 1
ATOM 5207 N N . GLY A 1 665 ? -28.498 -38.893 4.797 1.00 85.06 665 GLY A N 1
ATOM 5208 C CA . GLY A 1 665 ? -27.649 -40.066 4.704 1.00 85.06 665 GLY A CA 1
ATOM 5209 C C . GLY A 1 665 ? -26.291 -39.725 4.106 1.00 85.06 665 GLY A C 1
ATOM 5210 O O . GLY A 1 665 ? -26.048 -38.598 3.670 1.00 85.06 665 GLY A O 1
ATOM 5211 N N . TYR A 1 666 ? -25.412 -40.717 4.107 1.00 90.88 666 TYR A N 1
ATOM 5212 C CA . TYR A 1 666 ? -24.140 -40.671 3.397 1.00 90.88 666 TYR A CA 1
ATOM 5213 C C . TYR A 1 666 ? -24.319 -41.262 2.003 1.00 90.88 666 TYR A C 1
ATOM 5215 O O . TYR A 1 666 ? -25.090 -42.206 1.827 1.00 90.88 666 TYR A O 1
ATOM 5223 N N . LEU A 1 667 ? -23.613 -40.698 1.028 1.00 89.56 667 LEU A N 1
ATOM 5224 C CA . LEU A 1 667 ? -23.576 -41.195 -0.349 1.00 89.56 667 LEU A CA 1
ATOM 5225 C C . LEU A 1 667 ? -22.445 -42.209 -0.568 1.00 89.56 667 LEU A C 1
ATOM 5227 O O . LEU A 1 667 ? -22.459 -42.938 -1.556 1.00 89.56 667 LEU A O 1
ATOM 5231 N N . VAL A 1 668 ? -21.484 -42.255 0.354 1.00 88.56 668 VAL A N 1
ATOM 5232 C CA . VAL A 1 668 ? -20.283 -43.094 0.299 1.00 88.56 668 VAL A CA 1
ATOM 5233 C C . VAL A 1 668 ? -20.191 -43.876 1.595 1.00 88.56 668 VAL A C 1
ATOM 5235 O O . VAL A 1 668 ? -20.347 -43.260 2.640 1.00 88.56 668 VAL A O 1
ATOM 5238 N N . GLU A 1 669 ? -19.956 -45.190 1.520 1.00 90.44 669 GLU A N 1
ATOM 5239 C CA . GLU A 1 669 ? -19.905 -46.094 2.679 1.00 90.44 669 GLU A CA 1
ATOM 5240 C C . GLU A 1 669 ? -18.793 -45.744 3.688 1.00 90.44 669 GLU A C 1
ATOM 5242 O O . GLU A 1 669 ? -17.810 -45.080 3.359 1.00 90.44 669 GLU A O 1
ATOM 5247 N N . ASP A 1 670 ? -18.940 -46.215 4.930 1.00 91.06 670 ASP A N 1
ATOM 5248 C CA . ASP A 1 670 ? -17.933 -46.039 5.983 1.00 91.06 670 ASP A CA 1
ATOM 5249 C C . ASP A 1 670 ? -16.640 -46.790 5.619 1.00 91.06 670 ASP A C 1
ATOM 5251 O O . ASP A 1 670 ? -16.667 -47.975 5.290 1.00 91.06 670 ASP A O 1
ATOM 5255 N N . GLY A 1 671 ? -15.507 -46.092 5.648 1.00 87.56 671 GLY A N 1
ATOM 5256 C CA . GLY A 1 671 ? -14.221 -46.547 5.111 1.00 87.56 671 GLY A CA 1
ATOM 5257 C C . GLY A 1 671 ? -14.073 -46.396 3.591 1.00 87.56 671 GLY A C 1
ATOM 5258 O O . GLY A 1 671 ? -13.038 -46.778 3.046 1.00 87.56 671 GLY A O 1
ATOM 5259 N N . GLY A 1 672 ? -15.079 -45.860 2.894 1.00 88.94 672 GLY A N 1
ATOM 5260 C CA . GLY A 1 672 ? -15.030 -45.591 1.459 1.00 88.94 672 GLY A CA 1
ATOM 5261 C C . GLY A 1 672 ? -14.112 -44.416 1.119 1.00 88.94 672 GLY A C 1
ATOM 5262 O O . GLY A 1 672 ? -14.046 -43.425 1.848 1.00 88.94 672 GLY A O 1
ATOM 5263 N N . HIS A 1 673 ? -13.397 -44.525 0.000 1.00 92.31 673 HIS A N 1
ATOM 5264 C CA . HIS A 1 673 ? -12.514 -43.467 -0.490 1.00 92.31 673 HIS A CA 1
ATOM 5265 C C . HIS A 1 673 ? -13.312 -42.399 -1.245 1.00 92.31 673 HIS A C 1
ATOM 5267 O O . HIS A 1 673 ? -14.196 -42.737 -2.032 1.00 92.31 673 HIS A O 1
ATOM 5273 N N . VAL A 1 674 ? -13.005 -41.128 -0.989 1.00 91.50 674 VAL A N 1
ATOM 5274 C CA . VAL A 1 674 ? -13.618 -39.962 -1.634 1.00 91.50 674 VAL A CA 1
ATOM 5275 C C . VAL A 1 674 ? -12.551 -39.061 -2.235 1.00 91.50 674 VAL A C 1
ATOM 5277 O O . VAL A 1 674 ? -11.475 -38.882 -1.663 1.00 91.50 674 VAL A O 1
ATOM 5280 N N . PHE A 1 675 ? -12.863 -38.457 -3.378 1.00 90.12 675 PHE A N 1
ATOM 5281 C CA . PHE A 1 675 ? -11.982 -37.518 -4.064 1.00 90.12 675 PHE A CA 1
ATOM 5282 C C . PHE A 1 675 ? -12.325 -36.066 -3.724 1.00 90.12 675 PHE A C 1
ATOM 5284 O O . PHE A 1 675 ? -13.475 -35.718 -3.472 1.00 90.12 675 PHE A O 1
ATOM 5291 N N . GLN A 1 676 ? -11.330 -35.179 -3.759 1.00 89.06 676 GLN A N 1
ATOM 5292 C CA . GLN A 1 676 ? -11.530 -33.739 -3.580 1.00 89.06 676 GLN A CA 1
ATOM 5293 C C . GLN A 1 676 ? -12.699 -33.195 -4.430 1.00 89.06 676 GLN A C 1
ATOM 5295 O O . GLN A 1 676 ? -12.733 -33.355 -5.650 1.00 89.06 676 GLN A O 1
ATOM 5300 N N . GLY A 1 677 ? -13.642 -32.508 -3.777 1.00 84.12 677 GLY A N 1
ATOM 5301 C CA . GLY A 1 677 ? -14.852 -31.950 -4.389 1.00 84.12 677 GLY A CA 1
ATOM 5302 C C . GLY A 1 677 ? -16.022 -32.932 -4.511 1.00 84.12 677 GLY A C 1
ATOM 5303 O O . GLY A 1 677 ? -17.124 -32.517 -4.872 1.00 84.12 677 GLY A O 1
ATOM 5304 N N . GLU A 1 678 ? -15.823 -34.211 -4.189 1.00 90.44 678 GLU A N 1
ATOM 5305 C CA . GLU A 1 678 ? -16.865 -35.233 -4.224 1.00 90.44 678 GLU A CA 1
ATOM 5306 C C . GLU A 1 678 ? -17.853 -35.068 -3.065 1.00 90.44 678 GLU A C 1
ATOM 5308 O O . GLU A 1 678 ? -17.497 -34.654 -1.958 1.00 90.44 678 GLU A O 1
ATOM 5313 N N . THR A 1 679 ? -19.126 -35.369 -3.324 1.00 90.62 679 THR A N 1
ATOM 5314 C CA . THR A 1 679 ? -20.178 -35.297 -2.306 1.00 90.62 679 THR A CA 1
ATOM 5315 C C . THR A 1 679 ? -20.191 -36.582 -1.488 1.00 90.62 679 THR A C 1
ATOM 5317 O O . THR A 1 679 ? -20.416 -37.654 -2.039 1.00 90.62 679 THR A O 1
ATOM 5320 N N . TYR A 1 680 ? -19.997 -36.480 -0.174 1.00 92.62 680 TYR A N 1
ATOM 5321 C CA . TYR A 1 680 ? -19.943 -37.640 0.722 1.00 92.62 680 TYR A CA 1
ATOM 5322 C C . TYR A 1 680 ? -21.245 -37.866 1.501 1.00 92.62 680 TYR A C 1
ATOM 5324 O O . TYR A 1 680 ? -21.524 -38.981 1.940 1.00 92.62 680 TYR A O 1
ATOM 5332 N N . ALA A 1 681 ? -22.055 -36.823 1.689 1.00 91.31 681 ALA A N 1
ATOM 5333 C CA . ALA A 1 681 ? -23.314 -36.896 2.422 1.00 91.31 681 ALA A CA 1
ATOM 5334 C C . ALA A 1 681 ? -24.311 -35.837 1.955 1.00 91.31 681 ALA A C 1
ATOM 5336 O O . ALA A 1 681 ? -23.944 -34.856 1.314 1.00 91.31 681 ALA A O 1
ATOM 5337 N N . GLU A 1 682 ? -25.574 -36.012 2.326 1.00 89.62 682 GLU A N 1
ATOM 5338 C CA . GLU A 1 682 ? -26.643 -35.063 2.034 1.00 89.62 682 GLU A CA 1
ATOM 5339 C C . GLU A 1 682 ? -27.366 -34.651 3.311 1.00 89.62 682 GLU A C 1
ATOM 5341 O O . GLU A 1 682 ? -27.695 -35.482 4.166 1.00 89.62 682 GLU A O 1
ATOM 5346 N N . ILE A 1 683 ? -27.649 -33.355 3.432 1.00 81.06 683 ILE A N 1
ATOM 5347 C CA . ILE A 1 683 ? -28.406 -32.809 4.556 1.00 81.06 683 ILE A CA 1
ATOM 5348 C C . ILE A 1 683 ? -29.672 -32.108 4.070 1.00 81.06 683 ILE A C 1
ATOM 5350 O O . ILE A 1 683 ? -29.685 -31.444 3.037 1.00 81.06 683 ILE A O 1
ATOM 5354 N N . GLU A 1 684 ? -30.752 -32.260 4.829 1.00 69.56 684 GLU A N 1
ATOM 5355 C CA . GLU A 1 684 ? -32.023 -31.587 4.606 1.00 69.56 684 GLU A CA 1
ATOM 5356 C C . GLU A 1 684 ? -32.018 -30.253 5.354 1.00 69.56 684 GLU A C 1
ATOM 5358 O O . GLU A 1 684 ? -32.033 -30.211 6.590 1.00 69.56 684 GLU A O 1
ATOM 5363 N N . VAL A 1 685 ? -32.022 -29.159 4.596 1.00 57.88 685 VAL A N 1
ATOM 5364 C CA . VAL A 1 685 ? -32.099 -27.787 5.107 1.00 57.88 685 VAL A CA 1
ATOM 5365 C C . VAL A 1 685 ? -33.277 -27.112 4.420 1.00 57.88 685 VAL A C 1
ATOM 5367 O O . VAL A 1 685 ? -33.352 -27.069 3.197 1.00 57.88 685 VAL A O 1
ATOM 5370 N N . MET A 1 686 ? -34.242 -26.608 5.193 1.00 54.75 686 MET A N 1
ATOM 5371 C CA . MET A 1 686 ? -35.459 -25.974 4.656 1.00 54.75 686 MET A CA 1
ATOM 5372 C C . MET A 1 686 ? -36.231 -26.834 3.626 1.00 54.75 686 MET A C 1
ATOM 5374 O O . MET A 1 686 ? -36.767 -26.302 2.656 1.00 54.75 686 MET A O 1
ATOM 5378 N N . LYS A 1 687 ? -36.322 -28.157 3.847 1.00 46.59 687 LYS A N 1
ATOM 5379 C CA . LYS A 1 687 ? -36.943 -29.147 2.932 1.00 46.59 687 LYS A CA 1
ATOM 5380 C C . LYS A 1 687 ? -36.250 -29.289 1.570 1.00 46.59 687 LYS A C 1
ATOM 5382 O O . LYS A 1 687 ? -36.824 -29.857 0.643 1.00 46.59 687 LYS A O 1
ATOM 5387 N N . MET A 1 688 ? -35.036 -28.768 1.442 1.00 46.59 688 MET A N 1
ATOM 5388 C CA . MET A 1 688 ? -34.183 -28.952 0.279 1.00 46.59 688 MET A CA 1
ATOM 5389 C C . MET A 1 688 ? -32.988 -29.822 0.643 1.00 46.59 688 MET A C 1
ATOM 5391 O O . MET A 1 688 ? -32.467 -29.752 1.757 1.00 46.59 688 MET A O 1
ATOM 5395 N N . VAL A 1 689 ? -32.562 -30.635 -0.319 1.00 70.69 689 VAL A N 1
ATOM 5396 C CA . VAL A 1 689 ? -31.358 -31.454 -0.209 1.00 70.69 689 VAL A CA 1
ATOM 5397 C C . VAL A 1 689 ? -30.153 -30.576 -0.520 1.00 70.69 689 VAL A C 1
ATOM 5399 O O . VAL A 1 689 ? -30.106 -29.938 -1.573 1.00 70.69 689 VAL A O 1
ATOM 5402 N N . MET A 1 690 ? -29.194 -30.528 0.401 1.00 67.38 690 MET A N 1
ATOM 5403 C CA . MET A 1 690 ? -27.917 -29.852 0.214 1.00 67.38 690 MET A CA 1
ATOM 5404 C C . MET A 1 690 ? -26.778 -30.881 0.259 1.00 67.38 690 MET A C 1
ATOM 5406 O O . MET A 1 690 ? -26.647 -31.586 1.266 1.00 67.38 690 MET A O 1
ATOM 5410 N N . PRO A 1 691 ? -25.951 -30.966 -0.797 1.00 86.88 691 PRO A N 1
ATOM 5411 C CA . PRO A 1 691 ? -24.802 -31.860 -0.823 1.00 86.88 691 PRO A CA 1
ATOM 5412 C C . PRO A 1 691 ? -23.691 -31.352 0.105 1.00 86.88 691 PRO A C 1
ATOM 5414 O O . PRO A 1 691 ? -23.388 -30.157 0.141 1.00 86.88 691 PRO A O 1
ATOM 5417 N N . LEU A 1 692 ? -23.071 -32.268 0.846 1.00 85.44 692 LEU A N 1
ATOM 5418 C CA . LEU A 1 692 ? -21.846 -32.039 1.605 1.00 85.44 692 LEU A CA 1
ATOM 5419 C C . LEU A 1 692 ? -20.658 -32.601 0.828 1.00 85.44 692 LEU A C 1
ATOM 5421 O O . LEU A 1 692 ? -20.579 -33.807 0.604 1.00 85.44 692 LEU A O 1
ATOM 5425 N N . THR A 1 693 ? -19.729 -31.731 0.444 1.00 90.44 693 THR A N 1
ATOM 5426 C CA . THR A 1 693 ? -18.536 -32.088 -0.336 1.00 90.44 693 THR A CA 1
ATOM 5427 C C . THR A 1 693 ? -17.282 -32.163 0.528 1.00 90.44 693 THR A C 1
ATOM 5429 O O . THR A 1 693 ? -17.157 -31.408 1.495 1.00 90.44 693 THR A O 1
ATOM 5432 N N . VAL A 1 694 ? -16.338 -33.034 0.168 1.00 87.44 694 VAL A N 1
ATOM 5433 C CA . VAL A 1 694 ? -15.005 -33.073 0.791 1.00 87.44 694 VAL A CA 1
ATOM 5434 C C . VAL A 1 694 ? -14.047 -32.079 0.137 1.00 87.44 694 VAL A C 1
ATOM 5436 O O . VAL A 1 694 ? -14.109 -31.827 -1.065 1.00 87.44 694 VAL A O 1
ATOM 5439 N N . THR A 1 695 ? -13.155 -31.490 0.929 1.00 81.56 695 THR A N 1
ATOM 5440 C CA . THR A 1 695 ? -12.138 -30.536 0.454 1.00 81.56 695 THR A CA 1
ATOM 5441 C C . THR A 1 695 ? -10.839 -31.207 0.023 1.00 81.56 695 THR A C 1
ATOM 5443 O O . THR A 1 695 ? -10.095 -30.621 -0.755 1.00 81.56 695 THR A O 1
ATOM 5446 N N . GLU A 1 696 ? -10.581 -32.423 0.493 1.00 85.12 696 GLU A N 1
ATOM 5447 C CA . GLU A 1 696 ? -9.379 -33.213 0.238 1.00 85.12 696 GLU A CA 1
ATOM 5448 C C . GLU A 1 696 ? -9.769 -34.671 -0.025 1.00 85.12 696 GLU A C 1
ATOM 5450 O O . GLU A 1 696 ? -10.870 -35.090 0.341 1.00 85.12 696 GLU A O 1
ATOM 5455 N N . SER A 1 697 ? -8.882 -35.427 -0.673 1.00 89.38 697 SER A N 1
ATOM 5456 C CA . SER A 1 697 ? -9.097 -36.852 -0.942 1.00 89.38 697 SER A CA 1
ATOM 5457 C C . SER A 1 697 ? -8.668 -37.718 0.247 1.00 89.38 697 SER A C 1
ATOM 5459 O O . SER A 1 697 ? -7.672 -37.419 0.913 1.00 89.38 697 SER A O 1
ATOM 5461 N N . GLY A 1 698 ? -9.400 -38.799 0.507 1.00 90.50 698 GLY A N 1
ATOM 5462 C CA . GLY A 1 698 ? -9.071 -39.739 1.577 1.00 90.50 698 GLY A CA 1
ATOM 5463 C C . GLY A 1 698 ? -10.180 -40.741 1.884 1.00 90.50 698 GLY A C 1
ATOM 5464 O O . GLY A 1 698 ? -11.222 -40.761 1.232 1.00 90.50 698 GLY A O 1
ATOM 5465 N N . CYS A 1 699 ? -9.971 -41.561 2.911 1.00 91.25 699 CYS A N 1
ATOM 5466 C CA . CYS A 1 699 ? -10.951 -42.530 3.395 1.00 91.25 699 CYS A CA 1
ATOM 5467 C C . CYS A 1 699 ? -11.892 -41.896 4.423 1.00 91.25 699 CYS A C 1
ATOM 5469 O O . CYS A 1 699 ? -11.469 -41.349 5.444 1.00 91.25 699 CYS A O 1
ATOM 5471 N N . LEU A 1 700 ? -13.190 -41.960 4.150 1.00 92.12 700 LEU A N 1
ATOM 5472 C CA . LEU A 1 700 ? -14.234 -41.384 4.981 1.00 92.12 700 LEU A CA 1
ATOM 5473 C C . LEU A 1 700 ? -14.553 -42.299 6.167 1.00 92.12 700 LEU A C 1
ATOM 5475 O O . LEU A 1 700 ? -14.767 -43.489 5.987 1.00 92.12 700 LEU A O 1
ATOM 5479 N N . HIS A 1 701 ? -14.682 -41.736 7.365 1.00 92.00 701 HIS A N 1
ATOM 5480 C CA . HIS A 1 701 ? -15.123 -42.449 8.560 1.00 92.00 701 HIS A CA 1
ATOM 5481 C C . HIS A 1 701 ? -16.292 -41.737 9.229 1.00 92.00 701 HIS A C 1
ATOM 5483 O O . HIS A 1 701 ? -16.206 -40.557 9.583 1.00 92.00 701 HIS A O 1
ATOM 5489 N N . TYR A 1 702 ? -17.402 -42.435 9.424 1.00 92.81 702 TYR A N 1
ATOM 5490 C CA . TYR A 1 702 ? -18.616 -41.829 9.956 1.00 92.81 702 TYR A CA 1
ATOM 5491 C C . TYR A 1 702 ? -18.466 -41.444 11.430 1.00 92.81 702 TYR A C 1
ATOM 5493 O O . TYR A 1 702 ? -17.979 -42.212 12.257 1.00 92.81 702 TYR A O 1
ATOM 5501 N N . VAL A 1 703 ? -18.970 -40.261 11.794 1.00 91.19 703 VAL A N 1
ATOM 5502 C CA . VAL A 1 703 ? -19.065 -39.825 13.202 1.00 91.19 703 VAL A CA 1
ATOM 5503 C C . VAL A 1 703 ? -20.522 -39.660 13.631 1.00 91.19 703 VAL A C 1
ATOM 5505 O O . VAL A 1 703 ? -20.875 -39.959 14.773 1.00 91.19 703 VAL A O 1
ATOM 5508 N N . LYS A 1 704 ? -21.396 -39.197 12.731 1.00 88.06 704 LYS A N 1
ATOM 5509 C CA . LYS A 1 704 ? -22.838 -39.043 12.977 1.00 88.06 704 LYS A CA 1
ATOM 5510 C C . LYS A 1 704 ? -23.632 -40.054 12.165 1.00 88.06 704 LYS A C 1
ATOM 5512 O O . LYS A 1 704 ? -23.390 -40.194 10.976 1.00 88.06 704 LYS A O 1
ATOM 5517 N N . GLY A 1 705 ? -24.604 -40.722 12.785 1.00 84.06 705 GLY A N 1
ATOM 5518 C CA . GLY A 1 705 ? -25.516 -41.627 12.079 1.00 84.06 705 GLY A CA 1
ATOM 5519 C C . GLY A 1 705 ? -26.547 -40.879 11.224 1.00 84.06 705 GLY A C 1
ATOM 5520 O O . GLY A 1 705 ? -26.958 -39.769 11.571 1.00 84.06 705 GLY A O 1
ATOM 5521 N N . GLY A 1 706 ? -26.988 -41.500 10.125 1.00 84.69 706 GLY A N 1
ATOM 5522 C CA . GLY A 1 706 ? -28.067 -40.978 9.281 1.00 84.69 706 GLY A CA 1
ATOM 5523 C C . GLY A 1 706 ? -29.343 -40.707 10.086 1.00 84.69 706 GLY A C 1
ATOM 5524 O O . GLY A 1 706 ? -29.714 -41.472 10.974 1.00 84.69 706 GLY A O 1
ATOM 5525 N N . GLY A 1 707 ? -29.997 -39.584 9.809 1.00 73.38 707 GLY A N 1
ATOM 5526 C CA . GLY A 1 707 ? -31.157 -39.082 10.542 1.00 73.38 707 GLY A CA 1
ATOM 5527 C C . GLY A 1 707 ? -30.834 -38.146 11.711 1.00 73.38 707 GLY A C 1
ATOM 5528 O O . GLY A 1 707 ? -31.767 -37.552 12.257 1.00 73.38 707 GLY A O 1
ATOM 5529 N N . ALA A 1 708 ? -29.559 -37.980 12.083 1.00 80.00 708 ALA A N 1
ATOM 5530 C CA . ALA A 1 708 ? -29.148 -37.051 13.132 1.00 80.00 708 ALA A CA 1
ATOM 5531 C C . ALA A 1 708 ? -29.432 -35.589 12.750 1.00 80.00 708 ALA A C 1
ATOM 5533 O O . ALA A 1 708 ? -29.247 -35.181 11.603 1.00 80.00 708 ALA A O 1
ATOM 5534 N N . VAL A 1 709 ? -29.846 -34.790 13.733 1.00 76.88 709 VAL A N 1
ATOM 5535 C CA . VAL A 1 709 ? -29.913 -33.331 13.595 1.00 76.88 709 VAL A CA 1
ATOM 5536 C C . VAL A 1 709 ? -28.501 -32.775 13.775 1.00 76.88 709 VAL A C 1
ATOM 5538 O O . VAL A 1 709 ? -27.795 -33.152 14.712 1.00 76.88 709 VAL A O 1
ATOM 5541 N N . LEU A 1 710 ? -28.081 -31.932 12.839 1.00 70.19 710 LEU A N 1
ATOM 5542 C CA . LEU A 1 710 ? -26.774 -31.295 12.789 1.00 70.19 710 LEU A CA 1
ATOM 5543 C C . LEU A 1 710 ? -26.932 -29.797 13.045 1.00 70.19 710 LEU A C 1
ATOM 5545 O O . LEU A 1 710 ? -27.828 -29.172 12.479 1.00 70.19 710 LEU A O 1
ATOM 5549 N N . ASP A 1 711 ? -26.017 -29.234 13.828 1.00 60.66 711 ASP A N 1
ATOM 5550 C CA . ASP A 1 711 ? -25.817 -27.789 13.969 1.00 60.66 711 ASP A CA 1
ATOM 5551 C C . ASP A 1 711 ? -24.647 -27.321 13.077 1.00 60.66 711 ASP A C 1
ATOM 5553 O O . ASP A 1 711 ? -23.780 -28.139 12.734 1.00 60.66 711 ASP A O 1
ATOM 5557 N N . PRO A 1 712 ? -24.546 -26.027 12.722 1.00 59.91 712 PRO A N 1
ATOM 5558 C CA . PRO A 1 712 ? -23.406 -25.506 11.970 1.00 59.91 712 PRO A CA 1
ATOM 5559 C C . PRO A 1 712 ? -22.088 -25.785 12.707 1.00 59.91 712 PRO A C 1
ATOM 5561 O O . PRO A 1 712 ? -21.970 -25.558 13.908 1.00 59.91 712 PRO A O 1
ATOM 5564 N N . GLY A 1 713 ? -21.090 -26.306 11.995 1.00 65.19 713 GLY A N 1
ATOM 5565 C CA . GLY A 1 713 ? -19.794 -26.703 12.551 1.00 65.19 713 GLY A CA 1
ATOM 5566 C C . GLY A 1 713 ? -19.767 -28.087 13.216 1.00 65.19 713 GLY A C 1
ATOM 5567 O O . GLY A 1 713 ? -18.685 -28.543 13.610 1.00 65.19 713 GLY A O 1
ATOM 5568 N N . THR A 1 714 ? -20.910 -28.785 13.307 1.00 78.12 714 THR A N 1
ATOM 5569 C CA . THR A 1 714 ? -20.985 -30.153 13.847 1.00 78.12 714 THR A CA 1
ATOM 5570 C C . THR A 1 714 ? -20.114 -31.089 13.024 1.00 78.12 714 THR A C 1
ATOM 5572 O O . THR A 1 714 ? -20.231 -31.137 11.803 1.00 78.12 714 THR A O 1
ATOM 5575 N N . LYS A 1 715 ? -19.261 -31.868 13.692 1.00 86.44 715 LYS A N 1
ATOM 5576 C CA . LYS A 1 715 ? -18.464 -32.922 13.060 1.00 86.44 715 LYS A CA 1
ATOM 5577 C C . LYS A 1 715 ? -19.386 -34.038 12.557 1.00 86.44 715 LYS A C 1
ATOM 5579 O O . LYS A 1 715 ? -20.046 -34.684 13.370 1.00 86.44 715 LYS A O 1
ATOM 5584 N N . VAL A 1 716 ? -19.437 -34.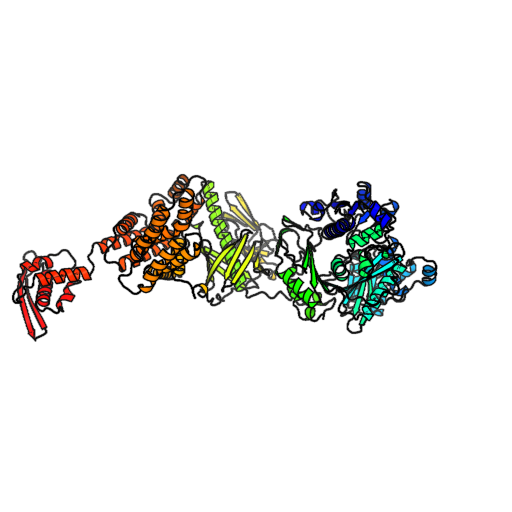224 11.240 1.00 89.75 716 VAL A N 1
ATOM 5585 C CA . VAL A 1 716 ? -20.278 -35.215 10.547 1.00 89.75 716 VAL A CA 1
ATOM 5586 C C . VAL A 1 716 ? -19.496 -36.509 10.346 1.00 89.75 716 VAL A C 1
ATOM 5588 O O . VAL A 1 716 ? -19.956 -37.573 10.751 1.00 89.75 716 VAL A O 1
ATOM 5591 N N . ALA A 1 717 ? -18.279 -36.396 9.815 1.00 89.88 717 ALA A N 1
ATOM 5592 C CA . ALA A 1 717 ? -17.369 -37.503 9.549 1.00 89.88 717 ALA A CA 1
ATOM 5593 C C . ALA A 1 717 ? -15.907 -37.079 9.788 1.00 89.88 717 ALA A C 1
ATOM 5595 O O . ALA A 1 717 ? -15.602 -35.894 9.961 1.00 89.88 717 ALA A O 1
ATOM 5596 N N . THR A 1 718 ? -15.005 -38.050 9.837 1.00 90.56 718 THR A N 1
ATOM 5597 C CA . THR A 1 718 ? -13.559 -37.848 9.703 1.00 90.56 718 THR A CA 1
ATOM 5598 C C . THR A 1 718 ? -13.080 -38.322 8.344 1.00 90.56 718 THR A C 1
ATOM 5600 O O . THR A 1 718 ? -13.720 -39.166 7.730 1.00 90.56 718 THR A O 1
ATOM 5603 N N . LEU A 1 719 ? -11.955 -37.787 7.896 1.00 88.94 719 LEU A N 1
ATOM 5604 C CA . LEU A 1 719 ? -11.291 -38.166 6.662 1.00 88.94 719 LEU A CA 1
ATOM 5605 C C . LEU A 1 719 ? -9.848 -38.565 6.995 1.00 88.94 719 LEU A C 1
ATOM 5607 O O . LEU A 1 719 ? -9.088 -37.755 7.529 1.00 88.94 719 LEU A O 1
ATOM 5611 N N . GLU A 1 720 ? -9.484 -39.812 6.720 1.00 88.38 720 GLU A N 1
ATOM 5612 C CA . GLU A 1 720 ? -8.094 -40.260 6.716 1.00 88.38 720 GLU A CA 1
ATOM 5613 C C . GLU A 1 720 ? -7.485 -39.878 5.365 1.00 88.38 720 GLU A C 1
ATOM 5615 O O . GLU A 1 720 ? -7.822 -40.453 4.335 1.00 88.38 720 GLU A O 1
ATOM 5620 N N . LEU A 1 721 ? -6.659 -38.834 5.359 1.00 85.12 721 LEU A N 1
ATOM 5621 C CA . LEU A 1 721 ? -6.120 -38.253 4.131 1.00 85.12 721 LEU A CA 1
ATOM 5622 C C . LEU A 1 721 ? -5.107 -39.182 3.466 1.00 85.12 721 LEU A C 1
ATOM 5624 O O . LEU A 1 721 ? -4.242 -39.741 4.140 1.00 85.12 721 LEU A O 1
ATOM 5628 N N . ASP A 1 722 ? -5.133 -39.221 2.134 1.00 83.12 722 ASP A N 1
ATOM 5629 C CA . ASP A 1 722 ? -4.102 -39.904 1.339 1.00 83.12 722 ASP A CA 1
ATOM 5630 C C . ASP A 1 722 ? -2.705 -39.298 1.566 1.00 83.12 722 ASP A C 1
ATOM 5632 O O . ASP A 1 722 ? -1.688 -39.986 1.488 1.00 83.12 722 ASP A O 1
ATOM 5636 N N . ASP A 1 723 ? -2.660 -37.994 1.855 1.00 74.25 723 ASP A N 1
ATOM 5637 C CA . ASP A 1 723 ? -1.450 -37.241 2.172 1.00 74.25 723 ASP A CA 1
ATOM 5638 C C . ASP A 1 723 ? -1.546 -36.632 3.586 1.00 74.25 723 ASP A C 1
ATOM 5640 O O . ASP A 1 723 ? -2.054 -35.516 3.762 1.00 74.25 723 ASP A O 1
ATOM 5644 N N . PRO A 1 724 ? -1.026 -37.331 4.614 1.00 66.88 724 PRO A N 1
ATOM 5645 C CA . PRO A 1 724 ? -1.040 -36.855 5.996 1.00 66.88 724 PRO A CA 1
ATOM 5646 C C . PRO A 1 724 ? -0.281 -35.538 6.198 1.00 66.88 724 PRO A C 1
ATOM 5648 O O . PRO A 1 724 ? -0.502 -34.853 7.197 1.00 66.88 724 PRO A O 1
ATOM 5651 N N . SER A 1 725 ? 0.609 -35.159 5.269 1.00 62.84 725 SER A N 1
ATOM 5652 C CA . SER A 1 725 ? 1.394 -33.922 5.367 1.00 62.84 725 SER A CA 1
ATOM 5653 C C . SER A 1 725 ? 0.559 -32.651 5.175 1.00 62.84 725 SER A C 1
ATOM 5655 O O . SER A 1 725 ? 1.014 -31.564 5.534 1.00 62.84 725 SER A O 1
ATOM 5657 N N . ARG A 1 726 ? -0.685 -32.778 4.689 1.00 61.97 726 ARG A N 1
ATOM 5658 C CA . ARG A 1 726 ? -1.642 -31.667 4.554 1.00 61.97 726 ARG A CA 1
ATOM 5659 C C . ARG A 1 726 ? -2.316 -31.256 5.867 1.00 61.97 726 ARG A C 1
ATOM 5661 O O . ARG A 1 726 ? -2.990 -30.229 5.898 1.00 61.97 726 ARG A O 1
ATOM 5668 N N . VAL A 1 727 ? -2.133 -32.014 6.954 1.00 61.50 727 VAL A N 1
ATOM 5669 C CA . VAL A 1 727 ? -2.664 -31.666 8.282 1.00 61.50 727 VAL A CA 1
ATOM 5670 C C . VAL A 1 727 ? -1.679 -30.770 9.026 1.00 61.50 727 VAL A C 1
ATOM 5672 O O . VAL A 1 727 ? -0.724 -31.236 9.647 1.00 61.50 727 VAL A O 1
ATOM 5675 N N . THR A 1 728 ? -1.930 -29.465 9.037 1.00 57.62 728 THR A N 1
ATOM 5676 C CA . THR A 1 728 ? -1.188 -28.528 9.889 1.00 57.62 728 THR A CA 1
ATOM 5677 C C . THR A 1 728 ? -1.751 -28.565 11.316 1.00 57.62 728 THR A C 1
ATOM 5679 O O . THR A 1 728 ? -2.650 -27.802 11.668 1.00 57.62 728 THR A O 1
ATOM 5682 N N . GLN A 1 729 ? -1.241 -29.457 12.174 1.00 63.56 729 GLN A N 1
ATOM 5683 C CA . GLN A 1 729 ? -1.563 -29.421 13.608 1.00 63.56 729 GLN A CA 1
ATOM 5684 C C . GLN A 1 729 ? -0.795 -28.282 14.290 1.00 63.56 729 GLN A C 1
ATOM 5686 O O . GLN A 1 729 ? 0.374 -28.420 14.645 1.00 63.56 729 GLN A O 1
ATOM 5691 N N . ALA A 1 730 ? -1.457 -27.138 14.460 1.00 74.62 730 ALA A N 1
ATOM 5692 C CA . ALA A 1 730 ? -0.909 -26.017 15.214 1.00 74.62 730 ALA A CA 1
ATOM 5693 C C . ALA A 1 730 ? -0.839 -26.342 16.718 1.00 74.62 730 ALA A C 1
ATOM 5695 O O . ALA A 1 730 ? -1.796 -26.858 17.300 1.00 74.62 730 ALA A O 1
ATOM 5696 N N . GLN A 1 731 ? 0.280 -26.012 17.361 1.00 85.56 731 GLN A N 1
ATOM 5697 C CA . GLN A 1 731 ? 0.464 -26.173 18.803 1.00 85.56 731 GLN A CA 1
ATOM 5698 C C . GLN A 1 731 ? -0.319 -25.099 19.557 1.00 85.56 731 GLN A C 1
ATOM 5700 O O . GLN A 1 731 ? -0.292 -23.931 19.184 1.00 85.56 731 GLN A O 1
ATOM 5705 N N . LEU A 1 732 ? -1.012 -25.459 20.637 1.00 86.88 732 LEU A N 1
ATOM 5706 C CA . LEU A 1 732 ? -1.730 -24.470 21.442 1.00 86.88 732 LEU A CA 1
ATOM 5707 C C . LEU A 1 732 ? -0.734 -23.526 22.131 1.00 86.88 732 LEU A C 1
ATOM 5709 O O . LEU A 1 732 ? 0.156 -23.977 22.850 1.00 86.88 732 LEU A O 1
ATOM 5713 N N . TYR A 1 733 ? -0.904 -22.220 21.941 1.00 90.00 733 TYR A N 1
ATOM 5714 C CA . TYR A 1 733 ? -0.113 -21.223 22.650 1.00 90.00 733 TYR A CA 1
ATOM 5715 C C . TYR A 1 733 ? -0.560 -21.135 24.113 1.00 90.00 733 TYR A C 1
ATOM 5717 O O . TYR A 1 733 ? -1.722 -20.842 24.393 1.00 90.00 733 TYR A O 1
ATOM 5725 N N . THR A 1 734 ? 0.364 -21.350 25.052 1.00 89.44 734 THR A N 1
ATOM 5726 C CA . THR A 1 734 ? 0.088 -21.341 26.503 1.00 89.44 734 THR A CA 1
ATOM 5727 C C . THR A 1 734 ? 0.608 -20.096 27.226 1.00 89.44 734 THR A C 1
ATOM 5729 O O . THR A 1 734 ? 0.449 -19.989 28.440 1.00 89.44 734 THR A O 1
ATOM 5732 N N . GLY A 1 735 ? 1.257 -19.166 26.518 1.00 87.25 735 GLY A N 1
ATOM 5733 C CA . GLY A 1 735 ? 1.765 -17.927 27.112 1.00 87.25 735 GLY A CA 1
ATOM 5734 C C . GLY A 1 735 ? 0.649 -16.943 27.475 1.00 87.25 735 GLY A C 1
ATOM 5735 O O . GLY A 1 735 ? -0.483 -17.053 27.003 1.00 87.25 735 GLY A O 1
ATOM 5736 N N . THR A 1 736 ? 0.964 -15.969 28.321 1.00 88.88 736 THR A N 1
ATOM 5737 C CA . THR A 1 736 ? 0.051 -14.888 28.723 1.00 88.88 736 THR A CA 1
ATOM 5738 C C . THR A 1 736 ? 0.393 -13.591 27.997 1.00 88.88 736 THR A C 1
ATOM 5740 O O . THR A 1 736 ? 1.473 -13.470 27.423 1.00 88.88 736 THR A O 1
ATOM 5743 N N . PHE A 1 737 ? -0.493 -12.595 28.051 1.00 86.12 737 PHE A N 1
ATOM 5744 C CA . PHE A 1 737 ? -0.116 -11.241 27.644 1.00 86.12 737 PHE A CA 1
ATOM 5745 C C . PHE A 1 737 ? 1.086 -10.748 28.472 1.00 86.12 737 PHE A C 1
ATOM 5747 O O . PHE A 1 737 ? 1.178 -11.089 29.661 1.00 86.12 737 PHE A O 1
ATOM 5754 N N . PRO A 1 738 ? 2.006 -9.960 27.879 1.00 79.19 738 PRO A N 1
ATOM 5755 C CA . PRO A 1 738 ? 3.069 -9.316 28.632 1.00 79.19 738 PRO A CA 1
ATOM 5756 C C . PRO A 1 738 ? 2.425 -8.432 29.699 1.00 79.19 738 PRO A C 1
ATOM 5758 O O . PRO A 1 738 ? 1.313 -7.928 29.509 1.00 79.19 738 PRO A O 1
ATOM 5761 N N . VAL A 1 739 ? 3.096 -8.281 30.845 1.00 65.69 739 VAL A N 1
ATOM 5762 C CA . VAL A 1 739 ? 2.614 -7.422 31.934 1.00 65.69 739 VAL A CA 1
ATOM 5763 C C . VAL A 1 739 ? 2.656 -5.988 31.433 1.00 65.69 739 VAL A C 1
ATOM 5765 O O . VAL A 1 739 ? 3.645 -5.278 31.591 1.00 65.69 739 VAL A O 1
ATOM 5768 N N . SER A 1 740 ? 1.579 -5.581 30.777 1.00 54.66 740 SER A N 1
ATOM 5769 C CA . SER A 1 740 ? 1.436 -4.229 30.299 1.00 54.66 740 SER A CA 1
ATOM 5770 C C . SER A 1 740 ? 1.365 -3.338 31.532 1.00 54.66 740 SER A C 1
ATOM 5772 O O . SER A 1 740 ? 0.577 -3.582 32.451 1.00 54.66 740 SER A O 1
ATOM 5774 N N . GLU A 1 741 ? 2.159 -2.270 31.563 1.00 49.66 741 GLU A N 1
ATOM 5775 C CA . GLU A 1 741 ? 1.852 -1.118 32.406 1.00 49.66 741 GLU A CA 1
ATOM 5776 C C . GLU A 1 741 ? 0.591 -0.425 31.849 1.00 49.66 741 GLU A C 1
ATOM 5778 O O . GLU A 1 741 ? 0.603 0.766 31.545 1.00 49.66 741 GLU A O 1
ATOM 5783 N N . THR A 1 742 ? -0.522 -1.148 31.699 1.00 46.75 742 THR A N 1
ATOM 5784 C CA . THR A 1 742 ? -1.832 -0.653 31.238 1.00 46.75 742 THR A CA 1
ATOM 5785 C C . THR A 1 742 ? -2.370 0.458 32.149 1.00 46.75 742 THR A C 1
ATOM 5787 O O . THR A 1 742 ? -3.234 1.232 31.753 1.00 46.75 742 THR A O 1
ATOM 5790 N N . ASN A 1 743 ? -1.772 0.635 33.333 1.00 44.91 743 ASN A N 1
ATOM 5791 C CA . ASN A 1 743 ? -2.010 1.754 34.247 1.00 44.91 743 ASN A CA 1
ATOM 5792 C C . ASN A 1 743 ? -1.121 2.994 34.003 1.00 44.91 743 ASN A C 1
ATOM 5794 O O . ASN A 1 743 ? -1.205 3.964 34.758 1.00 44.91 743 ASN A O 1
ATOM 5798 N N . SER A 1 744 ? -0.268 3.014 32.976 1.00 42.97 744 SER A N 1
ATOM 5799 C CA . SER A 1 744 ? 0.590 4.171 32.664 1.00 42.97 744 SER A CA 1
ATOM 5800 C C . SER A 1 744 ? -0.207 5.389 32.184 1.00 42.97 744 SER A C 1
ATOM 5802 O O . SER A 1 744 ? 0.142 6.505 32.555 1.00 42.97 744 SER A O 1
ATOM 5804 N N . ILE A 1 745 ? -1.339 5.204 31.489 1.00 48.50 745 ILE A N 1
ATOM 5805 C CA . ILE A 1 745 ? -2.243 6.316 31.127 1.00 48.50 745 ILE A CA 1
ATOM 5806 C C . ILE A 1 745 ? -2.901 6.922 32.382 1.00 48.50 745 ILE A C 1
ATOM 5808 O O . ILE A 1 745 ? -3.117 8.130 32.444 1.00 48.50 745 ILE A O 1
ATOM 5812 N N . GLN A 1 746 ? -3.153 6.120 33.425 1.00 50.91 746 GLN A N 1
ATOM 5813 C CA . GLN A 1 746 ? -3.677 6.618 34.703 1.00 50.91 746 GLN A CA 1
ATOM 5814 C C . GLN A 1 746 ? -2.617 7.359 35.541 1.00 50.91 746 GLN A C 1
ATOM 5816 O O . GLN A 1 746 ? -2.972 8.205 36.369 1.00 50.91 746 GLN A O 1
ATOM 5821 N N . LYS A 1 747 ? -1.315 7.102 35.324 1.00 51.28 747 LYS A N 1
ATOM 5822 C CA . LYS A 1 747 ? -0.216 7.845 35.968 1.00 51.28 747 LYS A CA 1
ATOM 5823 C C . LYS A 1 747 ? -0.162 9.275 35.409 1.00 51.28 747 LYS A C 1
ATOM 5825 O O . LYS A 1 747 ? 0.514 9.559 34.429 1.00 51.28 747 LYS A O 1
ATOM 5830 N N . GLY A 1 748 ? -0.858 10.195 36.074 1.00 64.94 748 GLY A N 1
ATOM 5831 C CA . GLY A 1 748 ? -0.864 11.628 35.746 1.00 64.94 748 GLY A CA 1
ATOM 5832 C C . GLY A 1 748 ? -2.238 12.198 35.395 1.00 64.94 748 GLY A C 1
ATOM 5833 O O . GLY A 1 748 ? -2.361 13.413 35.219 1.00 64.94 748 GLY A O 1
ATOM 5834 N N . MET A 1 749 ? -3.279 11.360 35.344 1.00 81.00 749 MET A N 1
ATOM 5835 C CA . MET A 1 749 ? -4.648 11.826 35.137 1.00 81.00 749 MET A CA 1
ATOM 5836 C C . MET A 1 749 ? -5.113 12.738 36.268 1.00 81.00 749 MET A C 1
ATOM 5838 O O . MET A 1 749 ? -4.914 12.479 37.458 1.00 81.00 749 MET A O 1
ATOM 5842 N N . LYS A 1 750 ? -5.787 13.822 35.887 1.00 89.44 750 LYS A N 1
ATOM 5843 C CA . LYS A 1 750 ? -6.437 14.720 36.841 1.00 89.44 750 LYS A CA 1
ATOM 5844 C C . LYS A 1 750 ? -7.754 14.101 37.299 1.00 89.44 750 LYS A C 1
ATOM 5846 O O . LYS A 1 750 ? -8.430 13.406 36.550 1.00 89.44 750 LYS A O 1
ATOM 5851 N N . LEU A 1 751 ? -8.175 14.440 38.514 1.00 90.94 751 LEU A N 1
ATOM 5852 C CA . LEU A 1 751 ? -9.383 13.893 39.139 1.00 90.94 751 LEU A CA 1
ATOM 5853 C C . LEU A 1 751 ? -10.657 13.989 38.271 1.00 90.94 751 LEU A C 1
ATOM 5855 O O . LEU A 1 751 ? -11.471 13.073 38.298 1.00 90.94 751 LEU A O 1
ATOM 5859 N N . HIS A 1 752 ? -10.841 15.068 37.498 1.00 90.62 752 HIS A N 1
ATOM 5860 C CA . HIS A 1 752 ? -12.006 15.200 36.610 1.00 90.62 752 HIS A CA 1
ATOM 5861 C C . HIS A 1 752 ? -11.992 14.182 35.463 1.00 90.62 752 HIS A C 1
ATOM 5863 O O . HIS A 1 752 ? -13.049 13.678 35.107 1.00 90.62 752 HIS A O 1
ATOM 5869 N N . GLN A 1 753 ? -10.816 13.828 34.940 1.00 91.06 753 GLN A N 1
ATOM 5870 C CA . GLN A 1 753 ? -10.663 12.814 33.892 1.00 91.06 753 GLN A CA 1
ATOM 5871 C C . GLN A 1 753 ? -10.973 11.425 34.453 1.00 91.06 753 GLN A C 1
ATOM 5873 O O . GLN A 1 753 ? -11.768 10.693 33.874 1.00 91.06 753 GLN A O 1
ATOM 5878 N N . VAL A 1 754 ? -10.437 11.114 35.641 1.00 91.44 754 VAL A N 1
ATOM 5879 C CA . VAL A 1 754 ? -10.742 9.869 36.370 1.00 91.44 754 VAL A CA 1
ATOM 5880 C C . VAL A 1 754 ? -12.249 9.737 36.626 1.00 91.44 754 VAL A C 1
ATOM 5882 O O . VAL A 1 754 ? -12.826 8.673 36.413 1.00 91.44 754 VAL A O 1
ATOM 5885 N N . TYR A 1 755 ? -12.905 10.830 37.030 1.00 92.81 755 TYR A N 1
ATOM 5886 C CA . TYR A 1 755 ? -14.357 10.879 37.199 1.00 92.81 755 TYR A CA 1
ATOM 5887 C C . TYR A 1 755 ? -15.116 10.585 35.897 1.00 92.81 755 TYR A C 1
ATOM 5889 O O . TYR A 1 755 ? -16.047 9.777 35.926 1.00 92.81 755 TYR A O 1
ATOM 5897 N N . GLN A 1 756 ? -14.748 11.219 34.776 1.00 91.19 756 GLN A N 1
ATOM 5898 C CA . GLN A 1 756 ? -15.441 10.997 33.501 1.00 91.19 756 GLN A CA 1
ATOM 5899 C C . GLN A 1 756 ? -15.279 9.555 33.018 1.00 91.19 756 GLN A C 1
ATOM 5901 O O . GLN A 1 756 ? -16.280 8.935 32.681 1.00 91.19 756 GLN A O 1
ATOM 5906 N N . ILE A 1 757 ? -14.075 8.981 33.096 1.00 89.44 757 ILE A N 1
ATOM 5907 C CA . ILE A 1 757 ? -13.818 7.591 32.683 1.00 89.44 757 ILE A CA 1
ATOM 5908 C C . ILE A 1 757 ? -14.636 6.606 33.524 1.00 89.44 757 ILE A C 1
ATOM 5910 O O . ILE A 1 757 ? -15.327 5.749 32.979 1.00 89.44 757 ILE A O 1
ATOM 5914 N N . ALA A 1 758 ? -14.621 6.748 34.855 1.00 92.19 758 ALA A N 1
ATOM 5915 C CA . ALA A 1 758 ? -15.410 5.880 35.730 1.00 92.19 758 ALA A CA 1
ATOM 5916 C C . ALA A 1 758 ? -16.916 6.005 35.438 1.00 92.19 758 ALA A C 1
ATOM 5918 O O . ALA A 1 758 ? -17.641 5.011 35.417 1.00 92.19 758 ALA A O 1
ATOM 5919 N N . LYS A 1 759 ? -17.397 7.224 35.173 1.00 93.25 759 LYS A N 1
ATOM 5920 C CA . LYS A 1 759 ? -18.791 7.469 34.798 1.00 93.25 759 LYS A CA 1
ATOM 5921 C C . LYS A 1 759 ? -19.140 6.832 33.450 1.00 93.25 759 LYS A C 1
ATOM 5923 O O . LYS A 1 759 ? -20.182 6.188 33.365 1.00 93.25 759 LYS A O 1
ATOM 5928 N N . GLU A 1 760 ? -18.305 6.996 32.429 1.00 92.69 760 GLU A N 1
ATOM 5929 C CA . GLU A 1 760 ? -18.503 6.418 31.094 1.00 92.69 760 GLU A CA 1
ATOM 5930 C C . GLU A 1 760 ? -18.496 4.889 31.140 1.00 92.69 760 GLU A C 1
ATOM 5932 O O . GLU A 1 760 ? -19.413 4.263 30.614 1.00 92.69 760 GLU A O 1
ATOM 5937 N N . ASN A 1 761 ? -17.555 4.277 31.864 1.00 91.62 761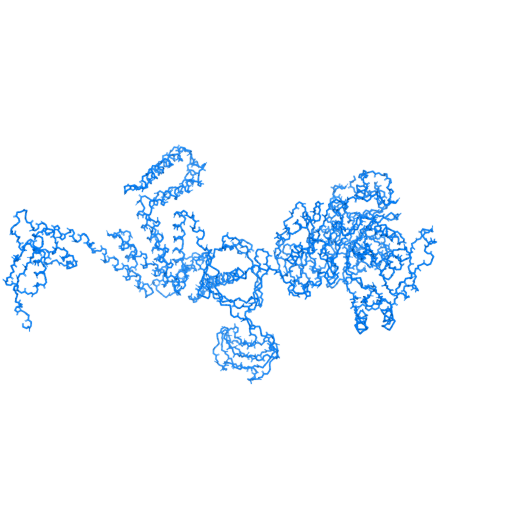 ASN A N 1
ATOM 5938 C CA . ASN A 1 761 ? -17.510 2.827 32.068 1.00 91.62 761 ASN A CA 1
ATOM 5939 C C . ASN A 1 761 ? -18.821 2.293 32.662 1.00 91.62 761 ASN A C 1
ATOM 5941 O O . ASN A 1 761 ? -19.390 1.322 32.167 1.00 91.62 761 ASN A O 1
ATOM 5945 N N . LEU A 1 762 ? -19.342 2.952 33.700 1.00 93.81 762 LEU A N 1
ATOM 5946 C CA . LEU A 1 762 ? -20.604 2.558 34.329 1.00 93.81 762 LEU A CA 1
ATOM 5947 C C . LEU A 1 762 ? -21.817 2.834 33.429 1.00 93.81 762 LEU A C 1
ATOM 5949 O O . LEU A 1 762 ? -22.789 2.080 33.459 1.00 93.81 762 LEU A O 1
ATOM 5953 N N . GLN A 1 763 ? -21.773 3.880 32.600 1.00 94.44 763 GLN A N 1
ATOM 5954 C CA . GLN A 1 763 ? -22.802 4.139 31.593 1.00 94.44 763 GLN A CA 1
ATOM 5955 C C . GLN A 1 763 ? -22.816 3.073 30.493 1.00 94.44 763 GLN A C 1
ATOM 5957 O O . GLN A 1 763 ? -23.911 2.666 30.108 1.00 94.44 763 GLN A O 1
ATOM 5962 N N . ASN A 1 764 ? -21.647 2.601 30.052 1.00 93.94 764 ASN A N 1
ATOM 5963 C CA . ASN A 1 764 ? -21.508 1.525 29.070 1.00 93.94 764 ASN A CA 1
ATOM 5964 C C . ASN A 1 764 ? -22.050 0.196 29.617 1.00 93.94 764 ASN A C 1
ATOM 5966 O O . ASN A 1 764 ? -22.765 -0.512 28.910 1.00 93.94 764 ASN A O 1
ATOM 5970 N N . VAL A 1 765 ? -21.807 -0.101 30.900 1.00 93.62 765 VAL A N 1
ATOM 5971 C CA . VAL A 1 765 ? -22.419 -1.255 31.584 1.00 93.62 765 VAL A CA 1
ATOM 5972 C C . VAL A 1 765 ? -23.945 -1.145 31.573 1.00 93.62 765 VAL A C 1
ATOM 5974 O O . VAL A 1 765 ? -24.625 -2.116 31.248 1.00 93.62 765 VAL A O 1
ATOM 5977 N N . MET A 1 766 ? -24.503 0.038 31.862 1.00 93.38 766 MET A N 1
ATOM 5978 C CA . MET A 1 766 ? -25.954 0.262 31.767 1.00 93.38 766 MET A CA 1
ATOM 5979 C C . MET A 1 766 ? -26.489 0.124 30.331 1.00 93.38 766 MET A C 1
ATOM 5981 O O . MET A 1 766 ? -27.638 -0.275 30.155 1.00 93.38 766 MET A O 1
ATOM 5985 N N . ASP A 1 767 ? -25.672 0.400 29.312 1.00 92.50 767 ASP A N 1
ATOM 5986 C CA . ASP A 1 767 ? -26.007 0.176 27.896 1.00 92.50 767 ASP A CA 1
ATOM 5987 C C . ASP A 1 767 ? -25.879 -1.293 27.460 1.00 92.50 767 ASP A C 1
ATOM 5989 O O . ASP A 1 767 ? -26.274 -1.628 26.349 1.00 92.50 767 ASP A O 1
ATOM 5993 N N . GLY A 1 768 ? -25.387 -2.180 28.332 1.00 91.56 768 GLY A N 1
ATOM 5994 C CA . GLY A 1 768 ? -25.263 -3.620 28.086 1.00 91.56 768 GLY A CA 1
ATOM 5995 C C . GLY A 1 768 ? -23.841 -4.099 27.790 1.00 91.56 768 GLY A C 1
ATOM 5996 O O . GLY A 1 768 ? -23.610 -5.305 27.745 1.00 91.56 768 GLY A O 1
ATOM 5997 N N . TYR A 1 769 ? -22.861 -3.200 27.652 1.00 92.62 769 TYR A N 1
ATOM 5998 C CA . TYR A 1 769 ? -21.467 -3.578 27.406 1.00 92.62 769 TYR A CA 1
ATOM 5999 C C . TYR A 1 769 ? -20.812 -4.097 28.688 1.00 92.62 769 TYR A C 1
ATOM 6001 O O . TYR A 1 769 ? -20.360 -3.329 29.537 1.00 92.62 769 TYR A O 1
ATOM 6009 N N . CYS A 1 770 ? -20.775 -5.418 28.843 1.00 88.88 770 CYS A N 1
ATOM 6010 C CA . CYS A 1 770 ? -20.259 -6.069 30.043 1.00 88.88 770 CYS A CA 1
ATOM 6011 C C . CYS A 1 770 ? -19.366 -7.263 29.698 1.00 88.88 770 CYS A C 1
ATOM 6013 O O . CYS A 1 770 ? -19.646 -7.996 28.749 1.00 88.88 770 CYS A O 1
ATOM 6015 N N . VAL A 1 771 ? -18.351 -7.497 30.530 1.00 89.69 771 VAL A N 1
ATOM 6016 C CA . VAL A 1 771 ? -17.583 -8.754 30.567 1.00 89.69 771 VAL A CA 1
ATOM 6017 C C . VAL A 1 771 ? -18.314 -9.824 31.371 1.00 89.69 771 VAL A C 1
ATOM 6019 O O . VAL A 1 771 ? -19.249 -9.527 32.122 1.00 89.69 771 VAL A O 1
ATOM 6022 N N . ASP A 1 772 ? -17.893 -11.070 31.196 1.00 88.62 772 ASP A N 1
ATOM 6023 C CA . ASP A 1 772 ? -18.382 -12.204 31.972 1.00 88.62 772 ASP A CA 1
ATOM 6024 C C . ASP A 1 772 ? -17.622 -12.365 33.302 1.00 88.62 772 ASP A C 1
ATOM 6026 O O . ASP A 1 772 ? -16.592 -11.732 33.560 1.00 88.62 772 ASP A O 1
ATOM 6030 N N . GLU A 1 773 ? -18.170 -13.188 34.195 1.00 87.38 773 GLU A N 1
ATOM 6031 C CA . GLU A 1 773 ? -17.487 -13.557 35.439 1.00 87.38 773 GLU A CA 1
ATOM 6032 C C . GLU A 1 773 ? -16.269 -14.446 35.151 1.00 87.38 773 GLU A C 1
ATOM 6034 O O . GLU A 1 773 ? -16.318 -15.240 34.210 1.00 87.38 773 GLU A O 1
ATOM 6039 N N . PRO A 1 774 ? -15.182 -14.352 35.945 1.00 90.12 774 PRO A N 1
ATOM 6040 C CA . PRO A 1 774 ? -15.055 -13.689 37.256 1.00 90.12 774 PRO A CA 1
ATOM 6041 C C . PRO A 1 774 ? -14.612 -12.208 37.231 1.00 90.12 774 PRO A C 1
ATOM 6043 O O . PRO A 1 774 ? -14.374 -11.617 38.284 1.00 90.12 774 PRO A O 1
ATOM 6046 N N . TYR A 1 775 ? -14.449 -11.598 36.052 1.00 89.75 775 TYR A N 1
ATOM 6047 C CA . TYR A 1 775 ? -13.841 -10.263 35.914 1.00 89.75 775 TYR A CA 1
ATOM 6048 C C . TYR A 1 775 ? -14.833 -9.107 36.103 1.00 89.75 775 TYR A C 1
ATOM 6050 O O . TYR A 1 775 ? -14.431 -7.979 36.394 1.00 89.75 775 TYR A O 1
ATOM 6058 N N . LEU A 1 776 ? -16.133 -9.375 35.954 1.00 90.19 776 LEU A N 1
ATOM 6059 C CA . LEU A 1 776 ? -17.186 -8.365 36.042 1.00 90.19 776 LEU A CA 1
ATOM 6060 C C . LEU A 1 776 ? -17.279 -7.730 37.434 1.00 90.19 776 LEU A C 1
ATOM 6062 O O . LEU A 1 776 ? -17.207 -6.508 37.554 1.00 90.19 776 LEU A O 1
ATOM 6066 N N . THR A 1 777 ? -17.462 -8.539 38.482 1.00 91.12 777 THR A N 1
ATOM 6067 C CA . THR A 1 777 ? -17.768 -8.020 39.826 1.00 91.12 777 THR A CA 1
ATOM 6068 C C . THR A 1 777 ? -16.647 -7.138 40.401 1.00 91.12 777 THR A C 1
ATOM 6070 O O . THR A 1 777 ? -16.953 -6.000 40.770 1.00 91.12 777 THR A O 1
ATOM 6073 N N . PRO A 1 778 ? -15.362 -7.557 40.406 1.00 90.69 778 PRO A N 1
ATOM 6074 C CA . PRO A 1 778 ? -14.271 -6.722 40.921 1.00 90.69 778 PRO A CA 1
ATOM 6075 C C . PRO A 1 778 ? -14.173 -5.368 40.207 1.00 90.69 778 PRO A C 1
ATOM 6077 O O . PRO A 1 778 ? -13.995 -4.327 40.837 1.00 90.69 778 PRO A O 1
ATOM 6080 N N . ARG A 1 779 ? -14.368 -5.369 38.884 1.00 88.75 779 ARG A N 1
ATOM 6081 C CA . ARG A 1 779 ? -14.297 -4.168 38.050 1.00 88.75 779 ARG A CA 1
ATOM 6082 C C . ARG A 1 779 ? -15.456 -3.206 38.306 1.00 88.75 779 ARG A C 1
ATOM 6084 O O . ARG A 1 779 ? -15.261 -1.989 38.279 1.00 88.75 779 ARG A O 1
ATOM 6091 N N . LEU A 1 780 ? -16.664 -3.723 38.533 1.00 91.06 780 LEU A N 1
ATOM 6092 C CA . LEU A 1 780 ? -17.814 -2.895 38.901 1.00 91.06 780 LEU A CA 1
ATOM 6093 C C . LEU A 1 780 ? -17.590 -2.224 40.255 1.00 91.06 780 LEU A C 1
ATOM 6095 O O . LEU A 1 780 ? -17.808 -1.020 40.373 1.00 91.06 780 LEU A O 1
ATOM 6099 N N . GLU A 1 781 ? -17.128 -2.979 41.252 1.00 90.44 781 GLU A N 1
ATOM 6100 C CA . GLU A 1 781 ? -16.842 -2.445 42.586 1.00 90.44 781 GLU A CA 1
ATOM 6101 C C . GLU A 1 781 ? -15.761 -1.362 42.539 1.00 90.44 781 GLU A C 1
ATOM 6103 O O . GLU A 1 781 ? -15.960 -0.280 43.093 1.00 90.44 781 GLU A O 1
ATOM 6108 N N . GLU A 1 782 ? -14.673 -1.597 41.803 1.00 90.94 782 GLU A N 1
ATOM 6109 C CA . GLU A 1 782 ? -13.608 -0.613 41.611 1.00 90.94 782 GLU A CA 1
ATOM 6110 C C . GLU A 1 782 ? -14.121 0.669 40.940 1.00 90.94 782 GLU A C 1
ATOM 6112 O O . GLU A 1 782 ? -13.925 1.763 41.473 1.00 90.94 782 GLU A O 1
ATOM 6117 N N . ASN A 1 783 ? -14.829 0.564 39.807 1.00 91.19 783 ASN A N 1
ATOM 6118 C CA . ASN A 1 783 ? -15.346 1.739 39.097 1.00 91.19 783 ASN A CA 1
ATOM 6119 C C . ASN A 1 783 ? -16.368 2.519 39.939 1.00 91.19 783 ASN A C 1
ATOM 6121 O O . ASN A 1 783 ? -16.353 3.752 39.929 1.00 91.19 783 ASN A O 1
ATOM 6125 N N . VAL A 1 784 ? -17.239 1.835 40.692 1.00 92.56 784 VAL A N 1
ATOM 6126 C CA . VAL A 1 784 ? -18.194 2.488 41.602 1.00 92.56 784 VAL A CA 1
ATOM 6127 C C . VAL A 1 784 ? -17.461 3.194 42.741 1.00 92.56 784 VAL A C 1
ATOM 6129 O O . VAL A 1 784 ? -17.767 4.350 43.043 1.00 92.56 784 VAL A O 1
ATOM 6132 N N . ASP A 1 785 ? -16.469 2.553 43.354 1.00 90.62 785 ASP A N 1
ATOM 6133 C CA . ASP A 1 785 ? -15.709 3.150 44.450 1.00 90.62 785 ASP A CA 1
ATOM 6134 C C . ASP A 1 785 ? -14.879 4.352 43.966 1.00 90.62 785 ASP A C 1
ATOM 6136 O O . ASP A 1 785 ? -14.848 5.386 44.641 1.00 90.62 785 ASP A O 1
ATOM 6140 N N . VAL A 1 786 ? -14.259 4.271 42.783 1.00 91.38 786 VAL A N 1
ATOM 6141 C CA . VAL A 1 786 ? -13.553 5.393 42.140 1.00 91.38 786 VAL A CA 1
ATOM 6142 C C . VAL A 1 786 ? -14.517 6.534 41.812 1.00 91.38 786 VAL A C 1
ATOM 6144 O O . VAL A 1 786 ? -14.215 7.691 42.127 1.00 91.38 786 VAL A O 1
ATOM 6147 N N . LEU A 1 787 ? -15.695 6.234 41.251 1.00 92.75 787 LEU A N 1
ATOM 6148 C CA . LEU A 1 787 ? -16.729 7.228 40.956 1.00 92.75 787 LEU A CA 1
ATOM 6149 C C . LEU A 1 787 ? -17.147 7.970 42.234 1.00 92.75 787 LEU A C 1
ATOM 6151 O O . LEU A 1 787 ? -17.133 9.201 42.272 1.00 92.75 787 LEU A O 1
ATOM 6155 N N . LEU A 1 788 ? -17.488 7.238 43.298 1.00 89.81 788 LEU A N 1
ATOM 6156 C CA . LEU A 1 788 ? -17.961 7.819 44.555 1.00 89.81 788 LEU A CA 1
ATOM 6157 C C . LEU A 1 788 ? -16.862 8.594 45.290 1.00 89.81 788 LEU A C 1
ATOM 6159 O O . LEU A 1 788 ? -17.134 9.675 45.814 1.00 89.81 788 LEU A O 1
ATOM 6163 N N . LYS A 1 789 ? -15.619 8.094 45.313 1.00 89.81 789 LYS A N 1
ATOM 6164 C CA . LYS A 1 789 ? -14.468 8.824 45.876 1.00 89.81 789 LYS A CA 1
ATOM 6165 C C . LYS A 1 789 ? -14.222 10.131 45.123 1.00 89.81 789 LYS A C 1
ATOM 6167 O O . LYS A 1 789 ? -14.031 11.168 45.758 1.00 89.81 789 LYS A O 1
ATOM 6172 N N . SER A 1 790 ? -14.289 10.098 43.792 1.00 91.31 790 SER A N 1
ATOM 6173 C CA . SER A 1 790 ? -14.094 11.282 42.950 1.00 91.31 790 SER A CA 1
ATOM 6174 C C . SER A 1 790 ? -15.206 12.308 43.153 1.00 91.31 790 SER A C 1
ATOM 6176 O O . SER A 1 790 ? -14.927 13.485 43.367 1.00 91.31 790 SER A O 1
ATOM 6178 N N . LEU A 1 791 ? -16.461 11.852 43.186 1.00 89.31 791 LEU A N 1
ATOM 6179 C CA . LEU A 1 791 ? -17.633 12.695 43.421 1.00 89.31 791 LEU A CA 1
ATOM 6180 C C . LEU A 1 791 ? -17.696 13.287 44.828 1.00 89.31 791 LEU A C 1
ATOM 6182 O O . LEU A 1 791 ? -18.378 14.282 45.002 1.00 89.31 791 LEU A O 1
ATOM 6186 N N . ARG A 1 792 ? -17.035 12.704 45.835 1.00 87.75 792 ARG A N 1
ATOM 6187 C CA . ARG A 1 792 ? -16.966 13.271 47.198 1.00 87.75 792 ARG A CA 1
ATOM 6188 C C . ARG A 1 792 ? -15.864 14.319 47.351 1.00 87.75 792 ARG A C 1
ATOM 6190 O O . ARG A 1 792 ? -15.870 15.058 48.334 1.00 87.75 792 ARG A O 1
ATOM 6197 N N . ASN A 1 793 ? -14.917 14.384 46.418 1.00 88.31 793 ASN A N 1
ATOM 6198 C CA . ASN A 1 793 ? -13.751 15.244 46.535 1.00 88.31 793 ASN A CA 1
ATOM 6199 C C . ASN A 1 793 ? -14.078 16.692 46.097 1.00 88.31 793 ASN A C 1
ATOM 6201 O O . ASN A 1 793 ? -14.442 16.916 44.940 1.00 88.31 793 ASN A O 1
ATOM 6205 N N . PRO A 1 794 ? -13.911 17.700 46.979 1.00 87.62 794 PRO A N 1
ATOM 6206 C CA . PRO A 1 794 ? -14.231 19.097 46.670 1.00 87.62 794 PRO A CA 1
ATOM 6207 C C . PRO A 1 794 ? -13.338 19.714 45.579 1.00 87.62 794 PRO A C 1
ATOM 6209 O O . PRO A 1 794 ? -13.688 20.743 45.006 1.00 87.62 794 PRO A O 1
ATOM 6212 N N . ALA A 1 795 ? -12.209 19.088 45.231 1.00 89.50 795 ALA A N 1
ATOM 6213 C CA . ALA A 1 795 ? -11.357 19.533 44.130 1.00 89.50 795 ALA A CA 1
ATOM 6214 C C . ALA A 1 795 ? -11.955 19.259 42.736 1.00 89.50 795 ALA A C 1
ATOM 6216 O O . ALA A 1 795 ? -11.512 19.870 41.763 1.00 89.50 795 ALA A O 1
ATOM 6217 N N . LEU A 1 796 ? -12.944 18.365 42.609 1.00 91.00 796 LEU A N 1
ATOM 6218 C CA . LEU A 1 796 ? -13.544 18.000 41.321 1.00 91.00 796 LEU A CA 1
ATOM 6219 C C . LEU A 1 796 ? -14.128 19.209 40.551 1.00 91.00 796 LEU A C 1
ATOM 6221 O O . LEU A 1 796 ? -13.656 19.463 39.440 1.00 91.00 796 LEU A O 1
ATOM 6225 N N . PRO A 1 797 ? -15.060 20.012 41.113 1.00 91.19 797 PRO A N 1
ATOM 6226 C CA . PRO A 1 797 ? -15.632 21.163 40.406 1.00 91.19 797 PRO A CA 1
ATOM 6227 C C . PRO A 1 797 ? -14.596 22.246 40.077 1.00 91.19 797 PRO A C 1
ATOM 6229 O O . PRO A 1 797 ? -14.712 22.931 39.062 1.00 91.19 797 PRO A O 1
ATOM 6232 N N . LEU A 1 798 ? -13.556 22.390 40.908 1.00 90.25 798 LEU A N 1
ATOM 6233 C CA . LEU A 1 798 ? -12.438 23.298 40.643 1.00 90.25 798 LEU A CA 1
ATOM 6234 C C . LEU A 1 798 ? -11.692 22.890 39.367 1.00 90.25 798 LEU A C 1
ATOM 6236 O O . LEU A 1 798 ? -11.337 23.749 38.563 1.00 90.25 798 LEU A O 1
ATOM 6240 N N . LEU A 1 799 ? -11.429 21.594 39.196 1.00 91.62 799 LEU A N 1
ATOM 6241 C CA . LEU A 1 799 ? -10.699 21.079 38.043 1.00 91.62 799 LEU A CA 1
ATOM 6242 C C . LEU A 1 799 ? -11.554 21.082 36.769 1.00 91.62 799 LEU A C 1
ATOM 6244 O O . LEU A 1 799 ? -11.043 21.514 35.739 1.00 91.62 799 LEU A O 1
ATOM 6248 N N . GLU A 1 800 ? -12.836 20.703 36.850 1.00 91.50 800 GLU A N 1
ATOM 6249 C CA . GLU A 1 800 ? -13.776 20.797 35.717 1.00 91.50 800 GLU A CA 1
ATOM 6250 C C . GLU A 1 800 ? -13.932 22.250 35.236 1.00 91.50 800 GLU A C 1
ATOM 6252 O O . GLU A 1 800 ? -13.883 22.527 34.037 1.00 91.50 800 GLU A O 1
ATOM 6257 N N . LEU A 1 801 ? -14.069 23.216 36.156 1.00 90.94 801 LEU A N 1
ATOM 6258 C CA . LEU A 1 801 ? -14.195 24.621 35.766 1.00 90.94 801 LEU A CA 1
ATOM 6259 C C . LEU A 1 801 ? -12.889 25.186 35.195 1.00 90.94 801 LEU A C 1
ATOM 6261 O O . LEU A 1 801 ? -12.930 25.960 34.241 1.00 90.94 801 LEU A O 1
ATOM 6265 N N . LYS A 1 802 ? -11.728 24.801 35.743 1.00 90.62 802 LYS A N 1
ATOM 6266 C CA . LYS A 1 802 ? -10.423 25.198 35.190 1.00 90.62 802 LYS A CA 1
ATOM 6267 C C . LYS A 1 802 ? -10.247 24.722 33.749 1.00 90.62 802 LYS A C 1
ATOM 6269 O O . LYS A 1 802 ? -9.775 25.501 32.926 1.00 90.62 802 LYS A O 1
ATOM 6274 N N . GLU A 1 803 ? -10.626 23.482 33.449 1.00 90.75 803 GLU A N 1
ATOM 6275 C CA . GLU A 1 803 ? -10.571 22.929 32.091 1.00 90.75 803 GLU A CA 1
ATOM 6276 C C . GLU A 1 803 ? -11.489 23.702 31.135 1.00 90.75 803 GLU A C 1
ATOM 6278 O O . GLU A 1 803 ? -11.033 24.179 30.094 1.00 90.75 803 GLU A O 1
ATOM 6283 N N . MET A 1 804 ? -12.748 23.936 31.519 1.00 90.00 804 MET A N 1
ATOM 6284 C CA . MET A 1 804 ? -13.678 24.689 30.672 1.00 90.00 804 MET A CA 1
ATOM 6285 C C . MET A 1 804 ? -13.251 26.138 30.449 1.00 90.00 804 MET A C 1
ATOM 6287 O O . MET A 1 804 ? -13.298 26.599 29.313 1.00 90.00 804 MET A O 1
ATOM 6291 N N . ILE A 1 805 ? -12.801 26.852 31.490 1.00 89.50 805 ILE A N 1
ATOM 6292 C CA . ILE A 1 805 ? -12.286 28.224 31.338 1.00 89.50 805 ILE A CA 1
ATOM 6293 C C . ILE A 1 805 ? -11.091 28.230 30.391 1.00 89.50 805 ILE A C 1
ATOM 6295 O O . ILE A 1 805 ? -11.018 29.088 29.519 1.00 89.50 805 ILE A O 1
ATOM 6299 N N . SER A 1 806 ? -10.185 27.258 30.520 1.00 89.50 806 SER A N 1
ATOM 6300 C CA . SER A 1 806 ? -9.051 27.128 29.606 1.00 89.50 806 SER A CA 1
ATOM 6301 C C . SER A 1 806 ? -9.497 26.919 28.155 1.00 89.50 806 SER A C 1
ATOM 6303 O O . SER A 1 806 ? -8.845 27.437 27.255 1.00 89.50 806 SER A O 1
ATOM 6305 N N . SER A 1 807 ? -10.598 26.197 27.915 1.00 89.44 807 SER A N 1
ATOM 6306 C CA . SER A 1 807 ? -11.141 25.958 26.570 1.00 89.44 807 SER A CA 1
ATOM 6307 C C . SER A 1 807 ? -11.850 27.172 25.955 1.00 89.44 807 SER A C 1
ATOM 6309 O O . SER A 1 807 ? -11.965 27.242 24.730 1.00 89.44 807 SER A O 1
ATOM 6311 N N . ILE A 1 808 ? -12.366 28.097 26.769 1.00 88.25 808 ILE A N 1
ATOM 6312 C CA . ILE A 1 808 ? -13.115 29.278 26.300 1.00 88.25 808 ILE A CA 1
ATOM 6313 C C . ILE A 1 808 ? -12.338 30.593 26.457 1.00 88.25 808 ILE A C 1
ATOM 6315 O O . ILE A 1 808 ? -12.853 31.649 26.083 1.00 88.25 808 ILE A O 1
ATOM 6319 N N . ALA A 1 809 ? -11.132 30.549 27.029 1.00 85.56 809 ALA A N 1
ATOM 6320 C CA . ALA A 1 809 ? -10.282 31.716 27.239 1.00 85.56 809 ALA A CA 1
ATOM 6321 C C . ALA A 1 809 ? -10.102 32.489 25.920 1.00 85.56 809 ALA A C 1
ATOM 6323 O O . ALA A 1 809 ? -9.848 31.905 24.866 1.00 85.56 809 ALA A O 1
ATOM 6324 N N . GLY A 1 810 ? -10.300 33.808 25.964 1.00 84.38 810 GLY A N 1
ATOM 6325 C CA . GLY A 1 810 ? -10.284 34.676 24.779 1.00 84.38 810 GLY A CA 1
ATOM 6326 C C . GLY A 1 810 ? -11.589 34.741 23.965 1.00 84.38 810 GLY A C 1
ATOM 6327 O O . GLY A 1 810 ? -11.721 35.637 23.136 1.00 84.38 810 GLY A O 1
ATOM 6328 N N . ARG A 1 811 ? -12.580 33.862 24.205 1.00 88.19 811 ARG A N 1
ATOM 6329 C CA . ARG A 1 811 ? -13.944 33.962 23.621 1.00 88.19 811 ARG A CA 1
ATOM 6330 C C . ARG A 1 811 ? -14.944 34.681 24.528 1.00 88.19 811 ARG A C 1
ATOM 6332 O O . ARG A 1 811 ? -16.061 34.980 24.103 1.00 88.19 811 ARG A O 1
ATOM 6339 N N . ILE A 1 812 ? -14.554 34.930 25.774 1.00 89.56 812 ILE A N 1
ATOM 6340 C CA . ILE A 1 812 ? -15.320 35.686 26.764 1.00 89.56 812 ILE A CA 1
ATOM 6341 C C . ILE A 1 812 ? -14.559 36.966 27.142 1.00 89.56 812 ILE A C 1
ATOM 6343 O O . ILE A 1 812 ? -13.331 36.991 27.055 1.00 89.56 812 ILE A O 1
ATOM 6347 N N . PRO A 1 813 ? -15.246 38.039 27.566 1.00 90.31 813 PRO A N 1
ATOM 6348 C CA . PRO A 1 813 ? -14.583 39.268 27.988 1.00 90.31 813 PRO A CA 1
ATOM 6349 C C . PRO A 1 813 ? -13.667 39.049 29.193 1.00 90.31 813 PRO A C 1
ATOM 6351 O O . PRO A 1 813 ? -14.045 38.374 30.154 1.00 90.31 813 PRO A O 1
ATOM 6354 N N . LEU A 1 814 ? -12.499 39.700 29.179 1.00 88.56 814 LEU A N 1
ATOM 6355 C CA . LEU A 1 814 ? -11.487 39.593 30.240 1.00 88.56 814 LEU A CA 1
ATOM 6356 C C . LEU A 1 814 ? -12.048 39.928 31.630 1.00 88.56 814 LEU A C 1
ATOM 6358 O O . LEU A 1 814 ? -11.699 39.284 32.612 1.00 88.56 814 LEU A O 1
ATOM 6362 N N . SER A 1 815 ? -12.988 40.874 31.717 1.00 90.25 815 SER A N 1
ATOM 6363 C CA . SER A 1 815 ? -13.644 41.240 32.978 1.00 90.25 815 SER A CA 1
ATOM 6364 C C . SER A 1 815 ? -14.446 40.091 33.603 1.00 90.25 815 SER A C 1
ATOM 6366 O O . SER A 1 815 ? -14.439 39.930 34.826 1.00 90.25 815 SER A O 1
ATOM 6368 N N . VAL A 1 816 ? -15.116 39.283 32.775 1.00 90.06 816 VAL A N 1
ATOM 6369 C CA . VAL A 1 816 ? -15.868 38.088 33.186 1.00 90.06 816 VAL A CA 1
ATOM 6370 C C . VAL A 1 816 ? -14.891 36.981 33.568 1.00 90.06 816 VAL A C 1
ATOM 6372 O O . VAL A 1 816 ? -15.020 36.385 34.635 1.00 90.06 816 VAL A O 1
ATOM 6375 N N . GLU A 1 817 ? -13.871 36.749 32.741 1.00 91.62 817 GLU A N 1
ATOM 6376 C CA . GLU A 1 817 ? -12.845 35.733 32.984 1.00 91.62 817 GLU A CA 1
ATOM 6377 C C . GLU A 1 817 ? -12.102 35.966 34.311 1.00 91.62 817 GLU A C 1
ATOM 6379 O O . GLU A 1 817 ? -12.011 35.056 35.140 1.00 91.62 817 GLU A O 1
ATOM 6384 N N . ASP A 1 818 ? -11.646 37.195 34.565 1.00 91.38 818 ASP A N 1
ATOM 6385 C CA . ASP A 1 818 ? -10.934 37.572 35.790 1.00 91.38 818 ASP A CA 1
ATOM 6386 C C . ASP A 1 818 ? -11.830 37.501 37.029 1.00 91.38 818 ASP A C 1
ATOM 6388 O O . ASP A 1 818 ? -11.374 37.158 38.122 1.00 91.38 818 ASP A O 1
ATOM 6392 N N . ALA A 1 819 ? -13.121 37.819 36.898 1.00 92.12 819 ALA A N 1
ATOM 6393 C CA . ALA A 1 819 ? -14.081 37.650 37.985 1.00 92.12 819 ALA A CA 1
ATOM 6394 C C . ALA A 1 819 ? -14.261 36.169 38.355 1.00 92.12 819 ALA A C 1
ATOM 6396 O O . ALA A 1 819 ? -14.182 35.818 39.536 1.00 92.12 819 ALA A O 1
ATOM 6397 N N . ILE A 1 820 ? -14.409 35.284 37.366 1.00 91.19 820 ILE A N 1
ATOM 6398 C CA . ILE A 1 820 ? -14.545 33.841 37.605 1.00 91.19 820 ILE A CA 1
ATOM 6399 C C . ILE A 1 820 ? -13.239 33.255 38.169 1.00 91.19 820 ILE A C 1
ATOM 6401 O O . ILE A 1 820 ? -13.272 32.503 39.146 1.00 91.19 820 ILE A O 1
ATOM 6405 N N . LYS A 1 821 ? -12.075 33.645 37.628 1.00 90.31 821 LYS A N 1
ATOM 6406 C CA . LYS A 1 821 ? -10.753 33.232 38.135 1.00 90.31 821 LYS A CA 1
ATOM 6407 C C . LYS A 1 821 ? -10.525 33.655 39.587 1.00 90.31 821 LYS A C 1
ATOM 6409 O O . LYS A 1 821 ? -9.997 32.862 40.365 1.00 90.31 821 LYS A O 1
ATOM 6414 N N . ARG A 1 822 ? -10.966 34.854 39.987 1.00 91.75 822 ARG A N 1
ATOM 6415 C CA . ARG A 1 822 ? -10.913 35.307 41.390 1.00 91.75 822 ARG A CA 1
ATOM 6416 C C . ARG A 1 822 ? -11.776 34.443 42.308 1.00 91.75 822 ARG A C 1
ATOM 6418 O O . ARG A 1 822 ? -11.293 34.003 43.350 1.00 91.75 822 ARG A O 1
ATOM 6425 N N . HIS A 1 823 ? -13.018 34.143 41.919 1.00 90.44 823 HIS A N 1
ATOM 6426 C CA . HIS A 1 823 ? -13.875 33.235 42.691 1.00 90.44 823 HIS A CA 1
ATOM 6427 C C . HIS A 1 823 ? -13.266 31.830 42.820 1.00 90.44 823 HIS A C 1
ATOM 6429 O O . HIS A 1 823 ? -13.326 31.233 43.895 1.00 90.44 823 HIS A O 1
ATOM 6435 N N . LEU A 1 824 ? -12.614 31.332 41.767 1.00 89.31 824 LEU A N 1
ATOM 6436 C CA . LEU A 1 824 ? -11.895 30.058 41.792 1.00 89.31 824 LEU A CA 1
ATOM 6437 C C . LEU A 1 824 ? -10.661 30.065 42.692 1.00 89.31 824 LEU A C 1
ATOM 6439 O O . LEU A 1 824 ? -10.440 29.090 43.406 1.00 89.31 824 LEU A O 1
ATOM 6443 N N . ALA A 1 825 ? -9.861 31.133 42.669 1.00 88.31 825 ALA A N 1
ATOM 6444 C CA . ALA A 1 825 ? -8.689 31.271 43.531 1.00 88.31 825 ALA A CA 1
ATOM 6445 C C . ALA A 1 825 ? -9.094 31.269 45.012 1.00 88.31 825 ALA A C 1
ATOM 6447 O O . ALA A 1 825 ? -8.511 30.536 45.809 1.00 88.31 825 ALA A O 1
ATOM 6448 N N . ASN A 1 826 ? -10.164 31.996 45.347 1.00 88.25 826 ASN A N 1
ATOM 6449 C CA . ASN A 1 826 ? -10.731 32.028 46.695 1.00 88.25 826 ASN A CA 1
ATOM 6450 C C . ASN A 1 826 ? -11.321 30.675 47.124 1.00 88.25 826 ASN A C 1
ATOM 6452 O O . ASN A 1 826 ? -11.282 30.323 48.301 1.00 88.25 826 ASN A O 1
ATOM 6456 N N . TYR A 1 827 ? -11.893 29.907 46.193 1.00 88.44 827 TYR A N 1
ATOM 6457 C CA . TYR A 1 827 ? -12.362 28.554 46.491 1.00 88.44 827 TYR A CA 1
ATOM 6458 C C . TYR A 1 827 ? -11.186 27.594 46.720 1.00 88.44 827 TYR A C 1
ATOM 6460 O O . TYR A 1 827 ? -11.176 26.844 47.692 1.00 88.44 827 TYR A O 1
ATOM 6468 N N . ALA A 1 828 ? -10.156 27.668 45.872 1.00 87.00 828 ALA A N 1
ATOM 6469 C CA . ALA A 1 828 ? -8.963 26.835 45.973 1.00 87.00 828 ALA A CA 1
ATOM 6470 C C . ALA A 1 828 ? -8.180 27.071 47.277 1.00 87.00 828 ALA A C 1
ATOM 6472 O O . ALA A 1 828 ? -7.697 26.108 47.866 1.00 87.00 828 ALA A O 1
ATOM 6473 N N . SER A 1 829 ? -8.089 28.317 47.761 1.00 85.69 829 SER A N 1
ATOM 6474 C CA . SER A 1 829 ? -7.419 28.631 49.033 1.00 85.69 829 SER A CA 1
ATOM 6475 C C . SER A 1 829 ? -8.158 28.089 50.260 1.00 85.69 829 SER A C 1
ATOM 6477 O O . SER A 1 829 ? -7.539 27.870 51.296 1.00 85.69 829 SER A O 1
ATOM 6479 N N . ASN A 1 830 ? -9.469 27.857 50.149 1.00 84.50 830 ASN A N 1
ATOM 6480 C CA . ASN A 1 830 ? -10.334 27.431 51.251 1.00 84.50 830 ASN A CA 1
ATOM 6481 C C . ASN A 1 830 ? -10.727 25.943 51.181 1.00 84.50 830 ASN A C 1
ATOM 6483 O O . ASN A 1 830 ? -11.586 25.512 51.947 1.00 84.50 830 ASN A O 1
ATOM 6487 N N . LEU A 1 831 ? -10.117 25.153 50.290 1.00 79.31 831 LEU A N 1
ATOM 6488 C CA . LEU A 1 831 ? -10.556 23.789 49.959 1.00 79.31 831 LEU A CA 1
ATOM 6489 C C . LEU A 1 831 ? -10.526 22.803 51.145 1.00 79.31 831 LEU A C 1
ATOM 6491 O O . LEU A 1 831 ? -11.299 21.850 51.179 1.00 79.31 831 LEU A O 1
ATOM 6495 N N . THR A 1 832 ? -9.641 23.018 52.122 1.00 73.69 832 THR A N 1
ATOM 6496 C CA . THR A 1 832 ? -9.536 22.201 53.346 1.00 73.69 832 THR A CA 1
ATOM 6497 C C . THR A 1 832 ? -10.569 22.569 54.415 1.00 73.69 832 THR A C 1
ATOM 6499 O O . THR A 1 832 ? -10.703 21.856 55.407 1.00 73.69 832 THR A O 1
ATOM 6502 N N . SER A 1 833 ? -11.321 23.659 54.231 1.00 75.38 833 SER A N 1
ATOM 6503 C CA . SER A 1 833 ? -12.379 24.065 55.156 1.00 75.38 833 SER A CA 1
ATOM 6504 C C . SER A 1 833 ? -13.640 23.226 54.952 1.00 75.38 833 SER A C 1
ATOM 6506 O O . SER A 1 833 ? -14.184 23.163 53.848 1.00 75.38 833 SER A O 1
ATOM 6508 N N . LEU A 1 834 ? -14.166 22.661 56.045 1.00 62.56 834 LEU A N 1
ATOM 6509 C CA . LEU A 1 834 ? -15.424 21.898 56.081 1.00 62.56 834 LEU A CA 1
ATOM 6510 C C . LEU A 1 834 ? -16.650 22.710 55.618 1.00 62.56 834 LEU A C 1
ATOM 6512 O O . LEU A 1 834 ? -17.666 22.127 55.248 1.00 62.56 834 LEU A O 1
ATOM 6516 N N . LEU A 1 835 ? -16.559 24.044 55.637 1.00 67.19 835 LEU A N 1
ATOM 6517 C CA . LEU A 1 835 ? -17.628 24.969 55.244 1.00 67.19 835 LEU A CA 1
ATOM 6518 C C . LEU A 1 835 ? -17.479 25.489 53.804 1.00 67.19 835 LEU A C 1
ATOM 6520 O O . LEU A 1 835 ? -18.307 26.280 53.350 1.00 67.19 835 LEU A O 1
ATOM 6524 N N . SER A 1 836 ? -16.431 25.084 53.079 1.00 72.44 836 SER A N 1
ATOM 6525 C CA . SER A 1 836 ? -16.191 25.568 51.719 1.00 72.44 836 SER A CA 1
ATOM 6526 C C . SER A 1 836 ? -17.184 24.952 50.724 1.00 72.44 836 SER A C 1
ATOM 6528 O O . SER A 1 836 ? -17.190 23.752 50.454 1.00 72.44 836 SER A O 1
ATOM 6530 N N . GLN A 1 837 ? -18.048 25.791 50.154 1.00 82.31 837 GLN A N 1
ATOM 6531 C CA . GLN A 1 837 ? -18.962 25.410 49.077 1.00 82.31 837 GLN A CA 1
ATOM 6532 C C . GLN A 1 837 ? -18.475 25.984 47.749 1.00 82.31 837 GLN A C 1
ATOM 6534 O O . GLN A 1 837 ? -17.930 27.088 47.701 1.00 82.31 837 GLN A O 1
ATOM 6539 N N . PHE A 1 838 ? -18.663 25.227 46.668 1.00 87.81 838 PHE A N 1
ATOM 6540 C CA . PHE A 1 838 ? -18.335 25.703 45.328 1.00 87.81 838 PHE A CA 1
ATOM 6541 C C . PHE A 1 838 ? -19.179 26.952 45.008 1.00 87.81 838 PHE A C 1
ATOM 6543 O O . PHE A 1 838 ? -20.400 26.890 45.179 1.00 87.81 838 PHE A O 1
ATOM 6550 N N . PRO A 1 839 ? -18.575 28.070 44.555 1.00 90.00 839 PRO A N 1
ATOM 6551 C CA . PRO A 1 839 ? -19.259 29.355 44.393 1.00 90.00 839 PRO A CA 1
ATOM 6552 C C . PRO A 1 839 ? -20.130 29.408 43.123 1.00 90.00 839 PRO A C 1
ATOM 6554 O O . PRO A 1 839 ? -19.965 30.273 42.264 1.00 90.00 839 PRO A O 1
ATOM 6557 N N . SER A 1 840 ? -21.054 28.456 42.987 1.00 90.44 840 SER A N 1
ATOM 6558 C CA . SER A 1 840 ? -21.939 28.283 41.834 1.00 90.44 840 SER A CA 1
ATOM 6559 C C . SER A 1 840 ? -22.739 29.560 41.554 1.00 90.44 840 SER A C 1
ATOM 6561 O O . SER A 1 840 ? -22.598 30.153 40.488 1.00 90.44 840 SER A O 1
ATOM 6563 N N . GLN A 1 841 ? -23.512 30.051 42.524 1.00 89.81 841 GLN A N 1
ATOM 6564 C CA . GLN A 1 841 ? -24.358 31.232 42.328 1.00 89.81 841 GLN A CA 1
ATOM 6565 C C . GLN A 1 841 ? -23.551 32.505 42.039 1.00 89.81 841 GLN A C 1
ATOM 6567 O O . GLN A 1 841 ? -23.969 33.313 41.215 1.00 89.81 841 GLN A O 1
ATOM 6572 N N . GLN A 1 842 ? -22.389 32.690 42.677 1.00 91.12 842 GLN A N 1
ATOM 6573 C CA . GLN A 1 842 ? -21.535 33.849 42.406 1.00 91.12 842 GLN A CA 1
ATOM 6574 C C . GLN A 1 842 ? -21.025 33.829 40.962 1.00 91.12 842 GLN A C 1
ATOM 6576 O O . GLN A 1 842 ? -21.039 34.861 40.298 1.00 91.12 842 GLN A O 1
ATOM 6581 N N . ILE A 1 843 ? -20.632 32.657 40.455 1.00 91.81 843 ILE A N 1
ATOM 6582 C CA . ILE A 1 843 ? -20.172 32.501 39.071 1.00 91.81 843 ILE A CA 1
ATOM 6583 C C . ILE A 1 843 ? -21.331 32.693 38.078 1.00 91.81 843 ILE A C 1
ATOM 6585 O O . ILE A 1 843 ? -21.143 33.392 37.084 1.00 91.81 843 ILE A O 1
ATOM 6589 N N . ALA A 1 844 ? -22.528 32.154 38.351 1.00 91.75 844 ALA A N 1
ATOM 6590 C CA . ALA A 1 844 ? -23.720 32.414 37.529 1.00 91.75 844 ALA A CA 1
ATOM 6591 C C . ALA A 1 844 ? -24.024 33.914 37.439 1.00 91.75 844 ALA A C 1
ATOM 6593 O O . ALA A 1 844 ? -24.153 34.448 36.343 1.00 91.75 844 ALA A O 1
ATOM 6594 N N . ASN A 1 845 ? -24.031 34.612 38.578 1.00 92.81 845 ASN A N 1
ATOM 6595 C CA . ASN A 1 845 ? -24.315 36.044 38.628 1.00 92.81 845 ASN A CA 1
ATOM 6596 C C . ASN A 1 845 ? -23.306 36.870 37.816 1.00 92.81 845 ASN A C 1
ATOM 6598 O O . ASN A 1 845 ? -23.687 37.880 37.236 1.00 92.81 845 ASN A O 1
ATOM 6602 N N . VAL A 1 846 ? -22.032 36.465 37.759 1.00 92.06 846 VAL A N 1
ATOM 6603 C CA . VAL A 1 846 ? -21.016 37.132 36.924 1.00 92.06 846 VAL A CA 1
ATOM 6604 C C . VAL A 1 846 ? -21.356 37.004 35.434 1.00 92.06 846 VAL A C 1
ATOM 6606 O O . VAL A 1 846 ? -21.253 37.987 34.698 1.00 92.06 846 VAL A O 1
ATOM 6609 N N . VAL A 1 847 ? -21.788 35.817 34.994 1.00 90.69 847 VAL A N 1
ATOM 6610 C CA . VAL A 1 847 ? -22.214 35.572 33.606 1.00 90.69 847 VAL A CA 1
ATOM 6611 C C . VAL A 1 847 ? -23.502 36.341 33.294 1.00 90.69 847 VAL A C 1
ATOM 6613 O O . VAL A 1 847 ? -23.546 37.073 32.306 1.00 90.69 847 VAL A O 1
ATOM 6616 N N . ASP A 1 848 ? -24.512 36.254 34.162 1.00 90.19 848 ASP A N 1
ATOM 6617 C CA . ASP A 1 848 ? -25.815 36.906 33.980 1.00 90.19 848 ASP A CA 1
ATOM 6618 C C . ASP A 1 848 ? -25.703 38.438 33.998 1.00 90.19 848 ASP A C 1
ATOM 6620 O O . ASP A 1 848 ? -26.311 39.125 33.172 1.00 90.19 848 ASP A O 1
ATOM 6624 N N . ALA A 1 849 ? -24.875 38.989 34.891 1.00 90.56 849 ALA A N 1
ATOM 6625 C CA . ALA A 1 849 ? -24.615 40.423 34.956 1.00 90.56 849 ALA A CA 1
ATOM 6626 C C . ALA A 1 849 ? -24.006 40.926 33.646 1.00 90.56 849 ALA A C 1
ATOM 6628 O O . ALA A 1 849 ? -24.475 41.926 33.106 1.00 90.56 849 ALA A O 1
ATOM 6629 N N . HIS A 1 850 ? -23.024 40.218 33.083 1.00 89.25 850 HIS A N 1
ATOM 6630 C CA . HIS A 1 850 ? -22.458 40.604 31.795 1.00 89.25 850 HIS A CA 1
ATOM 6631 C C . HIS A 1 850 ? -23.458 40.428 30.644 1.00 89.25 850 HIS A C 1
ATOM 6633 O O . HIS A 1 850 ? -23.618 41.341 29.833 1.00 89.25 850 HIS A O 1
ATOM 6639 N N . ALA A 1 851 ? -24.207 39.322 30.611 1.00 88.44 851 ALA A N 1
ATOM 6640 C CA . ALA A 1 851 ? -25.237 39.087 29.599 1.00 88.44 851 ALA A CA 1
ATOM 6641 C C . ALA A 1 851 ? -26.307 40.198 29.582 1.00 88.44 851 ALA A C 1
ATOM 6643 O O . ALA A 1 851 ? -26.802 40.570 28.516 1.00 88.44 851 ALA A O 1
ATOM 6644 N N . SER A 1 852 ? -26.625 40.769 30.751 1.00 87.69 852 SER A N 1
ATOM 6645 C CA . SER A 1 852 ? -27.568 41.885 30.891 1.00 87.69 852 SER A CA 1
ATOM 6646 C C . SER A 1 852 ? -27.055 43.211 30.307 1.00 87.69 852 SER A C 1
ATOM 6648 O O . SER A 1 852 ? -27.859 44.035 29.878 1.00 87.69 852 SER A O 1
ATOM 6650 N N . THR A 1 853 ? -25.730 43.400 30.219 1.00 89.06 853 THR A N 1
ATOM 6651 C CA . THR A 1 853 ? -25.113 44.598 29.610 1.00 89.06 853 THR A CA 1
ATOM 6652 C C . THR A 1 853 ? -25.117 44.569 28.081 1.00 89.06 853 THR A C 1
ATOM 6654 O O . THR A 1 853 ? -25.002 45.617 27.445 1.00 89.06 853 THR A O 1
ATOM 6657 N N . LEU A 1 854 ? -25.292 43.389 27.477 1.00 88.69 854 LEU A N 1
ATOM 6658 C CA . LEU A 1 854 ? -25.324 43.219 26.026 1.00 88.69 854 LEU A CA 1
ATOM 6659 C C . LEU A 1 854 ? -26.694 43.641 25.483 1.00 88.69 854 LEU A C 1
ATOM 6661 O O . LEU A 1 854 ? -27.713 43.009 25.775 1.00 88.69 854 LEU A O 1
ATOM 6665 N N . THR A 1 855 ? -26.731 44.711 24.686 1.00 85.00 855 THR A N 1
ATOM 6666 C CA . THR A 1 855 ? -27.971 45.276 24.123 1.00 85.00 855 THR A CA 1
ATOM 6667 C C . THR A 1 855 ? -28.381 44.620 22.806 1.00 85.00 855 THR A C 1
ATOM 6669 O O . THR A 1 855 ? -29.575 44.533 22.516 1.00 85.00 855 THR A O 1
ATOM 6672 N N . LYS A 1 856 ? -27.420 44.113 22.022 1.00 87.81 856 LYS A N 1
ATOM 6673 C CA . LYS A 1 856 ? -27.694 43.399 20.770 1.00 87.81 856 LYS A CA 1
ATOM 6674 C C . LYS A 1 856 ? -27.968 41.922 21.029 1.00 87.81 856 LYS A C 1
ATOM 6676 O O . LYS A 1 856 ? -27.218 41.251 21.735 1.00 87.81 856 LYS A O 1
ATOM 6681 N N . ARG A 1 857 ? -29.025 41.403 20.399 1.00 86.19 857 ARG A N 1
ATOM 6682 C CA . ARG A 1 857 ? -29.428 39.994 20.515 1.00 86.19 857 ARG A CA 1
ATOM 6683 C C . ARG A 1 857 ? -28.345 39.033 20.017 1.00 86.19 857 ARG A C 1
ATOM 6685 O O . ARG A 1 857 ? -28.055 38.066 20.701 1.00 86.19 857 ARG A O 1
ATOM 6692 N N . GLU A 1 858 ? -27.710 39.338 18.890 1.00 85.75 858 GLU A N 1
ATOM 6693 C CA . GLU A 1 858 ? -26.659 38.500 18.289 1.00 85.75 858 GLU A CA 1
ATOM 6694 C C . GLU A 1 858 ? -25.426 38.355 19.198 1.00 85.75 858 GLU A C 1
ATOM 6696 O O . GLU A 1 858 ? -24.920 37.252 19.391 1.00 85.75 858 GLU A O 1
ATOM 6701 N N . GLU A 1 859 ? -24.976 39.453 19.815 1.00 86.19 859 GLU A N 1
ATOM 6702 C CA . GLU A 1 859 ? -23.847 39.455 20.761 1.00 86.19 859 GLU A CA 1
ATOM 6703 C C . GLU A 1 859 ? -24.191 38.667 22.033 1.00 86.19 859 GLU A C 1
ATOM 6705 O O . GLU A 1 859 ? -23.356 37.935 22.567 1.00 86.19 859 GLU A O 1
ATOM 6710 N N . ARG A 1 860 ? -25.443 38.773 22.491 1.00 85.94 860 ARG A N 1
ATOM 6711 C CA . ARG A 1 860 ? -25.959 38.025 23.638 1.00 85.94 860 ARG A CA 1
ATOM 6712 C C . ARG A 1 860 ? -26.053 36.524 23.348 1.00 85.94 860 ARG A C 1
ATOM 6714 O O . ARG A 1 860 ? -25.607 35.732 24.172 1.00 85.94 860 ARG A O 1
ATOM 6721 N N . ASP A 1 861 ? -26.579 36.138 22.189 1.00 87.31 861 ASP A N 1
ATOM 6722 C CA . ASP A 1 861 ? -26.701 34.736 21.773 1.00 87.31 861 ASP A CA 1
ATOM 6723 C C . ASP A 1 861 ? -25.309 34.094 21.603 1.00 87.31 861 ASP A C 1
ATOM 6725 O O . ASP A 1 861 ? -25.077 32.984 22.084 1.00 87.31 861 ASP A O 1
ATOM 6729 N N . ALA A 1 862 ? -24.344 34.819 21.024 1.00 86.69 862 ALA A N 1
ATOM 6730 C CA . ALA A 1 862 ? -22.951 34.375 20.924 1.00 86.69 862 ALA A CA 1
ATOM 6731 C C . ALA A 1 862 ? -22.270 34.238 22.301 1.00 86.69 862 ALA A C 1
ATOM 6733 O O . ALA A 1 862 ? -21.572 33.254 22.557 1.00 86.69 862 ALA A O 1
ATOM 6734 N N . PHE A 1 863 ? -22.493 35.191 23.214 1.00 90.31 863 PHE A N 1
ATOM 6735 C CA . PHE A 1 863 ? -21.975 35.122 24.583 1.00 90.31 863 PHE A CA 1
ATOM 6736 C C . PHE A 1 863 ? -22.562 33.937 25.361 1.00 90.31 863 PHE A C 1
ATOM 6738 O O . PHE A 1 863 ? -21.819 33.221 26.037 1.00 90.31 863 PHE A O 1
ATOM 6745 N N . PHE A 1 864 ? -23.868 33.677 25.237 1.00 88.25 864 PHE A N 1
ATOM 6746 C CA . PHE A 1 864 ? -24.501 32.510 25.853 1.00 88.25 864 PHE A CA 1
ATOM 6747 C C . PHE A 1 864 ? -23.983 31.201 25.272 1.00 88.25 864 PHE A C 1
ATOM 6749 O O . PHE A 1 864 ? -23.695 30.289 26.041 1.00 88.25 864 PHE A O 1
ATOM 6756 N N . LEU A 1 865 ? -23.790 31.113 23.954 1.00 88.50 865 LEU A N 1
ATOM 6757 C CA . LEU A 1 865 ? -23.201 29.931 23.326 1.00 88.50 865 LEU A CA 1
ATOM 6758 C C . LEU A 1 865 ? -21.791 29.647 23.877 1.00 88.50 865 LEU A C 1
ATOM 6760 O O . LEU A 1 865 ? -21.472 28.509 24.210 1.00 88.50 865 LEU A O 1
ATOM 6764 N N . ASN A 1 866 ? -20.972 30.689 24.055 1.00 89.69 866 ASN A N 1
ATOM 6765 C CA . ASN A 1 866 ? -19.617 30.565 24.602 1.00 89.69 866 ASN A CA 1
ATOM 6766 C C . ASN A 1 866 ? -19.588 30.245 26.110 1.00 89.69 866 ASN A C 1
ATOM 6768 O O . ASN A 1 866 ? -18.647 29.609 26.581 1.00 89.69 866 ASN A O 1
ATOM 6772 N N . THR A 1 867 ? -20.591 30.680 26.881 1.00 89.94 867 THR A N 1
ATOM 6773 C CA . THR A 1 867 ? -20.652 30.496 28.347 1.00 89.94 867 THR A CA 1
ATOM 6774 C C . THR A 1 867 ? -21.552 29.343 28.797 1.00 89.94 867 THR A C 1
ATOM 6776 O O . THR A 1 867 ? -21.557 29.002 29.982 1.00 89.94 867 THR A O 1
ATOM 6779 N N . GLN A 1 868 ? -22.258 28.681 27.873 1.00 90.25 868 GLN A N 1
ATOM 6780 C CA . GLN A 1 868 ? -23.211 27.604 28.158 1.00 90.25 868 GLN A CA 1
ATOM 6781 C C . GLN A 1 868 ? -22.601 26.484 29.011 1.00 90.25 868 GLN A C 1
ATOM 6783 O O . GLN A 1 868 ? -23.229 26.037 29.971 1.00 90.25 868 GLN A O 1
ATOM 6788 N N . GLY A 1 869 ? -21.366 26.066 28.711 1.00 89.88 869 GLY A N 1
ATOM 6789 C CA . GLY A 1 869 ? -20.664 25.031 29.480 1.00 89.88 869 GLY A CA 1
ATOM 6790 C C . GLY A 1 869 ? -20.439 25.420 30.947 1.00 89.88 869 GLY A C 1
ATOM 6791 O O . GLY A 1 869 ? -20.676 24.612 31.846 1.00 89.88 869 GLY A O 1
ATOM 6792 N N . ILE A 1 870 ? -20.081 26.684 31.214 1.00 90.12 870 ILE A N 1
ATOM 6793 C CA . ILE A 1 870 ? -19.928 27.197 32.586 1.00 90.12 870 ILE A CA 1
ATOM 6794 C C . ILE A 1 870 ? -21.272 27.195 33.304 1.00 90.12 870 ILE A C 1
ATOM 6796 O O . ILE A 1 870 ? -21.354 26.720 34.435 1.00 90.12 870 ILE A O 1
ATOM 6800 N N . VAL A 1 871 ? -22.325 27.704 32.658 1.00 90.50 871 VAL A N 1
ATOM 6801 C CA . VAL A 1 871 ? -23.666 27.763 33.256 1.00 90.50 871 VAL A CA 1
ATOM 6802 C C . VAL A 1 871 ? -24.161 26.356 33.600 1.00 90.50 871 VAL A C 1
ATOM 6804 O O . VAL A 1 871 ? -24.649 26.135 34.708 1.00 90.50 871 VAL A O 1
ATOM 6807 N N . GLN A 1 872 ? -23.960 25.377 32.713 1.00 91.25 872 GLN A N 1
ATOM 6808 C CA . GLN A 1 872 ? -24.303 23.975 32.967 1.00 91.25 872 GLN A CA 1
ATOM 6809 C C . GLN A 1 872 ? -23.514 23.375 34.140 1.00 91.25 872 GLN A C 1
ATOM 6811 O O . GLN A 1 872 ? -24.091 22.659 34.962 1.00 91.25 872 GLN A O 1
ATOM 6816 N N . LEU A 1 873 ? -22.215 23.671 34.263 1.00 91.00 873 LEU A N 1
ATOM 6817 C CA . LEU A 1 873 ? -21.418 23.215 35.407 1.00 91.00 873 LEU A CA 1
ATOM 6818 C C . LEU A 1 873 ? -21.902 23.848 36.715 1.00 91.00 873 LEU A C 1
ATOM 6820 O O . LEU A 1 873 ? -22.073 23.170 37.725 1.00 91.00 873 LEU A O 1
ATOM 6824 N N . VAL A 1 874 ? -22.142 25.153 36.704 1.00 91.38 874 VAL A N 1
ATOM 6825 C CA . VAL A 1 874 ? -22.625 25.893 37.867 1.00 91.38 874 VAL A CA 1
ATOM 6826 C C . VAL A 1 874 ? -23.985 25.366 38.331 1.00 91.38 874 VAL A C 1
ATOM 6828 O O . VAL A 1 874 ? -24.187 25.171 39.529 1.00 91.38 874 VAL A O 1
ATOM 6831 N N . GLN A 1 875 ? -24.886 25.054 37.396 1.00 90.38 875 GLN A N 1
ATOM 6832 C CA . GLN A 1 875 ? -26.169 24.413 37.689 1.00 90.38 875 GLN A CA 1
ATOM 6833 C C . GLN A 1 875 ? -25.992 23.013 38.290 1.00 90.38 875 GLN A C 1
ATOM 6835 O O . GLN A 1 875 ? -26.633 22.692 39.290 1.00 90.38 875 GLN A O 1
ATOM 6840 N N . ARG A 1 876 ? -25.081 22.205 37.734 1.00 90.56 876 ARG A N 1
ATOM 6841 C CA . ARG A 1 876 ? -24.747 20.861 38.230 1.00 90.56 876 ARG A CA 1
ATOM 6842 C C . ARG A 1 876 ? -24.283 20.879 39.693 1.00 90.56 876 ARG A C 1
ATOM 6844 O O . ARG A 1 876 ? -24.694 20.027 40.474 1.00 90.56 876 ARG A O 1
ATOM 6851 N N . TYR A 1 877 ? -23.490 21.877 40.084 1.00 90.81 877 TYR A N 1
ATOM 6852 C CA . TYR A 1 877 ? -22.985 22.043 41.454 1.00 90.81 877 TYR A CA 1
ATOM 6853 C C . TYR A 1 877 ? -23.794 23.030 42.313 1.00 90.81 877 TYR A C 1
ATOM 6855 O O . TYR A 1 877 ? -23.327 23.441 43.378 1.00 90.81 877 TYR A O 1
ATOM 6863 N N . ARG A 1 878 ? -25.018 23.403 41.907 1.00 88.25 878 ARG A N 1
ATOM 6864 C CA . ARG A 1 878 ? -25.876 24.336 42.665 1.00 88.25 878 ARG A CA 1
ATOM 6865 C C . ARG A 1 878 ? -26.146 23.856 44.092 1.00 88.25 878 ARG A C 1
ATOM 6867 O O . ARG A 1 878 ? -26.083 24.645 45.025 1.00 88.25 878 ARG A O 1
ATOM 6874 N N . ASN A 1 879 ? -26.366 22.552 44.255 1.00 84.25 879 ASN A N 1
ATOM 6875 C CA . ASN A 1 879 ? -26.593 21.893 45.548 1.00 84.25 879 ASN A CA 1
ATOM 6876 C C . ASN A 1 879 ? -25.291 21.323 46.150 1.00 84.25 879 ASN A C 1
ATOM 6878 O O . ASN A 1 879 ? -25.306 20.374 46.939 1.00 84.25 879 ASN A O 1
ATOM 6882 N N . GLY A 1 880 ? -24.145 21.870 45.737 1.00 86.00 880 GLY A N 1
ATOM 6883 C CA . GLY A 1 880 ? -22.822 21.418 46.136 1.00 86.00 880 GLY A CA 1
ATOM 6884 C C . GLY A 1 880 ? -22.456 20.027 45.613 1.00 86.00 880 GLY A C 1
ATOM 6885 O O . GLY A 1 880 ? -23.158 19.395 44.824 1.00 86.00 880 GLY A O 1
ATOM 6886 N N . VAL A 1 881 ? -21.315 19.542 46.093 1.00 84.94 881 VAL A N 1
ATOM 6887 C CA . VAL A 1 881 ? -20.692 18.278 45.674 1.00 84.94 881 VAL A CA 1
ATOM 6888 C C . VAL A 1 881 ? -21.557 17.062 46.046 1.00 84.94 881 VAL A C 1
ATOM 6890 O O . VAL A 1 881 ? -21.688 16.126 45.262 1.00 84.94 881 VAL A O 1
ATOM 6893 N N . ARG A 1 882 ? -22.247 17.112 47.197 1.00 82.50 882 ARG A N 1
ATOM 6894 C CA . ARG A 1 882 ? -23.210 16.074 47.610 1.00 82.50 882 ARG A CA 1
ATOM 6895 C C . ARG A 1 882 ? -24.447 16.026 46.712 1.00 82.50 882 ARG A C 1
ATOM 6897 O O . ARG A 1 882 ? -24.890 14.938 46.361 1.00 82.50 882 ARG A O 1
ATOM 6904 N N . GLY A 1 883 ? -24.991 17.183 46.328 1.00 84.00 883 GLY A N 1
ATOM 6905 C CA . GLY A 1 883 ? -26.121 17.248 45.401 1.00 84.00 883 GLY A CA 1
ATOM 6906 C C . GLY A 1 883 ? -25.768 16.676 44.027 1.00 84.00 883 GLY A C 1
ATOM 6907 O O . GLY A 1 883 ? -26.529 15.877 43.486 1.00 84.00 883 GLY A O 1
ATOM 6908 N N . HIS A 1 884 ? -24.579 17.006 43.510 1.00 88.12 884 HIS A N 1
ATOM 6909 C CA . HIS A 1 884 ? -24.074 16.437 42.256 1.00 88.12 884 HIS A CA 1
ATOM 6910 C C . HIS A 1 884 ? -23.869 14.918 42.342 1.00 88.12 884 HIS A C 1
ATOM 6912 O O . HIS A 1 884 ? -24.310 14.189 41.456 1.00 88.12 884 HIS A O 1
ATOM 6918 N N . LEU A 1 885 ? -23.279 14.418 43.436 1.00 88.19 885 LEU A N 1
ATOM 6919 C CA . LEU A 1 885 ? -23.125 12.977 43.664 1.00 88.19 885 LEU A CA 1
ATOM 6920 C C . LEU A 1 885 ? -24.465 12.245 43.549 1.00 88.19 885 LEU A C 1
ATOM 6922 O O . LEU A 1 885 ? -24.565 11.261 42.814 1.00 88.19 885 LEU A O 1
ATOM 6926 N N . LYS A 1 886 ? -25.500 12.753 44.233 1.00 83.94 886 LYS A N 1
ATOM 6927 C CA . LYS A 1 886 ? -26.856 12.195 44.156 1.00 83.94 886 LYS A CA 1
ATOM 6928 C C . LYS A 1 886 ? -27.370 12.225 42.725 1.00 83.94 886 LYS A C 1
ATOM 6930 O O . LYS A 1 886 ? -27.757 11.183 42.211 1.00 83.94 886 LYS A O 1
ATOM 6935 N N . ALA A 1 887 ? -27.300 13.373 42.055 1.00 88.31 887 ALA A N 1
ATOM 6936 C CA . ALA A 1 887 ? -27.778 13.518 40.683 1.00 88.31 887 ALA A CA 1
ATOM 6937 C C . ALA A 1 887 ? -27.139 12.501 39.716 1.00 88.31 887 ALA A C 1
ATOM 6939 O O . ALA A 1 887 ? -27.842 11.929 38.886 1.00 88.31 887 ALA A O 1
ATOM 6940 N N . VAL A 1 888 ? -25.835 12.222 39.842 1.00 90.56 888 VAL A N 1
ATOM 6941 C CA . VAL A 1 888 ? -25.132 11.246 38.987 1.00 90.56 888 VAL A CA 1
ATOM 6942 C C . VAL A 1 888 ? -25.598 9.815 39.248 1.00 90.56 888 VAL A C 1
ATOM 6944 O O . VAL A 1 888 ? -25.897 9.095 38.296 1.00 90.56 888 VAL A O 1
ATOM 6947 N N . VAL A 1 889 ? -25.693 9.396 40.513 1.00 88.88 889 VAL A N 1
ATOM 6948 C CA . VAL A 1 889 ? -26.150 8.035 40.845 1.00 88.88 889 VAL A CA 1
ATOM 6949 C C . VAL A 1 889 ? -27.621 7.847 40.466 1.00 88.88 889 VAL A C 1
ATOM 6951 O O . VAL A 1 889 ? -27.978 6.830 39.873 1.00 88.88 889 VAL A O 1
ATOM 6954 N N . LEU A 1 890 ? -28.466 8.851 40.721 1.00 88.69 890 LEU A N 1
ATOM 6955 C CA . LEU A 1 890 ? -29.866 8.843 40.297 1.00 88.69 890 LEU A CA 1
ATOM 6956 C C . LEU A 1 890 ? -29.993 8.784 38.773 1.00 88.69 890 LEU A C 1
ATOM 6958 O O . LEU A 1 890 ? -30.860 8.076 38.273 1.00 88.69 890 LEU A O 1
ATOM 6962 N N . ALA A 1 891 ? -29.126 9.466 38.020 1.00 92.00 891 ALA A N 1
ATOM 6963 C CA . ALA A 1 891 ? -29.116 9.379 36.562 1.00 92.00 891 ALA A CA 1
ATOM 6964 C C . ALA A 1 891 ? -28.777 7.962 36.064 1.00 92.00 891 ALA A C 1
ATOM 6966 O O . ALA A 1 891 ? -29.413 7.489 35.125 1.00 92.00 891 ALA A O 1
ATOM 6967 N N . LEU A 1 892 ? -27.832 7.261 36.705 1.00 93.25 892 LEU A N 1
ATOM 6968 C CA . LEU A 1 892 ? -27.511 5.866 36.372 1.00 93.25 892 LEU A CA 1
ATOM 6969 C C . LEU A 1 892 ? -28.683 4.919 36.679 1.00 93.25 892 LEU A C 1
ATOM 6971 O O . LEU A 1 892 ? -29.045 4.104 35.833 1.00 93.25 892 LEU A O 1
ATOM 6975 N N . LEU A 1 893 ? -29.320 5.060 37.847 1.00 92.19 893 LEU A N 1
ATOM 6976 C CA . LEU A 1 893 ? -30.499 4.262 38.214 1.00 92.19 893 LEU A CA 1
ATOM 6977 C C . LEU A 1 893 ? -31.706 4.564 37.314 1.00 92.19 893 LEU A C 1
ATOM 6979 O O . LEU A 1 893 ? -32.417 3.645 36.913 1.00 92.19 893 LEU A O 1
ATOM 6983 N N . ARG A 1 894 ? -31.914 5.832 36.937 1.00 93.19 894 ARG A N 1
ATOM 6984 C CA . ARG A 1 894 ? -32.939 6.220 35.958 1.00 93.19 894 ARG A CA 1
ATOM 6985 C C . ARG A 1 894 ? -32.668 5.615 34.590 1.00 93.19 894 ARG A C 1
ATOM 6987 O O . ARG A 1 894 ? -33.611 5.164 33.958 1.00 93.19 894 ARG A O 1
ATOM 6994 N N . LYS A 1 895 ? -31.412 5.578 34.140 1.00 92.94 895 LYS A N 1
ATOM 6995 C CA . LYS A 1 895 ? -31.040 4.955 32.862 1.00 92.94 895 LYS A CA 1
ATOM 6996 C C . LYS A 1 895 ? -31.378 3.461 32.854 1.00 92.94 895 LYS A C 1
ATOM 6998 O O . LYS A 1 895 ? -31.988 2.986 31.903 1.00 92.94 895 LYS A O 1
ATOM 7003 N N . TYR A 1 896 ? -31.063 2.754 33.943 1.00 93.88 896 TYR A N 1
ATOM 7004 C CA . TYR A 1 896 ? -31.496 1.368 34.143 1.00 93.88 896 TYR A CA 1
ATOM 7005 C C . TYR A 1 896 ? -33.027 1.253 34.050 1.00 93.88 896 TYR A C 1
ATOM 7007 O O . TYR A 1 896 ? -33.545 0.535 33.198 1.00 93.88 896 TYR A O 1
ATOM 7015 N N . LEU A 1 897 ? -33.759 2.037 34.844 1.00 92.25 897 LEU A N 1
ATOM 7016 C CA . LEU A 1 897 ? -35.221 1.994 34.889 1.00 92.25 897 LEU A CA 1
ATOM 7017 C C . LEU A 1 897 ? -35.875 2.303 33.527 1.00 92.25 897 LEU A C 1
ATOM 7019 O O . LEU A 1 897 ? -36.798 1.603 33.124 1.00 92.25 897 LEU A O 1
ATOM 7023 N N . GLN A 1 898 ? -35.377 3.309 32.801 1.00 91.06 898 GLN A N 1
ATOM 7024 C CA . GLN A 1 898 ? -35.867 3.688 31.471 1.00 91.06 898 GLN A CA 1
ATOM 7025 C C . GLN A 1 898 ? -35.747 2.547 30.461 1.00 91.06 898 GLN A C 1
ATOM 7027 O O . GLN A 1 898 ? -36.640 2.384 29.636 1.00 91.06 898 GLN A O 1
ATOM 7032 N N . SER A 1 899 ? -34.667 1.762 30.529 1.00 89.81 899 SER A N 1
ATOM 7033 C CA . SER A 1 899 ? -34.508 0.588 29.668 1.00 89.81 899 SER A CA 1
ATOM 7034 C C . SER A 1 899 ? -35.436 -0.559 30.074 1.00 89.81 899 SER A C 1
ATOM 7036 O O . SER A 1 899 ? -36.085 -1.136 29.211 1.00 89.81 899 SER A O 1
ATOM 7038 N N . GLU A 1 900 ? -35.558 -0.854 31.372 1.00 92.25 900 GLU A N 1
ATOM 7039 C CA . GLU A 1 900 ? -36.253 -2.062 31.841 1.00 92.25 900 GLU A CA 1
ATOM 7040 C C . GLU A 1 900 ? -37.777 -1.918 31.934 1.00 92.25 900 GLU A C 1
ATOM 7042 O O . GLU A 1 900 ? -38.498 -2.893 31.732 1.00 92.25 900 GLU A O 1
ATOM 7047 N N . ILE A 1 901 ? -38.307 -0.707 32.158 1.00 90.69 901 ILE A N 1
ATOM 7048 C CA . ILE A 1 901 ? -39.763 -0.465 32.132 1.00 90.69 901 ILE A CA 1
ATOM 7049 C C . ILE A 1 901 ? -40.374 -0.902 30.794 1.00 90.69 901 ILE A C 1
ATOM 7051 O O . ILE A 1 901 ? -41.490 -1.420 30.763 1.00 90.69 901 ILE A O 1
ATOM 7055 N N . LEU A 1 902 ? -39.631 -0.742 29.696 1.00 89.38 902 LEU A N 1
ATOM 7056 C CA . LEU A 1 902 ? -40.072 -1.090 28.344 1.00 89.38 902 LEU A CA 1
ATOM 7057 C C . LEU A 1 902 ? -40.289 -2.600 28.156 1.00 89.38 902 LEU A C 1
ATOM 7059 O O . LEU A 1 902 ? -41.034 -2.998 27.262 1.00 89.38 902 LEU A O 1
ATOM 7063 N N . PHE A 1 903 ? -39.676 -3.429 29.006 1.00 89.88 903 PHE A N 1
ATOM 7064 C CA . PHE A 1 903 ? -39.779 -4.889 28.972 1.00 89.88 903 PHE A CA 1
ATOM 7065 C C . PHE A 1 903 ? -40.562 -5.467 30.160 1.00 89.88 903 PHE A C 1
ATOM 7067 O O . PHE A 1 903 ? -40.644 -6.689 30.300 1.00 89.88 903 PHE A O 1
ATOM 7074 N N . ASN A 1 904 ? -41.163 -4.611 30.995 1.00 86.19 904 ASN A N 1
ATOM 7075 C CA . ASN A 1 904 ? -41.884 -5.014 32.204 1.00 86.19 904 ASN A CA 1
ATOM 7076 C C . ASN A 1 904 ? -43.238 -5.685 31.896 1.00 86.19 904 ASN A C 1
ATOM 7078 O O . ASN A 1 904 ? -43.654 -6.584 32.621 1.00 86.19 904 ASN A O 1
ATOM 7082 N N . GLU A 1 905 ? -43.923 -5.280 30.818 1.00 81.56 905 GLU A N 1
ATOM 7083 C CA . GLU A 1 905 ? -45.263 -5.775 30.470 1.00 81.56 905 GLU A CA 1
ATOM 7084 C C . GLU A 1 905 ? -45.307 -6.501 29.116 1.00 81.56 905 GLU A C 1
ATOM 7086 O O . GLU A 1 905 ? -45.220 -5.892 28.052 1.00 81.56 905 GLU A O 1
ATOM 7091 N N . GLY A 1 906 ? -45.560 -7.812 29.152 1.00 80.81 906 GLY A N 1
ATOM 7092 C CA . GLY A 1 906 ? -45.725 -8.648 27.961 1.00 80.81 906 GLY A CA 1
ATOM 7093 C C . GLY A 1 906 ? -44.516 -9.537 27.664 1.00 80.81 906 GLY A C 1
ATOM 7094 O O . GLY A 1 906 ? -43.541 -9.566 28.406 1.00 80.81 906 GLY A O 1
ATOM 7095 N N . ASN A 1 907 ? -44.617 -10.318 26.587 1.00 85.81 907 ASN A N 1
ATOM 7096 C CA . ASN A 1 907 ? -43.509 -11.146 26.113 1.00 85.81 907 ASN A CA 1
ATOM 7097 C C . ASN A 1 907 ? -42.476 -10.280 25.367 1.00 85.81 907 ASN A C 1
ATOM 7099 O O . ASN A 1 907 ? -42.863 -9.300 24.726 1.00 85.81 907 ASN A O 1
ATOM 7103 N N . PHE A 1 908 ? -41.202 -10.677 25.392 1.00 86.56 908 PHE A N 1
ATOM 7104 C CA . PHE A 1 908 ? -40.075 -9.975 24.771 1.00 86.56 908 PHE A CA 1
ATOM 7105 C C . PHE A 1 908 ? -40.379 -9.514 23.336 1.00 86.56 908 PHE A C 1
ATOM 7107 O O . PHE A 1 908 ? -40.273 -8.328 23.030 1.00 86.56 908 PHE A O 1
ATOM 7114 N N . GLU A 1 909 ? -40.876 -10.414 22.481 1.00 86.38 909 GLU A N 1
ATOM 7115 C CA . GLU A 1 909 ? -41.234 -10.095 21.091 1.00 86.38 909 GLU A CA 1
ATOM 7116 C C . GLU A 1 909 ? -42.255 -8.953 20.984 1.00 86.38 909 GLU A C 1
ATOM 7118 O O . GLU A 1 909 ? -42.110 -8.041 20.169 1.00 86.38 909 GLU A O 1
ATOM 7123 N N . LYS A 1 910 ? -43.284 -8.962 21.839 1.00 87.56 910 LYS A N 1
ATOM 7124 C CA . LYS A 1 910 ? -44.319 -7.924 21.847 1.00 87.56 910 LYS A CA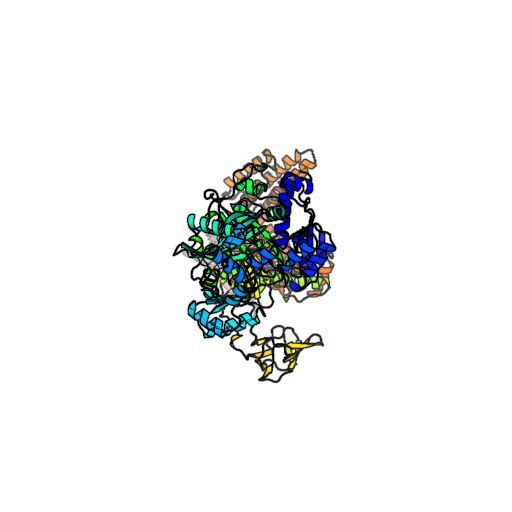 1
ATOM 7125 C C . LYS A 1 910 ? -43.728 -6.573 22.251 1.00 87.56 910 LYS A C 1
ATOM 7127 O O . LYS A 1 910 ? -44.072 -5.563 21.639 1.00 87.56 910 LYS A O 1
ATOM 7132 N N . CYS A 1 911 ? -42.827 -6.561 23.231 1.00 88.75 911 CYS A N 1
ATOM 7133 C CA . CYS A 1 911 ? -42.122 -5.356 23.664 1.00 88.75 911 CYS A CA 1
ATOM 7134 C C . CYS A 1 911 ? -41.275 -4.780 22.522 1.00 88.75 911 CYS A C 1
ATOM 7136 O O . CYS A 1 911 ? -41.379 -3.594 22.219 1.00 88.75 911 CYS A O 1
ATOM 7138 N N . VAL A 1 912 ? -40.523 -5.620 21.804 1.00 88.38 912 VAL A N 1
ATOM 7139 C CA . VAL A 1 912 ? -39.711 -5.191 20.651 1.00 88.38 912 VAL A CA 1
ATOM 7140 C C . VAL A 1 912 ? -40.579 -4.641 19.511 1.00 88.38 912 VAL A C 1
ATOM 7142 O O . VAL A 1 912 ? -40.229 -3.624 18.910 1.00 88.38 912 VAL A O 1
ATOM 7145 N N . ILE A 1 913 ? -41.742 -5.245 19.233 1.00 87.19 913 ILE A N 1
ATOM 7146 C CA . ILE A 1 913 ? -42.698 -4.729 18.233 1.00 87.19 913 ILE A CA 1
ATOM 7147 C C . ILE A 1 913 ? -43.224 -3.349 18.637 1.00 87.19 913 ILE A C 1
ATOM 7149 O O . ILE A 1 913 ? -43.299 -2.453 17.795 1.00 87.19 913 ILE A O 1
ATOM 7153 N N . LEU A 1 914 ? -43.574 -3.165 19.912 1.00 87.38 914 LEU A N 1
ATOM 7154 C CA . LEU A 1 914 ? -44.041 -1.879 20.431 1.00 87.38 914 LEU A CA 1
ATOM 7155 C C . LEU A 1 914 ? -42.944 -0.814 20.354 1.00 87.38 914 LEU A C 1
ATOM 7157 O O . LEU A 1 914 ? -43.221 0.295 19.904 1.00 87.38 914 LEU A O 1
ATOM 7161 N N . LEU A 1 915 ? -41.702 -1.161 20.701 1.00 87.75 915 LEU A N 1
ATOM 7162 C CA . LEU A 1 915 ? -40.548 -0.269 20.563 1.00 87.75 915 LEU A CA 1
ATOM 7163 C C . LEU A 1 915 ? -40.329 0.144 19.108 1.00 87.75 915 LEU A C 1
ATOM 7165 O O . LEU A 1 915 ? -40.185 1.328 18.811 1.00 87.75 915 LEU A O 1
ATOM 7169 N N . ARG A 1 916 ? -40.391 -0.815 18.178 1.00 86.19 916 ARG A N 1
ATOM 7170 C CA . ARG A 1 916 ? -40.307 -0.538 16.739 1.00 86.19 916 ARG A CA 1
ATOM 7171 C C . ARG A 1 916 ? -41.437 0.377 16.261 1.00 86.19 916 ARG A C 1
ATOM 7173 O O . ARG A 1 916 ? -41.195 1.218 15.405 1.00 86.19 916 ARG A O 1
ATOM 7180 N N . ALA A 1 917 ? -42.654 0.215 16.780 1.00 84.06 917 ALA A N 1
ATOM 7181 C CA . ALA A 1 917 ? -43.801 1.044 16.409 1.00 84.06 917 ALA A CA 1
ATOM 7182 C C . ALA A 1 917 ? -43.730 2.469 16.992 1.00 84.06 917 ALA A C 1
ATOM 7184 O O . ALA A 1 917 ? -44.216 3.411 16.366 1.00 84.06 917 ALA A O 1
ATOM 7185 N N . GLN A 1 918 ? -43.137 2.633 18.179 1.00 82.81 918 GLN A N 1
ATOM 7186 C CA . GLN A 1 918 ? -42.942 3.931 18.835 1.00 82.81 918 GLN A CA 1
ATOM 7187 C C . GLN A 1 918 ? -41.800 4.737 18.204 1.00 82.81 918 GLN A C 1
ATOM 7189 O O . GLN A 1 918 ? -41.891 5.964 18.095 1.00 82.81 918 GLN A O 1
ATOM 7194 N N . SER A 1 919 ? -40.744 4.065 17.748 1.00 76.94 919 SER A N 1
ATOM 7195 C CA . SER A 1 919 ? -39.658 4.697 17.008 1.00 76.94 919 SER A CA 1
ATOM 7196 C C . SER A 1 919 ? -40.126 5.068 15.600 1.00 76.94 919 SER A C 1
ATOM 7198 O O . SER A 1 919 ? -40.548 4.220 14.816 1.00 76.94 919 SER A O 1
ATOM 7200 N N . LYS A 1 920 ? -40.034 6.355 15.233 1.00 68.06 920 LYS A N 1
ATOM 7201 C CA . LYS A 1 920 ? -40.217 6.777 13.830 1.00 68.06 920 LYS A CA 1
ATOM 7202 C C . LYS A 1 920 ? -39.285 5.926 12.959 1.00 68.06 920 LYS A C 1
ATOM 7204 O O . LYS A 1 920 ? -38.138 5.724 13.348 1.00 68.06 920 LYS A O 1
ATOM 7209 N N . SER A 1 921 ? -39.739 5.491 11.780 1.00 59.28 921 SER A N 1
ATOM 7210 C CA . SER A 1 921 ? -39.090 4.493 10.898 1.00 59.28 921 SER A CA 1
ATOM 7211 C C . SER A 1 921 ? -37.599 4.694 10.558 1.00 59.28 921 SER A C 1
ATOM 7213 O O . SER A 1 921 ? -37.007 3.836 9.915 1.00 59.28 921 SER A O 1
ATOM 7215 N N . LYS A 1 922 ? -36.979 5.806 10.966 1.00 64.00 922 LYS A N 1
ATOM 7216 C CA . LYS A 1 922 ? -35.574 6.147 10.726 1.00 64.00 922 LYS A CA 1
ATOM 7217 C C . LYS A 1 922 ? -34.608 5.797 11.865 1.00 64.00 922 LYS A C 1
ATOM 7219 O O . LYS A 1 922 ? -33.410 5.830 11.614 1.00 64.00 922 LYS A O 1
ATOM 7224 N N . ASP A 1 923 ? -35.071 5.471 13.075 1.00 79.69 923 ASP A N 1
ATOM 7225 C CA . ASP A 1 923 ? -34.180 5.215 14.225 1.00 79.69 923 ASP A CA 1
ATOM 7226 C C . ASP A 1 923 ? -34.306 3.785 14.777 1.00 79.69 923 ASP A C 1
ATOM 7228 O O . ASP A 1 923 ? -34.653 3.553 15.931 1.00 79.69 923 ASP A O 1
ATOM 7232 N N . LEU A 1 924 ? -34.045 2.793 13.921 1.00 86.81 924 LEU A N 1
ATOM 7233 C CA . LEU A 1 924 ? -33.974 1.388 14.344 1.00 86.81 924 LEU A CA 1
ATOM 7234 C C . LEU A 1 924 ? -32.719 1.100 15.185 1.00 86.81 924 LEU A C 1
ATOM 7236 O O . LEU A 1 924 ? -32.716 0.162 15.976 1.00 86.81 924 LEU A O 1
ATOM 7240 N N . SER A 1 925 ? -31.665 1.909 15.053 1.00 88.00 925 SER A N 1
ATOM 7241 C CA . SER A 1 925 ? -30.414 1.737 15.801 1.00 88.00 925 SER A CA 1
ATOM 7242 C C . SER A 1 925 ? -30.585 1.959 17.306 1.00 88.00 925 SER A C 1
ATOM 7244 O O . SER A 1 925 ? -29.969 1.239 18.097 1.00 88.00 925 SER A O 1
ATOM 7246 N N . SER A 1 926 ? -31.428 2.913 17.725 1.00 88.56 926 SER A N 1
ATOM 7247 C CA . SER A 1 926 ? -31.740 3.084 19.150 1.00 88.56 926 SER A CA 1
ATOM 7248 C C . SER A 1 926 ? -32.508 1.886 19.705 1.00 88.56 926 SER A C 1
ATOM 7250 O O . SER A 1 926 ? -32.166 1.405 20.781 1.00 88.56 926 SER A O 1
ATOM 7252 N N . VAL A 1 927 ? -33.446 1.319 18.933 1.00 90.69 927 VAL A N 1
ATOM 7253 C CA . VAL A 1 927 ? -34.189 0.108 19.322 1.00 90.69 927 VAL A CA 1
ATOM 7254 C C . VAL A 1 927 ? -33.241 -1.070 19.535 1.00 90.69 927 VAL A C 1
ATOM 7256 O O . VAL A 1 927 ? -33.321 -1.731 20.567 1.00 90.69 927 VAL A O 1
ATOM 7259 N N . VAL A 1 928 ? -32.303 -1.308 18.609 1.00 91.25 928 VAL A N 1
ATOM 7260 C CA . VAL A 1 928 ? -31.302 -2.381 18.757 1.00 91.25 928 VAL A CA 1
ATOM 7261 C C . VAL A 1 928 ? -30.430 -2.158 19.995 1.00 91.25 928 VAL A C 1
ATOM 7263 O O . VAL A 1 928 ? -30.194 -3.104 20.741 1.00 91.25 928 VAL A O 1
ATOM 7266 N N . SER A 1 929 ? -30.010 -0.918 20.267 1.00 91.06 929 SER A N 1
ATOM 7267 C CA . SER A 1 929 ? -29.247 -0.580 21.479 1.00 91.06 929 SER A CA 1
ATOM 7268 C C . SER A 1 929 ? -30.043 -0.838 22.767 1.00 91.06 929 SER A C 1
ATOM 7270 O O . SER A 1 929 ? -29.501 -1.372 23.732 1.00 91.06 929 SER A O 1
ATOM 7272 N N . THR A 1 930 ? -31.339 -0.510 22.793 1.00 91.88 930 THR A N 1
ATOM 7273 C CA . THR A 1 930 ? -32.216 -0.783 23.943 1.00 91.88 930 THR A CA 1
ATOM 7274 C C . THR A 1 930 ? -32.411 -2.281 24.164 1.00 91.88 930 THR A C 1
ATOM 7276 O O . THR A 1 930 ? -32.349 -2.740 25.303 1.00 91.88 930 THR A O 1
ATOM 7279 N N . VAL A 1 931 ? -32.585 -3.057 23.090 1.00 92.12 931 VAL A N 1
ATOM 7280 C CA . VAL A 1 931 ? -32.665 -4.521 23.174 1.00 92.12 931 VAL A CA 1
ATOM 7281 C C . VAL A 1 931 ? -31.351 -5.106 23.693 1.00 92.12 931 VAL A C 1
ATOM 7283 O O . VAL A 1 931 ? -31.373 -5.885 24.639 1.00 92.12 931 VAL A O 1
ATOM 7286 N N . PHE A 1 932 ? -30.208 -4.686 23.147 1.00 93.44 932 PHE A N 1
ATOM 7287 C CA . PHE A 1 932 ? -28.884 -5.120 23.605 1.00 93.44 932 PHE A CA 1
ATOM 7288 C C . PHE A 1 932 ? -28.650 -4.835 25.101 1.00 93.44 932 PHE A C 1
ATOM 7290 O O . PHE A 1 932 ? -28.113 -5.676 25.829 1.00 93.44 932 PHE A O 1
ATOM 7297 N N . SER A 1 933 ? -29.111 -3.675 25.576 1.00 93.50 933 SER A N 1
ATOM 7298 C CA . SER A 1 933 ? -29.081 -3.314 26.994 1.00 93.50 933 SER A CA 1
ATOM 7299 C C . SER A 1 933 ? -29.923 -4.266 27.854 1.00 93.50 933 SER A C 1
ATOM 7301 O O . SER A 1 933 ? -29.466 -4.673 28.922 1.00 93.50 933 SER A O 1
ATOM 7303 N N . HIS A 1 934 ? -31.119 -4.654 27.399 1.00 92.06 934 HIS A N 1
ATOM 7304 C CA . HIS A 1 934 ? -32.003 -5.578 28.123 1.00 92.06 934 HIS A CA 1
ATOM 7305 C C . HIS A 1 934 ? -31.476 -7.021 28.139 1.00 92.06 934 HIS A C 1
ATOM 7307 O O . HIS A 1 934 ? -31.496 -7.659 29.188 1.00 92.06 934 HIS A O 1
ATOM 7313 N N . VAL A 1 935 ? -30.893 -7.512 27.037 1.00 91.00 935 VAL A N 1
ATOM 7314 C CA . VAL A 1 935 ? -30.273 -8.857 26.970 1.00 91.00 935 VAL A CA 1
ATOM 7315 C C . VAL A 1 935 ? -29.227 -9.057 28.081 1.00 91.00 935 VAL A C 1
ATOM 7317 O O . VAL A 1 935 ? -29.075 -10.145 28.631 1.00 91.00 935 VAL A O 1
ATOM 7320 N N . ASN A 1 936 ? -28.542 -7.984 28.492 1.00 91.62 936 ASN A N 1
ATOM 7321 C CA . ASN A 1 936 ? -27.536 -8.007 29.557 1.00 91.62 936 ASN A CA 1
ATOM 7322 C C . ASN A 1 936 ? -28.069 -7.567 30.940 1.00 91.62 936 ASN A C 1
ATOM 7324 O O . ASN A 1 936 ? -27.287 -7.188 31.822 1.00 91.62 936 ASN A O 1
ATOM 7328 N N . VAL A 1 937 ? -29.384 -7.650 31.182 1.00 92.62 937 VAL A N 1
ATOM 7329 C CA . VAL A 1 937 ? -30.030 -7.251 32.449 1.00 92.62 937 VAL A CA 1
ATOM 7330 C C . VAL A 1 937 ? -29.417 -7.930 33.675 1.00 92.62 937 VAL A C 1
ATOM 7332 O O . VAL A 1 937 ? -29.199 -7.287 34.701 1.00 92.62 937 VAL A O 1
ATOM 7335 N N . SER A 1 938 ? -29.059 -9.213 33.580 1.00 91.44 938 SER A N 1
ATOM 7336 C CA . SER A 1 938 ? -28.485 -9.973 34.699 1.00 91.44 938 SER A CA 1
ATOM 7337 C C . SER A 1 938 ? -27.179 -9.357 35.221 1.00 91.44 938 SER A C 1
ATOM 7339 O O . SER A 1 938 ? -26.938 -9.341 36.432 1.00 91.44 938 SER A O 1
ATOM 7341 N N . LYS A 1 939 ? -26.370 -8.794 34.315 1.00 91.81 939 LYS A N 1
ATOM 7342 C CA . LYS A 1 939 ? -25.117 -8.091 34.611 1.00 91.81 939 LYS A CA 1
ATOM 7343 C C . LYS A 1 939 ? -25.399 -6.677 35.130 1.00 91.81 939 LYS A C 1
ATOM 7345 O O . LYS A 1 939 ? -24.838 -6.282 36.153 1.00 91.81 939 LYS A O 1
ATOM 7350 N N . LYS A 1 940 ? -26.347 -5.955 34.519 1.00 93.88 940 LYS A N 1
ATOM 7351 C CA . LYS A 1 940 ? -26.801 -4.620 34.967 1.00 93.88 940 LYS A CA 1
ATOM 7352 C C . LYS A 1 940 ? -27.384 -4.628 36.380 1.00 93.88 940 LYS A C 1
ATOM 7354 O O . LYS A 1 940 ? -27.128 -3.708 37.155 1.00 93.88 940 LYS A O 1
ATOM 7359 N N . ASN A 1 941 ? -28.109 -5.684 36.743 1.00 94.06 941 ASN A N 1
ATOM 7360 C CA . ASN A 1 941 ? -28.672 -5.871 38.079 1.00 94.06 941 ASN A CA 1
ATOM 7361 C C . ASN A 1 941 ? -27.608 -5.772 39.172 1.00 94.06 941 ASN A C 1
ATOM 7363 O O . ASN A 1 941 ? -27.864 -5.177 40.216 1.00 94.06 941 ASN A O 1
ATOM 7367 N N . LYS A 1 942 ? -26.416 -6.338 38.934 1.00 93.56 942 LYS A N 1
ATOM 7368 C CA . LYS A 1 942 ? -25.304 -6.270 39.889 1.00 93.56 942 LYS A CA 1
ATOM 7369 C C . LYS A 1 942 ? -24.893 -4.823 40.120 1.00 93.56 942 LYS A C 1
ATOM 7371 O O . LYS A 1 942 ? -24.864 -4.391 41.264 1.00 93.56 942 LYS A O 1
ATOM 7376 N N . LEU A 1 943 ? -24.693 -4.052 39.049 1.00 93.94 943 LEU A N 1
ATOM 7377 C CA . LEU A 1 943 ? -24.370 -2.630 39.159 1.00 93.94 943 LEU A CA 1
ATOM 7378 C C . LEU A 1 943 ? -25.475 -1.840 39.880 1.00 93.94 943 LEU A C 1
ATOM 7380 O O . LEU A 1 943 ? -25.176 -1.049 40.773 1.00 93.94 943 LEU A O 1
ATOM 7384 N N . ALA A 1 944 ? -26.746 -2.063 39.536 1.00 93.00 944 ALA A N 1
ATOM 7385 C CA . ALA A 1 944 ? -27.867 -1.394 40.196 1.00 93.00 944 ALA A CA 1
ATOM 7386 C C . ALA A 1 944 ? -27.894 -1.683 41.709 1.00 93.00 944 ALA A C 1
ATOM 7388 O O . ALA A 1 944 ? -28.050 -0.759 42.507 1.00 93.00 944 ALA A O 1
ATOM 7389 N N . ILE A 1 945 ? -27.674 -2.939 42.111 1.00 92.56 945 ILE A N 1
ATOM 7390 C CA . ILE A 1 945 ? -27.589 -3.348 43.521 1.00 92.56 945 ILE A CA 1
ATOM 7391 C C . ILE A 1 945 ? -26.395 -2.680 44.212 1.00 92.56 945 ILE A C 1
ATOM 7393 O O . ILE A 1 945 ? -26.581 -2.056 45.255 1.00 92.56 945 ILE A O 1
ATOM 7397 N N . THR A 1 946 ? -25.199 -2.724 43.616 1.00 91.56 946 THR A N 1
ATOM 7398 C CA . THR A 1 946 ? -23.992 -2.095 44.178 1.00 91.56 946 THR A CA 1
ATOM 7399 C C . THR A 1 946 ? -24.174 -0.586 44.372 1.00 91.56 946 THR A C 1
ATOM 7401 O O . THR A 1 946 ? -23.764 -0.043 45.400 1.00 91.56 946 THR A O 1
ATOM 7404 N N . LEU A 1 947 ? -24.829 0.104 43.429 1.00 90.56 947 LEU A N 1
ATOM 7405 C CA . LEU A 1 947 ? -25.144 1.532 43.549 1.00 90.56 947 LEU A CA 1
ATOM 7406 C C . LEU A 1 947 ? -26.118 1.814 44.701 1.00 90.56 947 LEU A C 1
ATOM 7408 O O . LEU A 1 947 ? -25.893 2.758 45.459 1.00 90.56 947 LEU A O 1
ATOM 7412 N N . ILE A 1 948 ? -27.170 1.000 44.860 1.00 88.12 948 ILE A N 1
ATOM 7413 C CA . ILE A 1 948 ? -28.128 1.128 45.972 1.00 88.12 948 ILE A CA 1
ATOM 7414 C C . ILE A 1 948 ? -27.414 0.902 47.312 1.00 88.12 948 ILE A C 1
ATOM 7416 O O . ILE A 1 948 ? -27.559 1.709 48.229 1.00 88.12 948 ILE A O 1
ATOM 7420 N N . ASP A 1 949 ? -26.584 -0.135 47.414 1.00 86.12 949 ASP A N 1
ATOM 7421 C CA . ASP A 1 949 ? -25.862 -0.488 48.640 1.00 86.12 949 ASP A CA 1
ATOM 7422 C C . ASP A 1 949 ? -24.891 0.601 49.083 1.00 86.12 949 ASP A C 1
ATOM 7424 O O . ASP A 1 949 ? -24.905 1.040 50.238 1.00 86.12 949 ASP A O 1
ATOM 7428 N N . ARG A 1 950 ? -24.062 1.079 48.152 1.00 83.75 950 ARG A N 1
ATOM 7429 C CA . ARG A 1 950 ? -23.073 2.125 48.424 1.00 83.75 950 ARG A CA 1
ATOM 7430 C C . ARG A 1 950 ? -23.710 3.484 48.695 1.00 83.75 950 ARG A C 1
ATOM 7432 O O . ARG A 1 950 ? -23.086 4.313 49.353 1.00 83.75 950 ARG A O 1
ATOM 7439 N N . LEU A 1 951 ? -24.921 3.744 48.210 1.00 77.75 951 LEU A N 1
ATOM 7440 C CA . LEU A 1 951 ? -25.600 5.009 48.467 1.00 77.75 951 LEU A CA 1
ATOM 7441 C C . LEU A 1 951 ? -26.367 4.979 49.798 1.00 77.75 951 LEU A C 1
ATOM 7443 O O . LEU A 1 951 ? -26.202 5.883 50.616 1.00 77.75 951 LEU A O 1
ATOM 7447 N N . CYS A 1 952 ? -27.141 3.923 50.056 1.00 71.94 952 CYS A N 1
ATOM 7448 C CA . CYS A 1 952 ? -27.941 3.788 51.275 1.00 71.94 952 CYS A CA 1
ATOM 7449 C C . CYS A 1 952 ? -27.104 3.469 52.525 1.00 71.94 952 CYS A C 1
ATOM 7451 O O . CYS A 1 952 ? -27.523 3.806 53.628 1.00 71.94 952 CYS A O 1
ATOM 7453 N N . GLY A 1 953 ? -25.919 2.866 52.380 1.00 66.88 953 GLY A N 1
ATOM 7454 C CA . GLY A 1 953 ? -25.044 2.550 53.514 1.00 66.88 953 GLY A CA 1
ATOM 7455 C C . GLY A 1 953 ? -24.350 3.756 54.166 1.00 66.88 953 GLY A C 1
ATOM 7456 O O . GLY A 1 953 ? -23.942 3.660 55.319 1.00 66.88 953 GLY A O 1
ATOM 7457 N N . TYR A 1 954 ? -24.205 4.886 53.460 1.00 63.66 954 TYR A N 1
ATOM 7458 C CA . TYR A 1 954 ? -23.427 6.045 53.935 1.00 63.66 954 TYR A CA 1
ATOM 7459 C C . TYR A 1 954 ? -24.267 7.282 54.290 1.00 63.66 954 TYR A C 1
ATOM 7461 O O . TYR A 1 954 ? -23.727 8.208 54.897 1.00 63.66 954 TYR A O 1
ATOM 7469 N N . GLU A 1 955 ? -25.552 7.336 53.925 1.00 60.09 955 GLU A N 1
ATOM 7470 C CA . GLU A 1 955 ? -26.403 8.498 54.205 1.00 60.09 955 GLU A CA 1
ATOM 7471 C C . GLU A 1 955 ? -27.552 8.174 55.177 1.00 60.09 955 GLU A C 1
ATOM 7473 O O . GLU A 1 955 ? -28.448 7.397 54.840 1.00 60.09 955 GLU A O 1
ATOM 7478 N N . PRO A 1 956 ? -27.592 8.805 56.369 1.00 55.09 956 PRO A N 1
ATOM 7479 C CA . PRO A 1 956 ? -28.737 8.719 57.267 1.00 55.09 956 PRO A CA 1
ATOM 7480 C C . PRO A 1 956 ? -29.887 9.601 56.747 1.00 55.09 956 PRO A C 1
ATOM 7482 O O . PRO A 1 956 ? -30.048 10.751 57.160 1.00 55.09 956 PRO A O 1
ATOM 7485 N N . GLY A 1 957 ? -30.685 9.049 55.829 1.00 60.44 957 GLY A N 1
ATOM 7486 C CA . GLY A 1 957 ? -31.919 9.640 55.295 1.00 60.44 957 GLY A CA 1
ATOM 7487 C C . GLY A 1 957 ? -31.952 9.694 53.763 1.00 60.44 957 GLY A C 1
ATOM 7488 O O . GLY A 1 957 ? -31.020 10.191 53.135 1.00 60.44 957 GLY A O 1
ATOM 7489 N N . LEU A 1 958 ? -33.039 9.202 53.154 1.00 63.91 958 LEU A N 1
ATOM 7490 C CA . LEU A 1 958 ? -33.255 9.303 51.704 1.00 63.91 958 LEU A CA 1
ATOM 7491 C C . LEU A 1 958 ? -33.748 10.713 51.347 1.00 63.91 958 LEU A C 1
ATOM 7493 O O . LEU A 1 958 ? -34.619 11.253 52.020 1.00 63.91 958 LEU A O 1
ATOM 7497 N N . SER A 1 959 ? -33.227 11.298 50.267 1.00 69.56 959 SER A N 1
ATOM 7498 C CA . SER A 1 959 ? -33.856 12.468 49.637 1.00 69.56 959 SER A CA 1
ATOM 7499 C C . SER A 1 959 ? -35.143 12.065 48.909 1.00 69.56 959 SER A C 1
ATOM 7501 O O . SER A 1 959 ? -35.203 10.960 48.371 1.00 69.56 959 SER A O 1
ATOM 7503 N N . ASP A 1 960 ? -36.116 12.974 48.796 1.00 73.19 960 ASP A N 1
ATOM 7504 C CA . ASP A 1 960 ? -37.404 12.718 48.122 1.00 73.19 960 ASP A CA 1
ATOM 7505 C C . ASP A 1 960 ? -37.237 12.167 46.691 1.00 73.19 960 ASP A C 1
ATOM 7507 O O . ASP A 1 960 ? -37.923 11.231 46.286 1.00 73.19 960 ASP A O 1
ATOM 7511 N N . GLU A 1 961 ? -36.251 12.665 45.936 1.00 75.56 961 GLU A N 1
ATOM 7512 C CA . GLU A 1 961 ? -35.955 12.184 44.575 1.00 75.56 961 GLU A CA 1
ATOM 7513 C C . GLU A 1 961 ? -35.468 10.727 44.532 1.00 75.56 961 GLU A C 1
ATOM 7515 O O . GLU A 1 961 ? -35.792 9.976 43.611 1.00 75.56 961 GLU A O 1
ATOM 7520 N N . LEU A 1 962 ? -34.691 10.316 45.536 1.00 80.25 962 LEU A N 1
ATOM 7521 C CA . LEU A 1 962 ? -34.193 8.948 45.662 1.00 80.25 962 LEU A CA 1
ATOM 7522 C C . LEU A 1 962 ? -35.316 8.018 46.122 1.00 80.25 962 LEU A C 1
ATOM 7524 O O . LEU A 1 962 ? -35.403 6.891 45.644 1.00 80.25 962 LEU A O 1
ATOM 7528 N N . HIS A 1 963 ? -36.192 8.505 47.005 1.00 83.62 963 HIS A N 1
ATOM 7529 C CA . HIS A 1 963 ? -37.398 7.791 47.403 1.00 83.62 963 HIS A CA 1
ATOM 7530 C C . HIS A 1 963 ? -38.279 7.472 46.186 1.00 83.62 963 HIS A C 1
ATOM 7532 O O . HIS A 1 963 ? -38.657 6.315 46.017 1.00 83.62 963 HIS A O 1
ATOM 7538 N N . SER A 1 964 ? -38.515 8.450 45.297 1.00 87.12 964 SER A N 1
ATOM 7539 C CA . SER A 1 964 ? -39.285 8.258 44.054 1.00 87.12 964 SER A CA 1
ATOM 7540 C C . SER A 1 964 ? -38.693 7.161 43.168 1.00 87.12 964 SER A C 1
ATOM 7542 O O . SER A 1 964 ? -39.387 6.214 42.814 1.00 87.12 964 SER A O 1
ATOM 7544 N N . ILE A 1 965 ? -37.393 7.232 42.855 1.00 88.44 965 ILE A N 1
ATOM 7545 C CA . ILE A 1 965 ? -36.752 6.249 41.963 1.00 88.44 965 ILE A CA 1
ATOM 7546 C C . ILE A 1 965 ? -36.718 4.853 42.595 1.00 88.44 965 ILE A C 1
ATOM 7548 O O . ILE A 1 965 ? -36.963 3.865 41.908 1.00 88.44 965 ILE A O 1
ATOM 7552 N N . LEU A 1 966 ? -36.435 4.743 43.898 1.00 88.06 966 LEU A N 1
ATOM 7553 C CA . LEU A 1 966 ? -36.477 3.453 44.591 1.00 88.06 966 LEU A CA 1
ATOM 7554 C C . LEU A 1 966 ? -37.895 2.874 44.601 1.00 88.06 966 LEU A C 1
ATOM 7556 O O . LEU A 1 966 ? -38.049 1.669 44.429 1.00 88.06 966 LEU A O 1
ATOM 7560 N N . GLN A 1 967 ? -38.923 3.711 44.765 1.00 89.81 967 GLN A N 1
ATOM 7561 C CA . GLN A 1 967 ? -40.318 3.287 44.678 1.00 89.81 967 GLN A CA 1
ATOM 7562 C C . GLN A 1 967 ? -40.660 2.790 43.270 1.00 89.81 967 GLN A C 1
ATOM 7564 O O . GLN A 1 967 ? -41.222 1.704 43.138 1.00 89.81 967 GLN A O 1
ATOM 7569 N N . GLU A 1 968 ? -40.244 3.504 42.226 1.00 91.50 968 GLU A N 1
ATOM 7570 C CA . GLU A 1 968 ? -40.400 3.068 40.835 1.00 91.50 968 GLU A CA 1
ATOM 7571 C C . GLU A 1 968 ? -39.698 1.729 40.560 1.00 91.50 968 GLU A C 1
ATOM 7573 O O . GLU A 1 968 ? -40.289 0.837 39.955 1.00 91.50 968 GLU A O 1
ATOM 7578 N N . LEU A 1 969 ? -38.489 1.521 41.092 1.00 91.56 969 LEU A N 1
ATOM 7579 C CA . LEU A 1 969 ? -37.780 0.240 40.988 1.00 91.56 969 LEU A CA 1
ATOM 7580 C C . LEU A 1 969 ? -38.527 -0.917 41.672 1.00 91.56 969 LEU A C 1
ATOM 7582 O O . LEU A 1 969 ? -38.389 -2.058 41.234 1.00 91.56 969 LEU A O 1
ATOM 7586 N N . THR A 1 970 ? -39.339 -0.658 42.707 1.00 91.25 970 THR A N 1
ATOM 7587 C CA . THR A 1 970 ? -40.177 -1.708 43.321 1.00 91.25 970 THR A CA 1
ATOM 7588 C C . THR A 1 970 ? -41.356 -2.147 42.452 1.00 91.25 970 THR A C 1
ATOM 7590 O O . THR A 1 970 ? -41.935 -3.196 42.726 1.00 91.25 970 THR A O 1
ATOM 7593 N N . HIS A 1 971 ? -41.708 -1.385 41.412 1.00 90.25 971 HIS A N 1
ATOM 7594 C CA . HIS A 1 971 ? -42.781 -1.740 40.479 1.00 90.25 971 HIS A CA 1
ATOM 7595 C C . HIS A 1 971 ? -42.332 -2.695 39.360 1.00 90.25 971 HIS A C 1
ATOM 7597 O O . HIS A 1 971 ? -43.180 -3.203 38.624 1.00 90.25 971 HIS A O 1
ATOM 7603 N N . LEU A 1 972 ? -41.028 -2.980 39.246 1.00 89.56 972 LEU A N 1
ATOM 7604 C CA . LEU A 1 972 ? -40.512 -3.994 38.325 1.00 89.56 972 LEU A CA 1
ATOM 7605 C C . LEU A 1 972 ? -40.946 -5.390 38.793 1.00 89.56 972 LEU A C 1
ATOM 7607 O O . LEU A 1 972 ? -40.560 -5.836 39.875 1.00 89.56 972 LEU A O 1
ATOM 7611 N N . ASN A 1 973 ? -41.758 -6.076 37.987 1.00 86.00 973 ASN A N 1
ATOM 7612 C CA . ASN A 1 973 ? -42.489 -7.281 38.402 1.00 86.00 973 ASN A CA 1
ATOM 7613 C C . ASN A 1 973 ? -41.972 -8.588 37.766 1.00 86.00 973 ASN A C 1
ATOM 7615 O O . ASN A 1 973 ? -42.430 -9.670 38.139 1.00 86.00 973 ASN A O 1
ATOM 7619 N N . ARG A 1 974 ? -41.000 -8.517 36.847 1.00 85.94 974 ARG A N 1
ATOM 7620 C CA . ARG A 1 974 ? -40.382 -9.696 36.217 1.00 85.94 974 ARG A CA 1
ATOM 7621 C C . ARG A 1 974 ? -39.314 -10.346 37.096 1.00 85.94 974 ARG A C 1
ATOM 7623 O O . ARG A 1 974 ? -38.599 -9.682 37.847 1.00 85.94 974 ARG A O 1
ATOM 7630 N N . GLN A 1 975 ? -39.158 -11.664 36.937 1.00 86.56 975 GLN A N 1
ATOM 7631 C CA . GLN A 1 975 ? -38.182 -12.472 37.678 1.00 86.56 975 GLN A CA 1
ATOM 7632 C C . GLN A 1 975 ? -36.741 -11.969 37.494 1.00 86.56 975 GLN A C 1
ATOM 7634 O O . GLN A 1 975 ? -35.964 -11.969 38.449 1.00 86.56 975 GLN A O 1
ATOM 7639 N N . GLU A 1 976 ? -36.404 -11.491 36.295 1.00 86.44 976 GLU A N 1
ATOM 7640 C CA . GLU A 1 976 ? -35.090 -10.934 35.961 1.00 86.44 976 GLU A CA 1
ATOM 7641 C C . GLU A 1 976 ? -34.701 -9.759 36.868 1.00 86.44 976 GLU A C 1
ATOM 7643 O O . GLU A 1 976 ? -33.545 -9.666 37.268 1.00 86.44 976 GLU A O 1
ATOM 7648 N N . HIS A 1 977 ? -35.649 -8.905 37.271 1.00 90.12 977 HIS A N 1
ATOM 7649 C CA . HIS A 1 977 ? -35.387 -7.728 38.113 1.00 90.12 977 HIS A CA 1
ATOM 7650 C C . HIS A 1 977 ? -35.647 -7.965 39.604 1.00 90.12 977 HIS A C 1
ATOM 7652 O O . HIS A 1 977 ? -35.409 -7.068 40.417 1.00 90.12 977 HIS A O 1
ATOM 7658 N N . ALA A 1 978 ? -36.118 -9.154 39.996 1.00 88.38 978 ALA A N 1
ATOM 7659 C CA . ALA A 1 978 ? -36.620 -9.417 41.346 1.00 88.38 978 ALA A CA 1
ATOM 7660 C C . ALA A 1 978 ? -35.609 -9.056 42.449 1.00 88.38 978 ALA A C 1
ATOM 7662 O O . ALA A 1 978 ? -35.979 -8.492 43.478 1.00 88.38 978 ALA A O 1
ATOM 7663 N N . LYS A 1 979 ? -34.314 -9.317 42.218 1.00 92.50 979 LYS A N 1
ATOM 7664 C CA . LYS A 1 979 ? -33.242 -8.968 43.166 1.00 92.50 979 LYS A CA 1
ATOM 7665 C C . LYS A 1 979 ? -33.099 -7.454 43.354 1.00 92.50 979 LYS A C 1
ATOM 7667 O O . LYS A 1 979 ? -32.914 -7.002 44.481 1.00 92.50 979 LYS A O 1
ATOM 7672 N N . VAL A 1 980 ? -33.216 -6.676 42.277 1.00 93.06 980 VAL A N 1
ATOM 7673 C CA . VAL A 1 980 ? -33.124 -5.207 42.311 1.00 93.06 980 VAL A CA 1
ATOM 7674 C C . VAL A 1 980 ? -34.354 -4.616 42.995 1.00 93.06 980 VAL A C 1
ATOM 7676 O O . VAL A 1 980 ? -34.207 -3.807 43.910 1.00 93.06 980 VAL A O 1
ATOM 7679 N N . ALA A 1 981 ? -35.556 -5.064 42.619 1.00 92.62 981 ALA A N 1
ATOM 7680 C CA . ALA A 1 981 ? -36.812 -4.607 43.215 1.00 92.62 981 ALA A CA 1
ATOM 7681 C C . ALA A 1 981 ? -36.871 -4.907 44.725 1.00 92.62 981 ALA A C 1
ATOM 7683 O O . ALA A 1 981 ? -37.210 -4.034 45.529 1.00 92.62 981 ALA A O 1
ATOM 7684 N N . LEU A 1 982 ? -36.458 -6.116 45.131 1.00 91.56 982 LEU A N 1
ATOM 7685 C CA . LEU A 1 982 ? -36.349 -6.495 46.540 1.00 91.56 982 LEU A CA 1
ATOM 7686 C C . LEU A 1 982 ? -35.344 -5.607 47.278 1.00 91.56 982 LEU A C 1
ATOM 7688 O O . LEU A 1 982 ? -35.633 -5.136 48.381 1.00 91.56 982 LEU A O 1
ATOM 7692 N N . ARG A 1 983 ? -34.178 -5.343 46.678 1.00 91.00 983 ARG A N 1
ATOM 7693 C CA . ARG A 1 983 ? -33.157 -4.513 47.318 1.00 91.00 983 ARG A CA 1
ATOM 7694 C C . ARG A 1 983 ?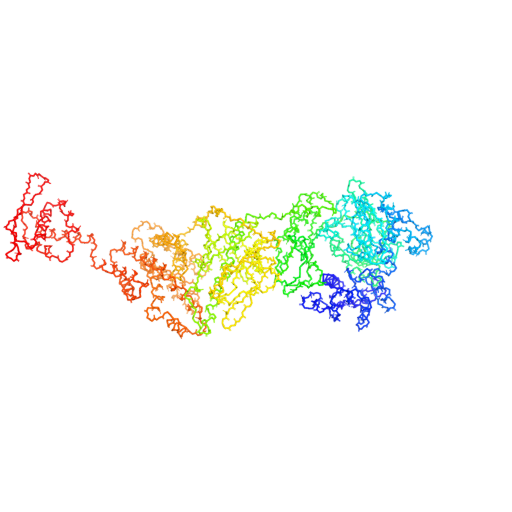 -33.594 -3.056 47.458 1.00 91.00 983 ARG A C 1
ATOM 7696 O O . ARG A 1 983 ? -33.391 -2.465 48.516 1.00 91.00 983 ARG A O 1
ATOM 7703 N N . ALA A 1 984 ? -34.272 -2.505 46.452 1.00 89.94 984 ALA A N 1
ATOM 7704 C CA . ALA A 1 984 ? -34.875 -1.177 46.521 1.00 89.94 984 ALA A CA 1
ATOM 7705 C C . ALA A 1 984 ? -35.932 -1.090 47.639 1.00 89.94 984 ALA A C 1
ATOM 7707 O O . ALA A 1 984 ? -35.934 -0.138 48.421 1.00 89.94 984 ALA A O 1
ATOM 7708 N N . ARG A 1 985 ? -36.778 -2.121 47.795 1.00 88.62 985 ARG A N 1
ATOM 7709 C CA . ARG A 1 985 ? -37.750 -2.213 48.899 1.00 88.62 985 ARG A CA 1
ATOM 7710 C C . ARG A 1 985 ? -37.060 -2.249 50.266 1.00 88.62 985 ARG A C 1
ATOM 7712 O O . ARG A 1 985 ? -37.497 -1.541 51.170 1.00 88.62 985 ARG A O 1
ATOM 7719 N N . GLN A 1 986 ? -35.988 -3.031 50.413 1.00 87.00 986 GLN A N 1
ATOM 7720 C CA . GLN A 1 986 ? -35.190 -3.094 51.646 1.00 87.00 986 GLN A CA 1
ATOM 7721 C C . GLN A 1 986 ? -34.575 -1.734 51.994 1.00 87.00 986 GLN A C 1
ATOM 7723 O O . GLN A 1 986 ? -34.643 -1.318 53.148 1.00 87.00 986 GLN A O 1
ATOM 7728 N N . ALA A 1 987 ? -34.037 -1.016 51.006 1.00 84.06 987 ALA A N 1
ATOM 7729 C CA . ALA A 1 987 ? -33.500 0.329 51.193 1.00 84.06 987 ALA A CA 1
ATOM 7730 C C . ALA A 1 987 ? -34.578 1.336 51.643 1.00 84.06 987 ALA A C 1
ATOM 7732 O O . ALA A 1 987 ? -34.345 2.125 52.560 1.00 84.06 987 ALA A O 1
ATOM 7733 N N . LEU A 1 988 ? -35.781 1.273 51.058 1.00 84.25 988 LEU A N 1
ATOM 7734 C CA . LEU A 1 988 ? -36.920 2.098 51.478 1.00 84.25 988 LEU A CA 1
ATOM 7735 C C . LEU A 1 988 ? -37.334 1.807 52.927 1.00 84.25 988 LEU A C 1
ATOM 7737 O O . LEU A 1 988 ? -37.528 2.741 53.700 1.00 84.25 988 LEU A O 1
ATOM 7741 N N . LEU A 1 989 ? -37.424 0.534 53.320 1.00 80.88 989 LEU A N 1
ATOM 7742 C CA . LEU A 1 989 ? -37.763 0.151 54.696 1.00 80.88 989 LEU A CA 1
ATOM 7743 C C . LEU A 1 989 ? -36.682 0.589 55.693 1.00 80.88 989 LEU A C 1
ATOM 7745 O O . LEU A 1 989 ? -37.003 1.152 56.737 1.00 80.88 989 LEU A O 1
ATOM 7749 N N . ALA A 1 990 ? -35.406 0.400 55.350 1.00 75.56 990 ALA A N 1
ATOM 7750 C CA . ALA A 1 990 ? -34.284 0.836 56.178 1.00 75.56 990 ALA A CA 1
ATOM 7751 C C . ALA A 1 990 ? -34.287 2.357 56.400 1.00 75.56 990 ALA A C 1
ATOM 7753 O O . ALA A 1 990 ? -33.949 2.819 57.482 1.00 75.56 990 ALA A O 1
ATOM 7754 N N . SER A 1 991 ? -34.722 3.142 55.411 1.00 71.12 991 SER A N 1
ATOM 7755 C CA . SER A 1 991 ? -34.808 4.602 55.543 1.00 71.12 991 SER A CA 1
ATOM 7756 C C . SER A 1 991 ? -35.906 5.102 56.481 1.00 71.12 991 SER A C 1
ATOM 7758 O O . SER A 1 991 ? -35.779 6.187 57.046 1.00 71.12 991 SER A O 1
ATOM 7760 N N . GLN A 1 992 ? -36.983 4.326 56.636 1.00 71.88 992 GLN A N 1
ATOM 7761 C CA . GLN A 1 992 ? -38.065 4.635 57.570 1.00 71.88 992 GLN A CA 1
ATOM 7762 C C . GLN A 1 992 ? -37.645 4.340 59.015 1.00 71.88 992 GLN A C 1
ATOM 7764 O O . GLN A 1 992 ? -38.242 4.873 59.950 1.00 71.88 992 GLN A O 1
ATOM 7769 N N . GLN A 1 993 ? -36.602 3.525 59.210 1.00 67.75 993 GLN A N 1
ATOM 7770 C CA . GLN A 1 993 ? -36.014 3.284 60.518 1.00 67.75 993 GLN A CA 1
ATOM 7771 C C . GLN A 1 993 ? -35.006 4.396 60.861 1.00 67.75 993 GLN A C 1
ATOM 7773 O O . GLN A 1 993 ? -34.069 4.646 60.100 1.00 67.75 993 GLN A O 1
ATOM 7778 N N . PRO A 1 994 ? -35.151 5.084 62.008 1.00 66.88 994 PRO A N 1
ATOM 7779 C CA . PRO A 1 994 ? -34.174 6.081 62.422 1.00 66.88 994 PRO A CA 1
ATOM 7780 C C . PRO A 1 994 ? -32.791 5.442 62.638 1.00 66.88 994 PRO A C 1
ATOM 7782 O O . PRO A 1 994 ? -32.677 4.310 63.119 1.00 66.88 994 PRO A O 1
ATOM 7785 N N . SER A 1 995 ? -31.729 6.177 62.281 1.00 69.81 995 SER A N 1
ATOM 7786 C CA . SER A 1 995 ? -30.347 5.696 62.406 1.00 69.81 995 SER A CA 1
ATOM 7787 C C . SER A 1 995 ? -30.022 5.286 63.842 1.00 69.81 995 SER A C 1
ATOM 7789 O O . SER A 1 995 ? -30.606 5.822 64.785 1.00 69.81 995 SER A O 1
ATOM 7791 N N . TYR A 1 996 ? -29.069 4.363 64.016 1.00 74.19 996 TYR A N 1
ATOM 7792 C CA . TYR A 1 996 ? -28.640 3.912 65.344 1.00 74.19 996 TYR A CA 1
ATOM 7793 C C . TYR A 1 996 ? -28.294 5.093 66.262 1.00 74.19 996 TYR A C 1
ATOM 7795 O O . TYR A 1 996 ? -28.821 5.167 67.361 1.00 74.19 996 TYR A O 1
ATOM 7803 N N . GLU A 1 997 ? -27.514 6.073 65.791 1.00 73.56 997 GLU A N 1
ATOM 7804 C CA . GLU A 1 997 ? -27.157 7.266 66.577 1.00 73.56 997 GLU A CA 1
ATOM 7805 C C . GLU A 1 997 ? -28.361 8.148 66.928 1.00 73.56 997 GLU A C 1
ATOM 7807 O O . GLU A 1 997 ? -28.454 8.649 68.044 1.00 73.56 997 GLU A O 1
ATOM 7812 N N . ARG A 1 998 ? -29.317 8.337 66.006 1.00 74.94 998 ARG A N 1
ATOM 7813 C CA . ARG A 1 998 ? -30.538 9.101 66.310 1.00 74.94 998 ARG A CA 1
ATOM 7814 C C . ARG A 1 998 ? -31.414 8.364 67.311 1.00 74.94 998 ARG A C 1
ATOM 7816 O O . ARG A 1 998 ? -31.937 9.006 68.213 1.00 74.94 998 ARG A O 1
ATOM 7823 N N . ARG A 1 999 ? -31.553 7.041 67.174 1.00 79.75 999 ARG A N 1
ATOM 7824 C CA . ARG A 1 999 ? -32.265 6.197 68.144 1.00 79.75 999 ARG A CA 1
ATOM 7825 C C . ARG A 1 999 ? -31.563 6.204 69.496 1.00 79.75 999 ARG A C 1
ATOM 7827 O O . ARG A 1 999 ? -32.241 6.352 70.502 1.00 79.75 999 ARG A O 1
ATOM 7834 N N . HIS A 1 1000 ? -30.233 6.136 69.516 1.00 83.25 1000 HIS A N 1
ATOM 7835 C CA . HIS A 1 1000 ? -29.415 6.281 70.715 1.00 83.25 1000 HIS A CA 1
ATOM 7836 C C . HIS A 1 1000 ? -29.673 7.626 71.385 1.00 83.25 1000 HIS A C 1
ATOM 7838 O O . HIS A 1 1000 ? -30.149 7.642 72.508 1.00 83.25 1000 HIS A O 1
ATOM 7844 N N . ASN A 1 1001 ? -29.508 8.745 70.682 1.00 83.38 1001 ASN A N 1
ATOM 7845 C CA . ASN A 1 1001 ? -29.750 10.075 71.246 1.00 83.38 1001 ASN A CA 1
ATOM 7846 C C . ASN A 1 1001 ? -31.209 10.283 71.679 1.00 83.38 1001 ASN A C 1
ATOM 7848 O O . ASN A 1 1001 ? -31.472 10.961 72.667 1.00 83.38 1001 ASN A O 1
ATOM 7852 N N . GLN A 1 1002 ? -32.172 9.711 70.954 1.00 82.06 1002 GLN A N 1
ATOM 7853 C CA . GLN A 1 1002 ? -33.587 9.777 71.314 1.00 82.06 1002 GLN A CA 1
ATOM 7854 C C . GLN A 1 1002 ? -33.869 8.995 72.601 1.00 82.06 1002 GLN A C 1
ATOM 7856 O O . GLN A 1 1002 ? -34.533 9.516 73.492 1.00 82.06 1002 GLN A O 1
ATOM 7861 N N . ILE A 1 1003 ? -33.359 7.767 72.712 1.00 83.69 1003 ILE A N 1
ATOM 7862 C CA . ILE A 1 1003 ? -33.493 6.933 73.912 1.00 83.69 1003 ILE A CA 1
ATOM 7863 C C . ILE A 1 1003 ? -32.736 7.570 75.086 1.00 83.69 1003 ILE A C 1
ATOM 7865 O O . ILE A 1 1003 ? -33.272 7.634 76.187 1.00 83.69 1003 ILE A O 1
ATOM 7869 N N . GLU A 1 1004 ? -31.546 8.118 74.848 1.00 84.94 1004 GLU A N 1
ATOM 7870 C CA . GLU A 1 1004 ? -30.754 8.861 75.831 1.00 84.94 1004 GLU A CA 1
ATOM 7871 C C . GLU A 1 1004 ? -31.506 10.096 76.328 1.00 84.94 1004 GLU A C 1
ATOM 7873 O O . GLU A 1 1004 ? -31.634 10.290 77.531 1.00 84.94 1004 GLU A O 1
ATOM 7878 N N . SER A 1 1005 ? -32.087 10.891 75.426 1.00 82.56 1005 SER A N 1
ATOM 7879 C CA . SER A 1 1005 ? -32.926 12.035 75.786 1.00 82.56 1005 SER A CA 1
ATOM 7880 C C . SER A 1 1005 ? -34.159 11.611 76.580 1.00 82.56 1005 SER A C 1
ATOM 7882 O O . SER A 1 1005 ? -34.552 12.334 77.491 1.00 82.56 1005 SER A O 1
ATOM 7884 N N . LEU A 1 1006 ? -34.777 10.472 76.250 1.00 80.56 1006 LEU A N 1
ATOM 7885 C CA . LEU A 1 1006 ? -35.916 9.939 76.997 1.00 80.56 1006 LEU A CA 1
ATOM 7886 C C . LEU A 1 1006 ? -35.492 9.509 78.406 1.00 80.56 1006 LEU A C 1
ATOM 7888 O O . LEU A 1 1006 ? -36.152 9.898 79.367 1.00 80.56 1006 LEU A O 1
ATOM 7892 N N . PHE A 1 1007 ? -34.365 8.805 78.551 1.00 82.88 1007 PHE A N 1
ATOM 7893 C CA . PHE A 1 1007 ? -33.806 8.461 79.859 1.00 82.88 1007 PHE A CA 1
ATOM 7894 C C . PHE A 1 1007 ? -33.431 9.702 80.670 1.00 82.88 1007 PHE A C 1
ATOM 7896 O O . PHE A 1 1007 ? -33.818 9.805 81.826 1.00 82.88 1007 PHE A O 1
ATOM 7903 N N . LEU A 1 1008 ? -32.740 10.671 80.070 1.00 80.25 1008 LEU A N 1
ATOM 7904 C CA . LEU A 1 1008 ? -32.357 11.917 80.734 1.00 80.25 1008 LEU A CA 1
ATOM 7905 C C . LEU A 1 1008 ? -33.570 12.783 81.099 1.00 80.25 1008 LEU A C 1
ATOM 7907 O O . LEU A 1 1008 ? -33.520 13.480 82.101 1.00 80.25 1008 LEU A O 1
ATOM 7911 N N . SER A 1 1009 ? -34.664 12.721 80.332 1.00 75.56 1009 SER A N 1
ATOM 7912 C CA . SER A 1 1009 ? -35.920 13.407 80.672 1.00 75.56 1009 SER A CA 1
ATOM 7913 C C . SER A 1 1009 ? -36.717 12.711 81.777 1.00 75.56 1009 SER A C 1
ATOM 7915 O O . SER A 1 1009 ? -37.469 13.365 82.492 1.00 75.56 1009 SER A O 1
ATOM 7917 N N . ALA A 1 1010 ? -36.562 11.391 81.913 1.00 72.62 1010 ALA A N 1
ATOM 7918 C CA . ALA A 1 1010 ? -37.208 10.596 82.954 1.00 72.62 1010 ALA A CA 1
ATOM 7919 C C . ALA A 1 1010 ? -36.428 10.615 84.283 1.00 72.62 1010 ALA A C 1
ATOM 7921 O O . ALA A 1 1010 ? -36.970 10.236 85.320 1.00 72.62 1010 ALA A O 1
ATOM 7922 N N . VAL A 1 1011 ? -35.163 11.044 84.254 1.00 69.88 1011 VAL A N 1
ATOM 7923 C CA . VAL A 1 1011 ? -34.286 11.184 85.419 1.00 69.88 1011 VAL A CA 1
ATOM 7924 C C . VAL A 1 1011 ? -34.294 12.647 85.871 1.00 69.88 1011 VAL A C 1
ATOM 7926 O O . VAL A 1 1011 ? -33.696 13.506 85.229 1.00 69.88 1011 VAL A O 1
ATOM 7929 N N . ASP A 1 1012 ? -34.963 12.934 86.988 1.00 59.97 1012 ASP A N 1
ATOM 7930 C CA . ASP A 1 1012 ? -35.017 14.282 87.562 1.00 59.97 1012 ASP A CA 1
ATOM 7931 C C . ASP A 1 1012 ? -33.642 14.730 88.106 1.00 59.97 1012 ASP A C 1
ATOM 7933 O O . ASP A 1 1012 ? -32.848 13.924 88.605 1.00 59.97 1012 ASP A O 1
ATOM 7937 N N . ILE A 1 1013 ? -33.364 16.035 88.036 1.00 53.09 1013 ILE A N 1
ATOM 7938 C CA . ILE A 1 1013 ? -32.042 16.663 88.242 1.00 53.09 1013 ILE A CA 1
ATOM 7939 C C . ILE A 1 1013 ? -31.497 16.455 89.676 1.00 53.09 1013 ILE A C 1
ATOM 7941 O O . ILE A 1 1013 ? -30.305 16.642 89.915 1.00 53.09 1013 ILE A O 1
ATOM 7945 N N . MET A 1 1014 ? -32.327 16.002 90.626 1.00 47.81 1014 MET A N 1
ATOM 7946 C CA . MET A 1 1014 ? -31.933 15.726 92.020 1.00 47.81 1014 MET A CA 1
ATOM 7947 C C . MET A 1 1014 ? -31.817 14.235 92.401 1.00 47.81 1014 MET A C 1
ATOM 7949 O O . MET A 1 1014 ? -31.637 13.911 93.573 1.00 47.81 1014 MET A O 1
ATOM 7953 N N . GLY A 1 1015 ? -31.852 13.316 91.433 1.00 54.09 1015 GLY A N 1
ATOM 7954 C CA . GLY A 1 1015 ? -31.120 12.047 91.533 1.00 54.09 1015 GLY A CA 1
ATOM 7955 C C . GLY A 1 1015 ? -31.520 11.030 92.613 1.00 54.09 1015 GLY A C 1
ATOM 7956 O O . GLY A 1 1015 ? -30.629 10.360 93.125 1.00 54.09 1015 GLY A O 1
ATOM 7957 N N . SER A 1 1016 ? -32.799 10.842 92.969 1.00 54.19 1016 SER A N 1
ATOM 7958 C CA . SER A 1 1016 ? -33.142 9.735 93.899 1.00 54.19 1016 SER A CA 1
ATOM 7959 C C . SER A 1 1016 ? -34.352 8.866 93.559 1.00 54.19 1016 SER A C 1
ATOM 7961 O O . SER A 1 1016 ? -34.371 7.724 94.008 1.00 54.19 1016 SER A O 1
ATOM 7963 N N . GLN A 1 1017 ? -35.334 9.310 92.766 1.00 56.28 1017 GLN A N 1
ATOM 7964 C CA . GLN A 1 1017 ? -36.484 8.469 92.392 1.00 56.28 1017 GLN A CA 1
ATOM 7965 C C . GLN A 1 1017 ? -37.002 8.826 90.994 1.00 56.28 1017 GLN A C 1
ATOM 7967 O O . GLN A 1 1017 ? -37.235 9.995 90.703 1.00 56.28 1017 GLN A O 1
ATOM 7972 N N . PHE A 1 1018 ? -37.187 7.818 90.137 1.00 59.69 1018 PHE A N 1
ATOM 7973 C CA . PHE A 1 1018 ? -37.870 7.949 88.846 1.00 59.69 1018 PHE A CA 1
ATOM 7974 C C . PHE A 1 1018 ? -39.258 7.292 88.935 1.00 59.69 1018 PHE A C 1
ATOM 7976 O O . PHE A 1 1018 ? -39.405 6.236 89.552 1.00 59.69 1018 PHE A O 1
ATOM 7983 N N . SER A 1 1019 ? -40.291 7.903 88.340 1.00 58.47 1019 SER A N 1
ATOM 7984 C CA . SER A 1 1019 ? -41.630 7.299 88.288 1.00 58.47 1019 SER A CA 1
ATOM 7985 C C . SER A 1 1019 ? -41.711 6.253 87.162 1.00 58.47 1019 SER A C 1
ATOM 7987 O O . SER A 1 1019 ? -41.270 6.530 86.041 1.00 58.47 1019 SER A O 1
ATOM 7989 N N . PRO A 1 1020 ? -42.314 5.067 87.391 1.00 61.25 1020 PRO A N 1
ATOM 7990 C CA . PRO A 1 1020 ? -42.517 4.060 86.341 1.00 61.25 1020 PRO A CA 1
ATOM 7991 C C . PRO A 1 1020 ? -43.320 4.588 85.143 1.00 61.25 1020 PRO A C 1
ATOM 7993 O O . PRO A 1 1020 ? -43.124 4.148 84.012 1.00 61.25 1020 PRO A O 1
ATOM 7996 N N . GLU A 1 1021 ? -44.196 5.565 85.383 1.00 63.66 1021 GLU A N 1
ATOM 7997 C CA . GLU A 1 1021 ? -45.023 6.255 84.384 1.00 63.66 1021 GLU A CA 1
ATOM 7998 C C . GLU A 1 1021 ? -44.178 6.980 83.329 1.00 63.66 1021 GLU A C 1
ATOM 8000 O O . GLU A 1 1021 ? -44.501 6.945 82.141 1.00 63.66 1021 GLU A O 1
ATOM 8005 N N . SER A 1 1022 ? -43.041 7.555 83.734 1.00 65.69 1022 SER A N 1
ATOM 8006 C CA . SER A 1 1022 ? -42.118 8.261 82.834 1.00 65.69 1022 SER A CA 1
ATOM 8007 C C . SER A 1 1022 ? -41.399 7.315 81.862 1.00 65.69 1022 SER A C 1
ATOM 8009 O O . SER A 1 1022 ? -41.009 7.722 80.767 1.00 65.69 1022 SER A O 1
ATOM 8011 N N . LEU A 1 1023 ? -41.271 6.031 82.223 1.00 73.81 1023 LEU A N 1
ATOM 8012 C CA . LEU A 1 1023 ? -40.595 4.994 81.434 1.00 73.81 1023 LEU A CA 1
ATOM 8013 C C . LEU A 1 1023 ? -41.559 4.123 80.609 1.00 73.81 1023 LEU A C 1
ATOM 8015 O O . LEU A 1 1023 ? -41.105 3.359 79.754 1.00 73.81 1023 LEU A O 1
ATOM 8019 N N . GLN A 1 1024 ? -42.881 4.262 80.784 1.00 74.69 1024 GLN A N 1
ATOM 8020 C CA . GLN A 1 1024 ? -43.885 3.477 80.046 1.00 74.69 1024 GLN A CA 1
ATOM 8021 C C . GLN A 1 1024 ? -43.730 3.595 78.526 1.00 74.69 1024 GLN A C 1
ATOM 8023 O O . GLN A 1 1024 ? -43.868 2.600 77.816 1.00 74.69 1024 GLN A O 1
ATOM 8028 N N . LYS A 1 1025 ? -43.370 4.784 78.023 1.00 74.06 1025 LYS A N 1
ATOM 8029 C CA . LYS A 1 1025 ? -43.122 5.001 76.589 1.00 74.06 1025 LYS A CA 1
ATOM 8030 C C . LYS A 1 1025 ? -41.988 4.130 76.042 1.00 74.06 1025 LYS A C 1
ATOM 8032 O O . LYS A 1 1025 ? -42.052 3.743 74.885 1.00 74.06 1025 LYS A O 1
ATOM 8037 N N . LEU A 1 1026 ? -40.968 3.817 76.846 1.00 78.62 1026 LEU A N 1
ATOM 8038 C CA . LEU A 1 1026 ? -39.855 2.947 76.444 1.00 78.62 1026 LEU A CA 1
ATOM 8039 C C . LEU A 1 1026 ? -40.197 1.461 76.612 1.00 78.62 1026 LEU A C 1
ATOM 8041 O O . LEU A 1 1026 ? -39.768 0.639 75.801 1.00 78.62 1026 LEU A O 1
ATOM 8045 N N . ILE A 1 1027 ? -40.989 1.122 77.630 1.00 81.12 1027 ILE A N 1
ATOM 8046 C CA . ILE A 1 1027 ? -41.410 -0.256 77.917 1.00 81.12 1027 ILE A CA 1
ATOM 8047 C C . ILE A 1 1027 ? -42.363 -0.768 76.827 1.00 81.12 1027 ILE A C 1
ATOM 8049 O O . ILE A 1 1027 ? -42.140 -1.852 76.300 1.00 81.12 1027 ILE A O 1
ATOM 8053 N N . TYR A 1 1028 ? -43.357 0.033 76.426 1.00 81.31 1028 TYR A N 1
ATOM 8054 C CA . TYR A 1 1028 ? -44.397 -0.357 75.461 1.00 81.31 1028 TYR A CA 1
ATOM 8055 C C . TYR A 1 1028 ? -44.132 0.087 74.011 1.00 81.31 1028 TYR A C 1
ATOM 8057 O O . TYR A 1 1028 ? -45.012 -0.038 73.164 1.00 81.31 1028 TYR A O 1
ATOM 8065 N N . SER A 1 1029 ? -42.952 0.635 73.699 1.00 78.75 1029 SER A N 1
ATOM 8066 C CA . SER A 1 1029 ? -42.655 1.097 72.334 1.00 78.75 1029 SER A CA 1
ATOM 8067 C C . SER A 1 1029 ? -42.621 -0.058 71.328 1.00 78.75 1029 SER A C 1
ATOM 8069 O O . SER A 1 1029 ? -41.907 -1.037 71.542 1.00 78.75 1029 SER A O 1
ATOM 8071 N N . GLU A 1 1030 ? -43.275 0.108 70.176 1.00 70.25 1030 GLU A N 1
ATOM 8072 C CA . GLU A 1 1030 ? -43.206 -0.831 69.042 1.00 70.25 1030 GLU A CA 1
ATOM 8073 C C . GLU A 1 1030 ? -41.841 -0.824 68.328 1.00 70.25 1030 GLU A C 1
ATOM 8075 O O . GLU A 1 1030 ? -41.509 -1.752 67.591 1.00 70.25 1030 GLU A O 1
ATOM 8080 N N . THR A 1 1031 ? -41.013 0.204 68.542 1.00 71.25 1031 THR A N 1
ATOM 8081 C CA . THR A 1 1031 ? -39.678 0.280 67.931 1.00 71.25 1031 THR A CA 1
ATOM 8082 C C . THR A 1 1031 ? -38.717 -0.737 68.547 1.00 71.25 1031 THR A C 1
ATOM 8084 O O . THR A 1 1031 ? -38.777 -1.013 69.746 1.00 71.25 1031 THR A O 1
ATOM 8087 N N . ALA A 1 1032 ? -37.786 -1.273 67.749 1.00 73.19 1032 ALA A N 1
ATOM 8088 C CA . ALA A 1 1032 ? -36.693 -2.096 68.262 1.00 73.19 1032 ALA A CA 1
ATOM 8089 C C . ALA A 1 1032 ? -35.779 -1.240 69.158 1.00 73.19 1032 ALA A C 1
ATOM 8091 O O . ALA A 1 1032 ? -35.160 -0.281 68.689 1.00 73.19 1032 ALA A O 1
ATOM 8092 N N . ILE A 1 1033 ? -35.766 -1.562 70.457 1.00 80.25 1033 ILE A N 1
ATOM 8093 C CA . ILE A 1 1033 ? -34.973 -0.867 71.483 1.00 80.25 1033 ILE A CA 1
ATOM 8094 C C . ILE A 1 1033 ? -33.825 -1.749 72.000 1.00 80.25 1033 ILE A C 1
ATOM 8096 O O . ILE A 1 1033 ? -32.819 -1.217 72.450 1.00 80.25 1033 ILE A O 1
ATOM 8100 N N . PHE A 1 1034 ? -33.916 -3.081 71.905 1.00 85.88 1034 PHE A N 1
ATOM 8101 C CA . PHE A 1 1034 ? -32.912 -4.004 72.462 1.00 85.88 1034 PHE A CA 1
ATOM 8102 C C . PHE A 1 1034 ? -31.547 -3.995 71.762 1.00 85.88 1034 PHE A C 1
ATOM 8104 O O . PHE A 1 1034 ? -30.582 -4.491 72.332 1.00 85.88 1034 PHE A O 1
ATOM 8111 N N . ASP A 1 1035 ? -31.445 -3.437 70.560 1.00 83.62 1035 ASP A N 1
ATOM 8112 C CA . ASP A 1 1035 ? -30.169 -3.246 69.869 1.00 83.62 1035 ASP A CA 1
ATOM 8113 C C . ASP A 1 1035 ? -29.391 -2.029 70.397 1.00 83.62 1035 ASP A C 1
ATOM 8115 O O . ASP A 1 1035 ? -28.166 -2.015 70.330 1.00 83.62 1035 ASP A O 1
ATOM 8119 N N . VAL A 1 1036 ? -30.088 -1.031 70.952 1.00 85.56 1036 VAL A N 1
ATOM 8120 C CA . VAL A 1 1036 ? -29.488 0.197 71.503 1.00 85.56 1036 VAL A CA 1
ATOM 8121 C C . VAL A 1 1036 ? -29.440 0.170 73.034 1.00 85.56 1036 VAL A C 1
ATOM 8123 O O . VAL A 1 1036 ? -28.456 0.582 73.628 1.00 85.56 1036 VAL A O 1
ATOM 8126 N N . LEU A 1 1037 ? -30.481 -0.343 73.693 1.00 87.44 1037 LEU A N 1
ATOM 8127 C CA . LEU A 1 1037 ? -30.647 -0.343 75.151 1.00 87.44 1037 LEU A CA 1
ATOM 8128 C C . LEU A 1 1037 ? -29.430 -0.861 75.940 1.00 87.44 1037 LEU A C 1
ATOM 8130 O O . LEU A 1 1037 ? -29.104 -0.239 76.953 1.00 87.44 1037 LEU A O 1
ATOM 8134 N N . PRO A 1 1038 ? -28.713 -1.916 75.495 1.00 89.50 1038 PRO A N 1
ATOM 8135 C CA . PRO A 1 1038 ? -27.528 -2.392 76.200 1.00 89.50 1038 PRO A CA 1
ATOM 8136 C C . PRO A 1 1038 ? -26.388 -1.372 76.301 1.00 89.50 1038 PRO A C 1
ATOM 8138 O O . PRO A 1 1038 ? -25.620 -1.434 77.260 1.00 89.50 1038 PRO A O 1
ATOM 8141 N N . SER A 1 1039 ? -26.276 -0.405 75.377 1.00 88.94 1039 SER A N 1
ATOM 8142 C CA . SER A 1 1039 ? -25.250 0.648 75.478 1.00 88.94 1039 SER A CA 1
ATOM 8143 C C . SER A 1 1039 ? -25.442 1.509 76.733 1.00 88.94 1039 SER A C 1
ATOM 8145 O O . SER A 1 1039 ? -24.465 1.987 77.314 1.00 88.94 1039 SER A O 1
ATOM 8147 N N . PHE A 1 1040 ? -26.687 1.652 77.203 1.00 88.94 1040 PHE A N 1
ATOM 8148 C CA . PHE A 1 1040 ? -27.031 2.458 78.371 1.00 88.94 1040 PHE A CA 1
ATOM 8149 C C . PHE A 1 1040 ? -26.788 1.754 79.710 1.00 88.94 1040 PHE A C 1
ATOM 8151 O O . PHE A 1 1040 ? -26.714 2.433 80.735 1.00 88.94 1040 PHE A O 1
ATOM 8158 N N . PHE A 1 1041 ? -26.565 0.433 79.732 1.00 87.69 1041 PHE A N 1
ATOM 8159 C CA . PHE A 1 1041 ? -26.165 -0.283 80.957 1.00 87.69 1041 PHE A CA 1
ATOM 8160 C C . PHE A 1 1041 ? -24.816 0.206 81.495 1.00 87.69 1041 PHE A C 1
ATOM 8162 O O . PHE A 1 1041 ? -24.559 0.147 82.695 1.00 87.69 1041 PHE A O 1
ATOM 8169 N N . TYR A 1 1042 ? -23.983 0.755 80.609 1.00 86.25 1042 TYR A N 1
ATOM 8170 C CA . TYR A 1 1042 ? -22.655 1.283 80.916 1.00 86.25 1042 TYR A CA 1
ATOM 8171 C C . TYR A 1 1042 ? -22.587 2.813 80.795 1.00 86.25 1042 TYR A C 1
ATOM 8173 O O . TYR A 1 1042 ? -21.505 3.388 80.678 1.00 86.25 1042 TYR A O 1
ATOM 8181 N N . HIS A 1 1043 ? -23.737 3.494 80.824 1.00 86.00 1043 HIS A N 1
ATOM 8182 C CA . HIS A 1 1043 ? -23.801 4.949 80.723 1.00 86.00 1043 HIS A CA 1
ATOM 8183 C C . HIS A 1 1043 ? -23.063 5.646 81.886 1.00 86.00 1043 HIS A C 1
ATOM 8185 O O . HIS A 1 1043 ? -22.965 5.117 82.998 1.00 86.00 1043 HIS A O 1
ATOM 8191 N N . LYS A 1 1044 ? -22.543 6.862 81.648 1.00 83.12 1044 LYS A N 1
ATOM 8192 C CA . LYS A 1 1044 ? -21.795 7.634 82.665 1.00 83.12 1044 LYS A CA 1
ATOM 8193 C C . LYS A 1 1044 ? -22.671 8.058 83.847 1.00 83.12 1044 LYS A C 1
ATOM 8195 O O . LYS A 1 1044 ? -22.193 8.112 84.973 1.00 83.12 1044 LYS A O 1
ATOM 8200 N N . ASN A 1 1045 ? -23.941 8.358 83.583 1.00 82.62 1045 ASN A N 1
ATOM 8201 C CA . ASN A 1 1045 ? -24.924 8.712 84.605 1.00 82.62 1045 ASN A CA 1
ATOM 8202 C C . ASN A 1 1045 ? -25.508 7.441 85.244 1.00 82.62 1045 ASN A C 1
ATOM 8204 O O . ASN A 1 1045 ? -26.132 6.631 84.558 1.00 82.62 1045 ASN A O 1
ATOM 8208 N N . GLU A 1 1046 ? -25.333 7.299 86.556 1.00 78.69 1046 GLU A N 1
ATOM 8209 C CA . GLU A 1 1046 ? -25.838 6.178 87.351 1.00 78.69 1046 GLU A CA 1
ATOM 8210 C C . GLU A 1 1046 ? -27.355 5.989 87.240 1.00 78.69 1046 GLU A C 1
ATOM 8212 O O . GLU A 1 1046 ? -27.829 4.862 87.097 1.00 78.69 1046 GLU A O 1
ATOM 8217 N N . ALA A 1 1047 ? -28.121 7.078 87.265 1.00 78.38 1047 ALA A N 1
ATOM 8218 C CA . ALA A 1 1047 ? -29.574 7.005 87.195 1.00 78.38 1047 ALA A CA 1
ATOM 8219 C C . ALA A 1 1047 ? -30.055 6.485 85.829 1.00 78.38 1047 ALA A C 1
ATOM 8221 O O . ALA A 1 1047 ? -31.039 5.754 85.759 1.00 78.38 1047 ALA A O 1
ATOM 8222 N N . VAL A 1 1048 ? -29.310 6.776 84.756 1.00 82.88 1048 VAL A N 1
ATOM 8223 C CA . VAL A 1 1048 ? -29.573 6.219 83.420 1.00 82.88 1048 VAL A CA 1
ATOM 8224 C C . VAL A 1 1048 ? -29.266 4.721 83.382 1.00 82.88 1048 VAL A C 1
ATOM 8226 O O . VAL A 1 1048 ? -30.044 3.973 82.799 1.00 82.88 1048 VAL A O 1
ATOM 8229 N N . ARG A 1 1049 ? -28.198 4.253 84.049 1.00 83.88 1049 ARG A N 1
ATOM 8230 C CA . ARG A 1 1049 ? -27.897 2.811 84.148 1.00 83.88 1049 ARG A CA 1
ATOM 8231 C C . ARG A 1 1049 ? -29.015 2.044 84.858 1.00 83.88 1049 ARG A C 1
ATOM 8233 O O . ARG A 1 1049 ? -29.465 1.020 84.350 1.00 83.88 1049 ARG A O 1
ATOM 8240 N N . LYS A 1 1050 ? -29.493 2.570 85.994 1.00 80.56 1050 LYS A N 1
ATOM 8241 C CA . LYS A 1 1050 ? -30.630 2.011 86.750 1.00 80.56 1050 LYS A CA 1
ATOM 8242 C C . LYS A 1 1050 ? -31.903 1.983 85.896 1.00 80.56 1050 LYS A C 1
ATOM 8244 O O . LYS A 1 1050 ? -32.508 0.927 85.727 1.00 80.56 1050 LYS A O 1
ATOM 8249 N N . ALA A 1 1051 ? -32.262 3.105 85.271 1.00 82.94 1051 ALA A N 1
ATOM 8250 C CA . ALA A 1 1051 ? -33.442 3.186 84.411 1.00 82.94 1051 ALA A CA 1
ATOM 8251 C C . ALA A 1 1051 ? -33.360 2.244 83.193 1.00 82.94 1051 ALA A C 1
ATOM 8253 O O . ALA A 1 1051 ? -34.353 1.609 82.840 1.00 82.94 1051 ALA A O 1
ATOM 8254 N N . ALA A 1 1052 ? -32.188 2.108 82.565 1.00 87.56 1052 ALA A N 1
ATOM 8255 C CA . ALA A 1 1052 ? -31.990 1.220 81.421 1.00 87.56 1052 ALA A CA 1
ATOM 8256 C C . ALA A 1 1052 ? -32.162 -0.261 81.789 1.00 87.56 1052 ALA A C 1
ATOM 8258 O O . ALA A 1 1052 ? -32.835 -0.991 81.059 1.00 87.56 1052 ALA A O 1
ATOM 8259 N N . LEU A 1 1053 ? -31.609 -0.695 82.929 1.00 86.81 1053 LEU A N 1
ATOM 8260 C CA . LEU A 1 1053 ? -31.790 -2.058 83.437 1.00 86.81 1053 LEU A CA 1
ATOM 8261 C C . LEU A 1 1053 ? -33.256 -2.341 83.793 1.00 86.81 1053 LEU A C 1
ATOM 8263 O O . LEU A 1 1053 ? -33.772 -3.406 83.462 1.00 86.81 1053 LEU A O 1
ATOM 8267 N N . GLU A 1 1054 ? -33.962 -1.379 84.390 1.00 85.62 1054 GLU A N 1
ATOM 8268 C CA . GLU A 1 1054 ? -35.388 -1.542 84.686 1.00 85.62 1054 GLU A CA 1
ATOM 8269 C C . GLU A 1 1054 ? -36.248 -1.637 83.422 1.00 85.62 1054 GLU A C 1
ATOM 8271 O O . GLU A 1 1054 ? -37.102 -2.520 83.329 1.00 85.62 1054 GLU A O 1
ATOM 8276 N N . VAL A 1 1055 ? -36.006 -0.777 82.425 1.00 87.38 1055 VAL A N 1
ATOM 8277 C CA . VAL A 1 1055 ? -36.680 -0.869 81.120 1.00 87.38 1055 VAL A CA 1
ATOM 8278 C C . VAL A 1 1055 ? -36.395 -2.220 80.469 1.00 87.38 1055 VAL A C 1
ATOM 8280 O O . VAL A 1 1055 ? -37.316 -2.829 79.929 1.00 87.38 1055 VAL A O 1
ATOM 8283 N N . TYR A 1 1056 ? -35.159 -2.723 80.551 1.00 89.56 1056 TYR A N 1
ATOM 8284 C CA . TYR A 1 1056 ? -34.800 -4.032 80.011 1.00 89.56 1056 TYR A CA 1
ATOM 8285 C C . TYR A 1 1056 ? -35.595 -5.163 80.670 1.00 89.56 1056 TYR A C 1
ATOM 8287 O O . TYR A 1 1056 ? -36.186 -5.977 79.959 1.00 89.56 1056 TYR A O 1
ATOM 8295 N N . VAL A 1 1057 ? -35.670 -5.193 82.004 1.00 87.88 1057 VAL A N 1
ATOM 8296 C CA . VAL A 1 1057 ? -36.415 -6.219 82.751 1.00 87.88 1057 VAL A CA 1
ATOM 8297 C C . VAL A 1 1057 ? -37.914 -6.114 82.472 1.00 87.88 1057 VAL A C 1
ATOM 8299 O O . VAL A 1 1057 ? -38.515 -7.082 82.011 1.00 87.88 1057 VAL A O 1
ATOM 8302 N N . ARG A 1 1058 ? -38.524 -4.937 82.661 1.00 86.50 1058 ARG A N 1
ATOM 8303 C CA . ARG A 1 1058 ? -39.975 -4.752 82.474 1.00 86.50 1058 ARG A CA 1
ATOM 8304 C C . ARG A 1 1058 ? -40.434 -5.029 81.045 1.00 86.50 1058 ARG A C 1
ATOM 8306 O O . ARG A 1 1058 ? -41.538 -5.524 80.849 1.00 86.50 1058 ARG A O 1
ATOM 8313 N N . ARG A 1 1059 ? -39.599 -4.727 80.047 1.00 87.81 1059 ARG A N 1
ATOM 8314 C CA . ARG A 1 1059 ? -39.913 -4.992 78.640 1.00 87.81 1059 ARG A CA 1
ATOM 8315 C C . ARG A 1 1059 ? -39.684 -6.451 78.248 1.00 87.81 1059 ARG A C 1
ATOM 8317 O O . ARG A 1 1059 ? -40.481 -7.002 77.499 1.00 87.81 1059 ARG A O 1
ATOM 8324 N N . SER A 1 1060 ? -38.631 -7.092 78.758 1.00 87.88 1060 SER A N 1
ATOM 8325 C CA . SER A 1 1060 ? -38.367 -8.519 78.493 1.00 87.88 1060 SER A CA 1
ATOM 8326 C C . SER A 1 1060 ? -39.414 -9.422 79.147 1.00 87.88 1060 SER A C 1
ATOM 8328 O O . SER A 1 1060 ? -39.804 -10.435 78.574 1.00 87.88 1060 SER A O 1
ATOM 8330 N N . TYR A 1 1061 ? -39.910 -9.022 80.320 1.00 88.06 1061 TYR A N 1
ATOM 8331 C CA . TYR A 1 1061 ? -40.908 -9.753 81.098 1.00 88.06 1061 TYR A CA 1
ATOM 8332 C C . TYR A 1 1061 ? -42.316 -9.149 80.979 1.00 88.06 1061 TYR A C 1
ATOM 8334 O O . TYR A 1 1061 ? -43.152 -9.375 81.843 1.00 88.06 1061 TYR A O 1
ATOM 8342 N N . GLN A 1 1062 ? -42.617 -8.421 79.897 1.00 83.62 1062 GLN A N 1
ATOM 8343 C CA . GLN A 1 1062 ? -43.924 -7.776 79.690 1.00 83.62 1062 GLN A CA 1
ATOM 8344 C C . GLN A 1 1062 ? -45.101 -8.773 79.692 1.00 83.62 1062 GLN A C 1
ATOM 8346 O O . GLN A 1 1062 ? -46.221 -8.410 80.039 1.00 83.62 1062 GLN A O 1
ATOM 8351 N N . ALA A 1 1063 ? -44.851 -10.026 79.303 1.00 82.62 1063 ALA A N 1
ATOM 8352 C CA . ALA A 1 1063 ? -45.840 -11.104 79.323 1.00 82.62 1063 ALA A CA 1
ATOM 8353 C C . ALA A 1 1063 ? -46.034 -11.753 80.711 1.00 82.62 1063 ALA A C 1
ATOM 8355 O O . ALA A 1 1063 ? -46.899 -12.612 80.851 1.00 82.62 1063 ALA A O 1
ATOM 8356 N N . TYR A 1 1064 ? -45.234 -11.378 81.713 1.00 84.56 1064 TYR A N 1
ATOM 8357 C CA . TYR A 1 1064 ? -45.243 -11.945 83.061 1.00 84.56 1064 TYR A CA 1
ATOM 8358 C C . TYR A 1 1064 ? -45.746 -10.916 84.078 1.00 84.56 1064 TYR A C 1
ATOM 8360 O O . TYR A 1 1064 ? -45.583 -9.707 83.904 1.00 84.56 1064 TYR A O 1
ATOM 8368 N N . GLU A 1 1065 ? -46.327 -11.394 85.175 1.00 81.25 1065 GLU A N 1
ATOM 8369 C CA . GLU A 1 1065 ? -46.706 -10.534 86.293 1.00 81.25 1065 GLU A CA 1
ATOM 8370 C C . GLU A 1 1065 ? -45.482 -10.307 87.189 1.00 81.25 1065 GLU A C 1
ATOM 8372 O O . GLU A 1 1065 ? -45.090 -11.176 87.964 1.00 81.25 1065 GLU A O 1
ATOM 8377 N N . LEU A 1 1066 ? -44.842 -9.143 87.057 1.00 83.44 1066 LEU A N 1
ATOM 8378 C CA . LEU A 1 1066 ? -43.736 -8.721 87.923 1.00 83.44 1066 LEU A CA 1
ATOM 8379 C C . LEU A 1 1066 ? -44.273 -8.329 89.308 1.00 83.44 1066 LEU A C 1
ATOM 8381 O O . LEU A 1 1066 ? -44.967 -7.319 89.440 1.00 83.44 1066 LEU A O 1
ATOM 8385 N N . THR A 1 1067 ? -43.941 -9.109 90.338 1.00 78.06 1067 THR A N 1
ATOM 8386 C CA . THR A 1 1067 ? -44.396 -8.891 91.722 1.00 78.06 1067 THR A CA 1
ATOM 8387 C C . THR A 1 1067 ? -43.498 -7.918 92.480 1.00 78.06 1067 THR A C 1
ATOM 8389 O O . THR A 1 1067 ? -43.995 -7.091 93.244 1.00 78.06 1067 THR A O 1
ATOM 8392 N N . THR A 1 1068 ? -42.184 -7.975 92.251 1.00 78.31 1068 THR A N 1
ATOM 8393 C CA . THR A 1 1068 ? -41.194 -7.065 92.845 1.00 78.31 1068 THR A CA 1
ATOM 8394 C C . THR A 1 1068 ? -40.062 -6.760 91.862 1.00 78.31 1068 THR A C 1
ATOM 8396 O O . THR A 1 1068 ? -39.705 -7.598 91.035 1.00 78.31 1068 THR A O 1
ATOM 8399 N N . LEU A 1 1069 ? -39.502 -5.547 91.940 1.00 82.88 1069 LEU A N 1
ATOM 8400 C CA . LEU A 1 1069 ? -38.295 -5.133 91.217 1.00 82.88 1069 LEU A CA 1
ATOM 8401 C C . LEU A 1 1069 ? -37.540 -4.110 92.074 1.00 82.88 1069 LEU A C 1
ATOM 8403 O O . LEU A 1 1069 ? -38.070 -3.033 92.351 1.00 82.88 1069 LEU A O 1
ATOM 8407 N N . TYR A 1 1070 ? -36.320 -4.446 92.493 1.00 80.44 1070 TYR A N 1
ATOM 8408 C CA . TYR A 1 1070 ? -35.467 -3.603 93.331 1.00 80.44 1070 TYR A CA 1
ATOM 8409 C C . TYR A 1 1070 ? -34.097 -3.390 92.687 1.00 80.44 1070 TYR A C 1
ATOM 8411 O O . TYR A 1 1070 ? -33.550 -4.279 92.035 1.00 80.44 1070 TYR A O 1
ATOM 8419 N N . HIS A 1 1071 ? -33.540 -2.195 92.892 1.00 79.44 1071 HIS A N 1
ATOM 8420 C CA . HIS A 1 1071 ? -32.180 -1.846 92.483 1.00 79.44 1071 HIS A CA 1
ATOM 8421 C C . HIS A 1 1071 ? -31.263 -1.904 93.697 1.00 79.44 1071 HIS A C 1
ATOM 8423 O O . HIS A 1 1071 ? -31.454 -1.136 94.640 1.00 79.44 1071 HIS A O 1
ATOM 8429 N N . GLU A 1 1072 ? -30.242 -2.749 93.648 1.00 77.19 1072 GLU A N 1
ATOM 8430 C CA . GLU A 1 1072 ? -29.196 -2.833 94.663 1.00 77.19 1072 GLU A CA 1
ATOM 8431 C C . GLU A 1 1072 ? -27.830 -2.464 94.079 1.00 77.19 1072 GLU A C 1
ATOM 8433 O O . GLU A 1 1072 ? -27.558 -2.615 92.886 1.00 77.19 1072 GLU A O 1
ATOM 8438 N N . MET A 1 1073 ? -26.946 -1.956 94.931 1.00 72.25 1073 MET A N 1
ATOM 8439 C CA . MET A 1 1073 ? -25.571 -1.635 94.571 1.00 72.25 1073 MET A CA 1
ATOM 8440 C C . MET A 1 1073 ? -24.654 -2.379 95.534 1.00 72.25 1073 MET A C 1
ATOM 8442 O O . MET A 1 1073 ? -24.599 -2.039 96.712 1.00 72.25 1073 MET A O 1
ATOM 8446 N N . LEU A 1 1074 ? -23.969 -3.418 95.050 1.00 71.50 1074 LEU A N 1
ATOM 8447 C CA . LEU A 1 1074 ? -23.132 -4.254 95.918 1.00 71.50 1074 LEU A CA 1
ATOM 8448 C C . LEU A 1 1074 ? -21.812 -3.562 96.297 1.00 71.50 1074 LEU A C 1
ATOM 8450 O O . LEU A 1 1074 ? -21.382 -3.693 97.433 1.00 71.50 1074 LEU A O 1
ATOM 8454 N N . ASN A 1 1075 ? -21.188 -2.834 95.357 1.00 69.06 1075 ASN A N 1
ATOM 8455 C CA . ASN A 1 1075 ? -19.915 -2.096 95.493 1.00 69.06 1075 ASN A CA 1
ATOM 8456 C C . ASN A 1 1075 ? -19.958 -0.816 94.621 1.00 69.06 1075 ASN A C 1
ATOM 8458 O O . ASN A 1 1075 ? -20.806 -0.742 93.733 1.00 69.06 1075 ASN A O 1
ATOM 8462 N N . GLU A 1 1076 ? -19.014 0.135 94.772 1.00 65.38 1076 GLU A N 1
ATOM 8463 C CA . GLU A 1 1076 ? -19.002 1.454 94.074 1.00 65.38 1076 GLU A CA 1
ATOM 8464 C C . GLU A 1 1076 ? -19.145 1.417 92.528 1.00 65.38 1076 GLU A C 1
ATOM 8466 O O . GLU A 1 1076 ? -19.407 2.450 91.922 1.00 65.38 1076 GLU A O 1
ATOM 8471 N N . ASN A 1 1077 ? -19.051 0.249 91.875 1.00 64.94 1077 ASN A N 1
ATOM 8472 C CA . ASN A 1 1077 ? -19.178 0.097 90.418 1.00 64.94 1077 ASN A CA 1
ATOM 8473 C C . ASN A 1 1077 ? -20.098 -1.048 89.928 1.00 64.94 1077 ASN A C 1
ATOM 8475 O O . ASN A 1 1077 ? -20.151 -1.278 88.720 1.00 64.94 1077 ASN A O 1
ATOM 8479 N N . VAL A 1 1078 ? -20.817 -1.775 90.799 1.00 76.12 1078 VAL A N 1
ATOM 8480 C CA . VAL A 1 1078 ? -21.666 -2.920 90.384 1.00 76.12 1078 VAL A CA 1
ATOM 8481 C C . VAL A 1 1078 ? -23.126 -2.698 90.777 1.00 76.12 1078 VAL A C 1
ATOM 8483 O O . VAL A 1 1078 ? -23.454 -2.680 91.963 1.00 76.12 1078 VAL A O 1
ATOM 8486 N N . PHE A 1 1079 ? -23.993 -2.575 89.768 1.00 74.81 1079 PHE A N 1
ATOM 8487 C CA . PHE A 1 1079 ? -25.445 -2.450 89.916 1.00 74.81 1079 PHE A CA 1
ATOM 8488 C C . PHE A 1 1079 ? -26.120 -3.798 89.692 1.00 74.81 1079 PHE A C 1
ATOM 8490 O O . PHE A 1 1079 ? -25.820 -4.488 88.718 1.00 74.81 1079 PHE A O 1
ATOM 8497 N N . ILE A 1 1080 ? -27.049 -4.142 90.575 1.00 80.88 1080 ILE A N 1
ATOM 8498 C CA . ILE A 1 1080 ? -27.872 -5.343 90.495 1.00 80.88 1080 ILE A CA 1
ATOM 8499 C C . ILE A 1 1080 ? -29.334 -4.925 90.439 1.00 80.88 1080 ILE A C 1
ATOM 8501 O O . ILE A 1 1080 ? -29.767 -4.036 91.168 1.00 80.88 1080 ILE A O 1
ATOM 8505 N N . VAL A 1 1081 ? -30.092 -5.582 89.565 1.00 84.38 1081 VAL A N 1
ATOM 8506 C CA . VAL A 1 1081 ? -31.552 -5.527 89.580 1.00 84.38 1081 VAL A CA 1
ATOM 8507 C C . VAL A 1 1081 ? -32.055 -6.907 89.958 1.00 84.38 1081 VAL A C 1
ATOM 8509 O O . VAL A 1 1081 ? -31.839 -7.868 89.219 1.00 84.38 1081 VAL A O 1
ATOM 8512 N N . GLU A 1 1082 ? -32.707 -6.996 91.109 1.00 85.31 1082 GLU A N 1
ATOM 8513 C CA . GLU A 1 1082 ? -33.422 -8.193 91.537 1.00 85.31 1082 GLU A CA 1
ATOM 8514 C C . GLU A 1 1082 ? -34.902 -8.020 91.200 1.00 85.31 1082 GLU A C 1
ATOM 8516 O O . GLU A 1 1082 ? -35.490 -6.967 91.452 1.00 85.31 1082 GLU A O 1
ATOM 8521 N N . PHE A 1 1083 ? -35.512 -9.042 90.608 1.00 88.25 1083 PHE A N 1
ATOM 8522 C CA . PHE A 1 1083 ? -36.931 -9.027 90.284 1.00 88.25 1083 PHE A CA 1
ATOM 8523 C C . PHE A 1 1083 ? -37.540 -10.414 90.457 1.00 88.25 1083 PHE A C 1
ATOM 8525 O O . PHE A 1 1083 ? -36.897 -11.431 90.195 1.00 88.25 1083 PHE A O 1
ATOM 8532 N N . GLN A 1 1084 ? -38.800 -10.445 90.880 1.00 88.44 1084 GLN A N 1
ATOM 8533 C CA . GLN A 1 1084 ? -39.608 -11.656 90.952 1.00 88.44 1084 GLN A CA 1
ATOM 8534 C C . GLN A 1 1084 ? -40.787 -11.526 89.996 1.00 88.44 1084 GLN A C 1
ATOM 8536 O O . GLN A 1 1084 ? -41.351 -10.444 89.816 1.00 88.44 1084 GLN A O 1
ATOM 8541 N N . PHE A 1 1085 ? -41.147 -12.635 89.361 1.00 88.69 1085 PHE A N 1
ATOM 8542 C CA . PHE A 1 1085 ? -42.244 -12.678 88.410 1.00 88.69 1085 PHE A CA 1
ATOM 8543 C C . PHE A 1 1085 ? -43.018 -13.989 88.535 1.00 88.69 1085 PHE A C 1
ATOM 8545 O O . PHE A 1 1085 ? -42.459 -15.023 88.905 1.00 88.69 1085 PHE A O 1
ATOM 8552 N N . SER A 1 1086 ? -44.301 -13.946 88.194 1.00 84.31 1086 SER A N 1
ATOM 8553 C CA . SER A 1 1086 ? -45.158 -15.116 88.017 1.00 84.31 1086 SER A CA 1
ATOM 8554 C C . SER A 1 1086 ? -45.680 -15.190 86.586 1.00 84.31 1086 SER A C 1
ATOM 8556 O O . SER A 1 1086 ? -45.775 -14.188 85.872 1.00 84.31 1086 SER A O 1
ATOM 8558 N N . LEU A 1 1087 ? -46.014 -16.402 86.148 1.00 82.25 1087 LEU A N 1
ATOM 8559 C CA . LEU A 1 1087 ? -46.775 -16.589 84.917 1.00 82.25 1087 LEU A CA 1
ATOM 8560 C C . LEU A 1 1087 ? -48.184 -16.003 85.109 1.00 82.25 1087 LEU A C 1
ATOM 8562 O O . LEU A 1 1087 ? -48.758 -16.165 86.189 1.00 82.25 1087 LEU A O 1
ATOM 8566 N N . PRO A 1 1088 ? -48.749 -15.322 84.098 1.00 79.06 1088 PRO A N 1
ATOM 8567 C CA . PRO A 1 1088 ? -50.112 -14.822 84.186 1.00 79.06 1088 PRO A CA 1
ATOM 8568 C C . PRO A 1 1088 ? -51.092 -15.997 84.267 1.00 79.06 1088 PRO A C 1
ATOM 8570 O O . PRO A 1 1088 ? -50.860 -17.060 83.695 1.00 79.06 1088 PRO A O 1
ATOM 8573 N N . SER A 1 1089 ? -52.234 -15.788 84.919 1.00 71.31 1089 SER A N 1
ATOM 8574 C CA . SER A 1 1089 ? -53.287 -16.811 85.082 1.00 71.31 1089 SER A CA 1
ATOM 8575 C C . SER A 1 1089 ? -53.878 -17.355 83.766 1.00 71.31 1089 SER A C 1
ATOM 8577 O O . SER A 1 1089 ? -54.574 -18.368 83.773 1.00 71.31 1089 SER A O 1
ATOM 8579 N N . SER A 1 1090 ? -53.600 -16.701 82.634 1.00 68.25 1090 SER A N 1
ATOM 8580 C CA . SER A 1 1090 ? -53.962 -17.121 81.274 1.00 68.25 1090 SER A CA 1
ATOM 8581 C C . SER A 1 1090 ? -52.919 -18.018 80.590 1.00 68.25 1090 SER A C 1
ATOM 8583 O O . SER A 1 1090 ? -53.134 -18.443 79.453 1.00 68.25 1090 SER A O 1
ATOM 8585 N N . HIS A 1 1091 ? -51.784 -18.289 81.238 1.00 66.12 1091 HIS A N 1
ATOM 8586 C CA . HIS A 1 1091 ? -50.719 -19.122 80.693 1.00 66.12 1091 HIS A CA 1
ATOM 8587 C C . HIS A 1 1091 ? -51.111 -20.617 80.744 1.00 66.12 1091 HIS A C 1
ATOM 8589 O O . HIS A 1 1091 ? -51.659 -21.065 81.747 1.00 66.12 1091 HIS A O 1
ATOM 8595 N N . PRO A 1 1092 ? -50.852 -21.420 79.692 1.00 61.31 1092 PRO A N 1
ATOM 8596 C CA . PRO A 1 1092 ? -51.338 -22.805 79.595 1.00 61.31 1092 PRO A CA 1
ATOM 8597 C C . PRO A 1 1092 ? -50.636 -23.828 80.513 1.00 61.31 1092 PRO A C 1
ATOM 8599 O O . PRO A 1 1092 ? -50.955 -25.012 80.423 1.00 61.31 1092 PRO A O 1
ATOM 8602 N N . ASN A 1 1093 ? -49.700 -23.391 81.363 1.00 57.34 1093 ASN A N 1
ATOM 8603 C CA . ASN A 1 1093 ? -48.978 -24.207 82.349 1.00 57.34 1093 ASN A CA 1
ATOM 8604 C C . ASN A 1 1093 ? -49.155 -23.628 83.742 1.00 57.34 1093 ASN A C 1
ATOM 8606 O O . ASN A 1 1093 ? -48.854 -22.416 83.865 1.00 57.34 1093 ASN A O 1
#

pLDDT: mean 87.28, std 9.55, range [42.97, 98.5]

Radius of gyration: 45.16 Å; chains: 1; bounding box: 94×92×142 Å